Protein AF-A0A2E4D8L1-F1 (afdb_monomer_lite)

Structure (mmCIF, N/CA/C/O backbone):
data_AF-A0A2E4D8L1-F1
#
_entry.id   AF-A0A2E4D8L1-F1
#
loop_
_atom_site.group_PDB
_atom_site.id
_atom_site.type_symbol
_atom_site.label_atom_id
_atom_site.label_alt_id
_atom_site.label_comp_id
_atom_site.label_asym_id
_atom_site.label_entity_id
_atom_site.label_seq_id
_atom_site.pdbx_PDB_ins_code
_atom_site.Cartn_x
_atom_site.Cartn_y
_atom_site.Cartn_z
_atom_site.occupancy
_atom_site.B_iso_or_equiv
_atom_site.auth_seq_id
_atom_site.auth_comp_id
_atom_site.auth_asym_id
_atom_site.auth_atom_id
_atom_site.pdbx_PDB_model_num
ATOM 1 N N . MET A 1 1 ? 45.670 48.571 23.230 1.00 37.22 1 MET A N 1
ATOM 2 C CA . MET A 1 1 ? 45.381 49.620 22.223 1.00 37.22 1 MET A CA 1
ATOM 3 C C . MET A 1 1 ? 46.307 49.543 21.003 1.00 37.22 1 MET A C 1
ATOM 5 O O . MET A 1 1 ? 45.798 49.323 19.918 1.00 37.22 1 MET A O 1
ATOM 9 N N . LYS A 1 2 ? 47.644 49.594 21.141 1.00 34.91 2 LYS A N 1
ATOM 10 C CA . LYS A 1 2 ? 48.570 49.450 19.989 1.00 34.91 2 LYS A CA 1
ATOM 11 C C . LYS A 1 2 ? 48.462 48.102 19.247 1.00 34.91 2 LYS A C 1
ATOM 13 O O . LYS A 1 2 ? 48.483 48.084 18.027 1.00 34.91 2 LYS A O 1
ATOM 18 N N . PHE A 1 3 ? 48.232 46.999 19.963 1.00 41.44 3 PHE A N 1
ATOM 19 C CA . PHE A 1 3 ? 48.025 45.667 19.365 1.00 41.44 3 PHE A CA 1
ATOM 20 C C . PHE A 1 3 ? 46.699 45.543 18.582 1.00 41.44 3 PHE A C 1
ATOM 22 O O . PHE A 1 3 ? 46.608 44.816 17.597 1.00 41.44 3 PHE A O 1
ATOM 29 N N . PHE A 1 4 ? 45.681 46.306 18.993 1.00 49.53 4 PHE A N 1
ATOM 30 C CA . PHE A 1 4 ? 44.366 46.331 18.350 1.00 49.53 4 PHE A CA 1
ATOM 31 C C . PHE A 1 4 ? 44.411 47.121 17.036 1.00 49.53 4 PHE A C 1
ATOM 33 O O . PHE A 1 4 ? 43.867 46.680 16.033 1.00 49.53 4 PHE A O 1
ATOM 40 N N . ILE A 1 5 ? 45.151 48.235 17.020 1.00 57.62 5 ILE A N 1
ATOM 41 C CA . ILE A 1 5 ? 45.357 49.048 15.815 1.00 57.62 5 ILE A CA 1
ATOM 42 C C . ILE A 1 5 ? 46.172 48.269 14.772 1.00 57.62 5 ILE A C 1
ATOM 44 O O . ILE A 1 5 ? 45.781 48.238 13.616 1.00 57.62 5 ILE A O 1
ATOM 48 N N . VAL A 1 6 ? 47.233 47.556 15.169 1.00 55.19 6 VAL A N 1
ATOM 49 C CA . VAL A 1 6 ? 48.041 46.745 14.231 1.00 55.19 6 VAL A CA 1
ATOM 50 C C . VAL A 1 6 ? 47.238 45.585 13.624 1.00 55.19 6 VAL A C 1
ATOM 52 O O . VAL A 1 6 ? 47.379 45.303 12.437 1.00 55.19 6 VAL A O 1
ATOM 55 N N . SER A 1 7 ? 46.350 44.957 14.400 1.00 52.53 7 SER A N 1
ATOM 56 C CA . SER A 1 7 ? 45.508 43.853 13.913 1.00 52.53 7 SER A CA 1
ATOM 57 C C . SER A 1 7 ? 44.418 44.334 12.948 1.00 52.53 7 SER A C 1
ATOM 59 O O . SER A 1 7 ? 44.156 43.678 11.944 1.00 52.53 7 SER A O 1
ATOM 61 N N . LEU A 1 8 ? 43.828 45.509 13.202 1.00 52.03 8 LEU A N 1
ATOM 62 C CA . LEU A 1 8 ? 42.808 46.096 12.328 1.00 52.03 8 LEU A CA 1
ATOM 63 C C . LEU A 1 8 ? 43.399 46.532 10.978 1.00 52.03 8 LEU A C 1
ATOM 65 O O . LEU A 1 8 ? 42.799 46.295 9.933 1.00 52.03 8 LEU A O 1
ATOM 69 N N . THR A 1 9 ? 44.604 47.112 10.985 1.00 57.84 9 THR A N 1
ATOM 70 C CA . THR A 1 9 ? 45.281 47.534 9.752 1.00 57.84 9 THR A CA 1
ATOM 71 C C . THR A 1 9 ? 45.715 46.337 8.904 1.00 57.84 9 THR A C 1
ATOM 73 O O . THR A 1 9 ? 45.613 46.396 7.683 1.00 57.84 9 THR A O 1
ATOM 76 N N . LEU A 1 10 ? 46.138 45.230 9.529 1.00 49.12 10 LEU A N 1
ATOM 77 C CA . LEU A 1 10 ? 46.534 44.008 8.820 1.00 49.12 10 LEU A CA 1
ATOM 78 C C . LEU A 1 10 ? 45.333 43.309 8.160 1.00 49.12 10 LEU A C 1
ATOM 80 O O . LEU A 1 10 ? 45.435 42.862 7.020 1.00 49.12 10 LEU A O 1
ATOM 84 N N . ILE A 1 11 ? 44.181 43.273 8.837 1.00 55.34 11 ILE A N 1
ATOM 85 C CA . ILE A 1 11 ? 42.942 42.699 8.291 1.00 55.34 11 ILE A CA 1
ATOM 86 C C . ILE A 1 11 ? 42.438 43.535 7.108 1.00 55.34 11 ILE A C 1
ATOM 88 O O . ILE A 1 11 ? 42.163 42.970 6.052 1.00 55.34 11 ILE A O 1
ATOM 92 N N . CYS A 1 12 ? 42.422 44.868 7.228 1.00 48.97 12 CYS A N 1
ATOM 93 C CA . CYS A 1 12 ? 42.018 45.753 6.131 1.00 48.97 12 CYS A CA 1
ATOM 94 C C . CYS A 1 12 ? 42.939 45.660 4.902 1.00 48.97 12 CYS A C 1
ATOM 96 O O . CYS A 1 12 ? 42.463 45.818 3.778 1.00 48.97 12 CYS A O 1
ATOM 98 N N . PHE A 1 13 ? 44.236 45.394 5.095 1.00 52.94 13 PHE A N 1
ATOM 99 C CA . PHE A 1 13 ? 45.214 45.282 4.004 1.00 52.94 13 PHE A CA 1
ATOM 100 C C . PHE A 1 13 ? 45.125 43.941 3.255 1.00 52.94 13 PHE A C 1
ATOM 102 O O . PHE A 1 13 ? 45.380 43.879 2.050 1.00 52.94 13 PHE A O 1
ATOM 109 N N . ILE A 1 14 ? 44.738 42.865 3.949 1.00 47.78 14 ILE A N 1
ATOM 110 C CA . ILE A 1 14 ? 44.553 41.534 3.354 1.00 47.78 14 ILE A CA 1
ATOM 111 C C . ILE A 1 14 ? 43.229 41.471 2.580 1.00 47.78 14 ILE A C 1
ATOM 113 O O . ILE A 1 14 ? 43.197 40.954 1.464 1.00 47.78 14 ILE A O 1
ATOM 117 N N . THR A 1 15 ? 42.147 42.056 3.104 1.00 46.47 15 THR A N 1
ATOM 118 C CA . THR A 1 15 ? 40.836 42.020 2.434 1.00 46.47 15 THR A CA 1
ATOM 119 C C . THR A 1 15 ? 40.787 42.871 1.165 1.00 46.47 15 THR A C 1
ATOM 121 O O . THR A 1 15 ? 40.143 42.476 0.200 1.00 46.47 15 THR A O 1
ATOM 124 N N . THR A 1 16 ? 41.497 44.000 1.101 1.00 47.34 16 THR A N 1
ATOM 125 C CA . THR A 1 16 ? 41.516 44.843 -0.113 1.00 47.34 16 THR A CA 1
ATOM 126 C C . THR A 1 16 ? 42.363 44.258 -1.248 1.00 47.34 16 THR A C 1
ATOM 128 O O . THR A 1 16 ? 41.971 44.367 -2.408 1.00 47.34 16 THR A O 1
ATOM 131 N N . ASN A 1 17 ? 43.473 43.573 -0.949 1.00 45.03 17 ASN A N 1
ATOM 132 C CA . ASN A 1 17 ? 44.327 42.978 -1.987 1.00 45.03 17 ASN A CA 1
ATOM 133 C C . ASN A 1 17 ? 43.765 41.670 -2.567 1.00 45.03 17 ASN A C 1
ATOM 135 O O . ASN A 1 17 ? 43.903 41.425 -3.764 1.00 45.03 17 ASN A O 1
ATOM 139 N N . VAL A 1 18 ? 43.086 40.852 -1.754 1.00 41.06 18 VAL A N 1
ATOM 140 C CA . VAL A 1 18 ? 42.486 39.590 -2.224 1.00 41.06 18 VAL A CA 1
ATOM 141 C C . VAL A 1 18 ? 41.267 39.851 -3.118 1.00 41.06 18 VAL A C 1
ATOM 143 O O . VAL A 1 18 ? 41.126 39.211 -4.156 1.00 41.06 18 VAL A O 1
ATOM 146 N N . PHE A 1 19 ? 40.431 40.843 -2.793 1.00 41.28 19 PHE A N 1
ATOM 147 C CA . PHE A 1 19 ? 39.284 41.204 -3.637 1.00 41.28 19 PHE A CA 1
ATOM 148 C C . PHE A 1 19 ? 39.686 41.962 -4.914 1.00 41.28 19 PHE A C 1
ATOM 150 O O . PHE A 1 19 ? 39.075 41.752 -5.962 1.00 41.28 19 PHE A O 1
ATOM 157 N N . GLY A 1 20 ? 40.753 42.770 -4.871 1.00 42.78 20 GLY A N 1
ATOM 158 C CA . GLY A 1 20 ? 41.282 43.455 -6.056 1.00 42.78 20 GLY A CA 1
ATOM 159 C C . GLY A 1 20 ? 41.828 42.500 -7.128 1.00 42.78 20 GLY A C 1
ATOM 160 O O . GLY A 1 20 ? 41.621 42.732 -8.317 1.00 42.78 20 GLY A O 1
ATOM 161 N N . GLN A 1 21 ? 42.456 41.387 -6.725 1.00 39.47 21 GLN A N 1
ATOM 162 C CA . GLN A 1 21 ? 42.996 40.395 -7.667 1.00 39.47 21 GLN A CA 1
ATOM 163 C C . GLN A 1 21 ? 41.940 39.446 -8.254 1.00 39.47 21 GLN A C 1
ATOM 165 O O . GLN A 1 21 ? 42.125 38.940 -9.360 1.00 39.47 21 GLN A O 1
ATOM 170 N N . VAL A 1 22 ? 40.815 39.222 -7.567 1.00 41.06 22 VAL A N 1
ATOM 171 C CA . VAL A 1 22 ? 39.699 38.423 -8.110 1.00 41.06 22 VAL A CA 1
ATOM 172 C C . VAL A 1 22 ? 38.890 39.231 -9.135 1.00 41.06 22 VAL A C 1
ATOM 174 O O . VAL A 1 22 ? 38.461 38.674 -10.144 1.00 41.06 22 VAL A O 1
ATOM 177 N N . ALA A 1 23 ? 38.761 40.549 -8.943 1.00 40.25 23 ALA A N 1
ATOM 178 C CA . ALA A 1 23 ? 38.071 41.436 -9.882 1.00 40.25 23 ALA A CA 1
ATOM 179 C C . ALA A 1 23 ? 38.859 41.696 -11.186 1.00 40.25 23 ALA A C 1
ATOM 181 O O . ALA A 1 23 ? 38.252 41.875 -12.236 1.00 40.25 23 ALA A O 1
ATOM 182 N N . GLN A 1 24 ? 40.198 41.677 -11.155 1.00 40.28 24 GLN A N 1
ATOM 183 C CA . GLN A 1 24 ? 41.030 41.944 -12.343 1.00 40.28 24 GLN A CA 1
ATOM 184 C C . GLN A 1 24 ? 41.249 40.736 -13.272 1.00 40.28 24 GLN A C 1
ATOM 186 O O . GLN A 1 24 ? 41.686 40.922 -14.403 1.00 40.28 24 GLN A O 1
ATOM 191 N N . ASN A 1 25 ? 40.926 39.509 -12.846 1.00 40.34 25 ASN A N 1
ATOM 192 C CA . ASN A 1 25 ? 41.230 38.293 -13.616 1.00 40.34 25 ASN A CA 1
ATOM 193 C C . ASN A 1 25 ? 40.097 37.795 -14.540 1.00 40.34 25 ASN A C 1
ATOM 195 O O . ASN A 1 25 ? 40.195 36.690 -15.070 1.00 40.34 25 ASN A O 1
ATOM 199 N N . GLY A 1 26 ? 39.027 38.570 -14.765 1.00 36.56 26 GLY A N 1
ATOM 200 C CA . GLY A 1 26 ? 38.013 38.257 -15.794 1.00 36.56 26 GLY A CA 1
ATOM 201 C C . GLY A 1 26 ? 37.282 36.914 -15.613 1.00 36.56 26 GLY A C 1
ATOM 202 O O . GLY A 1 26 ? 36.766 36.344 -16.577 1.00 36.56 26 GLY A O 1
ATOM 203 N N . ILE A 1 27 ? 37.258 36.380 -14.386 1.00 37.38 27 ILE A N 1
ATOM 204 C CA . ILE A 1 27 ? 36.683 35.063 -14.059 1.00 37.38 27 ILE A CA 1
ATOM 205 C C . ILE A 1 27 ? 35.145 35.114 -14.053 1.00 37.38 27 ILE A C 1
ATOM 207 O O . ILE A 1 27 ? 34.505 34.117 -14.374 1.00 37.38 27 ILE A O 1
ATOM 211 N N . ILE A 1 28 ? 34.550 36.279 -13.771 1.00 37.03 28 ILE A N 1
ATOM 212 C CA . ILE A 1 28 ? 33.090 36.466 -13.736 1.00 37.03 28 ILE A CA 1
ATOM 213 C C . ILE A 1 28 ? 32.522 36.639 -15.158 1.00 37.03 28 ILE A C 1
ATOM 215 O O . ILE A 1 28 ? 31.595 35.928 -15.532 1.00 37.03 28 ILE A O 1
ATOM 219 N N . GLU A 1 29 ? 33.151 37.456 -16.009 1.00 36.25 29 GLU A N 1
ATOM 220 C CA . GLU A 1 29 ? 32.705 37.656 -17.403 1.00 36.25 29 GLU A CA 1
ATOM 221 C C . GLU A 1 29 ? 32.849 36.389 -18.272 1.00 36.25 29 GLU A C 1
ATOM 223 O O . GLU A 1 29 ? 32.025 36.124 -19.148 1.00 36.25 29 GLU A O 1
ATOM 228 N N . ASN A 1 30 ? 33.855 35.543 -18.010 1.00 35.81 30 ASN A N 1
ATOM 229 C CA . ASN A 1 30 ? 34.002 34.257 -18.705 1.00 35.81 30 ASN A CA 1
ATOM 230 C C . ASN A 1 30 ? 33.062 33.157 -18.182 1.00 35.81 30 ASN A C 1
ATOM 232 O O . ASN A 1 30 ? 32.810 32.194 -18.914 1.00 35.81 30 ASN A O 1
ATOM 236 N N . ALA A 1 31 ? 32.556 33.278 -16.951 1.00 34.19 31 ALA A N 1
ATOM 237 C CA . ALA A 1 31 ? 31.558 32.366 -16.401 1.00 34.19 31 ALA A CA 1
ATOM 238 C C . ALA A 1 31 ? 30.174 32.648 -17.005 1.00 34.19 31 ALA A C 1
ATOM 240 O O . ALA A 1 31 ? 29.543 31.709 -17.491 1.00 34.19 31 ALA A O 1
ATOM 241 N N . ASP A 1 32 ? 29.777 33.920 -17.119 1.00 34.66 32 ASP A N 1
ATOM 242 C CA . ASP A 1 32 ? 28.518 34.332 -17.764 1.00 34.66 32 ASP A CA 1
ATOM 243 C C . ASP A 1 32 ? 28.492 33.995 -19.261 1.00 34.66 32 ASP A C 1
ATOM 245 O O . ASP A 1 32 ? 27.544 33.384 -19.762 1.00 34.66 32 ASP A O 1
ATOM 249 N N . ALA A 1 33 ? 29.583 34.265 -19.987 1.00 36.88 33 ALA A N 1
ATOM 250 C CA . ALA A 1 33 ? 29.672 33.954 -21.416 1.00 36.88 33 ALA A CA 1
ATOM 251 C C . ALA A 1 33 ? 29.768 32.443 -21.724 1.00 36.88 33 ALA A C 1
ATOM 253 O O . ALA A 1 33 ? 29.591 32.028 -22.878 1.00 36.88 33 ALA A O 1
ATOM 254 N N . ARG A 1 34 ? 30.098 31.597 -20.736 1.00 35.56 34 ARG A N 1
ATOM 255 C CA . ARG A 1 34 ? 30.069 30.127 -20.868 1.00 35.56 34 ARG A CA 1
ATOM 256 C C . ARG A 1 34 ? 28.742 29.535 -20.403 1.00 35.56 34 ARG A C 1
ATOM 258 O O . ARG A 1 34 ? 28.289 28.590 -21.042 1.00 35.56 34 ARG A O 1
ATOM 265 N N . PHE A 1 35 ? 28.098 30.109 -19.387 1.00 35.09 35 PHE A N 1
ATOM 266 C CA . PHE A 1 35 ? 26.752 29.712 -18.973 1.00 35.09 35 PHE A CA 1
ATOM 267 C C . PHE A 1 35 ? 25.716 30.026 -20.055 1.00 35.09 35 PHE A C 1
ATOM 269 O O . PHE A 1 35 ? 24.973 29.124 -20.434 1.00 35.09 35 PHE A O 1
ATOM 276 N N . GLY A 1 36 ? 25.751 31.220 -20.659 1.00 35.47 36 GLY A N 1
ATOM 277 C CA . GLY A 1 36 ? 24.839 31.584 -21.754 1.00 35.47 36 GLY A CA 1
ATOM 278 C C . GLY A 1 36 ? 24.950 30.661 -22.978 1.00 35.47 36 GLY A C 1
ATOM 279 O O . GLY A 1 36 ? 23.947 30.209 -23.516 1.00 35.47 36 GLY A O 1
ATOM 280 N N . ARG A 1 37 ? 26.172 30.256 -23.362 1.00 36.91 37 ARG A N 1
ATOM 281 C CA . ARG A 1 37 ? 26.398 29.354 -24.515 1.00 36.91 37 ARG A CA 1
ATOM 282 C C . ARG A 1 37 ? 26.060 27.883 -24.256 1.00 36.91 37 ARG A C 1
ATOM 284 O O . ARG A 1 37 ? 25.829 27.140 -25.210 1.00 36.91 37 ARG A O 1
ATOM 291 N N . ILE A 1 38 ? 26.074 27.445 -22.997 1.00 35.59 38 ILE A N 1
ATOM 292 C CA . ILE A 1 38 ? 25.619 26.104 -22.596 1.00 35.59 38 ILE A CA 1
ATOM 293 C C . ILE A 1 38 ? 24.087 26.086 -22.483 1.00 35.59 38 ILE A C 1
ATOM 295 O O . ILE A 1 38 ? 23.467 25.092 -22.853 1.00 35.59 38 ILE A O 1
ATOM 299 N N . TYR A 1 39 ? 23.484 27.202 -22.064 1.00 35.06 39 TYR A N 1
ATOM 300 C CA . TYR A 1 39 ? 22.036 27.385 -21.975 1.00 35.06 39 TYR A CA 1
ATOM 301 C C . TYR A 1 39 ? 21.362 27.397 -23.361 1.00 35.06 39 TYR A C 1
ATOM 303 O O . TYR A 1 39 ? 20.457 26.597 -23.596 1.00 35.06 39 TYR A O 1
ATOM 311 N N . ASP A 1 40 ? 21.894 28.161 -24.325 1.00 37.56 40 ASP A N 1
ATOM 312 C CA . ASP A 1 40 ? 21.361 28.250 -25.702 1.00 37.56 40 ASP A CA 1
ATOM 313 C C . ASP A 1 40 ? 21.434 26.930 -26.496 1.00 37.56 40 ASP A C 1
ATOM 315 O O . ASP A 1 40 ? 20.713 26.737 -27.472 1.00 37.56 40 ASP A O 1
ATOM 319 N N . ARG A 1 41 ? 22.309 25.991 -26.101 1.00 37.28 41 ARG A N 1
ATOM 320 C CA . ARG A 1 41 ? 22.420 24.664 -26.742 1.00 37.28 41 ARG A CA 1
ATOM 321 C C . ARG A 1 41 ? 21.533 23.594 -26.112 1.00 37.28 41 ARG A C 1
ATOM 323 O O . ARG A 1 41 ? 21.305 22.571 -26.752 1.00 37.28 41 ARG A O 1
ATOM 330 N N . LEU A 1 42 ? 21.078 23.794 -24.875 1.00 33.47 42 LEU A N 1
ATOM 331 C CA . LEU A 1 42 ? 20.257 22.824 -24.140 1.00 33.47 42 LEU A CA 1
ATOM 332 C C . LEU A 1 42 ? 18.754 23.083 -24.289 1.00 33.47 42 LEU A C 1
ATOM 334 O O . LEU A 1 42 ? 17.962 22.169 -24.073 1.00 33.47 42 LEU A O 1
ATOM 338 N N . VAL A 1 43 ? 18.365 24.297 -24.678 1.00 37.34 43 VAL A N 1
ATOM 339 C CA . VAL A 1 43 ? 16.968 24.713 -24.821 1.00 37.34 43 VAL A CA 1
ATOM 340 C C . VAL A 1 43 ? 16.745 25.140 -26.271 1.00 37.34 43 VAL A C 1
ATOM 342 O O . VAL A 1 43 ? 16.864 26.309 -26.617 1.00 37.34 43 VAL A O 1
ATOM 345 N N . GLY A 1 44 ? 16.502 24.179 -27.164 1.00 34.22 44 GLY A N 1
ATOM 346 C CA . GLY A 1 44 ? 16.156 24.497 -28.553 1.00 34.22 44 GLY A CA 1
ATOM 347 C C . GLY A 1 44 ? 14.917 25.400 -28.627 1.00 34.22 44 GLY A C 1
ATOM 348 O O . GLY A 1 44 ? 14.013 25.242 -27.812 1.00 34.22 44 GLY A O 1
ATOM 349 N N . ASN A 1 45 ? 14.888 26.318 -29.605 1.00 35.91 45 ASN A N 1
ATOM 350 C CA . ASN A 1 45 ? 13.810 27.281 -29.894 1.00 35.91 45 ASN A CA 1
ATOM 351 C C . ASN A 1 45 ? 12.394 26.692 -29.720 1.00 35.91 45 ASN A C 1
ATOM 353 O O . ASN A 1 45 ? 11.810 26.167 -30.669 1.00 35.91 45 ASN A O 1
ATOM 357 N N . ARG A 1 46 ? 11.817 26.819 -28.525 1.00 34.25 46 ARG A N 1
ATOM 358 C CA . ARG A 1 46 ? 10.393 26.599 -28.267 1.00 34.25 46 ARG A CA 1
ATOM 359 C C . ARG A 1 46 ? 9.855 27.852 -27.590 1.00 34.25 46 ARG A C 1
ATOM 361 O O . ARG A 1 46 ? 10.299 28.210 -26.505 1.00 34.25 46 ARG A O 1
ATOM 368 N N . THR A 1 47 ? 8.944 28.540 -28.267 1.00 37.31 47 THR A N 1
ATOM 369 C CA . THR A 1 47 ? 8.189 29.673 -27.725 1.00 37.31 47 THR A CA 1
ATOM 370 C C . THR A 1 47 ? 7.162 29.149 -26.726 1.00 37.31 47 THR A C 1
ATOM 372 O O . THR A 1 47 ? 6.405 28.240 -27.063 1.00 37.31 47 THR A O 1
ATOM 375 N N . CYS A 1 48 ? 7.161 29.690 -25.506 1.00 42.59 48 CYS A N 1
ATOM 376 C CA . CYS A 1 48 ? 6.188 29.326 -24.476 1.00 42.59 48 CYS A CA 1
ATOM 377 C C . CYS A 1 48 ? 4.819 29.947 -24.807 1.00 42.59 48 CYS A C 1
ATOM 379 O O . CYS A 1 48 ? 4.747 31.082 -25.284 1.00 42.59 48 CYS A O 1
ATOM 381 N N . ASP A 1 49 ? 3.757 29.177 -24.582 1.00 45.47 49 ASP A N 1
ATOM 382 C CA . ASP A 1 49 ? 2.374 29.616 -24.742 1.00 45.47 49 ASP A CA 1
ATOM 383 C C . ASP A 1 49 ? 2.024 30.616 -23.615 1.00 45.47 49 ASP A C 1
ATOM 385 O O . ASP A 1 49 ? 2.243 30.291 -22.444 1.00 45.47 49 ASP A O 1
ATOM 389 N N . PRO A 1 50 ? 1.513 31.829 -23.911 1.00 41.38 50 PRO A N 1
ATOM 390 C CA . PRO A 1 50 ? 1.034 32.768 -22.891 1.00 41.38 50 PRO A CA 1
ATOM 391 C C . PRO A 1 50 ? -0.118 32.227 -22.019 1.00 41.38 50 PRO A C 1
ATOM 393 O O . PRO A 1 50 ? -0.479 32.885 -21.043 1.00 41.38 50 PRO A O 1
ATOM 396 N N . HIS A 1 51 ? -0.672 31.055 -22.338 1.00 46.53 51 HIS A N 1
ATOM 397 C CA . HIS A 1 51 ? -1.739 30.378 -21.598 1.00 46.53 51 HIS A CA 1
ATOM 398 C C . HIS A 1 51 ? -1.255 29.296 -20.606 1.00 46.53 51 HIS A C 1
ATOM 400 O O . HIS A 1 51 ? -2.088 28.622 -20.004 1.00 46.53 51 HIS A O 1
ATOM 406 N N . ALA A 1 52 ? 0.060 29.128 -20.405 1.00 46.19 52 ALA A N 1
ATOM 407 C CA . ALA A 1 52 ? 0.606 28.059 -19.562 1.00 46.19 52 ALA A CA 1
ATOM 408 C C . ALA A 1 52 ? 0.323 28.238 -18.050 1.00 46.19 52 ALA A C 1
ATOM 410 O O . ALA A 1 52 ? 0.522 29.321 -17.493 1.00 46.19 52 ALA A O 1
ATOM 411 N N . ASN A 1 53 ? -0.077 27.160 -17.366 1.00 51.72 53 ASN A N 1
ATOM 412 C CA . ASN A 1 53 ? -0.277 27.136 -15.906 1.00 51.72 53 ASN A CA 1
ATOM 413 C C . ASN A 1 53 ? 1.037 26.901 -15.112 1.00 51.72 53 ASN A C 1
ATOM 415 O O . ASN A 1 53 ? 2.106 26.695 -15.692 1.00 51.72 53 ASN A O 1
ATOM 419 N N . LEU A 1 54 ? 0.982 26.946 -13.770 1.00 45.00 54 LEU A N 1
ATOM 420 C CA . LEU A 1 54 ? 2.164 26.846 -12.892 1.00 45.00 54 LEU A CA 1
ATOM 421 C C . LEU A 1 54 ? 2.954 25.528 -13.072 1.00 45.00 54 LEU A C 1
ATOM 423 O O . LEU A 1 54 ? 4.186 25.539 -12.991 1.00 45.00 54 LEU A O 1
ATOM 427 N N . ASP A 1 55 ? 2.274 24.415 -13.362 1.00 41.62 55 ASP A N 1
ATOM 428 C CA . ASP A 1 55 ? 2.900 23.108 -13.600 1.00 41.62 55 ASP A CA 1
ATOM 429 C C . ASP A 1 55 ? 3.475 22.981 -15.020 1.00 41.62 55 ASP A C 1
ATOM 431 O O . ASP A 1 55 ? 4.563 22.431 -15.205 1.00 41.62 55 ASP A O 1
ATOM 435 N N . GLU A 1 56 ? 2.830 23.570 -16.027 1.00 46.53 56 GLU A N 1
ATOM 436 C CA . GLU A 1 56 ? 3.371 23.663 -17.391 1.00 46.53 56 GLU A CA 1
ATOM 437 C C . GLU A 1 56 ? 4.625 24.549 -17.441 1.00 46.53 56 GLU A C 1
ATOM 439 O O . GLU A 1 56 ? 5.613 24.208 -18.100 1.00 46.53 56 GLU A O 1
ATOM 444 N N . TYR A 1 57 ? 4.645 25.635 -16.662 1.00 45.78 57 TYR A N 1
ATOM 445 C CA . TYR A 1 57 ? 5.817 26.497 -16.495 1.00 45.78 57 TYR A CA 1
ATOM 446 C C . TYR A 1 57 ? 6.986 25.776 -15.795 1.00 45.78 57 TYR A C 1
ATOM 448 O O . TYR A 1 57 ? 8.151 26.079 -16.053 1.00 45.78 57 TYR A O 1
ATOM 456 N N . ARG A 1 58 ? 6.702 24.789 -14.930 1.00 44.19 58 ARG A N 1
ATOM 457 C CA . ARG A 1 58 ? 7.723 23.927 -14.300 1.00 44.19 58 ARG A CA 1
ATOM 458 C C . ARG A 1 58 ? 8.322 22.915 -15.274 1.00 44.19 58 ARG A C 1
ATOM 460 O O . ARG A 1 58 ? 9.520 22.635 -15.196 1.00 44.19 58 ARG A O 1
ATOM 467 N N . GLN A 1 59 ? 7.504 22.346 -16.159 1.00 39.56 59 GLN A N 1
ATOM 468 C CA . GLN A 1 59 ? 7.931 21.296 -17.090 1.00 39.56 59 GLN A CA 1
ATOM 469 C C . GLN A 1 59 ? 8.672 21.851 -18.317 1.00 39.56 59 GLN A C 1
ATOM 471 O O . GLN A 1 59 ? 9.574 21.193 -18.844 1.00 39.56 59 GLN A O 1
ATOM 476 N N . VAL A 1 60 ? 8.371 23.080 -18.745 1.00 36.75 60 VAL A N 1
ATOM 477 C CA . VAL A 1 60 ? 9.094 23.757 -19.828 1.00 36.75 60 VAL A CA 1
ATOM 478 C C . VAL A 1 60 ? 10.218 24.614 -19.241 1.00 36.75 60 VAL A C 1
ATOM 480 O O . VAL A 1 60 ? 9.975 25.639 -18.613 1.00 36.75 60 VAL A O 1
ATOM 483 N N . ARG A 1 61 ? 11.487 24.253 -19.488 1.00 37.75 61 ARG A N 1
ATOM 484 C CA . ARG A 1 61 ? 12.622 25.173 -19.268 1.00 37.75 61 ARG A CA 1
ATOM 485 C C . ARG A 1 61 ? 12.514 26.342 -20.259 1.00 37.75 61 ARG A C 1
ATOM 487 O O . ARG A 1 61 ? 13.136 26.298 -21.314 1.00 37.75 61 ARG A O 1
ATOM 494 N N . CYS A 1 62 ? 11.699 27.354 -19.965 1.00 36.34 62 CYS A N 1
ATOM 495 C CA . CYS A 1 62 ? 11.526 28.511 -20.843 1.00 36.34 62 CYS A CA 1
ATOM 496 C C . CYS A 1 62 ? 12.841 29.315 -20.931 1.00 36.34 62 CYS A C 1
ATOM 498 O O . CYS A 1 62 ? 13.357 29.831 -19.938 1.00 36.34 62 CYS A O 1
ATOM 500 N N . GLY A 1 63 ? 13.385 29.442 -22.142 1.00 37.91 63 GLY A N 1
ATOM 501 C CA . GLY A 1 63 ? 14.300 30.524 -22.497 1.00 37.91 63 GLY A CA 1
ATOM 502 C C . GLY A 1 63 ? 13.471 31.722 -22.953 1.00 37.91 63 GLY A C 1
ATOM 503 O O . GLY A 1 63 ? 12.860 31.675 -24.016 1.00 37.91 63 GLY A O 1
ATOM 504 N N . LEU A 1 64 ? 13.411 32.789 -22.155 1.00 37.66 64 LEU A N 1
ATOM 505 C CA . LEU A 1 64 ? 12.703 34.019 -22.523 1.00 37.66 64 LEU A CA 1
ATOM 506 C C . LEU A 1 64 ? 13.548 34.839 -23.512 1.00 37.66 64 LEU A C 1
ATOM 508 O O . LEU A 1 64 ? 14.233 35.781 -23.123 1.00 37.66 64 LEU A O 1
ATOM 512 N N . GLN A 1 65 ? 13.477 34.517 -24.807 1.00 35.34 65 GLN A N 1
ATOM 513 C CA . GLN A 1 65 ? 13.655 35.544 -25.836 1.00 35.34 65 GLN A CA 1
ATOM 514 C C . GLN A 1 65 ? 12.291 36.170 -26.123 1.00 35.34 65 GLN A C 1
ATOM 516 O O . GLN A 1 65 ? 11.471 35.622 -26.856 1.00 35.34 65 GLN A O 1
ATOM 521 N N . VAL A 1 66 ? 12.048 37.341 -25.533 1.00 35.59 66 VAL A N 1
ATOM 522 C CA . VAL A 1 66 ? 10.893 38.179 -25.861 1.00 35.59 66 VAL A CA 1
ATOM 523 C C . VAL A 1 66 ? 11.152 38.821 -27.226 1.00 35.59 66 VAL A C 1
ATOM 525 O O . VAL A 1 66 ? 11.701 39.916 -27.318 1.00 35.59 66 VAL A O 1
ATOM 528 N N . GLN A 1 67 ? 10.772 38.141 -28.306 1.00 35.75 67 GLN A N 1
ATOM 529 C CA . GLN A 1 67 ? 10.485 38.813 -29.570 1.00 35.75 67 GLN A CA 1
ATOM 530 C C . GLN A 1 67 ? 8.975 38.954 -29.716 1.00 35.75 67 GLN A C 1
ATOM 532 O O . GLN A 1 67 ? 8.287 38.025 -30.112 1.00 35.75 67 GLN A O 1
ATOM 537 N N . GLY A 1 68 ? 8.518 40.152 -29.339 1.00 41.47 68 GLY A N 1
ATOM 538 C CA . GLY A 1 68 ? 7.306 40.835 -29.780 1.00 41.47 68 GLY A CA 1
ATOM 539 C C . GLY A 1 68 ? 6.020 40.022 -29.815 1.00 41.47 68 GLY A C 1
ATOM 540 O O . GLY A 1 68 ? 5.810 39.308 -30.778 1.00 41.47 68 GLY A O 1
ATOM 541 N N . HIS A 1 69 ? 5.121 40.264 -28.854 1.00 33.50 69 HIS A N 1
ATOM 542 C CA . HIS A 1 69 ? 3.669 40.463 -29.059 1.00 33.50 69 HIS A CA 1
ATOM 543 C C . HIS A 1 69 ? 2.965 40.815 -27.725 1.00 33.50 69 HIS A C 1
ATOM 545 O O . HIS A 1 69 ? 1.920 40.276 -27.386 1.00 33.50 69 HIS A O 1
ATOM 551 N N . LEU A 1 70 ? 3.514 41.766 -26.956 1.00 32.28 70 LEU A N 1
ATOM 552 C CA . LEU A 1 70 ? 2.747 42.489 -25.929 1.00 32.28 70 LEU A CA 1
ATOM 553 C C . LEU A 1 70 ? 2.369 43.857 -26.495 1.00 32.28 70 LEU A C 1
ATOM 555 O O . LEU A 1 70 ? 2.975 44.883 -26.199 1.00 32.28 70 LEU A O 1
ATOM 559 N N . GLY A 1 71 ? 1.391 43.844 -27.394 1.00 33.97 71 GLY A N 1
ATOM 560 C CA . GLY A 1 71 ? 0.841 45.035 -28.026 1.00 33.97 71 GLY A CA 1
ATOM 561 C C . GLY A 1 71 ? -0.204 45.727 -27.161 1.00 33.97 71 GLY A C 1
ATOM 562 O O . GLY A 1 71 ? -1.303 45.909 -27.643 1.00 33.97 71 GLY A O 1
ATOM 563 N N . TYR A 1 72 ? 0.102 46.098 -25.916 1.00 34.94 72 TYR A N 1
ATOM 564 C CA . TYR A 1 72 ? -0.722 47.028 -25.125 1.00 34.94 72 TYR A CA 1
ATOM 565 C C . TYR A 1 72 ? 0.139 47.701 -24.053 1.00 34.94 72 TYR A C 1
ATOM 567 O O . TYR A 1 72 ? 0.036 47.388 -22.878 1.00 34.94 72 TYR A O 1
ATOM 575 N N . MET A 1 73 ? 1.041 48.583 -24.484 1.00 32.72 73 MET A N 1
ATOM 576 C CA . MET A 1 73 ? 1.571 49.732 -23.733 1.00 32.72 73 MET A CA 1
ATOM 577 C C . MET A 1 73 ? 2.568 50.438 -24.658 1.00 32.72 73 MET A C 1
ATOM 579 O O . MET A 1 73 ? 3.773 50.219 -24.601 1.00 32.72 73 MET A O 1
ATOM 583 N N . HIS A 1 74 ? 2.043 51.249 -25.575 1.00 31.95 74 HIS A N 1
ATOM 584 C CA . HIS A 1 74 ? 2.835 52.202 -26.342 1.00 31.95 74 HIS A CA 1
ATOM 585 C C . HIS A 1 74 ? 2.259 53.592 -26.093 1.00 31.95 74 HIS A C 1
ATOM 587 O O . HIS A 1 74 ? 1.218 53.931 -26.642 1.00 31.95 74 HIS A O 1
ATOM 593 N N . ASP A 1 75 ? 2.965 54.380 -25.287 1.00 34.75 75 ASP A N 1
ATOM 594 C CA . ASP A 1 75 ? 3.153 55.796 -25.578 1.00 34.75 75 ASP A CA 1
ATOM 595 C C . ASP A 1 75 ? 4.645 56.118 -25.406 1.00 34.75 75 ASP A C 1
ATOM 597 O O . ASP A 1 75 ? 5.296 55.657 -24.471 1.00 34.75 75 ASP A O 1
ATOM 601 N N . GLY A 1 76 ? 5.177 56.786 -26.429 1.00 37.34 76 GLY A N 1
ATOM 602 C CA . GLY A 1 76 ? 6.576 56.872 -26.852 1.00 37.34 76 GLY A CA 1
ATOM 603 C C . GLY A 1 76 ? 7.667 57.075 -25.800 1.00 37.34 76 GLY A C 1
ATOM 604 O O . GLY A 1 76 ? 7.662 58.065 -25.082 1.00 37.34 76 GLY A O 1
ATOM 605 N N . ASP A 1 77 ? 8.710 56.242 -25.881 1.00 34.31 77 ASP A N 1
ATOM 606 C CA . ASP A 1 77 ? 10.067 56.754 -26.101 1.00 34.31 77 ASP A CA 1
ATOM 607 C C . ASP A 1 77 ? 10.982 55.674 -26.712 1.00 34.31 77 ASP A C 1
ATOM 609 O O . ASP A 1 77 ? 11.002 54.522 -26.281 1.00 34.31 77 ASP A O 1
ATOM 613 N N . ASN A 1 78 ? 11.720 56.034 -27.765 1.00 39.62 78 ASN A N 1
ATOM 614 C CA . ASN A 1 78 ? 12.569 55.124 -28.543 1.00 39.62 78 ASN A CA 1
ATOM 615 C C . ASN A 1 78 ? 13.986 55.035 -27.952 1.00 39.62 78 ASN A C 1
ATOM 617 O O . ASN A 1 78 ? 14.936 55.572 -28.526 1.00 39.62 78 ASN A O 1
ATOM 621 N N . SER A 1 79 ? 14.160 54.307 -26.850 1.00 35.09 79 SER A N 1
ATOM 622 C CA . SER A 1 79 ? 15.488 53.879 -26.393 1.00 35.09 79 SER A CA 1
ATOM 623 C C . SER A 1 79 ? 15.552 52.356 -26.260 1.00 35.09 79 SER A C 1
ATOM 625 O O . SER A 1 79 ? 15.114 51.746 -25.292 1.00 35.09 79 SER A O 1
ATOM 627 N N . TRP A 1 80 ? 16.124 51.717 -27.282 1.00 37.34 80 TRP A N 1
ATOM 628 C CA . TRP A 1 80 ? 16.565 50.327 -27.205 1.00 37.34 80 TRP A CA 1
ATOM 629 C C . TRP A 1 80 ? 17.814 50.271 -26.320 1.00 37.34 80 TRP A C 1
ATOM 631 O O . TRP A 1 80 ? 18.929 50.483 -26.797 1.00 37.34 80 TRP A O 1
ATOM 641 N N . GLY A 1 81 ? 17.617 50.043 -25.022 1.00 39.22 81 GLY A N 1
ATOM 642 C CA . GLY A 1 81 ? 18.680 49.905 -24.035 1.00 39.22 81 GLY A CA 1
ATOM 643 C C . GLY A 1 81 ? 18.368 48.793 -23.038 1.00 39.22 81 GLY A C 1
ATOM 644 O O . GLY A 1 81 ? 17.433 48.914 -22.260 1.00 39.22 81 GLY A O 1
ATOM 645 N N . ASP A 1 82 ? 19.205 47.757 -23.071 1.00 42.31 82 ASP A N 1
ATOM 646 C CA . ASP A 1 82 ? 19.410 46.745 -22.028 1.00 42.31 82 ASP A CA 1
ATOM 647 C C . ASP A 1 82 ? 18.238 45.779 -21.734 1.00 42.31 82 ASP A C 1
ATOM 649 O O . ASP A 1 82 ? 17.445 45.957 -20.814 1.00 42.31 82 ASP A O 1
ATOM 653 N N . ASN A 1 83 ? 18.180 44.674 -22.489 1.00 44.12 83 ASN A N 1
ATOM 654 C CA . ASN A 1 83 ? 17.254 43.549 -22.276 1.00 44.12 83 ASN A CA 1
ATOM 655 C C . ASN A 1 83 ? 17.651 42.665 -21.072 1.00 44.12 83 ASN A C 1
ATOM 657 O O . ASN A 1 83 ? 17.528 41.439 -21.130 1.00 44.12 83 ASN A O 1
ATOM 661 N N . SER A 1 84 ? 18.138 43.253 -19.978 1.00 48.47 84 SER A N 1
ATOM 662 C CA . SER A 1 84 ? 18.194 42.537 -18.708 1.00 48.47 84 SER A CA 1
ATOM 663 C C . SER A 1 84 ? 16.795 42.576 -18.091 1.00 48.47 84 SER A C 1
ATOM 665 O O . SER A 1 84 ? 16.217 43.640 -17.871 1.00 48.47 84 SER A O 1
ATOM 667 N N . LEU A 1 85 ? 16.203 41.401 -17.852 1.00 47.44 85 LEU A N 1
ATOM 668 C CA . LEU A 1 85 ? 14.995 41.277 -17.037 1.00 47.44 85 LEU A CA 1
ATOM 669 C C . LEU A 1 85 ? 15.287 41.930 -15.686 1.00 47.44 85 LEU A C 1
ATOM 671 O O . LEU A 1 85 ? 15.974 41.354 -14.841 1.00 47.44 85 LEU A O 1
ATOM 675 N N . THR A 1 86 ? 14.803 43.156 -15.490 1.00 63.62 86 THR A N 1
ATOM 676 C CA . THR A 1 86 ? 14.944 43.801 -14.191 1.00 63.62 86 THR A CA 1
ATOM 677 C C . THR A 1 86 ? 14.171 42.967 -13.163 1.00 63.62 86 THR A C 1
ATOM 679 O O . THR A 1 86 ? 13.122 42.399 -13.494 1.00 63.62 86 THR A O 1
ATOM 682 N N . PRO A 1 87 ? 14.632 42.893 -11.903 1.00 60.94 87 PRO A N 1
ATOM 683 C CA . PRO A 1 87 ? 13.911 42.187 -10.844 1.00 60.94 87 PRO A CA 1
ATOM 684 C C . PRO A 1 87 ? 12.425 42.574 -10.740 1.00 60.94 87 PRO A C 1
ATOM 686 O O . PRO A 1 87 ? 11.605 41.736 -10.380 1.00 60.94 87 PRO A O 1
ATOM 689 N N . ALA A 1 88 ? 12.067 43.808 -11.115 1.00 64.25 88 ALA A N 1
ATOM 690 C CA . ALA A 1 88 ? 10.688 44.292 -11.143 1.00 64.25 88 ALA A CA 1
ATOM 691 C C . ALA A 1 88 ? 9.811 43.581 -12.191 1.00 64.25 88 ALA A C 1
ATOM 693 O O . ALA A 1 88 ? 8.679 43.213 -11.885 1.00 64.25 88 ALA A O 1
ATOM 694 N N . VAL A 1 89 ? 10.331 43.338 -13.399 1.00 70.69 89 VAL A N 1
ATOM 695 C CA . VAL A 1 89 ? 9.591 42.640 -14.467 1.00 70.69 89 VAL A CA 1
ATOM 696 C C . VAL A 1 89 ? 9.413 41.162 -14.119 1.00 70.69 89 VAL A C 1
ATOM 698 O O . VAL A 1 89 ? 8.314 40.629 -14.242 1.00 70.69 89 VAL A O 1
ATOM 701 N N . PHE A 1 90 ? 10.462 40.507 -13.611 1.00 66.88 90 PHE A N 1
ATOM 702 C CA . PHE A 1 90 ? 10.372 39.115 -13.155 1.00 66.88 90 PHE A CA 1
ATOM 703 C C . PHE A 1 90 ? 9.363 38.951 -12.008 1.00 66.88 90 PHE A C 1
ATOM 705 O O . PHE A 1 90 ? 8.569 38.007 -11.993 1.00 66.88 90 PHE A O 1
ATOM 712 N N . GLN A 1 91 ? 9.354 39.901 -11.070 1.00 68.94 91 GLN A N 1
ATOM 713 C CA . GLN A 1 91 ? 8.395 39.914 -9.973 1.00 68.94 91 GLN A CA 1
ATOM 714 C C . GLN A 1 91 ? 6.960 40.083 -10.483 1.00 68.94 91 GLN A C 1
ATOM 716 O O . GLN A 1 91 ? 6.084 39.329 -10.071 1.00 68.94 91 GLN A O 1
ATOM 721 N N . GLN A 1 92 ? 6.723 41.005 -11.419 1.00 77.19 92 GLN A N 1
ATOM 722 C CA . GLN A 1 92 ? 5.398 41.215 -12.002 1.00 77.19 92 GLN A CA 1
ATOM 723 C C . GLN A 1 92 ? 4.876 39.963 -12.722 1.00 77.19 92 GLN A C 1
ATOM 725 O O . GLN A 1 92 ? 3.701 39.629 -12.584 1.00 77.19 92 GLN A O 1
ATOM 730 N N . VAL A 1 93 ? 5.740 39.250 -13.451 1.00 76.75 93 VAL A N 1
ATOM 731 C CA . VAL A 1 93 ? 5.383 37.984 -14.114 1.00 76.75 93 VAL A CA 1
ATOM 732 C C . VAL A 1 93 ? 5.044 36.905 -13.086 1.00 76.75 93 VAL A C 1
ATOM 734 O O . VAL A 1 93 ? 4.003 36.266 -13.202 1.00 76.75 93 VAL A O 1
ATOM 737 N N . THR A 1 94 ? 5.873 36.744 -12.051 1.00 77.38 94 THR A N 1
ATOM 738 C CA . THR A 1 94 ? 5.641 35.749 -10.989 1.00 77.38 94 THR A CA 1
ATOM 739 C C . THR A 1 94 ? 4.333 36.023 -10.251 1.00 77.38 94 THR A C 1
ATOM 741 O O . THR A 1 94 ? 3.527 35.116 -10.060 1.00 77.38 94 THR A O 1
ATOM 744 N N . ASP A 1 95 ? 4.090 37.283 -9.881 1.00 83.06 95 ASP A N 1
ATOM 745 C CA . ASP A 1 95 ? 2.856 37.680 -9.210 1.00 83.06 95 ASP A CA 1
ATOM 746 C C . ASP A 1 95 ? 1.651 37.436 -10.126 1.00 83.06 95 ASP A C 1
ATOM 748 O O . ASP A 1 95 ? 0.646 36.890 -9.685 1.00 83.06 95 ASP A O 1
ATOM 752 N N . ASN A 1 96 ? 1.744 37.771 -11.414 1.00 83.56 96 ASN A N 1
ATOM 753 C CA . ASN A 1 96 ? 0.652 37.503 -12.342 1.00 83.56 96 ASN A CA 1
ATOM 754 C C . ASN A 1 96 ? 0.348 36.004 -12.452 1.00 83.56 96 ASN A C 1
ATOM 756 O O . ASN A 1 96 ? -0.818 35.650 -12.365 1.00 83.56 96 ASN A O 1
ATOM 760 N N . ILE A 1 97 ? 1.345 35.121 -12.554 1.00 82.44 97 ILE A N 1
ATOM 761 C CA . ILE A 1 97 ? 1.100 33.670 -12.633 1.00 82.44 97 ILE A CA 1
ATOM 762 C C . ILE A 1 97 ? 0.417 33.152 -11.359 1.00 82.44 97 ILE A C 1
ATOM 764 O O . ILE A 1 97 ? -0.597 32.457 -11.447 1.00 82.44 97 ILE A O 1
ATOM 768 N N . VAL A 1 98 ? 0.931 33.517 -10.178 1.00 83.38 98 VAL A N 1
ATOM 769 C CA . VAL A 1 98 ? 0.371 33.074 -8.888 1.00 83.38 98 VAL A CA 1
ATOM 770 C C . VAL A 1 98 ? -1.073 33.548 -8.737 1.00 83.38 98 VAL A C 1
ATOM 772 O O . VAL A 1 98 ? -1.961 32.751 -8.444 1.00 83.38 98 VAL A O 1
ATOM 775 N N . PHE A 1 99 ? -1.337 34.830 -8.997 1.00 88.69 99 PHE A N 1
ATOM 776 C CA . PHE A 1 99 ? -2.680 35.379 -8.846 1.00 88.69 99 PHE A CA 1
ATOM 777 C C . PHE A 1 99 ? -3.653 34.888 -9.928 1.00 88.69 99 PHE A C 1
ATOM 779 O O . PHE A 1 99 ? -4.813 34.662 -9.600 1.00 88.69 99 PHE A O 1
ATOM 786 N N . GLN A 1 100 ? -3.217 34.682 -11.180 1.00 88.88 100 GLN A N 1
ATOM 787 C CA . GLN A 1 100 ? -4.059 34.084 -12.232 1.00 88.88 100 GLN A CA 1
ATOM 788 C C . GLN A 1 100 ? -4.474 32.665 -11.868 1.00 88.88 100 GLN A C 1
ATOM 790 O O . GLN A 1 100 ? -5.648 32.325 -11.979 1.00 88.88 100 GLN A O 1
ATOM 795 N N . THR A 1 101 ? -3.524 31.867 -11.379 1.00 84.88 101 THR A N 1
ATOM 796 C CA . THR A 1 101 ? -3.792 30.489 -10.955 1.00 84.88 101 THR A CA 1
ATOM 797 C C . THR A 1 101 ? -4.782 30.476 -9.788 1.00 84.88 101 THR A C 1
ATOM 799 O O . THR A 1 101 ? -5.809 29.814 -9.863 1.00 84.88 101 THR A O 1
ATOM 802 N N . ALA A 1 102 ? -4.562 31.315 -8.771 1.00 84.69 102 ALA A N 1
ATOM 803 C CA . ALA A 1 102 ? -5.485 31.436 -7.643 1.00 84.69 102 ALA A CA 1
ATOM 804 C C . ALA A 1 102 ? -6.885 31.930 -8.051 1.00 84.69 102 ALA A C 1
ATOM 806 O O . ALA A 1 102 ? -7.890 31.442 -7.537 1.00 84.69 102 ALA A O 1
ATOM 807 N N . ALA A 1 103 ? -6.977 32.888 -8.979 1.00 86.69 103 ALA A N 1
ATOM 808 C CA . ALA A 1 103 ? -8.259 33.361 -9.497 1.00 86.69 103 ALA A CA 1
ATOM 809 C C . ALA A 1 103 ? -9.000 32.266 -10.278 1.00 86.69 103 ALA A C 1
ATOM 811 O O . ALA A 1 103 ? -10.214 32.133 -10.122 1.00 86.69 103 ALA A O 1
ATOM 812 N N . LEU A 1 104 ? -8.277 31.459 -11.062 1.00 86.31 104 LEU A N 1
ATOM 813 C CA . LEU A 1 104 ? -8.832 30.313 -11.780 1.00 86.31 104 LEU A CA 1
ATOM 814 C C . LEU A 1 104 ? -9.362 29.245 -10.819 1.00 86.31 104 LEU A C 1
ATOM 816 O O . LEU A 1 104 ? -10.462 28.734 -11.029 1.00 86.31 104 LEU A O 1
ATOM 820 N N . ASP A 1 105 ? -8.632 28.950 -9.746 1.00 82.75 105 ASP A N 1
ATOM 821 C CA . ASP A 1 105 ? -9.072 27.987 -8.735 1.00 82.75 105 ASP A CA 1
ATOM 822 C C . ASP A 1 105 ? -10.330 28.482 -8.011 1.00 82.75 105 ASP A C 1
ATOM 824 O O . ASP A 1 105 ? -11.309 27.745 -7.894 1.00 82.75 105 ASP A O 1
ATOM 828 N N . VAL A 1 106 ? -10.375 29.763 -7.624 1.00 84.69 106 VAL A N 1
ATOM 829 C CA . VAL A 1 106 ? -11.571 30.389 -7.028 1.00 84.69 106 VAL A CA 1
ATOM 830 C C . VAL A 1 106 ? -12.748 30.405 -8.003 1.00 84.69 106 VAL A C 1
ATOM 832 O O . VAL A 1 106 ? -13.896 30.208 -7.595 1.00 84.69 106 VAL A O 1
ATOM 835 N N . TYR A 1 107 ? -12.493 30.628 -9.292 1.00 88.44 107 TYR A N 1
ATOM 836 C CA . TYR A 1 107 ? -13.512 30.577 -10.336 1.00 88.44 107 TYR A CA 1
ATOM 837 C C . TYR A 1 107 ? -14.126 29.182 -10.455 1.00 88.44 107 TYR A C 1
ATOM 839 O O . TYR A 1 107 ? -15.343 29.038 -10.310 1.00 88.44 107 TYR A O 1
ATOM 847 N N . LYS A 1 108 ? -13.288 28.155 -10.648 1.00 84.88 108 LYS A N 1
ATOM 848 C CA . LYS A 1 108 ? -13.714 26.751 -10.750 1.00 84.88 108 LYS A CA 1
ATOM 849 C C . LYS A 1 108 ? -14.446 26.312 -9.490 1.00 84.88 108 LYS A C 1
ATOM 851 O O . LYS A 1 108 ? -15.530 25.741 -9.567 1.00 84.88 108 LYS A O 1
ATOM 856 N N . PHE A 1 109 ? -13.914 26.667 -8.326 1.00 84.81 109 PHE A N 1
ATOM 857 C CA . PHE A 1 109 ? -14.537 26.386 -7.044 1.00 84.81 109 PHE A CA 1
ATOM 858 C C . PHE A 1 109 ? -15.958 26.972 -6.936 1.00 84.81 109 PHE A C 1
ATOM 860 O O . PHE A 1 109 ? -16.916 26.242 -6.655 1.00 84.81 109 PHE A O 1
ATOM 867 N N . ASN A 1 110 ? -16.124 28.268 -7.220 1.00 87.25 110 ASN A N 1
ATOM 868 C CA . ASN A 1 110 ? -17.429 28.934 -7.184 1.00 87.25 110 ASN A CA 1
ATOM 869 C C . ASN A 1 110 ? -18.399 28.361 -8.230 1.00 87.25 110 ASN A C 1
ATOM 871 O O . ASN A 1 110 ? -19.590 28.200 -7.951 1.00 87.25 110 ASN A O 1
ATOM 875 N N . GLN A 1 111 ? -17.901 28.003 -9.415 1.00 88.75 111 GLN A N 1
ATOM 876 C CA . GLN A 1 111 ? -18.691 27.333 -10.447 1.00 88.75 111 GLN A CA 1
ATOM 877 C C . GLN A 1 111 ? -19.232 25.989 -9.939 1.00 88.75 111 GLN A C 1
ATOM 879 O O . GLN A 1 111 ? -20.426 25.698 -10.088 1.00 88.75 111 GLN A O 1
ATOM 884 N N . CYS A 1 112 ? -18.381 25.193 -9.284 1.00 85.56 112 CYS A N 1
ATOM 885 C CA . CYS A 1 112 ? -18.798 23.926 -8.706 1.00 85.56 112 CYS A CA 1
ATOM 886 C C . CYS A 1 112 ? -19.844 24.131 -7.597 1.00 85.56 112 CYS A C 1
ATOM 888 O O . CYS A 1 112 ? -20.859 23.439 -7.603 1.00 85.56 112 CYS A O 1
ATOM 890 N N . GLN A 1 113 ? -19.677 25.121 -6.708 1.00 86.94 113 GLN A N 1
ATOM 891 C CA . GLN A 1 113 ? -20.679 25.431 -5.677 1.00 86.94 113 GLN A CA 1
ATOM 892 C C . GLN A 1 113 ? -22.046 25.783 -6.274 1.00 86.94 113 GLN A C 1
ATOM 894 O O . GLN A 1 113 ? -23.080 25.293 -5.815 1.00 86.94 113 GLN A O 1
ATOM 899 N N . VAL A 1 114 ? -22.071 26.614 -7.320 1.00 90.12 114 VAL A N 1
ATOM 900 C CA . VAL A 1 114 ? -23.310 26.957 -8.032 1.00 90.12 114 VAL A CA 1
ATOM 901 C C . VAL A 1 114 ? -23.958 25.703 -8.626 1.00 90.12 114 VAL A C 1
ATOM 903 O O . VAL A 1 114 ? -25.178 25.536 -8.536 1.00 90.12 114 VAL A O 1
ATOM 906 N N . SER A 1 115 ? -23.158 24.799 -9.198 1.00 87.75 115 SER A N 1
ATOM 907 C CA . SER A 1 115 ? -23.628 23.507 -9.711 1.00 87.75 115 SER A CA 1
ATOM 908 C C . SER A 1 115 ? -24.187 22.613 -8.597 1.00 87.75 115 SER A C 1
ATOM 910 O O . SER A 1 115 ? -25.285 22.072 -8.736 1.00 87.75 115 SER A O 1
ATOM 912 N N . PHE A 1 116 ? -23.499 22.523 -7.455 1.00 90.25 116 PHE A N 1
ATOM 913 C CA . PHE A 1 116 ? -23.950 21.787 -6.276 1.00 90.25 116 PHE A CA 1
ATOM 914 C C . PHE A 1 116 ? -25.327 22.265 -5.806 1.00 90.25 116 PHE A C 1
ATOM 916 O O . PHE A 1 116 ? -26.250 21.458 -5.715 1.00 90.25 116 PHE A O 1
ATOM 923 N N . TYR A 1 117 ? -25.514 23.570 -5.583 1.00 92.06 117 TYR A N 1
ATOM 924 C CA . TYR A 1 117 ? -26.802 24.097 -5.118 1.00 92.06 117 TYR A CA 1
ATOM 925 C C . TYR A 1 117 ? -27.916 23.943 -6.160 1.00 92.06 117 TYR A C 1
ATOM 927 O O . TYR A 1 117 ? -29.075 23.708 -5.808 1.00 92.06 117 TYR A O 1
ATOM 935 N N . ARG A 1 118 ? -27.579 24.016 -7.453 1.00 90.69 118 ARG A N 1
ATOM 936 C CA . ARG A 1 118 ? -28.518 23.715 -8.541 1.00 90.69 118 ARG A CA 1
ATOM 937 C C . ARG A 1 118 ? -28.967 22.254 -8.499 1.00 90.69 118 ARG A C 1
ATOM 939 O O . ARG A 1 118 ? -30.158 21.990 -8.630 1.00 90.69 118 ARG A O 1
ATOM 946 N N . ASN A 1 119 ? -28.046 21.323 -8.275 1.00 86.94 119 ASN A N 1
ATOM 947 C CA . ASN A 1 119 ? -28.358 19.898 -8.191 1.00 86.94 119 ASN A CA 1
ATOM 948 C C . ASN A 1 119 ? -29.119 19.559 -6.909 1.00 86.94 119 ASN A C 1
ATOM 950 O O . ASN A 1 119 ? -30.122 18.858 -6.978 1.00 86.94 119 ASN A O 1
ATOM 954 N N . TYR A 1 120 ? -28.740 20.150 -5.774 1.00 89.69 120 TYR A N 1
ATOM 955 C CA . TYR A 1 120 ? -29.499 20.062 -4.526 1.00 89.69 120 TYR A CA 1
ATOM 956 C C . TYR A 1 120 ? -30.959 20.509 -4.706 1.00 89.69 120 TYR A C 1
ATOM 958 O O . TYR A 1 120 ? -31.876 19.900 -4.162 1.00 89.69 120 TYR A O 1
ATOM 966 N N . ARG A 1 121 ? -31.196 21.560 -5.503 1.00 91.12 121 ARG A N 1
ATOM 967 C CA . ARG A 1 121 ? -32.547 22.038 -5.828 1.00 91.12 121 ARG A CA 1
ATOM 968 C C . ARG A 1 121 ? -33.328 21.076 -6.726 1.00 91.12 121 ARG A C 1
ATOM 970 O O . ARG A 1 121 ? -34.547 20.995 -6.600 1.00 91.12 121 ARG A O 1
ATOM 977 N N . ASN A 1 122 ? -32.642 20.407 -7.647 1.00 92.88 122 ASN A N 1
ATOM 978 C CA . ASN A 1 122 ? -33.262 19.610 -8.703 1.00 92.88 122 ASN A CA 1
ATOM 979 C C . ASN A 1 122 ? -33.400 18.118 -8.357 1.00 92.88 122 ASN A C 1
ATOM 981 O O . ASN A 1 122 ? -34.131 17.424 -9.058 1.00 92.88 122 ASN A O 1
ATOM 985 N N . ASP A 1 123 ? -32.737 17.631 -7.303 1.00 91.19 123 ASP A N 1
ATOM 986 C CA . ASP A 1 123 ? -32.755 16.228 -6.875 1.00 91.19 123 ASP A CA 1
ATOM 987 C C . ASP A 1 123 ? -33.494 16.057 -5.530 1.00 91.19 123 ASP A C 1
ATOM 989 O O . ASP A 1 123 ? -32.956 16.386 -4.462 1.00 91.19 123 ASP A O 1
ATOM 993 N N . PRO A 1 124 ? -34.742 15.544 -5.555 1.00 90.62 124 PRO A N 1
ATOM 994 C CA . PRO A 1 124 ? -35.531 15.340 -4.355 1.00 90.62 124 PRO A CA 1
ATOM 995 C C . PRO A 1 124 ? -34.904 14.408 -3.308 1.00 90.62 124 PRO A C 1
ATOM 997 O O . PRO A 1 124 ? -35.032 14.618 -2.099 1.00 90.62 124 PRO A O 1
ATOM 1000 N N . GLN A 1 125 ? -34.224 13.365 -3.777 1.00 86.94 125 GLN A N 1
ATOM 1001 C CA . GLN A 1 125 ? -33.677 12.338 -2.904 1.00 86.94 125 GLN A CA 1
ATOM 1002 C C . GLN A 1 125 ? -32.447 12.874 -2.174 1.00 86.94 125 GLN A C 1
ATOM 1004 O O . GLN A 1 125 ? -32.377 12.806 -0.947 1.00 86.94 125 GLN A O 1
ATOM 1009 N N . LYS A 1 126 ? -31.526 13.512 -2.909 1.00 81.38 126 LYS A N 1
ATOM 1010 C CA . LYS A 1 126 ? -30.315 14.100 -2.317 1.00 81.38 126 LYS A CA 1
ATOM 1011 C C . LYS A 1 126 ? -30.642 15.189 -1.300 1.00 81.38 126 LYS A C 1
ATOM 1013 O O . LYS A 1 126 ? -29.958 15.287 -0.280 1.00 81.38 126 LYS A O 1
ATOM 1018 N N . HIS A 1 127 ? -31.698 15.985 -1.512 1.00 88.12 127 HIS A N 1
ATOM 1019 C CA . HIS A 1 127 ? -32.085 16.960 -0.490 1.00 88.12 127 HIS A CA 1
ATOM 1020 C C . HIS A 1 127 ? -32.594 16.301 0.791 1.00 88.12 127 HIS A C 1
ATOM 1022 O O . HIS A 1 127 ? -32.271 16.786 1.877 1.00 88.12 127 HIS A O 1
ATOM 1028 N N . THR A 1 128 ? -33.362 15.215 0.661 1.00 90.19 128 THR A N 1
ATOM 1029 C CA . THR A 1 128 ? -33.956 14.499 1.796 1.00 90.19 128 THR A CA 1
ATOM 1030 C C . THR A 1 128 ? -32.856 13.845 2.622 1.00 90.19 128 THR A C 1
ATOM 1032 O O . THR A 1 128 ? -32.799 14.035 3.837 1.00 90.19 128 THR A O 1
ATOM 1035 N N . ASP A 1 129 ? -31.916 13.174 1.956 1.00 84.31 129 ASP A N 1
ATOM 1036 C CA . ASP A 1 129 ? -30.779 12.518 2.600 1.00 84.31 129 ASP A CA 1
ATOM 1037 C C . ASP A 1 129 ? -29.894 13.525 3.355 1.00 84.31 129 ASP A C 1
ATOM 1039 O O . ASP A 1 129 ? -29.486 13.274 4.493 1.00 84.31 129 ASP A O 1
ATOM 1043 N N . MET A 1 130 ? -29.632 14.698 2.766 1.00 89.75 130 MET A N 1
ATOM 1044 C CA . MET A 1 130 ? -28.838 15.746 3.417 1.00 89.75 130 MET A CA 1
ATOM 1045 C C . MET A 1 130 ? -29.553 16.335 4.633 1.00 89.75 130 MET A C 1
ATOM 1047 O O . MET A 1 130 ? -28.926 16.566 5.665 1.00 89.75 130 MET A O 1
ATOM 1051 N N . GLN A 1 131 ? -30.865 16.570 4.530 1.00 94.56 131 GLN A N 1
ATOM 1052 C CA . GLN A 1 131 ? -31.686 17.057 5.640 1.00 94.56 131 GLN A CA 1
ATOM 1053 C C . GLN A 1 131 ? -31.738 16.057 6.797 1.00 94.56 131 GLN A C 1
ATOM 1055 O O . GLN A 1 131 ? -31.676 16.475 7.953 1.00 94.56 131 GLN A O 1
ATOM 1060 N N . GLU A 1 132 ? -31.855 14.760 6.500 1.00 92.06 132 GLU A N 1
ATOM 1061 C CA . GLU A 1 132 ? -31.851 13.696 7.505 1.00 92.06 132 GLU A CA 1
ATOM 1062 C C . GLU A 1 132 ? -30.537 13.695 8.279 1.00 92.06 132 GLU A C 1
ATOM 1064 O O . GLU A 1 132 ? -30.518 13.812 9.502 1.00 92.06 132 GLU A O 1
ATOM 1069 N N . ARG A 1 133 ? -29.414 13.673 7.561 1.00 86.00 133 ARG A N 1
ATOM 1070 C CA . ARG A 1 133 ? -28.091 13.655 8.190 1.00 86.00 133 ARG A CA 1
ATOM 1071 C C . ARG A 1 133 ? -27.796 14.942 8.950 1.00 86.00 133 ARG A C 1
ATOM 1073 O O . ARG A 1 133 ? -27.266 14.880 10.057 1.00 86.00 133 ARG A O 1
ATOM 1080 N N . ALA A 1 134 ? -28.177 16.095 8.398 1.00 93.19 134 ALA A N 1
ATOM 1081 C CA . ALA A 1 134 ? -28.041 17.371 9.088 1.00 93.19 134 ALA A CA 1
ATOM 1082 C C . ALA A 1 134 ? -28.870 17.417 10.373 1.00 93.19 134 ALA A C 1
ATOM 1084 O O . ALA A 1 134 ? -28.395 17.941 11.378 1.00 93.19 134 ALA A O 1
ATOM 1085 N N . TRP A 1 135 ? -30.074 16.840 10.370 1.00 96.88 135 TRP A N 1
ATOM 1086 C CA . TRP A 1 135 ? -30.880 16.719 11.578 1.00 96.88 135 TRP A CA 1
ATOM 1087 C C . TRP A 1 135 ? -30.243 15.783 12.603 1.00 96.88 135 TRP A C 1
ATOM 1089 O O . TRP A 1 135 ? -30.120 16.172 13.762 1.00 96.88 135 TRP A O 1
ATOM 1099 N N . VAL A 1 136 ? -29.800 14.592 12.191 1.00 88.50 136 VAL A N 1
ATOM 1100 C CA . VAL A 1 136 ? -29.134 13.633 13.083 1.00 88.50 136 VAL A CA 1
ATOM 1101 C C . VAL A 1 136 ? -27.913 14.281 13.740 1.00 88.50 136 VAL A C 1
ATOM 1103 O O . VAL A 1 136 ? -27.846 14.319 14.969 1.00 88.50 136 VAL A O 1
ATOM 1106 N N . ALA A 1 137 ? -27.017 14.888 12.955 1.00 86.44 137 ALA A N 1
ATOM 1107 C CA . ALA A 1 137 ? -25.839 15.589 13.469 1.00 86.44 137 ALA A CA 1
ATOM 1108 C C . ALA A 1 137 ? -26.222 16.753 14.398 1.00 86.44 137 ALA A C 1
ATOM 1110 O O . ALA A 1 137 ? -25.729 16.856 15.521 1.00 86.44 137 ALA A O 1
ATOM 1111 N N . PHE A 1 138 ? -27.173 17.598 13.983 1.00 96.94 138 PHE A N 1
ATOM 1112 C CA . PHE A 1 138 ? -27.636 18.713 14.806 1.00 96.94 138 PHE A CA 1
ATOM 1113 C C . PHE A 1 138 ? -28.245 18.239 16.129 1.00 96.94 138 PHE A C 1
ATOM 1115 O O . PHE A 1 138 ? -27.961 18.818 17.174 1.00 96.94 138 PHE A O 1
ATOM 1122 N N . SER A 1 139 ? -29.062 17.184 16.115 1.00 93.88 139 SER A N 1
ATOM 1123 C CA . SER A 1 139 ? -29.735 16.655 17.305 1.00 93.88 139 SER A CA 1
ATOM 1124 C C . SER A 1 139 ? -28.746 16.192 18.379 1.00 93.88 139 SER A C 1
ATOM 1126 O O . SER A 1 139 ? -29.015 16.377 19.567 1.00 93.88 139 SER A O 1
ATOM 1128 N N . GLN A 1 140 ? -27.581 15.687 17.959 1.00 89.75 140 GLN A N 1
ATOM 1129 C CA . GLN A 1 140 ? -26.498 15.263 18.842 1.00 89.75 140 GLN A CA 1
ATOM 1130 C C . GLN A 1 140 ? -25.812 16.459 19.519 1.00 89.75 140 GLN A C 1
ATOM 1132 O O . GLN A 1 140 ? -25.557 16.415 20.720 1.00 89.75 140 GLN A O 1
ATOM 1137 N N . ILE A 1 141 ? -25.584 17.559 18.791 1.00 94.69 141 ILE A N 1
ATOM 1138 C CA . ILE A 1 141 ? -24.851 18.734 19.307 1.00 94.69 141 ILE A CA 1
ATOM 1139 C C . ILE A 1 141 ? -25.747 19.822 19.913 1.00 94.69 141 ILE A C 1
ATOM 1141 O O . ILE A 1 141 ? -25.263 20.729 20.586 1.00 94.69 141 ILE A O 1
ATOM 1145 N N . LYS A 1 142 ? -27.060 19.790 19.659 1.00 96.94 142 LYS A N 1
ATOM 1146 C CA . LYS A 1 142 ? -27.997 20.901 19.911 1.00 96.94 142 LYS A CA 1
ATOM 1147 C C . LYS A 1 142 ? -27.947 21.447 21.338 1.00 96.94 142 LYS A C 1
ATOM 1149 O O . LYS A 1 142 ? -28.051 22.658 21.536 1.00 96.94 142 LYS A O 1
ATOM 1154 N N . THR A 1 143 ? -27.826 20.566 22.329 1.00 93.19 143 THR A N 1
ATOM 1155 C CA . THR A 1 143 ? -27.791 20.954 23.749 1.00 93.19 143 THR A CA 1
ATOM 1156 C C . THR A 1 143 ? -26.491 21.673 24.098 1.00 93.19 143 THR A C 1
ATOM 1158 O O . THR A 1 143 ? -26.527 22.706 24.765 1.00 93.19 143 THR A O 1
ATOM 1161 N N . GLU A 1 144 ? -25.366 21.152 23.617 1.00 93.50 144 GLU A N 1
ATOM 1162 C CA . GLU A 1 144 ? -24.036 21.719 23.836 1.00 93.50 144 GLU A CA 1
ATOM 1163 C C . GLU A 1 144 ? -23.885 23.053 23.105 1.00 93.50 144 GLU A C 1
ATOM 1165 O O . GLU A 1 144 ? -23.582 24.070 23.726 1.00 93.50 144 GLU A O 1
ATOM 1170 N N . LEU A 1 145 ? -24.267 23.092 21.824 1.00 95.88 145 LEU A N 1
ATOM 1171 C CA . LEU A 1 145 ? -24.273 24.308 21.013 1.00 95.88 145 LEU A CA 1
ATOM 1172 C C . LEU A 1 145 ? -25.112 25.414 21.665 1.00 95.88 145 LEU A C 1
ATOM 1174 O O . LEU A 1 145 ? -24.700 26.571 21.700 1.00 95.88 145 LEU A O 1
ATOM 1178 N N . ARG A 1 146 ? -26.280 25.077 22.227 1.00 97.31 146 ARG A N 1
ATOM 1179 C CA . ARG A 1 146 ? -27.097 26.037 22.981 1.00 97.31 146 ARG A CA 1
ATOM 1180 C C . ARG A 1 146 ? -26.367 26.553 24.225 1.00 97.31 146 ARG A C 1
ATOM 1182 O O . ARG A 1 146 ? -26.497 27.734 24.534 1.00 97.31 146 ARG A O 1
ATOM 1189 N N . GLY A 1 147 ? -25.652 25.688 24.943 1.00 94.62 147 GLY A N 1
ATOM 1190 C CA . GLY A 1 147 ? -24.848 26.062 26.107 1.00 94.62 147 GLY A CA 1
ATOM 1191 C C . GLY A 1 147 ? -23.792 27.107 25.754 1.00 94.62 147 GLY A C 1
ATOM 1192 O O . GLY A 1 147 ? -23.788 28.190 26.337 1.00 94.62 147 GLY A O 1
ATOM 1193 N N . GLU A 1 148 ? -22.985 26.827 24.734 1.00 97.12 148 GLU A N 1
ATOM 1194 C CA . GLU A 1 148 ? -21.919 27.720 24.271 1.00 97.12 148 GLU A CA 1
ATOM 1195 C C . GLU A 1 148 ? -22.457 29.061 23.754 1.00 97.12 148 GLU A C 1
ATOM 1197 O O . GLU A 1 148 ? -21.947 30.131 24.093 1.00 97.12 148 GLU A O 1
ATOM 1202 N N . VAL A 1 149 ? -23.555 29.025 22.992 1.00 95.88 149 VAL A N 1
ATOM 1203 C CA . VAL A 1 149 ? -24.228 30.237 22.507 1.00 95.88 149 VAL A CA 1
ATOM 1204 C C . VAL A 1 149 ? -24.722 31.109 23.668 1.00 95.88 149 VAL A C 1
ATOM 1206 O O . VAL A 1 149 ? -24.527 32.324 23.640 1.00 95.88 149 VAL A O 1
ATOM 1209 N N . ASN A 1 150 ? -25.303 30.516 24.716 1.00 95.88 150 ASN A N 1
ATOM 1210 C CA . ASN A 1 150 ? -25.744 31.274 25.892 1.00 95.88 150 ASN A CA 1
ATOM 1211 C C . ASN A 1 150 ? -24.562 31.885 26.665 1.00 95.88 150 ASN A C 1
ATOM 1213 O O . ASN A 1 150 ? -24.701 32.975 27.223 1.00 95.88 150 ASN A O 1
ATOM 1217 N N . SER A 1 151 ? -23.407 31.212 26.702 1.00 95.56 151 SER A N 1
ATOM 1218 C CA . SER A 1 151 ? -22.183 31.750 27.311 1.00 95.56 151 SER A CA 1
ATOM 1219 C C . SER A 1 151 ? -21.705 33.001 26.571 1.00 95.56 151 SER A C 1
ATOM 1221 O O . SER A 1 151 ? -21.452 34.030 27.200 1.00 95.56 151 SER A O 1
ATOM 1223 N N . VAL A 1 152 ? -21.675 32.960 25.234 1.00 94.25 152 VAL A N 1
ATOM 1224 C CA . VAL A 1 152 ? -21.345 34.124 24.393 1.00 94.25 152 VAL A CA 1
ATOM 1225 C C . VAL A 1 152 ? -22.319 35.287 24.610 1.00 94.25 152 VAL A C 1
ATOM 1227 O O . VAL A 1 152 ? -21.890 36.443 24.721 1.00 94.25 152 VAL A O 1
ATOM 1230 N N . ASP A 1 153 ? -23.618 34.994 24.693 1.00 94.12 153 ASP A N 1
ATOM 1231 C CA . ASP A 1 153 ? -24.649 36.004 24.946 1.00 94.12 153 ASP A CA 1
ATOM 1232 C C . ASP A 1 153 ? -24.460 36.637 26.336 1.00 94.12 153 ASP A C 1
ATOM 1234 O O . ASP A 1 153 ? -24.439 37.860 26.460 1.00 94.12 153 ASP A O 1
ATOM 1238 N N . THR A 1 154 ? -24.190 35.825 27.363 1.00 95.06 154 THR A N 1
ATOM 1239 C CA . THR A 1 154 ? -23.938 36.292 28.739 1.00 95.06 154 THR A CA 1
ATOM 1240 C C . THR A 1 154 ? -22.709 37.203 28.820 1.00 95.06 154 THR A C 1
ATOM 1242 O O . THR A 1 154 ? -22.758 38.253 29.461 1.00 95.06 154 THR A O 1
ATOM 1245 N N . ILE A 1 155 ? -21.612 36.845 28.142 1.00 94.12 155 ILE A N 1
ATOM 1246 C CA . ILE A 1 155 ? -20.394 37.673 28.069 1.00 94.12 155 ILE A CA 1
ATOM 1247 C C . ILE A 1 155 ? -20.693 39.011 27.380 1.00 94.12 155 ILE A C 1
ATOM 1249 O O . ILE A 1 155 ? -20.220 40.063 27.817 1.00 94.12 155 ILE A O 1
ATOM 1253 N N . SER A 1 156 ? -21.502 38.987 26.319 1.00 93.50 156 SER A N 1
ATOM 1254 C CA . SER A 1 156 ? -21.892 40.191 25.578 1.00 93.50 156 SER A CA 1
ATOM 1255 C C . SER A 1 156 ? -22.794 41.108 26.415 1.00 93.50 156 SER A C 1
ATOM 1257 O O . SER A 1 156 ? -22.586 42.322 26.439 1.00 93.50 156 SER A O 1
ATOM 1259 N N . GLU A 1 157 ? -23.745 40.544 27.162 1.00 94.62 157 GLU A N 1
ATOM 1260 C CA . GLU A 1 157 ? -24.600 41.289 28.090 1.00 94.62 157 GLU A CA 1
ATOM 1261 C C . GLU A 1 157 ? -23.810 41.899 29.255 1.00 94.62 157 GLU A C 1
ATOM 1263 O O . GLU A 1 157 ? -24.071 43.043 29.644 1.00 94.62 157 GLU A O 1
ATOM 1268 N N . ASP A 1 158 ? -22.835 41.170 29.810 1.00 93.94 158 ASP A N 1
ATOM 1269 C CA . ASP A 1 158 ? -21.967 41.689 30.868 1.00 93.94 158 ASP A CA 1
ATOM 1270 C C . ASP A 1 158 ? -21.078 42.827 30.353 1.00 93.94 158 ASP A C 1
ATOM 1272 O O . ASP A 1 158 ? -21.006 43.882 30.987 1.00 93.94 158 ASP A O 1
ATOM 1276 N N . ARG A 1 159 ? -20.500 42.690 29.150 1.00 95.81 159 ARG A N 1
ATOM 1277 C CA . ARG A 1 159 ? -19.779 43.779 28.471 1.00 95.81 159 ARG A CA 1
ATOM 1278 C C . ARG A 1 159 ? -20.654 45.025 28.355 1.00 95.81 159 ARG A C 1
ATOM 1280 O O . ARG A 1 159 ? -20.233 46.111 28.750 1.00 95.81 159 ARG A O 1
ATOM 1287 N N . ASP A 1 160 ? -21.880 44.887 27.860 1.00 93.50 160 ASP A N 1
ATOM 1288 C CA . ASP A 1 160 ? -22.786 46.022 27.667 1.00 93.50 160 ASP A CA 1
ATOM 1289 C C . ASP A 1 160 ? -23.227 46.645 29.002 1.00 93.50 160 ASP A C 1
ATOM 1291 O O . ASP A 1 160 ? -23.387 47.866 29.104 1.00 93.50 160 ASP A O 1
ATOM 1295 N N . ARG A 1 161 ? -23.383 45.834 30.056 1.00 94.25 161 ARG A N 1
ATOM 1296 C CA . ARG A 1 161 ? -23.637 46.307 31.425 1.00 94.25 161 ARG A CA 1
ATOM 1297 C C . ARG A 1 161 ? -22.449 47.101 31.965 1.00 94.25 161 ARG A C 1
ATOM 1299 O O . ARG A 1 161 ? -22.648 48.179 32.527 1.00 94.25 161 ARG A O 1
ATOM 1306 N N . GLN A 1 162 ? -21.226 46.612 31.759 1.00 93.00 162 GLN A N 1
ATOM 1307 C CA . GLN A 1 162 ? -19.996 47.302 32.145 1.00 93.00 162 GLN A CA 1
ATOM 1308 C C . GLN A 1 162 ? -19.803 48.610 31.365 1.00 93.00 162 GLN A C 1
ATOM 1310 O O . GLN A 1 162 ? -19.423 49.615 31.966 1.00 93.00 162 GLN A O 1
ATOM 1315 N N . LEU A 1 163 ? -20.122 48.638 30.066 1.00 89.69 163 LEU A N 1
ATOM 1316 C CA . LEU A 1 163 ? -20.079 49.851 29.242 1.00 89.69 163 LEU A CA 1
ATOM 1317 C C . LEU A 1 163 ? -21.095 50.897 29.718 1.00 89.69 163 LEU A C 1
ATOM 1319 O O . LEU A 1 163 ? -20.740 52.066 29.860 1.00 89.69 163 LEU A O 1
ATOM 1323 N N . ARG A 1 164 ? -22.331 50.495 30.050 1.00 92.00 164 ARG A N 1
ATOM 1324 C CA . ARG A 1 164 ? -23.332 51.407 30.637 1.00 92.00 164 ARG A CA 1
ATOM 1325 C C . ARG A 1 164 ? -22.889 51.943 31.998 1.00 92.00 164 ARG A C 1
ATOM 1327 O O . ARG A 1 164 ? -23.017 53.138 32.251 1.00 92.00 164 ARG A O 1
ATOM 1334 N N . ALA A 1 165 ? -22.327 51.089 32.852 1.00 89.56 165 ALA A N 1
ATOM 1335 C CA . ALA A 1 165 ? -21.789 51.502 34.147 1.00 89.56 165 ALA A CA 1
ATOM 1336 C C . ALA A 1 165 ? -20.592 52.459 34.001 1.00 89.56 165 ALA A C 1
ATOM 1338 O O . ALA A 1 165 ? -20.461 53.407 34.774 1.00 89.56 165 ALA A O 1
ATOM 1339 N N . ALA A 1 166 ? -19.735 52.240 32.998 1.00 86.81 166 ALA A N 1
ATOM 1340 C CA . ALA A 1 166 ? -18.641 53.145 32.669 1.00 86.81 166 ALA A CA 1
ATOM 1341 C C . ALA A 1 166 ? -19.163 54.496 32.158 1.00 86.81 166 ALA A C 1
ATOM 1343 O O . ALA A 1 166 ? -18.678 55.527 32.610 1.00 86.81 166 ALA A O 1
ATOM 1344 N N . ALA A 1 167 ? -20.189 54.502 31.302 1.00 85.62 167 ALA A N 1
ATOM 1345 C CA . ALA A 1 167 ? -20.803 55.723 30.778 1.00 85.62 167 ALA A CA 1
ATOM 1346 C C . ALA A 1 167 ? -21.539 56.552 31.849 1.00 85.62 167 ALA A C 1
ATOM 1348 O O . ALA A 1 167 ? -21.599 57.773 31.748 1.00 85.62 167 ALA A O 1
ATOM 1349 N N . MET A 1 168 ? -22.089 55.910 32.887 1.00 86.06 168 MET A N 1
ATOM 1350 C CA . MET A 1 168 ? -22.761 56.587 34.008 1.00 86.06 168 MET A CA 1
ATOM 1351 C C . MET A 1 168 ? -21.796 57.161 35.060 1.00 86.06 168 MET A C 1
ATOM 1353 O O . MET A 1 168 ? -22.214 57.921 35.934 1.00 86.06 168 MET A O 1
ATOM 1357 N N . SER A 1 169 ? -20.512 56.807 35.008 1.00 81.50 169 SER A N 1
ATOM 1358 C CA . SER A 1 169 ? -19.498 57.343 35.916 1.00 81.50 169 SER A CA 1
ATOM 1359 C C . SER A 1 169 ? -19.151 58.784 35.525 1.00 81.50 169 SER A C 1
ATOM 1361 O O . SER A 1 169 ? -18.643 59.026 34.439 1.00 81.50 169 SER A O 1
ATOM 1363 N N . THR A 1 170 ? -19.350 59.743 36.435 1.00 68.69 170 THR A N 1
ATOM 1364 C CA . THR A 1 170 ? -19.064 61.179 36.219 1.00 68.69 170 THR A CA 1
ATOM 1365 C C . THR A 1 170 ? -17.572 61.524 36.133 1.00 68.69 170 THR A C 1
ATOM 1367 O O . THR A 1 170 ? -17.219 62.674 35.877 1.00 68.69 170 THR A O 1
ATOM 1370 N N . ALA A 1 171 ? -16.681 60.563 36.380 1.00 68.12 171 ALA A N 1
ATOM 1371 C CA . ALA A 1 171 ? -15.252 60.731 36.144 1.00 68.12 171 ALA A CA 1
ATOM 1372 C C . ALA A 1 171 ? -14.958 60.592 34.640 1.00 68.12 171 ALA A C 1
ATOM 1374 O O . ALA A 1 171 ? -15.484 59.653 34.041 1.00 68.12 171 ALA A O 1
ATOM 1375 N N . PRO A 1 172 ? -14.112 61.455 34.036 1.00 63.06 172 PRO A N 1
ATOM 1376 C CA . PRO A 1 172 ? -13.713 61.317 32.639 1.00 63.06 172 PRO A CA 1
ATOM 1377 C C . PRO A 1 172 ? -13.153 59.911 32.433 1.00 63.06 172 PRO A C 1
ATOM 1379 O O . PRO A 1 172 ? -12.102 59.556 32.972 1.00 63.06 172 PRO A O 1
ATOM 1382 N N . THR A 1 173 ? -13.909 59.076 31.725 1.00 57.47 173 THR A N 1
ATOM 1383 C CA . THR A 1 173 ? -13.493 57.723 31.388 1.00 57.47 173 THR A CA 1
ATOM 1384 C C . THR A 1 173 ? -12.285 57.857 30.483 1.00 57.47 173 THR A C 1
ATOM 1386 O O . THR A 1 173 ? -12.419 58.299 29.346 1.00 57.47 173 THR A O 1
ATOM 1389 N N . SER A 1 174 ? -11.097 57.531 30.988 1.00 68.50 174 SER A N 1
ATOM 1390 C CA . SER A 1 174 ? -9.937 57.372 30.122 1.00 68.50 174 SER A CA 1
ATOM 1391 C C . SER A 1 174 ? -10.277 56.318 29.068 1.00 68.50 174 SER A C 1
ATOM 1393 O O . SER A 1 174 ? -10.826 55.270 29.419 1.00 68.50 174 SER A O 1
ATOM 1395 N N . ASP A 1 175 ? -9.955 56.581 27.797 1.00 72.56 175 ASP A N 1
ATOM 1396 C CA . ASP A 1 175 ? -10.200 55.661 26.672 1.00 72.56 175 ASP A CA 1
ATOM 1397 C C . ASP A 1 175 ? -9.755 54.224 26.996 1.00 72.56 175 ASP A C 1
ATOM 1399 O O . ASP A 1 175 ? -10.428 53.252 26.655 1.00 72.56 175 ASP A O 1
ATOM 1403 N N . GLY A 1 176 ? -8.699 54.082 27.805 1.00 81.56 176 GLY A N 1
ATOM 1404 C CA . GLY A 1 176 ? -8.212 52.796 28.292 1.00 81.56 176 GLY A CA 1
ATOM 1405 C C . GLY A 1 176 ? -9.233 51.953 29.069 1.00 81.56 176 GLY A C 1
ATOM 1406 O O . GLY A 1 176 ? -9.138 50.731 29.026 1.00 81.56 176 GLY A O 1
ATOM 1407 N N . ARG A 1 177 ? -10.225 52.524 29.770 1.00 84.00 177 ARG A N 1
ATOM 1408 C CA . ARG A 1 177 ? -11.237 51.715 30.482 1.00 84.00 177 ARG A CA 1
ATOM 1409 C C . ARG A 1 177 ? -12.221 51.059 29.514 1.00 84.00 177 ARG A C 1
ATOM 1411 O O . ARG A 1 177 ? -12.597 49.915 29.746 1.00 84.00 177 ARG A O 1
ATOM 1418 N N . ILE A 1 178 ? -12.616 51.759 28.451 1.00 85.62 178 ILE A N 1
ATOM 1419 C CA . ILE A 1 178 ? -13.516 51.217 27.425 1.00 85.62 178 ILE A CA 1
ATOM 1420 C C . ILE A 1 178 ? -12.784 50.136 26.627 1.00 85.62 178 ILE A C 1
ATOM 1422 O O . ILE A 1 178 ? -13.308 49.030 26.503 1.00 85.62 178 ILE A O 1
ATOM 1426 N N . THR A 1 179 ? -11.548 50.402 26.190 1.00 84.75 179 THR A N 1
ATOM 1427 C CA . THR A 1 179 ? -10.714 49.415 25.484 1.00 84.75 179 THR A CA 1
ATOM 1428 C C . THR A 1 179 ? -10.517 48.143 26.311 1.00 84.75 179 THR A C 1
ATOM 1430 O O . THR A 1 179 ? -10.783 47.054 25.815 1.00 84.75 179 THR A O 1
ATOM 1433 N N . ASN A 1 180 ? -10.200 48.266 27.607 1.00 87.75 180 ASN A N 1
ATOM 1434 C CA . ASN A 1 180 ? -10.068 47.112 28.507 1.00 87.75 180 ASN A CA 1
ATOM 1435 C C . ASN A 1 180 ? -11.360 46.279 28.634 1.00 87.75 180 ASN A C 1
ATOM 1437 O O . ASN A 1 180 ? -11.287 45.066 28.822 1.00 87.75 180 ASN A O 1
ATOM 1441 N N . ILE A 1 181 ? -12.545 46.905 28.581 1.00 90.06 181 ILE A N 1
ATOM 1442 C CA . ILE A 1 181 ? -13.830 46.183 28.631 1.00 90.06 181 ILE A CA 1
ATOM 1443 C C . ILE A 1 181 ? -14.034 45.379 27.340 1.00 90.06 181 ILE A C 1
ATOM 1445 O O . ILE A 1 181 ? -14.426 44.214 27.406 1.00 90.06 181 ILE A O 1
ATOM 1449 N N . TYR A 1 182 ? -13.730 45.966 26.178 1.00 88.06 182 TYR A N 1
ATOM 1450 C CA . TYR A 1 182 ? -13.802 45.263 24.894 1.00 88.06 182 TYR A CA 1
ATOM 1451 C C . TYR A 1 182 ? -12.788 44.121 24.796 1.00 88.06 182 TYR A C 1
ATOM 1453 O O . TYR A 1 182 ? -13.171 43.021 24.407 1.00 88.06 182 TYR A O 1
ATOM 1461 N N . GLU A 1 183 ? -11.536 44.347 25.199 1.00 87.56 183 GLU A N 1
ATOM 1462 C CA . GLU A 1 183 ? -10.484 43.324 25.181 1.00 87.56 183 GLU A CA 1
ATOM 1463 C C . GLU A 1 183 ? -10.849 42.133 26.070 1.00 87.56 183 GLU A C 1
ATOM 1465 O O . GLU A 1 183 ? -10.840 40.999 25.604 1.00 87.56 183 GLU A O 1
ATOM 1470 N N . ARG A 1 184 ? -11.277 42.373 27.319 1.00 90.06 184 ARG A N 1
ATOM 1471 C CA . ARG A 1 184 ? -11.698 41.291 28.228 1.00 90.06 184 ARG A CA 1
ATOM 1472 C C . ARG A 1 184 ? -12.876 40.495 27.686 1.00 90.06 184 ARG A C 1
ATOM 1474 O O . ARG A 1 184 ? -12.874 39.272 27.791 1.00 90.06 184 ARG A O 1
ATOM 1481 N N . ALA A 1 185 ? -13.870 41.177 27.116 1.00 88.69 185 ALA A N 1
ATOM 1482 C CA . ALA A 1 185 ? -15.010 40.510 26.504 1.00 88.69 185 ALA A CA 1
ATOM 1483 C C . ALA A 1 185 ? -14.577 39.676 25.291 1.00 88.69 185 ALA A C 1
ATOM 1485 O O . ALA A 1 185 ? -15.011 38.538 25.163 1.00 88.69 185 ALA A O 1
ATOM 1486 N N . SER A 1 186 ? -13.684 40.200 24.446 1.00 85.50 186 SER A N 1
ATOM 1487 C CA . SER A 1 186 ? -13.134 39.483 23.291 1.00 85.50 186 SER A CA 1
ATOM 1488 C C . SER A 1 186 ? -12.354 38.234 23.713 1.00 85.50 186 SER A C 1
ATOM 1490 O O . SER A 1 186 ? -12.615 37.148 23.201 1.00 85.50 186 SER A O 1
ATOM 1492 N N . THR A 1 187 ? -11.453 38.354 24.694 1.00 86.31 187 THR A N 1
ATOM 1493 C CA . THR A 1 187 ? -10.681 37.220 25.230 1.00 86.31 187 THR A CA 1
ATOM 1494 C C . THR A 1 187 ? -11.588 36.157 25.847 1.00 86.31 187 THR A C 1
ATOM 1496 O O . THR A 1 187 ? -11.356 34.969 25.648 1.00 86.31 187 THR A O 1
ATOM 1499 N N . ALA A 1 188 ? -12.638 36.561 26.569 1.00 88.62 188 ALA A N 1
ATOM 1500 C CA . ALA A 1 188 ? -13.589 35.622 27.161 1.00 88.62 188 ALA A CA 1
ATOM 1501 C C . ALA A 1 188 ? -14.475 34.935 26.107 1.00 88.62 188 ALA A C 1
ATOM 1503 O O . ALA A 1 188 ? -14.839 33.775 26.275 1.00 88.62 188 ALA A O 1
ATOM 1504 N N . LYS A 1 189 ? -14.825 35.638 25.023 1.00 91.94 189 LYS A N 1
ATOM 1505 C CA . LYS A 1 189 ? -15.703 35.135 23.958 1.00 91.94 189 LYS A CA 1
ATOM 1506 C C . LYS A 1 189 ? -15.003 34.121 23.046 1.00 91.94 189 LYS A C 1
ATOM 1508 O O . LYS A 1 189 ? -15.642 33.162 22.620 1.00 91.94 189 LYS A O 1
ATOM 1513 N N . GLY A 1 190 ? -13.705 34.309 22.792 1.00 86.88 190 GLY A N 1
ATOM 1514 C CA . GLY A 1 190 ? -12.924 33.524 21.828 1.00 86.88 190 GLY A CA 1
ATOM 1515 C C . GLY A 1 190 ? -13.046 31.997 21.968 1.00 86.88 190 GLY A C 1
ATOM 1516 O O . GLY A 1 190 ? -13.399 31.346 20.984 1.00 86.88 190 GLY A O 1
ATOM 1517 N N . PRO A 1 191 ? -12.824 31.403 23.159 1.00 86.44 191 PRO A N 1
ATOM 1518 C CA . PRO A 1 191 ? -12.950 29.955 23.350 1.00 86.44 191 PRO A CA 1
ATOM 1519 C C . PRO A 1 191 ? -14.349 29.418 23.016 1.00 86.44 191 PRO A C 1
ATOM 1521 O O . PRO A 1 191 ? -14.469 28.402 22.336 1.00 86.44 191 PRO A O 1
ATOM 1524 N N . HIS A 1 192 ? -15.401 30.136 23.421 1.00 92.81 192 HIS A N 1
ATOM 1525 C CA . HIS A 1 192 ? -16.785 29.753 23.138 1.00 92.81 192 HIS A CA 1
ATOM 1526 C C . HIS A 1 192 ? -17.130 29.912 21.650 1.00 92.81 192 HIS A C 1
ATOM 1528 O O . HIS A 1 192 ? -17.808 29.070 21.073 1.00 92.81 192 HIS A O 1
ATOM 1534 N N . GLU A 1 193 ? -16.644 30.961 20.981 1.00 90.38 193 GLU A N 1
ATOM 1535 C CA . GLU A 1 193 ? -16.837 31.131 19.533 1.00 90.38 193 GLU A CA 1
ATOM 1536 C C . GLU A 1 193 ? -16.157 30.040 18.708 1.00 90.38 193 GLU A C 1
ATOM 1538 O O . GLU A 1 193 ? -16.699 29.630 17.675 1.00 90.38 193 GLU A O 1
ATOM 1543 N N . ALA A 1 194 ? -15.001 29.562 19.167 1.00 80.31 194 ALA A N 1
ATOM 1544 C CA . ALA A 1 194 ? -14.309 28.442 18.553 1.00 80.31 194 ALA A CA 1
ATOM 1545 C C . ALA A 1 194 ? -15.058 27.121 18.769 1.00 80.31 194 ALA A C 1
ATOM 1547 O O . ALA A 1 194 ? -15.248 26.379 17.807 1.00 80.31 194 ALA A O 1
ATOM 1548 N N . GLU A 1 195 ? -15.562 26.860 19.979 1.00 89.50 195 GLU A N 1
ATOM 1549 C CA . GLU A 1 195 ? -16.371 25.663 20.241 1.00 89.50 195 GLU A CA 1
ATOM 1550 C C . GLU A 1 195 ? -17.694 25.699 19.458 1.00 89.50 195 GLU A C 1
ATOM 1552 O O . GLU A 1 195 ? -18.097 24.705 18.861 1.00 89.50 195 GLU A O 1
ATOM 1557 N N . ILE A 1 196 ? -18.331 26.867 19.328 1.00 92.19 196 ILE A N 1
ATOM 1558 C CA . ILE A 1 196 ? -19.503 27.039 18.457 1.00 92.19 196 ILE A CA 1
ATOM 1559 C C . ILE A 1 196 ? -19.154 26.755 16.991 1.00 92.19 196 ILE A C 1
ATOM 1561 O O . ILE A 1 196 ? -19.937 26.110 16.296 1.00 92.19 196 ILE A O 1
ATOM 1565 N N . ALA A 1 197 ? -18.013 27.248 16.494 1.00 85.94 197 ALA A N 1
ATOM 1566 C CA . ALA A 1 197 ? -17.574 26.982 15.124 1.00 85.94 197 ALA A CA 1
ATOM 1567 C C . ALA A 1 197 ? -17.373 25.479 14.888 1.00 85.94 197 ALA A C 1
ATOM 1569 O O . ALA A 1 197 ? -17.894 24.946 13.911 1.00 85.94 197 ALA A O 1
ATOM 1570 N N . LYS A 1 198 ? -16.708 24.802 15.827 1.00 85.75 198 LYS A N 1
ATOM 1571 C CA . LYS A 1 198 ? -16.498 23.352 15.832 1.00 85.75 198 LYS A CA 1
ATOM 1572 C C . LYS A 1 198 ? -17.806 22.571 15.809 1.00 85.75 198 LYS A C 1
ATOM 1574 O O . LYS A 1 198 ? -17.992 21.715 14.950 1.00 85.75 198 LYS A O 1
ATOM 1579 N N . LEU A 1 199 ? -18.709 22.858 16.747 1.00 89.12 199 LEU A N 1
ATOM 1580 C CA . LEU A 1 199 ? -19.988 22.163 16.849 1.00 89.12 199 LEU A CA 1
ATOM 1581 C C . LEU A 1 199 ? -20.788 22.359 15.561 1.00 89.12 199 LEU A C 1
ATOM 1583 O O . LEU A 1 199 ? -21.247 21.383 14.976 1.00 89.12 199 LEU A O 1
ATOM 1587 N N . CYS A 1 200 ? -20.886 23.591 15.055 1.00 93.38 200 CYS A N 1
ATOM 1588 C CA . CYS A 1 200 ? -21.568 23.850 13.791 1.00 93.38 200 CYS A CA 1
ATOM 1589 C C . CYS A 1 200 ? -20.920 23.116 12.609 1.00 93.38 200 CYS A C 1
ATOM 1591 O O . CYS A 1 200 ? -21.655 22.563 11.800 1.00 93.38 200 CYS A O 1
ATOM 1593 N N . ALA A 1 201 ? -19.588 23.046 12.523 1.00 87.06 201 ALA A N 1
ATOM 1594 C CA . ALA A 1 201 ? -18.890 22.354 11.438 1.00 87.06 201 ALA A CA 1
ATOM 1595 C C . ALA A 1 201 ? -19.208 20.848 11.362 1.00 87.06 201 ALA A C 1
ATOM 1597 O O . ALA A 1 201 ? -19.109 20.279 10.284 1.00 87.06 201 ALA A O 1
ATOM 1598 N N . SER A 1 202 ? -19.651 20.213 12.457 1.00 84.44 202 SER A N 1
ATOM 1599 C CA . SER A 1 202 ? -20.100 18.807 12.447 1.00 84.44 202 SER A CA 1
ATOM 1600 C C . SER A 1 202 ? -21.442 18.570 11.738 1.00 84.44 202 SER A C 1
ATOM 1602 O O . SER A 1 202 ? -21.825 17.431 11.477 1.00 84.44 202 SER A O 1
ATOM 1604 N N . VAL A 1 203 ? -22.172 19.640 11.414 1.00 91.81 203 VAL A N 1
ATOM 1605 C CA . VAL A 1 203 ? -23.402 19.586 10.619 1.00 91.81 203 VAL A CA 1
ATOM 1606 C C . VAL A 1 203 ? -23.045 19.909 9.164 1.00 91.81 203 VAL A C 1
ATOM 1608 O O . VAL A 1 203 ? -22.329 20.885 8.940 1.00 91.81 203 VAL A O 1
ATOM 1611 N N . PRO A 1 204 ? -23.556 19.173 8.156 1.00 90.50 204 PRO A N 1
ATOM 1612 C CA . PRO A 1 204 ? -23.312 19.482 6.747 1.00 90.50 204 PRO A CA 1
ATOM 1613 C C . PRO A 1 204 ? -23.570 20.961 6.424 1.00 90.50 204 PRO A C 1
ATOM 1615 O O . PRO A 1 204 ? -24.629 21.500 6.768 1.00 90.50 204 PRO A O 1
ATOM 1618 N N . LEU A 1 205 ? -22.602 21.608 5.761 1.00 92.88 205 LEU A N 1
ATOM 1619 C CA . LEU A 1 205 ? -22.568 23.049 5.445 1.00 92.88 205 LEU A CA 1
ATOM 1620 C C . LEU A 1 205 ? -22.496 23.993 6.660 1.00 92.88 205 LEU A C 1
ATOM 1622 O O . LEU A 1 205 ? -22.611 25.208 6.500 1.00 92.88 205 LEU A O 1
ATOM 1626 N N . GLY A 1 206 ? -22.336 23.481 7.880 1.00 91.12 206 GLY A N 1
ATOM 1627 C CA . GLY A 1 206 ? -22.393 24.271 9.109 1.00 91.12 206 GLY A CA 1
ATOM 1628 C C . GLY A 1 206 ? -21.192 25.189 9.352 1.00 91.12 206 GLY A C 1
ATOM 1629 O O . GLY A 1 206 ? -21.274 26.078 10.200 1.00 91.12 206 GLY A O 1
ATOM 1630 N N . ASN A 1 207 ? -20.120 25.041 8.573 1.00 86.88 207 ASN A N 1
ATOM 1631 C CA . ASN A 1 207 ? -18.996 25.977 8.498 1.00 86.88 207 ASN A CA 1
ATOM 1632 C C . ASN A 1 207 ? -19.327 27.279 7.742 1.00 86.88 207 ASN A C 1
ATOM 1634 O O . ASN A 1 207 ? -18.597 28.260 7.867 1.00 86.88 207 ASN A O 1
ATOM 1638 N N . ARG A 1 208 ? -20.426 27.325 6.976 1.00 89.44 208 ARG A N 1
ATOM 1639 C CA . ARG A 1 208 ? -20.886 28.544 6.294 1.00 89.44 208 ARG A CA 1
ATOM 1640 C C . ARG A 1 208 ? -21.534 29.501 7.281 1.00 89.44 208 ARG A C 1
ATOM 1642 O O . ARG A 1 208 ? -22.384 29.084 8.062 1.00 89.44 208 ARG A O 1
ATOM 1649 N N . ASP A 1 209 ? -21.235 30.794 7.193 1.00 88.81 209 ASP A N 1
ATOM 1650 C CA . ASP A 1 209 ? -21.737 31.791 8.151 1.00 88.81 209 ASP A CA 1
ATOM 1651 C C . ASP A 1 209 ? -23.270 31.853 8.231 1.00 88.81 209 ASP A C 1
ATOM 1653 O O . ASP A 1 209 ? -23.839 31.912 9.331 1.00 88.81 209 ASP A O 1
ATOM 1657 N N . ALA A 1 210 ? -23.959 31.773 7.087 1.00 92.06 210 ALA A N 1
ATOM 1658 C CA . ALA A 1 210 ? -25.420 31.724 7.037 1.00 92.06 210 ALA A CA 1
ATOM 1659 C C . ALA A 1 210 ? -25.981 30.480 7.750 1.00 92.06 210 ALA A C 1
ATOM 1661 O O . ALA A 1 210 ? -26.934 30.580 8.535 1.00 92.06 210 ALA A O 1
ATOM 1662 N N . MET A 1 211 ? -25.349 29.320 7.545 1.00 95.75 211 MET A N 1
ATOM 1663 C CA . MET A 1 211 ? -25.743 28.060 8.175 1.00 95.75 211 MET A CA 1
ATOM 1664 C C . MET A 1 211 ? -25.399 28.044 9.666 1.00 95.75 211 MET A C 1
ATOM 1666 O O . MET A 1 211 ? -26.266 27.752 10.484 1.00 95.75 211 MET A O 1
ATOM 1670 N N . LYS A 1 212 ? -24.191 28.459 10.054 1.00 95.00 212 LYS A N 1
ATOM 1671 C CA . LYS A 1 212 ? -23.762 28.636 11.448 1.00 95.00 212 LYS A CA 1
ATOM 1672 C C . LYS A 1 212 ? -24.748 29.514 12.216 1.00 95.00 212 LYS A C 1
ATOM 1674 O O . LYS A 1 212 ? -25.218 29.139 13.290 1.00 95.00 212 LYS A O 1
ATOM 1679 N N . SER A 1 213 ? -25.135 30.648 11.631 1.00 95.31 213 SER A N 1
ATOM 1680 C CA . SER A 1 213 ? -26.132 31.555 12.207 1.00 95.31 213 SER A CA 1
ATOM 1681 C C . SER A 1 213 ? -27.506 30.892 12.354 1.00 95.31 213 SER A C 1
ATOM 1683 O O . SER A 1 213 ? -28.207 31.123 13.342 1.00 95.31 213 SER A O 1
ATOM 1685 N N . PHE A 1 214 ? -27.916 30.067 11.386 1.00 97.38 214 PHE A N 1
ATOM 1686 C CA . PHE A 1 214 ? -29.137 29.269 11.485 1.00 97.38 214 PHE A CA 1
ATOM 1687 C C . PHE A 1 214 ? -29.063 28.229 12.608 1.00 97.38 214 PHE A C 1
ATOM 1689 O O . PHE A 1 214 ? -29.973 28.198 13.435 1.00 97.38 214 PHE A O 1
ATOM 1696 N N . LEU A 1 215 ? -27.989 27.443 12.691 1.00 97.19 215 LEU A N 1
ATOM 1697 C CA . LEU A 1 215 ? -27.812 26.394 13.699 1.00 97.19 215 LEU A CA 1
ATOM 1698 C C . LEU A 1 215 ? -27.832 26.969 15.120 1.00 97.19 215 LEU A C 1
ATOM 1700 O O . LEU A 1 215 ? -28.522 26.438 15.990 1.00 97.19 215 LEU A O 1
ATOM 1704 N N . GLN A 1 216 ? -27.181 28.115 15.343 1.00 97.31 216 GLN A N 1
ATOM 1705 C CA . GLN A 1 216 ? -27.250 28.836 16.620 1.00 97.31 216 GLN A CA 1
ATOM 1706 C C . GLN A 1 216 ? -28.691 29.247 16.975 1.00 97.31 216 GLN A C 1
ATOM 1708 O O . GLN A 1 216 ? -29.137 29.058 18.109 1.00 97.31 216 GLN A O 1
ATOM 1713 N N . ARG A 1 217 ? -29.461 29.785 16.013 1.00 97.25 217 ARG A N 1
ATOM 1714 C CA . ARG A 1 217 ? -30.883 30.128 16.228 1.00 97.25 217 ARG A CA 1
ATOM 1715 C C . ARG A 1 217 ? -31.735 28.886 16.488 1.00 97.25 217 ARG A C 1
ATOM 1717 O O . ARG A 1 217 ? -32.569 28.912 17.391 1.00 97.25 217 ARG A O 1
ATOM 1724 N N . ALA A 1 218 ? -31.515 27.810 15.739 1.00 97.00 218 ALA A N 1
ATOM 1725 C CA . ALA A 1 218 ? -32.226 26.548 15.896 1.00 97.00 218 ALA A CA 1
ATOM 1726 C C . ALA A 1 218 ? -31.977 25.927 17.280 1.00 97.00 218 ALA A C 1
ATOM 1728 O O . ALA A 1 218 ? -32.915 25.437 17.917 1.00 97.00 218 ALA A O 1
ATOM 1729 N N . ALA A 1 219 ? -30.736 26.008 17.775 1.00 96.69 219 ALA A N 1
ATOM 1730 C CA . ALA A 1 219 ? -30.353 25.553 19.107 1.00 96.69 219 ALA A CA 1
ATOM 1731 C C . ALA A 1 219 ? -31.049 26.377 20.202 1.00 96.69 219 ALA A C 1
ATOM 1733 O O . ALA A 1 219 ? -31.670 25.803 21.099 1.00 96.69 219 ALA A O 1
ATOM 1734 N N . ARG A 1 220 ? -31.051 27.715 20.083 1.00 96.50 220 ARG A N 1
ATOM 1735 C CA . ARG A 1 220 ? -31.776 28.619 21.001 1.00 96.50 220 ARG A CA 1
ATOM 1736 C C . ARG A 1 220 ? -33.280 28.329 21.044 1.00 96.50 220 ARG A C 1
ATOM 1738 O O . ARG A 1 220 ? -33.865 28.286 22.123 1.00 96.50 220 ARG A O 1
ATOM 1745 N N . GLN A 1 221 ? -33.900 28.113 19.884 1.00 97.00 221 GLN A N 1
ATOM 1746 C CA . GLN A 1 221 ? -35.345 27.875 19.757 1.00 97.00 221 GLN A CA 1
ATOM 1747 C C . GLN A 1 221 ? -35.766 26.438 20.077 1.00 97.00 221 GLN A C 1
ATOM 1749 O O . GLN A 1 221 ? -36.956 26.133 20.080 1.00 97.00 221 GLN A O 1
ATOM 1754 N N . ASN A 1 222 ? -34.807 25.552 20.344 1.00 94.88 222 ASN A N 1
ATOM 1755 C CA . ASN A 1 222 ? -35.055 24.139 20.572 1.00 94.88 222 ASN A CA 1
ATOM 1756 C C . ASN A 1 222 ? -35.880 23.476 19.441 1.00 94.88 222 ASN A C 1
ATOM 1758 O O . ASN A 1 222 ? -36.708 22.614 19.729 1.00 94.88 222 ASN A O 1
ATOM 1762 N N . MET A 1 223 ? -35.637 23.834 18.171 1.00 97.44 223 MET A N 1
ATOM 1763 C CA . MET A 1 223 ? -36.436 23.370 17.019 1.00 97.44 223 MET A CA 1
ATOM 1764 C C . MET A 1 223 ? -36.608 21.841 16.979 1.00 97.44 223 MET A C 1
ATOM 1766 O O . MET A 1 223 ? -35.658 21.100 17.246 1.00 97.44 223 MET A O 1
ATOM 1770 N N . ASN A 1 224 ? -37.815 21.375 16.646 1.00 97.06 224 ASN A N 1
ATOM 1771 C CA . ASN A 1 224 ? -38.071 19.962 16.354 1.00 97.06 224 ASN A CA 1
ATOM 1772 C C . ASN A 1 224 ? -37.610 19.603 14.930 1.00 97.06 224 ASN A C 1
ATOM 1774 O O . ASN A 1 224 ? -37.273 20.486 14.143 1.00 97.06 224 ASN A O 1
ATOM 1778 N N . GLU A 1 225 ? -37.614 18.311 14.612 1.00 96.94 225 GLU A N 1
ATOM 1779 C CA . GLU A 1 225 ? -37.105 17.776 13.348 1.00 96.94 225 GLU A CA 1
ATOM 1780 C C . GLU A 1 225 ? -37.738 18.424 12.117 1.00 96.94 225 GLU A C 1
ATOM 1782 O O . GLU A 1 225 ? -37.040 18.931 11.242 1.00 96.94 225 GLU A O 1
ATOM 1787 N N . SER A 1 226 ? -39.071 18.461 12.071 1.00 97.00 226 SER A N 1
ATOM 1788 C CA . SER A 1 226 ? -39.810 19.002 10.930 1.00 97.00 226 SER A CA 1
ATOM 1789 C C . SER A 1 226 ? -39.502 20.488 10.709 1.00 97.00 226 SER A C 1
ATOM 1791 O O . SER A 1 226 ? -39.188 20.897 9.589 1.00 97.00 226 SER A O 1
ATOM 1793 N N . ALA A 1 227 ? -39.509 21.290 11.780 1.00 97.19 227 ALA A N 1
ATOM 1794 C CA . ALA A 1 227 ? -39.177 22.710 11.711 1.00 97.19 227 ALA A CA 1
ATOM 1795 C C . ALA A 1 227 ? -37.711 22.939 11.308 1.00 97.19 227 ALA A C 1
ATOM 1797 O O . ALA A 1 227 ? -37.428 23.834 10.511 1.00 97.19 227 ALA A O 1
ATOM 1798 N N . PHE A 1 228 ? -36.788 22.117 11.822 1.00 97.88 228 PHE A N 1
ATOM 1799 C CA . PHE A 1 228 ? -35.374 22.186 11.473 1.00 97.88 228 PHE A CA 1
ATOM 1800 C C . PHE A 1 228 ? -35.148 21.874 9.995 1.00 97.88 228 PHE A C 1
ATOM 1802 O O . PHE A 1 228 ? -34.551 22.690 9.302 1.00 97.88 228 PHE A O 1
ATOM 1809 N N . LYS A 1 229 ? -35.657 20.742 9.489 1.00 97.12 229 LYS A N 1
ATOM 1810 C CA . LYS A 1 229 ? -35.467 20.322 8.091 1.00 97.12 229 LYS A CA 1
ATOM 1811 C C . LYS A 1 229 ? -36.017 21.361 7.113 1.00 97.12 229 LYS A C 1
ATOM 1813 O O . LYS A 1 229 ? -35.342 21.704 6.140 1.00 97.12 229 LYS A O 1
ATOM 1818 N N . ALA A 1 230 ? -37.198 21.916 7.403 1.00 96.06 230 ALA A N 1
ATOM 1819 C CA . ALA A 1 230 ? -37.793 22.982 6.601 1.00 96.06 230 ALA A CA 1
ATOM 1820 C C . ALA A 1 230 ? -36.925 24.253 6.595 1.00 96.06 230 ALA A C 1
ATOM 1822 O O . ALA A 1 230 ? -36.651 24.810 5.533 1.00 96.06 230 ALA A O 1
ATOM 1823 N N . ALA A 1 231 ? -36.452 24.699 7.762 1.00 95.75 231 ALA A N 1
ATOM 1824 C CA . ALA A 1 231 ? -35.634 25.904 7.868 1.00 95.75 231 ALA A CA 1
ATOM 1825 C C . ALA A 1 231 ? -34.217 25.722 7.287 1.00 95.75 231 ALA A C 1
ATOM 1827 O O . ALA A 1 231 ? -33.734 26.615 6.594 1.00 95.75 231 ALA A O 1
ATOM 1828 N N . TYR A 1 232 ? -33.592 24.558 7.490 1.00 96.31 232 TYR A N 1
ATOM 1829 C CA . TYR A 1 232 ? -32.300 24.186 6.906 1.00 96.31 232 TYR A CA 1
ATOM 1830 C C . TYR A 1 232 ? -32.357 24.266 5.377 1.00 96.31 232 TYR A C 1
ATOM 1832 O O . TYR A 1 232 ? -31.537 24.936 4.752 1.00 96.31 232 TYR A O 1
ATOM 1840 N N . HIS A 1 233 ? -33.395 23.685 4.772 1.00 95.25 233 HIS A N 1
ATOM 1841 C CA . HIS A 1 233 ? -33.605 23.738 3.326 1.00 95.25 233 HIS A CA 1
ATOM 1842 C C . HIS A 1 233 ? -33.767 25.165 2.793 1.00 95.25 233 HIS A C 1
ATOM 1844 O O . HIS A 1 233 ? -33.186 25.510 1.766 1.00 95.25 233 HIS A O 1
ATOM 1850 N N . GLN A 1 234 ? -34.499 26.025 3.509 1.00 96.06 234 GLN A N 1
ATOM 1851 C CA . GLN A 1 234 ? -34.639 27.434 3.127 1.00 96.06 234 GLN A CA 1
ATOM 1852 C C . GLN A 1 234 ? -33.305 28.192 3.184 1.00 96.06 234 GLN A C 1
ATOM 1854 O O . GLN A 1 234 ? -33.058 29.046 2.333 1.00 96.06 234 GLN A O 1
ATOM 1859 N N . VAL A 1 235 ? -32.430 27.886 4.148 1.00 95.25 235 VAL A N 1
ATOM 1860 C CA . VAL A 1 235 ? -31.085 28.485 4.222 1.00 95.25 235 VAL A CA 1
ATOM 1861 C C . VAL A 1 235 ? -30.237 28.046 3.028 1.00 95.25 235 VAL A C 1
ATOM 1863 O O . VAL A 1 235 ? -29.626 28.896 2.380 1.00 95.25 235 VAL A O 1
ATOM 1866 N N . VAL A 1 236 ? -30.257 26.755 2.681 1.00 91.00 236 VAL A N 1
ATOM 1867 C CA . VAL A 1 236 ? -29.523 26.229 1.519 1.00 91.00 236 VAL A CA 1
ATOM 1868 C C . VAL A 1 236 ? -30.017 26.863 0.212 1.00 91.00 236 VAL A C 1
ATOM 1870 O O . VAL A 1 236 ? -29.221 27.415 -0.553 1.00 91.00 236 VAL A O 1
ATOM 1873 N N . LEU A 1 237 ? -31.330 26.846 -0.038 1.00 91.25 237 LEU A N 1
ATOM 1874 C CA . LEU A 1 237 ? -31.897 27.322 -1.303 1.00 91.25 237 LEU A CA 1
ATOM 1875 C C . LEU A 1 237 ? -31.847 28.838 -1.485 1.00 91.25 237 LEU A C 1
ATOM 1877 O O . LEU A 1 237 ? -31.689 29.301 -2.612 1.00 91.25 237 LEU A O 1
ATOM 1881 N N . ASN A 1 238 ? -32.018 29.614 -0.415 1.00 92.50 238 ASN A N 1
ATOM 1882 C CA . ASN A 1 238 ? -32.148 31.063 -0.555 1.00 92.50 238 ASN A CA 1
ATOM 1883 C C . ASN A 1 238 ? -30.843 31.786 -0.235 1.00 92.50 238 ASN A C 1
ATOM 1885 O O . ASN A 1 238 ? -30.442 32.667 -0.987 1.00 92.50 238 ASN A O 1
ATOM 1889 N N . GLN A 1 239 ? -30.186 31.438 0.874 1.00 93.50 239 GLN A N 1
ATOM 1890 C CA . GLN A 1 239 ? -29.019 32.183 1.352 1.00 93.50 239 GLN A CA 1
ATOM 1891 C C . GLN A 1 239 ? -27.747 31.657 0.695 1.00 93.50 239 GLN A C 1
ATOM 1893 O O . GLN A 1 239 ? -27.125 32.383 -0.075 1.00 93.50 239 GLN A O 1
ATOM 1898 N N . LEU A 1 240 ? -27.429 30.375 0.887 1.00 91.69 240 LEU A N 1
ATOM 1899 C CA . LEU A 1 240 ? -26.182 29.800 0.373 1.00 91.69 240 LEU A CA 1
ATOM 1900 C C . LEU A 1 240 ? -26.129 29.786 -1.160 1.00 91.69 240 LEU A C 1
ATOM 1902 O O . LEU A 1 240 ? -25.105 30.114 -1.752 1.00 91.69 240 LEU A O 1
ATOM 1906 N N . THR A 1 241 ? -27.256 29.500 -1.816 1.00 92.25 241 THR A N 1
ATOM 1907 C CA . THR A 1 241 ? -27.352 29.586 -3.282 1.00 92.25 241 THR A CA 1
ATOM 1908 C C . THR A 1 241 ? -27.132 31.020 -3.783 1.00 92.25 241 THR A C 1
ATOM 1910 O O . THR A 1 241 ? -26.474 31.227 -4.802 1.00 92.25 241 THR A O 1
ATOM 1913 N N . SER A 1 242 ? -27.666 32.031 -3.089 1.00 92.12 242 SER A N 1
ATOM 1914 C CA . SER A 1 242 ? -27.460 33.436 -3.465 1.00 92.12 242 SER A CA 1
ATOM 1915 C C . SER A 1 242 ? -26.020 33.887 -3.214 1.00 92.12 242 SER A C 1
ATOM 1917 O O . SER A 1 242 ? -25.470 34.625 -4.029 1.00 92.12 242 SER A O 1
ATOM 1919 N N . GLU A 1 243 ? -25.408 33.450 -2.113 1.00 89.56 243 GLU A N 1
ATOM 1920 C CA . GLU A 1 243 ? -24.005 33.723 -1.788 1.00 89.56 243 GLU A CA 1
ATOM 1921 C C . GLU A 1 243 ? -23.074 33.125 -2.846 1.00 89.56 243 GLU A C 1
ATOM 1923 O O . GLU A 1 243 ? -22.251 33.855 -3.398 1.00 89.56 243 GLU A O 1
ATOM 1928 N N . ALA A 1 244 ? -23.279 31.856 -3.216 1.00 88.75 244 ALA A N 1
ATOM 1929 C CA . ALA A 1 244 ? -22.503 31.177 -4.253 1.00 88.75 244 ALA A CA 1
ATOM 1930 C C . ALA A 1 244 ? -22.657 31.843 -5.628 1.00 88.75 244 ALA A C 1
ATOM 1932 O O . ALA A 1 244 ? -21.665 32.129 -6.292 1.00 88.75 244 ALA A O 1
ATOM 1933 N N . ASN A 1 245 ? -23.886 32.177 -6.042 1.00 90.69 245 ASN A N 1
ATOM 1934 C CA . ASN A 1 245 ? -24.111 32.891 -7.305 1.00 90.69 245 ASN A CA 1
ATOM 1935 C C . ASN A 1 245 ? -23.473 34.285 -7.303 1.00 90.69 245 ASN A C 1
ATOM 1937 O O . ASN A 1 245 ? -22.950 34.727 -8.325 1.00 90.69 245 ASN A O 1
ATOM 1941 N N . SER A 1 246 ? -23.514 34.991 -6.170 1.00 90.50 246 SER A N 1
ATOM 1942 C CA . SER A 1 246 ? -22.905 36.314 -6.040 1.00 90.50 246 SER A CA 1
ATOM 1943 C C . SER A 1 246 ? -21.378 36.238 -6.061 1.00 90.50 246 SER A C 1
ATOM 1945 O O . SER A 1 246 ? -20.747 37.061 -6.721 1.00 90.50 246 SER A O 1
ATOM 1947 N N . ALA A 1 247 ? -20.785 35.250 -5.386 1.00 86.69 247 ALA A N 1
ATOM 1948 C CA . ALA A 1 247 ? -19.350 34.988 -5.425 1.00 86.69 247 ALA A CA 1
ATOM 1949 C C . ALA A 1 247 ? -18.893 34.623 -6.842 1.00 86.69 247 ALA A C 1
ATOM 1951 O O . ALA A 1 247 ? -17.990 35.274 -7.366 1.00 86.69 247 ALA A O 1
ATOM 1952 N N . PHE A 1 248 ? -19.595 33.690 -7.496 1.00 90.25 248 PHE A N 1
ATOM 1953 C CA . PHE A 1 248 ? -19.335 33.308 -8.881 1.00 90.25 248 PHE A CA 1
ATOM 1954 C C . PHE A 1 248 ? -19.438 34.505 -9.832 1.00 90.25 248 PHE A C 1
ATOM 1956 O O . PHE A 1 248 ? -18.506 34.775 -10.574 1.00 90.25 248 PHE A O 1
ATOM 1963 N N . SER A 1 249 ? -20.506 35.303 -9.745 1.00 90.38 249 SER A N 1
ATOM 1964 C CA . SER A 1 249 ? -20.676 36.480 -10.614 1.00 90.38 249 SER A CA 1
ATOM 1965 C C . SER A 1 249 ? -19.578 37.532 -10.413 1.00 90.38 249 SER A C 1
ATOM 1967 O O . SER A 1 249 ? -19.221 38.228 -11.358 1.00 90.38 249 SER A O 1
ATOM 1969 N N . ARG A 1 250 ? -19.035 37.678 -9.193 1.00 88.62 250 ARG A N 1
ATOM 1970 C CA . ARG A 1 250 ? -17.926 38.610 -8.923 1.00 88.62 250 ARG A CA 1
ATOM 1971 C C . ARG A 1 250 ? -16.623 38.161 -9.579 1.00 88.62 250 ARG A C 1
ATOM 1973 O O . ARG A 1 250 ? -15.930 39.011 -10.124 1.00 88.62 250 ARG A O 1
ATOM 1980 N N . ILE A 1 251 ? -16.289 36.871 -9.507 1.00 87.38 251 ILE A N 1
ATOM 1981 C CA . ILE A 1 251 ? -15.060 36.337 -10.116 1.00 87.38 251 ILE A CA 1
ATOM 1982 C C . ILE A 1 251 ? -15.205 36.193 -11.638 1.00 87.38 251 ILE A C 1
ATOM 1984 O O . ILE A 1 251 ? -14.279 36.518 -12.371 1.00 87.38 251 ILE A O 1
ATOM 1988 N N . ASP A 1 252 ? -16.389 35.822 -12.125 1.00 90.50 252 ASP A N 1
ATOM 1989 C CA . ASP A 1 252 ? -16.720 35.752 -13.553 1.00 90.50 252 ASP A CA 1
ATOM 1990 C C . ASP A 1 252 ? -16.652 37.133 -14.220 1.00 90.50 252 ASP A C 1
ATOM 1992 O O . ASP A 1 252 ? -16.099 37.265 -15.306 1.00 90.50 252 ASP A O 1
ATOM 1996 N N . ALA A 1 253 ? -17.079 38.197 -13.528 1.00 90.25 253 ALA A N 1
ATOM 1997 C CA . ALA A 1 253 ? -16.937 39.574 -14.012 1.00 90.25 253 ALA A CA 1
ATOM 1998 C C . ALA A 1 253 ? -15.478 40.054 -14.133 1.00 90.25 253 ALA A C 1
ATOM 2000 O O . ALA A 1 253 ? -15.234 41.081 -14.766 1.00 90.25 253 ALA A O 1
ATOM 2001 N N . LEU A 1 254 ? -14.520 39.348 -13.519 1.00 90.00 254 LEU A N 1
ATOM 2002 C CA . LEU A 1 254 ? -13.091 39.598 -13.709 1.00 90.00 254 LEU A CA 1
ATOM 2003 C C . LEU A 1 254 ? -12.532 38.842 -14.919 1.00 90.00 254 LEU A C 1
ATOM 2005 O O . LEU A 1 254 ? -11.427 39.159 -15.346 1.00 90.00 254 LEU A O 1
ATOM 2009 N N . SER A 1 255 ? -13.248 37.855 -15.465 1.00 90.88 255 SER A N 1
ATOM 2010 C CA . SER A 1 255 ? -12.807 37.133 -16.658 1.00 90.88 255 SER A CA 1
ATOM 2011 C C . SER A 1 255 ? -12.908 38.023 -17.900 1.00 90.88 255 SER A C 1
ATOM 2013 O O . SER A 1 255 ? -13.872 38.771 -18.091 1.00 90.88 255 SER A O 1
ATOM 2015 N N . ASN A 1 256 ? -11.890 37.969 -18.757 1.00 86.69 256 ASN A N 1
ATOM 2016 C CA . ASN A 1 256 ? -11.877 38.743 -19.988 1.00 86.69 256 ASN A CA 1
ATOM 2017 C C . ASN A 1 256 ? -12.865 38.146 -21.004 1.00 86.69 256 ASN A C 1
ATOM 2019 O O . ASN A 1 256 ? -12.716 36.976 -21.385 1.00 86.69 256 ASN A O 1
ATOM 2023 N N . PRO A 1 257 ? -13.832 38.936 -21.512 1.00 79.12 257 PRO A N 1
ATOM 2024 C CA . PRO A 1 257 ? -14.757 38.460 -22.529 1.00 79.12 257 PRO A CA 1
ATOM 2025 C C . PRO A 1 257 ? -13.984 38.093 -23.804 1.00 79.12 257 PRO A C 1
ATOM 2027 O O . PRO A 1 257 ? -13.283 38.926 -24.375 1.00 79.12 257 PRO A O 1
ATOM 2030 N N . GLY A 1 258 ? -14.115 36.839 -24.246 1.00 79.88 258 GLY A N 1
ATOM 2031 C CA . GLY A 1 258 ? -13.421 36.298 -25.424 1.00 79.88 258 GLY A CA 1
ATOM 2032 C C . GLY A 1 258 ? -12.263 35.343 -25.119 1.00 79.88 258 GLY A C 1
ATOM 2033 O O . GLY A 1 258 ? -11.631 34.864 -26.057 1.00 79.88 258 GLY A O 1
ATOM 2034 N N . THR A 1 259 ? -11.993 35.055 -23.843 1.00 80.94 259 THR A N 1
ATOM 2035 C CA . THR A 1 259 ? -11.112 33.945 -23.446 1.00 80.94 259 THR A CA 1
ATOM 2036 C C . THR A 1 259 ? -11.862 32.615 -23.475 1.00 80.94 259 THR A C 1
ATOM 2038 O O . THR A 1 259 ? -13.094 32.596 -23.433 1.00 80.94 259 THR A O 1
ATOM 2041 N N . ASP A 1 260 ? -11.122 31.515 -23.629 1.00 79.94 260 ASP A N 1
ATOM 2042 C CA . ASP A 1 260 ? -11.684 30.164 -23.591 1.00 79.94 260 ASP A CA 1
ATOM 2043 C C . ASP A 1 260 ? -12.441 29.964 -22.261 1.00 79.94 260 ASP A C 1
ATOM 2045 O O . ASP A 1 260 ? -11.844 30.190 -21.206 1.00 79.94 260 ASP A O 1
ATOM 2049 N N . PRO A 1 261 ? -13.733 29.576 -22.271 1.00 75.50 261 PRO A N 1
ATOM 2050 C CA . PRO A 1 261 ? -14.497 29.313 -21.051 1.00 75.50 261 PRO A CA 1
ATOM 2051 C C . PRO A 1 261 ? -13.849 28.292 -20.109 1.00 75.50 261 PRO A C 1
ATOM 2053 O O . PRO A 1 261 ? -14.084 28.358 -18.902 1.00 75.50 261 PRO A O 1
ATOM 2056 N N . ASP A 1 262 ? -13.034 27.377 -20.640 1.00 73.12 262 ASP A N 1
ATOM 2057 C CA . ASP A 1 262 ? -12.322 26.373 -19.844 1.00 73.12 262 ASP A CA 1
ATOM 2058 C C . ASP A 1 262 ? -11.002 26.923 -19.255 1.00 73.12 262 ASP A C 1
ATOM 2060 O O . ASP A 1 262 ? -10.480 26.398 -18.263 1.00 73.12 262 ASP A O 1
ATOM 2064 N N . HIS A 1 263 ? -10.502 28.038 -19.806 1.00 76.81 263 HIS A N 1
ATOM 2065 C CA . HIS A 1 263 ? -9.270 28.727 -19.405 1.00 76.81 263 HIS A CA 1
ATOM 2066 C C . HIS A 1 263 ? -9.433 30.265 -19.390 1.00 76.81 263 HIS A C 1
ATOM 2068 O O . HIS A 1 263 ? -8.742 30.975 -20.135 1.00 76.81 263 HIS A O 1
ATOM 2074 N N . PRO A 1 264 ? -10.332 30.815 -18.548 1.00 83.56 264 PRO A N 1
ATOM 2075 C CA . PRO A 1 264 ? -10.545 32.254 -18.474 1.00 83.56 264 PRO A CA 1
ATOM 2076 C C . PRO A 1 264 ? -9.284 32.975 -17.986 1.00 83.56 264 PRO A C 1
ATOM 2078 O O . PRO A 1 264 ? -8.642 32.554 -17.023 1.00 83.56 264 PRO A O 1
ATOM 2081 N N . ILE A 1 265 ? -8.948 34.098 -18.627 1.00 86.12 265 ILE A N 1
ATOM 2082 C CA . ILE A 1 265 ? -7.889 35.004 -18.149 1.00 86.12 265 ILE A CA 1
ATOM 2083 C C . ILE A 1 265 ? -8.551 36.121 -17.354 1.00 86.12 265 ILE A C 1
ATOM 2085 O O . ILE A 1 265 ? -9.443 36.796 -17.873 1.00 86.12 265 ILE A O 1
ATOM 2089 N N . PHE A 1 266 ? -8.091 36.354 -16.128 1.00 88.81 266 PHE A N 1
ATOM 2090 C CA . PHE A 1 266 ? -8.700 37.323 -15.219 1.00 88.81 266 PHE A CA 1
ATOM 2091 C C . PHE A 1 266 ? -7.991 38.683 -15.270 1.00 88.81 266 PHE A C 1
ATOM 2093 O O . PHE A 1 266 ? -6.766 38.757 -15.301 1.00 88.81 266 PHE A O 1
ATOM 2100 N N . ASP A 1 267 ? -8.721 39.793 -15.216 1.00 88.44 267 ASP A N 1
ATOM 2101 C CA . ASP A 1 267 ? -8.137 41.114 -14.967 1.00 88.44 267 ASP A CA 1
ATOM 2102 C C . ASP A 1 267 ? -7.969 41.338 -13.454 1.00 88.44 267 ASP A C 1
ATOM 2104 O O . ASP A 1 267 ? -8.857 41.823 -12.742 1.00 88.44 267 ASP A O 1
ATOM 2108 N N . ILE A 1 268 ? -6.820 40.908 -12.924 1.00 87.75 268 ILE A N 1
ATOM 2109 C CA . ILE A 1 268 ? -6.551 40.916 -11.482 1.00 87.75 268 ILE A CA 1
ATOM 2110 C C . ILE A 1 268 ? -5.889 42.228 -11.067 1.00 87.75 268 ILE A C 1
ATOM 2112 O O . ILE A 1 268 ? -4.662 42.359 -10.988 1.00 87.75 268 ILE A O 1
ATOM 2116 N N . ASN A 1 269 ? -6.726 43.201 -10.721 1.00 89.25 269 ASN A N 1
ATOM 2117 C CA . ASN A 1 269 ? -6.274 44.439 -10.097 1.00 89.25 269 ASN A CA 1
ATOM 2118 C C . ASN A 1 269 ? -5.784 44.216 -8.645 1.00 89.25 269 ASN A C 1
ATOM 2120 O O . ASN A 1 269 ? -6.018 43.179 -8.023 1.00 89.25 269 ASN A O 1
ATOM 2124 N N . MET A 1 270 ? -5.121 45.222 -8.064 1.00 82.50 270 MET A N 1
ATOM 2125 C CA . MET A 1 270 ? -4.562 45.145 -6.701 1.00 82.50 270 MET A CA 1
ATOM 2126 C C . MET A 1 270 ? -5.596 44.863 -5.602 1.00 82.50 270 MET A C 1
ATOM 2128 O O . MET A 1 270 ? -5.242 44.301 -4.566 1.00 82.50 270 MET A O 1
ATOM 2132 N N . ARG A 1 271 ? -6.863 45.247 -5.804 1.00 85.12 271 ARG A N 1
ATOM 2133 C CA . ARG A 1 271 ? -7.937 44.935 -4.857 1.00 85.12 271 ARG A CA 1
ATOM 2134 C C . ARG A 1 271 ? -8.251 43.443 -4.891 1.00 85.12 271 ARG A C 1
ATOM 2136 O O . ARG A 1 271 ? -8.258 42.828 -3.838 1.00 85.12 271 ARG A O 1
ATOM 2143 N N . THR A 1 272 ? -8.395 42.856 -6.077 1.00 84.69 272 THR A N 1
ATOM 2144 C CA . THR A 1 272 ? -8.586 41.407 -6.227 1.00 84.69 272 THR A CA 1
ATOM 2145 C C . THR A 1 272 ? -7.399 40.627 -5.663 1.00 84.69 272 THR A C 1
ATOM 2147 O O . THR A 1 272 ? -7.601 39.647 -4.958 1.00 84.69 272 THR A O 1
ATOM 2150 N N . LYS A 1 273 ? -6.158 41.080 -5.902 1.00 86.81 273 LYS A N 1
ATOM 2151 C CA . LYS A 1 273 ? -4.962 40.456 -5.306 1.00 86.81 273 LYS A CA 1
ATOM 2152 C C . LYS A 1 273 ? -5.037 40.445 -3.778 1.00 86.81 273 LYS A C 1
ATOM 2154 O O . LYS A 1 273 ? -4.814 39.405 -3.167 1.00 86.81 273 LYS A O 1
ATOM 2159 N N . ARG A 1 274 ? -5.399 41.582 -3.165 1.00 83.44 274 ARG A N 1
ATOM 2160 C CA . ARG A 1 274 ? -5.625 41.696 -1.714 1.00 83.44 274 ARG A CA 1
ATOM 2161 C C . ARG A 1 274 ? -6.694 40.717 -1.238 1.00 83.44 274 ARG A C 1
ATOM 2163 O O . ARG A 1 274 ? -6.435 39.990 -0.286 1.00 83.44 274 ARG A O 1
ATOM 2170 N N . ASP A 1 275 ? -7.848 40.707 -1.895 1.00 81.38 275 ASP A N 1
ATOM 2171 C CA . ASP A 1 275 ? -8.965 39.845 -1.518 1.00 81.38 275 ASP A CA 1
ATOM 2172 C C . ASP A 1 275 ? -8.530 38.362 -1.587 1.00 81.38 275 ASP A C 1
ATOM 2174 O O . ASP A 1 275 ? -8.700 37.635 -0.614 1.00 81.38 275 ASP A O 1
ATOM 2178 N N . LEU A 1 276 ? -7.829 37.943 -2.652 1.00 81.12 276 LEU A N 1
ATOM 2179 C CA . LEU A 1 276 ? -7.302 36.578 -2.812 1.00 81.12 276 LEU A CA 1
ATOM 2180 C C . LEU A 1 276 ? -6.287 36.170 -1.731 1.00 81.12 276 LEU A C 1
ATOM 2182 O O . LEU A 1 276 ? -6.308 35.024 -1.292 1.00 81.12 276 LEU A O 1
ATOM 2186 N N . MET A 1 277 ? -5.422 37.064 -1.245 1.00 78.75 277 MET A N 1
ATOM 2187 C CA . MET A 1 277 ? -4.567 36.695 -0.103 1.00 78.75 277 MET A CA 1
ATOM 2188 C C . MET A 1 277 ? -5.329 36.670 1.214 1.00 78.75 277 MET A C 1
ATOM 2190 O O . MET A 1 277 ? -5.033 35.835 2.055 1.00 78.75 277 MET A O 1
ATOM 2194 N N . GLN A 1 278 ? -6.296 37.569 1.415 1.00 77.50 278 GLN A N 1
ATOM 2195 C CA . GLN A 1 278 ? -7.090 37.593 2.649 1.00 77.50 278 GLN A CA 1
ATOM 2196 C C . GLN A 1 278 ? -7.983 36.356 2.790 1.00 77.50 278 GLN A C 1
ATOM 2198 O O . GLN A 1 278 ? -8.303 35.968 3.908 1.00 77.50 278 GLN A O 1
ATOM 2203 N N . THR A 1 279 ? -8.359 35.736 1.670 1.00 72.12 279 THR A N 1
ATOM 2204 C CA . THR A 1 279 ? -9.119 34.475 1.650 1.00 72.12 279 THR A CA 1
ATOM 2205 C C . THR A 1 279 ? -8.284 33.249 2.061 1.00 72.12 279 THR A C 1
ATOM 2207 O O . THR A 1 279 ? -8.846 32.196 2.358 1.00 72.12 279 THR A O 1
ATOM 2210 N N . GLY A 1 280 ? -6.946 33.359 2.073 1.00 72.75 280 GLY A N 1
ATOM 2211 C CA . GLY A 1 280 ? -6.022 32.235 2.294 1.00 72.75 280 GLY A CA 1
ATOM 2212 C C . GLY A 1 280 ? -5.795 31.345 1.061 1.00 72.75 280 GLY A C 1
ATOM 2213 O O . GLY A 1 280 ? -4.980 30.427 1.101 1.00 72.75 280 GLY A O 1
ATOM 2214 N N . VAL A 1 281 ? -6.456 31.626 -0.071 1.00 75.06 281 VAL A N 1
ATOM 2215 C CA . VAL A 1 281 ? -6.326 30.846 -1.320 1.00 75.06 281 VAL A CA 1
ATOM 2216 C C . VAL A 1 281 ? -4.886 30.826 -1.835 1.00 75.06 281 VAL A C 1
ATOM 2218 O O . VAL A 1 281 ? -4.417 29.798 -2.314 1.00 75.06 281 VAL A O 1
ATOM 2221 N N . ILE A 1 282 ? -4.172 31.949 -1.728 1.00 76.31 282 ILE A N 1
ATOM 2222 C CA . ILE A 1 282 ? -2.777 32.053 -2.183 1.00 76.31 282 ILE A CA 1
ATOM 2223 C C . ILE A 1 282 ? -1.857 31.161 -1.344 1.00 76.31 282 ILE A C 1
ATOM 2225 O O . ILE A 1 282 ? -1.005 30.478 -1.907 1.00 76.31 282 ILE A O 1
ATOM 2229 N N . ASP A 1 283 ? -2.050 31.127 -0.025 1.00 69.56 283 ASP A N 1
ATOM 2230 C CA . ASP A 1 283 ? -1.253 30.279 0.861 1.00 69.56 283 ASP A CA 1
ATOM 2231 C C . ASP A 1 283 ? -1.503 28.797 0.551 1.00 69.56 283 ASP A C 1
ATOM 2233 O O . ASP A 1 283 ? -0.549 28.036 0.401 1.00 69.56 283 ASP A O 1
ATOM 2237 N N . ASN A 1 284 ? -2.762 28.412 0.318 1.00 66.25 284 ASN A N 1
ATOM 2238 C CA . ASN A 1 284 ? -3.121 27.053 -0.095 1.00 66.25 284 ASN A CA 1
ATOM 2239 C C . ASN A 1 284 ? -2.486 26.668 -1.434 1.00 66.25 284 ASN A C 1
ATOM 2241 O O . ASN A 1 284 ? -1.852 25.621 -1.529 1.00 66.25 284 ASN A O 1
ATOM 2245 N N . LEU A 1 285 ? -2.581 27.539 -2.445 1.00 73.38 285 LEU A N 1
ATOM 2246 C CA . LEU A 1 285 ? -1.972 27.301 -3.752 1.00 73.38 285 LEU A CA 1
ATOM 2247 C C . LEU A 1 285 ? -0.460 27.072 -3.626 1.00 73.38 285 LEU A C 1
ATOM 2249 O O . LEU A 1 285 ? 0.095 26.192 -4.284 1.00 73.38 285 LEU A O 1
ATOM 2253 N N . LEU A 1 286 ? 0.222 27.850 -2.783 1.00 70.19 286 LEU A N 1
ATOM 2254 C CA . LEU A 1 286 ? 1.657 27.696 -2.560 1.00 70.19 286 LEU A CA 1
ATOM 2255 C C . LEU A 1 286 ? 1.976 26.405 -1.789 1.00 70.19 286 LEU A C 1
ATOM 2257 O O . LEU A 1 286 ? 2.918 25.706 -2.166 1.00 70.19 286 LEU A O 1
ATOM 2261 N N . VAL A 1 287 ? 1.197 26.047 -0.765 1.00 65.06 287 VAL A N 1
ATOM 2262 C CA . VAL A 1 287 ? 1.365 24.801 0.007 1.00 65.06 287 VAL A CA 1
ATOM 2263 C C . VAL A 1 287 ? 1.140 23.567 -0.864 1.00 65.06 287 VAL A C 1
ATOM 2265 O O . VAL A 1 287 ? 2.008 22.693 -0.903 1.00 65.06 287 VAL A O 1
ATOM 2268 N N . ASP A 1 288 ? 0.048 23.524 -1.629 1.00 61.94 288 ASP A N 1
ATOM 2269 C CA . ASP A 1 288 ? -0.283 22.407 -2.525 1.00 61.94 288 ASP A CA 1
ATOM 2270 C C . ASP A 1 288 ? 0.796 22.205 -3.604 1.00 61.94 288 ASP A C 1
ATOM 2272 O O . ASP A 1 288 ? 1.018 21.097 -4.093 1.00 61.94 288 ASP A O 1
ATOM 2276 N N . ASN A 1 289 ? 1.554 23.261 -3.908 1.00 59.91 289 ASN A N 1
ATOM 2277 C CA . ASN A 1 289 ? 2.683 23.231 -4.827 1.00 59.91 289 ASN A CA 1
ATOM 2278 C C . ASN A 1 289 ? 4.053 23.010 -4.157 1.00 59.91 289 ASN A C 1
ATOM 2280 O O . ASN A 1 289 ? 5.075 23.140 -4.838 1.00 59.91 289 ASN A O 1
ATOM 2284 N N . ASN A 1 290 ? 4.115 22.647 -2.870 1.00 60.09 290 ASN A N 1
ATOM 2285 C CA . ASN A 1 290 ? 5.350 22.485 -2.084 1.00 60.09 290 ASN A CA 1
ATOM 2286 C C . ASN A 1 290 ? 6.217 23.763 -2.006 1.00 60.09 290 ASN A C 1
ATOM 2288 O O . ASN A 1 290 ? 7.448 23.697 -2.018 1.00 60.09 290 ASN A O 1
ATOM 2292 N N . LEU A 1 291 ? 5.586 24.937 -1.946 1.00 61.50 291 LEU A N 1
ATOM 2293 C CA . LEU A 1 291 ? 6.228 26.255 -1.841 1.00 61.50 291 LEU A CA 1
ATOM 2294 C C . LEU A 1 291 ? 5.986 26.923 -0.473 1.00 61.50 291 LEU A C 1
ATOM 2296 O O . LEU A 1 291 ? 6.133 28.135 -0.350 1.00 61.50 291 LEU A O 1
ATOM 2300 N N . GLU A 1 292 ? 5.659 26.158 0.570 1.00 61.34 292 GLU A N 1
ATOM 2301 C CA . GLU A 1 292 ? 5.351 26.661 1.922 1.00 61.34 292 GLU A CA 1
ATOM 2302 C C . GLU A 1 292 ? 6.478 27.538 2.500 1.00 61.34 292 GLU A C 1
ATOM 2304 O O . GLU A 1 292 ? 6.243 28.660 2.944 1.00 61.34 292 GLU A O 1
ATOM 2309 N N . SER A 1 293 ? 7.741 27.115 2.355 1.00 53.91 293 SER A N 1
ATOM 2310 C CA . SER A 1 293 ? 8.888 27.923 2.794 1.00 53.91 293 SER A CA 1
ATOM 2311 C C . SER A 1 293 ? 9.015 29.248 2.033 1.00 53.91 293 SER A C 1
ATOM 2313 O O . SER A 1 293 ? 9.518 30.229 2.580 1.00 53.91 293 SER A O 1
ATOM 2315 N N . PHE A 1 294 ? 8.574 29.291 0.772 1.00 58.69 294 PHE A N 1
ATOM 2316 C CA . PHE A 1 294 ? 8.552 30.502 -0.052 1.00 58.69 294 PHE A CA 1
ATOM 2317 C C . PHE A 1 294 ? 7.371 31.419 0.318 1.00 58.69 294 PHE A C 1
ATOM 2319 O O . PHE A 1 294 ? 7.545 32.641 0.358 1.00 58.69 294 PHE A O 1
ATOM 2326 N N . ALA A 1 295 ? 6.212 30.842 0.659 1.00 60.09 295 ALA A N 1
ATOM 2327 C CA . ALA A 1 295 ? 5.035 31.555 1.157 1.00 60.09 295 ALA A CA 1
ATOM 2328 C C . ALA A 1 295 ? 5.333 32.292 2.474 1.00 60.09 295 ALA A C 1
ATOM 2330 O O . ALA A 1 295 ? 5.146 33.510 2.558 1.00 60.09 295 ALA A O 1
ATOM 2331 N N . GLU A 1 296 ? 5.882 31.574 3.460 1.00 51.91 296 GLU A N 1
ATOM 2332 C CA . GLU A 1 296 ? 6.106 32.087 4.817 1.00 51.91 296 GLU A CA 1
ATOM 2333 C C . GLU A 1 296 ? 7.241 33.119 4.907 1.00 51.91 296 GLU A C 1
ATOM 2335 O O . GLU A 1 296 ? 7.146 34.080 5.674 1.00 51.91 296 GLU A O 1
ATOM 2340 N N . SER A 1 297 ? 8.326 32.949 4.139 1.00 49.16 297 SER A N 1
ATOM 2341 C CA . SER A 1 297 ? 9.552 33.739 4.348 1.00 49.16 297 SER A CA 1
ATOM 2342 C C . SER A 1 297 ? 9.759 34.896 3.365 1.00 49.16 297 SER A C 1
ATOM 2344 O O . SER A 1 297 ? 10.337 35.914 3.752 1.00 49.16 297 SER A O 1
ATOM 2346 N N . GLU A 1 298 ? 9.262 34.804 2.126 1.00 60.44 298 GLU A N 1
ATOM 2347 C CA . GLU A 1 298 ? 9.606 35.774 1.075 1.00 60.44 298 GLU A CA 1
ATOM 2348 C C . GLU A 1 298 ? 8.396 36.378 0.361 1.00 60.44 298 GLU A C 1
ATOM 2350 O O . GLU A 1 298 ? 8.374 37.590 0.135 1.00 60.44 298 GLU A O 1
ATOM 2355 N N . TYR A 1 299 ? 7.378 35.585 0.018 1.00 68.31 299 TYR A N 1
ATOM 2356 C CA . TYR A 1 299 ? 6.266 36.062 -0.808 1.00 68.31 299 TYR A CA 1
ATOM 2357 C C . TYR A 1 299 ? 5.292 36.958 -0.024 1.00 68.31 299 TYR A C 1
ATOM 2359 O O . TYR A 1 299 ? 5.062 38.112 -0.404 1.00 68.31 299 TYR A O 1
ATOM 2367 N N . MET A 1 300 ? 4.789 36.481 1.121 1.00 62.53 300 MET A N 1
ATOM 2368 C CA . MET A 1 300 ? 3.783 37.202 1.916 1.00 62.53 300 MET A CA 1
ATOM 2369 C C . MET A 1 300 ? 4.351 38.448 2.601 1.00 62.53 300 MET A C 1
ATOM 2371 O O . MET A 1 300 ? 3.705 39.499 2.638 1.00 62.53 300 MET A O 1
ATOM 2375 N N . CYS A 1 301 ? 5.596 38.378 3.080 1.00 63.38 301 CYS A N 1
ATOM 2376 C CA . CYS A 1 301 ? 6.304 39.540 3.621 1.00 63.38 301 CYS A CA 1
ATOM 2377 C C . CYS A 1 301 ? 6.501 40.635 2.561 1.00 63.38 301 CYS A C 1
ATOM 2379 O O . CYS A 1 301 ? 6.273 41.816 2.838 1.00 63.38 301 CYS A O 1
ATOM 2381 N N . ARG A 1 302 ? 6.877 40.251 1.334 1.00 68.94 302 ARG A N 1
ATOM 2382 C CA . ARG A 1 302 ? 7.079 41.179 0.213 1.00 68.94 302 ARG A CA 1
ATOM 2383 C C . ARG A 1 302 ? 5.782 41.870 -0.195 1.00 68.94 302 ARG A C 1
ATOM 2385 O O . ARG A 1 302 ? 5.776 43.090 -0.354 1.00 68.94 302 ARG A O 1
ATOM 2392 N N . TYR A 1 303 ? 4.687 41.124 -0.321 1.00 69.44 303 TYR A N 1
ATOM 2393 C CA . TYR A 1 303 ? 3.408 41.709 -0.715 1.00 69.44 303 TYR A CA 1
ATOM 2394 C C . TYR A 1 303 ? 2.845 42.649 0.366 1.00 69.44 303 TYR A C 1
ATOM 2396 O O . TYR A 1 303 ? 2.466 43.782 0.065 1.00 69.44 303 TYR A O 1
ATOM 2404 N N . ARG A 1 304 ? 2.854 42.234 1.644 1.00 68.50 304 ARG A N 1
ATOM 2405 C CA . ARG A 1 304 ? 2.388 43.076 2.768 1.00 68.50 304 ARG A CA 1
ATOM 2406 C C . ARG A 1 304 ? 3.174 44.389 2.884 1.00 68.50 304 ARG A C 1
ATOM 2408 O O . ARG A 1 304 ? 2.622 45.394 3.327 1.00 68.50 304 ARG A O 1
ATOM 2415 N N . SER A 1 305 ? 4.445 44.399 2.472 1.00 64.25 305 SER A N 1
ATOM 2416 C CA . SER A 1 305 ? 5.267 45.613 2.388 1.00 64.25 305 SER A CA 1
ATOM 2417 C C . SER A 1 305 ? 4.829 46.540 1.243 1.00 64.25 305 SER A C 1
ATOM 2419 O O . SER A 1 305 ? 4.649 47.738 1.469 1.00 64.25 305 SER A O 1
ATOM 2421 N N . GLN A 1 306 ? 4.562 45.996 0.048 1.00 65.50 306 GLN A N 1
ATOM 2422 C CA . GLN A 1 306 ? 4.052 46.775 -1.090 1.00 65.50 306 GLN A CA 1
ATOM 2423 C C . GLN A 1 306 ? 2.681 47.406 -0.803 1.00 65.50 306 GLN A C 1
ATOM 2425 O O . GLN A 1 306 ? 2.433 48.548 -1.185 1.00 65.50 306 GLN A O 1
ATOM 2430 N N . GLU A 1 307 ? 1.806 46.703 -0.081 1.00 62.50 307 GLU A N 1
ATOM 2431 C CA . GLU A 1 307 ? 0.483 47.207 0.297 1.00 62.50 307 GLU A CA 1
ATOM 2432 C C . GLU A 1 307 ? 0.542 48.440 1.215 1.00 62.50 307 GLU A C 1
ATOM 2434 O O . GLU A 1 307 ? -0.313 49.324 1.130 1.00 62.50 307 GLU A O 1
ATOM 2439 N N . ARG A 1 308 ? 1.571 48.538 2.064 1.00 66.12 308 ARG A N 1
ATOM 2440 C CA . ARG A 1 308 ? 1.777 49.680 2.970 1.00 66.12 308 ARG A CA 1
ATOM 2441 C C . ARG A 1 308 ? 2.375 50.908 2.277 1.00 66.12 308 ARG A C 1
ATOM 2443 O O . ARG A 1 308 ? 2.555 51.935 2.926 1.00 66.12 308 ARG A O 1
ATOM 2450 N N . GLY A 1 309 ? 2.671 50.826 0.976 1.00 50.75 309 GLY A N 1
ATOM 2451 C CA . GLY A 1 309 ? 3.328 51.901 0.229 1.00 50.75 309 GLY A CA 1
ATOM 2452 C C . GLY A 1 309 ? 4.789 52.122 0.638 1.00 50.75 309 GLY A C 1
ATOM 2453 O O . GLY A 1 309 ? 5.364 53.165 0.330 1.00 50.75 309 GLY A O 1
ATOM 2454 N N . GLU A 1 310 ? 5.398 51.162 1.336 1.00 50.34 310 GLU A N 1
ATOM 2455 C CA . GLU A 1 310 ? 6.801 51.223 1.731 1.00 50.34 310 GLU A CA 1
ATOM 2456 C C . GLU A 1 310 ? 7.667 50.783 0.540 1.00 50.34 310 GLU A C 1
ATOM 2458 O O . GLU A 1 310 ? 7.703 49.610 0.170 1.00 50.34 310 GLU A O 1
ATOM 2463 N N . ILE A 1 311 ? 8.359 51.732 -0.100 1.00 38.91 311 ILE A N 1
ATOM 2464 C CA . ILE A 1 311 ? 9.323 51.434 -1.169 1.00 38.91 311 ILE A CA 1
ATOM 2465 C C . ILE A 1 311 ? 10.552 50.782 -0.527 1.00 38.91 311 ILE A C 1
ATOM 2467 O O . ILE A 1 311 ? 11.475 51.461 -0.081 1.00 38.91 311 ILE A O 1
ATOM 2471 N N . VAL A 1 312 ? 10.576 49.453 -0.471 1.00 41.34 312 VAL A N 1
ATOM 2472 C CA . VAL A 1 312 ? 11.778 48.707 -0.095 1.00 41.34 312 VAL A CA 1
ATOM 2473 C C . VAL A 1 312 ? 12.640 48.524 -1.342 1.00 41.34 312 VAL A C 1
ATOM 2475 O O . VAL A 1 312 ? 12.285 47.795 -2.267 1.00 41.34 312 VAL A O 1
ATOM 2478 N N . HIS A 1 313 ? 13.800 49.180 -1.374 1.00 38.75 313 HIS A N 1
ATOM 2479 C CA . HIS A 1 313 ? 14.836 48.871 -2.354 1.00 38.75 313 HIS A CA 1
ATOM 2480 C C . HIS A 1 313 ? 15.325 47.425 -2.152 1.00 38.75 313 HIS A C 1
ATOM 2482 O O . HIS A 1 313 ? 15.897 47.108 -1.116 1.00 38.75 313 HIS A O 1
ATOM 2488 N N . THR A 1 314 ? 15.082 46.573 -3.159 1.00 45.72 314 THR A N 1
ATOM 2489 C CA . THR A 1 314 ? 15.685 45.253 -3.465 1.00 45.72 314 THR A CA 1
ATOM 2490 C C . THR A 1 314 ? 16.151 44.387 -2.281 1.00 45.72 314 THR A C 1
ATOM 2492 O O . THR A 1 314 ? 17.144 44.697 -1.624 1.00 45.72 314 THR A O 1
ATOM 2495 N N . GLY A 1 315 ? 15.543 43.203 -2.117 1.00 39.75 315 GLY A N 1
ATOM 2496 C CA . GLY A 1 315 ? 15.855 42.198 -1.081 1.00 39.75 315 GLY A CA 1
ATOM 2497 C C . GLY A 1 315 ? 17.335 41.803 -0.919 1.00 39.75 315 GLY A C 1
ATOM 2498 O O . GLY A 1 315 ? 17.724 41.341 0.151 1.00 39.75 315 GLY A O 1
ATOM 2499 N N . ALA A 1 316 ? 18.195 42.088 -1.901 1.00 38.00 316 ALA A N 1
ATOM 2500 C CA . ALA A 1 316 ? 19.649 41.982 -1.774 1.00 38.00 316 ALA A CA 1
ATOM 2501 C C . ALA A 1 316 ? 20.225 42.825 -0.616 1.00 38.00 316 ALA A C 1
ATOM 2503 O O . ALA A 1 316 ? 21.182 42.399 0.024 1.00 38.00 316 ALA A O 1
ATOM 2504 N N . GLN A 1 317 ? 19.641 43.986 -0.294 1.00 39.12 317 GLN A N 1
ATOM 2505 C CA . GLN A 1 317 ? 20.103 44.821 0.822 1.00 39.12 317 GLN A CA 1
ATOM 2506 C C . GLN A 1 317 ? 19.650 44.291 2.187 1.00 39.12 317 GLN A C 1
ATOM 2508 O O . GLN A 1 317 ? 20.385 44.434 3.160 1.00 39.12 317 GLN A O 1
ATOM 2513 N N . ILE A 1 318 ? 18.491 43.629 2.259 1.00 41.34 318 ILE A N 1
ATOM 2514 C CA . ILE A 1 318 ? 18.004 42.977 3.484 1.00 41.34 318 ILE A CA 1
ATOM 2515 C C . ILE A 1 318 ? 18.807 41.706 3.757 1.00 41.34 318 ILE A C 1
ATOM 2517 O O . ILE A 1 318 ? 19.234 41.498 4.889 1.00 41.34 318 ILE A O 1
ATOM 2521 N N . LEU A 1 319 ? 19.102 40.908 2.725 1.00 40.09 319 LEU A N 1
ATOM 2522 C CA . LEU A 1 319 ? 19.986 39.750 2.846 1.00 40.09 319 LEU A CA 1
ATOM 2523 C C . LEU A 1 319 ? 21.409 40.187 3.224 1.00 40.09 319 LEU A C 1
ATOM 2525 O O . LEU A 1 319 ? 22.013 39.598 4.114 1.00 40.09 319 LEU A O 1
ATOM 2529 N N . LEU A 1 320 ? 21.922 41.274 2.635 1.00 38.84 320 LEU A N 1
ATOM 2530 C CA . LEU A 1 320 ? 23.212 41.854 3.012 1.00 38.84 320 LEU A CA 1
ATOM 2531 C C . LEU A 1 320 ? 23.194 42.396 4.450 1.00 38.84 320 LEU A C 1
ATOM 2533 O O . LEU A 1 320 ? 24.154 42.185 5.180 1.00 38.84 320 LEU A O 1
ATOM 2537 N N . ALA A 1 321 ? 22.109 43.033 4.897 1.00 38.16 321 ALA A N 1
ATOM 2538 C CA . ALA A 1 321 ? 21.959 43.501 6.275 1.00 38.16 321 ALA A CA 1
ATOM 2539 C C . ALA A 1 321 ? 21.840 42.337 7.274 1.00 38.16 321 ALA A C 1
ATOM 2541 O O . ALA A 1 321 ? 22.459 42.386 8.335 1.00 38.16 321 ALA A O 1
ATOM 2542 N N . ALA A 1 322 ? 21.116 41.269 6.931 1.00 40.16 322 ALA A N 1
ATOM 2543 C CA . ALA A 1 322 ? 20.976 40.060 7.741 1.00 40.16 322 ALA A CA 1
ATOM 2544 C C . ALA A 1 322 ? 22.292 39.271 7.821 1.00 40.16 322 ALA A C 1
ATOM 2546 O O . ALA A 1 322 ? 22.694 38.853 8.905 1.00 40.16 322 ALA A O 1
ATOM 2547 N N . VAL A 1 323 ? 23.022 39.152 6.709 1.00 41.91 323 VAL A N 1
ATOM 2548 C CA . VAL A 1 323 ? 24.362 38.548 6.656 1.00 41.91 323 VAL A CA 1
ATOM 2549 C C . VAL A 1 323 ? 25.373 39.410 7.417 1.00 41.91 323 VAL A C 1
ATOM 2551 O O . VAL A 1 323 ? 26.168 38.878 8.187 1.00 41.91 323 VAL A O 1
ATOM 2554 N N . MET A 1 324 ? 25.306 40.740 7.315 1.00 39.72 324 MET A N 1
ATOM 2555 C CA . MET A 1 324 ? 26.148 41.654 8.101 1.00 39.72 324 MET A CA 1
ATOM 2556 C C . MET A 1 324 ? 25.813 41.604 9.600 1.00 39.72 324 MET A C 1
ATOM 2558 O O . MET A 1 324 ? 26.726 41.670 10.426 1.00 39.72 324 MET A O 1
ATOM 2562 N N . MET A 1 325 ? 24.543 41.414 9.977 1.00 40.69 325 MET A N 1
ATOM 2563 C CA . MET A 1 325 ? 24.112 41.184 11.365 1.00 40.69 325 MET A CA 1
ATOM 2564 C C . MET A 1 325 ? 24.536 39.803 11.891 1.00 40.69 325 MET A C 1
ATOM 2566 O O . MET A 1 325 ? 24.966 39.696 13.038 1.00 40.69 325 MET A O 1
ATOM 2570 N N . ALA A 1 326 ? 24.517 38.760 11.059 1.00 41.38 326 ALA A N 1
ATOM 2571 C CA . ALA A 1 326 ? 24.983 37.421 11.424 1.00 41.38 326 ALA A CA 1
ATOM 2572 C C . ALA A 1 326 ? 26.516 37.357 11.571 1.00 41.38 326 ALA A C 1
ATOM 2574 O O . ALA A 1 326 ? 27.031 36.766 12.522 1.00 41.38 326 ALA A O 1
ATOM 2575 N N . ILE A 1 327 ? 27.257 38.032 10.686 1.00 42.03 327 ILE A N 1
ATOM 2576 C CA . ILE A 1 327 ? 28.725 38.126 10.737 1.00 42.03 327 ILE A CA 1
ATOM 2577 C C . ILE A 1 327 ? 29.178 38.978 11.934 1.00 42.03 327 ILE A C 1
ATOM 2579 O O . ILE A 1 327 ? 30.122 38.609 12.637 1.00 42.03 327 ILE A O 1
ATOM 2583 N N . SER A 1 328 ? 28.489 40.087 12.226 1.00 40.28 328 SER A N 1
ATOM 2584 C CA . SER A 1 328 ? 28.777 40.893 13.422 1.00 40.28 328 SER A CA 1
ATOM 2585 C C . SER A 1 328 ? 28.360 40.182 14.718 1.00 40.28 328 SER A C 1
ATOM 2587 O O . SER A 1 328 ? 29.104 40.225 15.699 1.00 40.28 328 SER A O 1
ATOM 2589 N N . GLY A 1 329 ? 27.261 39.423 14.712 1.00 42.34 329 GLY A N 1
ATOM 2590 C CA . GLY A 1 329 ? 26.867 38.540 15.811 1.00 42.34 329 GLY A CA 1
ATOM 2591 C C . GLY A 1 329 ? 27.916 37.464 16.109 1.00 42.34 329 GLY A C 1
ATOM 2592 O O . GLY A 1 329 ? 28.322 37.304 17.260 1.00 42.34 329 GLY A O 1
ATOM 2593 N N . GLY A 1 330 ? 28.447 36.783 15.090 1.00 41.59 330 GLY A N 1
ATOM 2594 C CA . GLY A 1 330 ? 29.463 35.735 15.260 1.00 41.59 330 GLY A CA 1
ATOM 2595 C C . GLY A 1 330 ? 30.787 36.223 15.863 1.00 41.59 330 GLY A C 1
ATOM 2596 O O . GLY A 1 330 ? 31.407 35.509 16.651 1.00 41.59 330 GLY A O 1
ATOM 2597 N N . LEU A 1 331 ? 31.197 37.461 15.565 1.00 42.28 331 LEU A N 1
ATOM 2598 C CA . LEU A 1 331 ? 32.454 38.034 16.066 1.00 42.28 331 LEU A CA 1
ATOM 2599 C C . LEU A 1 331 ? 32.333 38.670 17.462 1.00 42.28 331 LEU A C 1
ATOM 2601 O O . LEU A 1 331 ? 33.307 38.668 18.216 1.00 42.28 331 LEU A O 1
ATOM 2605 N N . PHE A 1 332 ? 31.155 39.173 17.847 1.00 40.09 332 PHE A N 1
ATOM 2606 C CA . PHE A 1 332 ? 30.954 39.823 19.151 1.00 40.09 332 PHE A CA 1
ATOM 2607 C C . PHE A 1 332 ? 30.393 38.901 20.242 1.00 40.09 332 PHE A C 1
ATOM 2609 O O . PHE A 1 332 ? 30.594 39.176 21.428 1.00 40.09 332 PHE A O 1
ATOM 2616 N N . THR A 1 333 ? 29.766 37.776 19.888 1.00 44.22 333 THR A N 1
ATOM 2617 C CA . THR A 1 333 ? 29.170 36.840 20.862 1.00 44.22 333 THR A CA 1
ATOM 2618 C C . THR A 1 333 ? 30.182 36.238 21.856 1.00 44.22 333 THR A C 1
ATOM 2620 O O . THR A 1 333 ? 29.882 36.220 23.053 1.00 44.22 333 THR A O 1
ATOM 2623 N N . PRO A 1 334 ? 31.418 35.847 21.472 1.00 41.06 334 PRO A N 1
ATOM 2624 C CA . PRO A 1 334 ? 32.407 35.363 22.442 1.00 41.06 334 PRO A CA 1
ATOM 2625 C C . PRO A 1 334 ? 32.848 36.457 23.428 1.00 41.06 334 PRO A C 1
ATOM 2627 O O . PRO A 1 334 ? 33.068 36.189 24.611 1.00 41.06 334 PRO A O 1
ATOM 2630 N N . TYR A 1 335 ? 32.930 37.708 22.961 1.00 41.88 335 TYR A N 1
ATOM 2631 C CA . TYR A 1 335 ? 33.356 38.856 23.764 1.00 41.88 335 TYR A CA 1
ATOM 2632 C C . TYR A 1 335 ? 32.254 39.324 24.728 1.00 41.88 335 TYR A C 1
ATOM 2634 O O . TYR A 1 335 ? 32.528 39.689 25.876 1.00 41.88 335 TYR A O 1
ATOM 2642 N N . PHE A 1 336 ? 30.995 39.247 24.292 1.00 39.88 336 PHE A N 1
ATOM 2643 C CA . PHE A 1 336 ? 29.816 39.564 25.098 1.00 39.88 336 PHE A CA 1
ATOM 2644 C C . PHE A 1 336 ? 29.556 38.499 26.178 1.00 39.88 336 PHE A C 1
ATOM 2646 O O . PHE A 1 336 ? 29.276 38.829 27.329 1.00 39.88 336 PHE A O 1
ATOM 2653 N N . ILE A 1 337 ? 29.756 37.213 25.861 1.00 45.31 337 ILE A N 1
ATOM 2654 C CA . ILE A 1 337 ? 29.664 36.119 26.844 1.00 45.31 337 ILE A CA 1
ATOM 2655 C C . ILE A 1 337 ? 30.809 36.201 27.869 1.00 45.31 337 ILE A C 1
ATOM 2657 O O . ILE A 1 337 ? 30.584 35.977 29.060 1.00 45.31 337 ILE A O 1
ATOM 2661 N N . ALA A 1 338 ? 32.021 36.584 27.452 1.00 43.06 338 ALA A N 1
ATOM 2662 C CA . ALA A 1 338 ? 33.144 36.789 28.368 1.00 43.06 338 ALA A CA 1
ATOM 2663 C C . ALA A 1 338 ? 32.913 37.975 29.326 1.00 43.06 338 ALA A C 1
ATOM 2665 O O . ALA A 1 338 ? 33.160 37.855 30.527 1.00 43.06 338 ALA A O 1
ATOM 2666 N N . THR A 1 339 ? 32.373 39.095 28.837 1.00 41.81 339 THR A N 1
ATOM 2667 C CA . THR A 1 339 ? 32.054 40.268 29.675 1.00 41.81 339 THR A CA 1
ATOM 2668 C C . THR A 1 339 ? 30.859 40.025 30.600 1.00 41.81 339 THR A C 1
ATOM 2670 O O . THR A 1 339 ? 30.909 40.426 31.763 1.00 41.81 339 THR A O 1
ATOM 2673 N N . MET A 1 340 ? 29.840 39.282 30.156 1.00 41.41 340 MET A N 1
ATOM 2674 C CA . MET A 1 340 ? 28.720 38.845 31.004 1.00 41.41 340 MET A CA 1
ATOM 2675 C C . MET A 1 340 ? 29.169 37.873 32.105 1.00 41.41 340 MET A C 1
ATOM 2677 O O . MET A 1 340 ? 28.718 38.000 33.243 1.00 41.41 340 MET A O 1
ATOM 2681 N N . ARG A 1 341 ? 30.118 36.966 31.819 1.00 43.94 341 ARG A N 1
ATOM 2682 C CA . ARG A 1 341 ? 30.720 36.087 32.838 1.00 43.94 341 ARG A CA 1
ATOM 2683 C C . ARG A 1 341 ? 31.563 36.867 33.849 1.00 43.94 341 ARG A C 1
ATOM 2685 O O . ARG A 1 341 ? 31.472 36.605 35.045 1.00 43.94 341 ARG A O 1
ATOM 2692 N N . ILE A 1 342 ? 32.326 37.870 33.416 1.00 46.31 342 ILE A N 1
ATOM 2693 C CA . ILE A 1 342 ? 33.084 38.741 34.332 1.00 46.31 342 ILE A CA 1
ATOM 2694 C C . ILE A 1 342 ? 32.131 39.577 35.206 1.00 46.31 342 ILE A C 1
ATOM 2696 O O . ILE A 1 342 ? 32.359 39.709 36.408 1.00 46.31 342 ILE A O 1
ATOM 2700 N N . ALA A 1 343 ? 31.016 40.065 34.654 1.00 39.19 343 ALA A N 1
ATOM 2701 C CA . ALA A 1 343 ? 29.995 40.796 35.406 1.00 39.19 343 ALA A CA 1
ATOM 2702 C C . ALA A 1 343 ? 29.217 39.905 36.398 1.00 39.19 343 ALA A C 1
ATOM 2704 O O . ALA A 1 343 ? 28.891 40.358 37.499 1.00 39.19 343 ALA A O 1
ATOM 2705 N N . SER A 1 344 ? 28.958 38.634 36.064 1.00 44.22 344 SER A N 1
ATOM 2706 C CA . SER A 1 344 ? 28.330 37.677 36.986 1.00 44.22 344 SER A CA 1
ATOM 2707 C C . SER A 1 344 ? 29.279 37.246 38.108 1.00 44.22 344 SER A C 1
ATOM 2709 O O . SER A 1 344 ? 28.849 37.144 39.257 1.00 44.22 344 SER A O 1
ATOM 2711 N N . TYR A 1 345 ? 30.576 37.081 37.817 1.00 42.91 345 TYR A N 1
ATOM 2712 C CA . TYR A 1 345 ? 31.597 36.821 38.839 1.00 42.91 345 TYR A CA 1
ATOM 2713 C C . TYR A 1 345 ? 31.828 38.036 39.749 1.00 42.91 345 TYR A C 1
ATOM 2715 O O . TYR A 1 345 ? 31.936 37.868 40.961 1.00 42.91 345 TYR A O 1
ATOM 2723 N N . ALA A 1 346 ? 31.797 39.261 39.216 1.00 41.22 346 ALA A N 1
ATOM 2724 C CA . ALA A 1 346 ? 31.869 40.479 40.023 1.00 41.22 346 ALA A CA 1
ATOM 2725 C C . ALA A 1 346 ? 30.632 40.657 40.926 1.00 41.22 346 ALA A C 1
ATOM 2727 O O . ALA A 1 346 ? 30.774 41.021 42.092 1.00 41.22 346 ALA A O 1
ATOM 2728 N N . ARG A 1 347 ? 29.420 40.332 40.446 1.00 43.59 347 ARG A N 1
ATOM 2729 C CA . ARG A 1 347 ? 28.195 40.366 41.272 1.00 43.59 347 ARG A CA 1
ATOM 2730 C C . ARG A 1 347 ? 28.178 39.294 42.364 1.00 43.59 347 ARG A C 1
ATOM 2732 O O . ARG A 1 347 ? 27.767 39.596 43.479 1.00 43.59 347 ARG A O 1
ATOM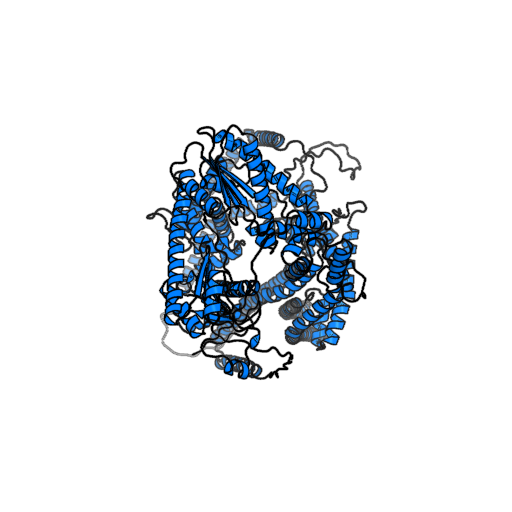 2739 N N . SER A 1 348 ? 28.664 38.085 42.074 1.00 44.41 348 SER A N 1
ATOM 2740 C CA . SER A 1 348 ? 28.794 37.005 43.063 1.00 44.41 348 SER A CA 1
ATOM 2741 C C . SER A 1 348 ? 29.880 37.308 44.106 1.00 44.41 348 SER A C 1
ATOM 2743 O O . SER A 1 348 ? 29.670 37.078 45.297 1.00 44.41 348 SER A O 1
ATOM 2745 N N . ALA A 1 349 ? 30.992 37.933 43.707 1.00 42.12 349 ALA A N 1
ATOM 2746 C CA . ALA A 1 349 ? 32.038 38.373 44.630 1.00 42.12 349 ALA A CA 1
ATOM 2747 C C . ALA A 1 349 ? 31.569 39.529 45.535 1.00 42.12 349 ALA A C 1
ATOM 2749 O O . ALA A 1 349 ? 31.875 39.536 46.725 1.00 42.12 349 ALA A O 1
ATOM 2750 N N . ILE A 1 350 ? 30.761 40.462 45.015 1.00 43.06 350 ILE A N 1
ATOM 2751 C CA . ILE A 1 350 ? 30.191 41.575 45.794 1.00 43.06 350 ILE A CA 1
ATOM 2752 C C . ILE A 1 350 ? 29.079 41.092 46.742 1.00 43.06 350 ILE A C 1
ATOM 2754 O O . ILE A 1 350 ? 29.036 41.536 47.887 1.00 43.06 350 ILE A O 1
ATOM 2758 N N . SER A 1 351 ? 28.225 40.137 46.342 1.00 42.56 351 SER A N 1
ATOM 2759 C CA . SER A 1 351 ? 27.210 39.577 47.254 1.00 42.56 351 SER A CA 1
ATOM 2760 C C . SER A 1 351 ? 27.824 38.717 48.361 1.00 42.56 351 SER A C 1
ATOM 2762 O O . SER A 1 351 ? 27.302 38.684 49.471 1.00 42.56 351 SER A O 1
ATOM 2764 N N . THR A 1 352 ? 28.955 38.060 48.085 1.00 44.72 352 THR A N 1
ATOM 2765 C CA . THR A 1 352 ? 29.685 37.257 49.081 1.00 44.72 352 THR A CA 1
ATOM 2766 C C . THR A 1 352 ? 30.515 38.140 50.021 1.00 44.72 352 THR A C 1
ATOM 2768 O O . THR A 1 352 ? 30.554 37.874 51.218 1.00 44.72 352 THR A O 1
ATOM 2771 N N . ALA A 1 353 ? 31.085 39.251 49.532 1.00 39.88 353 ALA A N 1
ATOM 2772 C CA . ALA A 1 353 ? 31.837 40.212 50.350 1.00 39.88 353 ALA A CA 1
ATOM 2773 C C . ALA A 1 353 ? 30.953 41.118 51.234 1.00 39.88 353 ALA A C 1
ATOM 2775 O O . ALA A 1 353 ? 31.412 41.603 52.265 1.00 39.88 353 ALA A O 1
ATOM 2776 N N . ILE A 1 354 ? 29.681 41.327 50.871 1.00 46.28 354 ILE A N 1
ATOM 2777 C CA . ILE A 1 354 ? 28.702 42.051 51.706 1.00 46.28 354 ILE A CA 1
ATOM 2778 C C . ILE A 1 354 ? 28.046 41.111 52.742 1.00 46.28 354 ILE A C 1
ATOM 2780 O O . ILE A 1 354 ? 27.576 41.571 53.780 1.00 46.28 354 ILE A O 1
ATOM 2784 N N . GLY A 1 355 ? 28.079 39.791 52.519 1.00 44.50 355 GLY A N 1
ATOM 2785 C CA . GLY A 1 355 ? 27.524 38.776 53.423 1.00 44.50 355 GLY A CA 1
ATOM 2786 C C . GLY A 1 355 ? 28.466 38.247 54.516 1.00 44.50 355 GLY A C 1
ATOM 2787 O O . GLY A 1 355 ? 28.005 37.498 55.375 1.00 44.50 355 GLY A O 1
ATOM 2788 N N . SER A 1 356 ? 29.758 38.607 54.526 1.00 41.53 356 SER A N 1
ATOM 2789 C CA . SER A 1 356 ? 30.757 37.985 55.420 1.00 41.53 356 SER A CA 1
ATOM 2790 C C . SER A 1 356 ? 31.491 38.929 56.382 1.00 41.53 356 SER A C 1
ATOM 2792 O O . SER A 1 356 ? 32.482 38.524 56.989 1.00 41.53 356 SER A O 1
ATOM 2794 N N . THR A 1 357 ? 31.011 40.156 56.605 1.00 42.38 357 THR A N 1
ATOM 2795 C CA . THR A 1 357 ? 31.610 41.056 57.607 1.00 42.38 357 THR A CA 1
ATOM 2796 C C . THR A 1 357 ? 30.540 41.687 58.496 1.00 42.38 357 THR A C 1
ATOM 2798 O O . THR A 1 357 ? 29.821 42.585 58.079 1.00 42.38 357 THR A O 1
ATOM 2801 N N . ARG A 1 358 ? 30.520 41.233 59.762 1.00 48.28 358 ARG A N 1
ATOM 2802 C CA . ARG A 1 358 ? 29.683 41.655 60.911 1.00 48.28 358 ARG A CA 1
ATOM 2803 C C . ARG A 1 358 ? 28.282 41.036 61.035 1.00 48.28 358 ARG A C 1
ATOM 2805 O O . ARG A 1 358 ? 27.280 41.733 60.966 1.00 48.28 358 ARG A O 1
ATOM 2812 N N . ALA A 1 359 ? 28.237 39.757 61.414 1.00 33.78 359 ALA A N 1
ATOM 2813 C CA . ALA A 1 359 ? 27.130 39.199 62.211 1.00 33.78 359 ALA A CA 1
ATOM 2814 C C . ALA A 1 359 ? 27.571 37.990 63.071 1.00 33.78 359 ALA A C 1
ATOM 2816 O O . ALA A 1 359 ? 26.871 36.990 63.161 1.00 33.78 359 ALA A O 1
ATOM 2817 N N . GLY A 1 360 ? 28.760 38.071 63.688 1.00 37.84 360 GLY A N 1
ATOM 2818 C CA . GLY A 1 360 ? 29.305 37.039 64.589 1.00 37.84 360 GLY A CA 1
ATOM 2819 C C . GLY A 1 360 ? 29.501 37.480 66.046 1.00 37.84 360 GLY A C 1
ATOM 2820 O O . GLY A 1 360 ? 30.010 36.709 66.849 1.00 37.84 360 GLY A O 1
ATOM 2821 N N . GLN A 1 361 ? 29.118 38.704 66.417 1.00 37.97 361 GLN A N 1
ATOM 2822 C CA . GLN A 1 361 ? 29.221 39.194 67.795 1.00 37.97 361 GLN A CA 1
ATOM 2823 C C . GLN A 1 361 ? 28.077 40.162 68.093 1.00 37.97 361 GLN A C 1
ATOM 2825 O O . GLN A 1 361 ? 28.210 41.351 67.832 1.00 37.97 361 GLN A O 1
ATOM 2830 N N . LEU A 1 362 ? 26.952 39.624 68.579 1.00 32.53 362 LEU A N 1
ATOM 2831 C CA . LEU A 1 362 ? 25.994 40.235 69.524 1.00 32.53 362 LEU A CA 1
ATOM 2832 C C . LEU A 1 362 ? 24.697 39.402 69.570 1.00 32.53 362 LEU A C 1
ATOM 2834 O O . LEU A 1 362 ? 23.597 39.898 69.366 1.00 32.53 362 LEU A O 1
ATOM 2838 N N . ILE A 1 363 ? 24.822 38.109 69.887 1.00 38.62 363 ILE A N 1
ATOM 2839 C CA . ILE A 1 363 ? 23.764 37.400 70.616 1.00 38.62 363 ILE A CA 1
ATOM 2840 C C . ILE A 1 363 ? 24.194 37.425 72.078 1.00 38.62 363 ILE A C 1
ATOM 2842 O O . ILE A 1 363 ? 24.914 36.546 72.541 1.00 38.62 363 ILE A O 1
ATOM 2846 N N . ARG A 1 364 ? 23.817 38.499 72.772 1.00 40.19 364 ARG A N 1
ATOM 2847 C CA . ARG A 1 364 ? 23.579 38.547 74.220 1.00 40.19 364 ARG A CA 1
ATOM 2848 C C . ARG A 1 364 ? 22.950 39.897 74.544 1.00 40.19 364 ARG A C 1
ATOM 2850 O O . ARG A 1 364 ? 23.624 40.918 74.491 1.00 40.19 364 ARG A O 1
ATOM 2857 N N . SER A 1 365 ? 21.676 39.825 74.914 1.00 30.72 365 SER A N 1
ATOM 2858 C CA . SER A 1 365 ? 20.819 40.797 75.609 1.00 30.72 365 SER A CA 1
ATOM 2859 C C . SER A 1 365 ? 19.591 41.183 74.787 1.00 30.72 365 SER A C 1
ATOM 2861 O O . SER A 1 365 ? 19.680 41.617 73.643 1.00 30.72 365 SER A O 1
ATOM 2863 N N . GLY A 1 366 ? 18.430 40.882 75.370 1.00 36.66 366 GLY A N 1
ATOM 2864 C CA . GLY A 1 366 ? 17.121 41.078 74.769 1.00 36.66 366 GLY A CA 1
ATOM 2865 C C . GLY A 1 366 ? 16.707 42.543 74.693 1.00 36.66 366 GLY A C 1
ATOM 2866 O O . GLY A 1 366 ? 17.289 43.413 75.332 1.00 36.66 366 GLY A O 1
ATOM 2867 N N . GLY A 1 367 ? 15.644 42.785 73.937 1.00 30.83 367 GLY A N 1
ATOM 2868 C CA . GLY A 1 367 ? 14.973 44.076 73.890 1.00 30.83 367 GLY A CA 1
ATOM 2869 C C . GLY A 1 367 ? 14.200 44.250 72.592 1.00 30.83 367 GLY A C 1
ATOM 2870 O O . GLY A 1 367 ? 14.773 44.194 71.511 1.00 30.83 367 GLY A O 1
ATOM 2871 N N . GLN A 1 368 ? 12.888 44.429 72.722 1.00 46.03 368 GLN A N 1
ATOM 2872 C CA . GLN A 1 368 ? 11.942 44.776 71.661 1.00 46.03 368 GLN A CA 1
ATOM 2873 C C . GLN A 1 368 ? 12.457 45.919 70.774 1.00 46.03 368 GLN A C 1
ATOM 2875 O O . GLN A 1 368 ? 12.914 46.915 71.322 1.00 46.03 368 GLN A O 1
ATOM 2880 N N . LEU A 1 369 ? 12.256 45.864 69.447 1.00 32.28 369 LEU A N 1
ATOM 2881 C CA . LEU A 1 369 ? 12.033 47.092 68.669 1.00 32.28 369 LEU A CA 1
ATOM 2882 C C . LEU A 1 369 ? 11.338 46.874 67.301 1.00 32.28 369 LEU A C 1
ATOM 2884 O O . LEU A 1 369 ? 11.893 46.294 66.376 1.00 32.28 369 LEU A O 1
ATOM 2888 N N . SER A 1 370 ? 10.148 47.481 67.206 1.00 37.75 370 SER A N 1
ATOM 2889 C CA . SER A 1 370 ? 9.554 48.235 66.084 1.00 37.75 370 SER A CA 1
ATOM 2890 C C . SER A 1 370 ? 9.029 47.544 64.806 1.00 37.75 370 SER A C 1
ATOM 2892 O O . SER A 1 370 ? 9.738 47.213 63.859 1.00 37.75 370 SER A O 1
ATOM 2894 N N . THR A 1 371 ? 7.697 47.550 64.733 1.00 41.69 371 THR A N 1
ATOM 2895 C CA . THR A 1 371 ? 6.743 47.134 63.691 1.00 41.69 371 THR A CA 1
ATOM 2896 C C . THR A 1 371 ? 6.776 47.934 62.372 1.00 41.69 371 THR A C 1
ATOM 2898 O O . THR A 1 371 ? 5.936 47.706 61.500 1.00 41.69 371 THR A O 1
ATOM 2901 N N . ASN A 1 372 ? 7.715 48.867 62.182 1.00 39.38 372 ASN A N 1
ATOM 2902 C CA . ASN A 1 372 ? 7.719 49.764 61.013 1.00 39.38 372 ASN A CA 1
ATOM 2903 C C . ASN A 1 372 ? 8.649 49.331 59.865 1.00 39.38 372 ASN A C 1
ATOM 2905 O O . ASN A 1 372 ? 8.478 49.805 58.744 1.00 39.38 372 ASN A O 1
ATOM 2909 N N . VAL A 1 373 ? 9.557 48.372 60.082 1.00 39.81 373 VAL A N 1
ATOM 2910 C CA . VAL A 1 373 ? 10.409 47.819 59.006 1.00 39.81 373 VAL A CA 1
ATOM 2911 C C . VAL A 1 373 ? 9.643 46.799 58.145 1.00 39.81 373 VAL A C 1
ATOM 2913 O O . VAL A 1 373 ? 9.822 46.739 56.929 1.00 39.81 373 VAL A O 1
ATOM 2916 N N . THR A 1 374 ? 8.679 46.079 58.725 1.00 40.81 374 THR A N 1
ATOM 2917 C CA . THR A 1 374 ? 7.886 45.059 58.014 1.00 40.81 374 THR A CA 1
ATOM 2918 C C . THR A 1 374 ? 6.912 45.662 56.987 1.00 40.81 374 THR A C 1
ATOM 2920 O O . THR A 1 374 ? 6.655 45.055 55.948 1.00 40.81 374 THR A O 1
ATOM 2923 N N . LYS A 1 375 ? 6.415 46.892 57.202 1.00 36.94 375 LYS A N 1
ATOM 2924 C CA . LYS A 1 375 ? 5.508 47.569 56.248 1.00 36.94 375 LYS A CA 1
ATOM 2925 C C . LYS A 1 375 ? 6.212 48.121 55.002 1.00 36.94 375 LYS A C 1
ATOM 2927 O O . LYS A 1 375 ? 5.572 48.225 53.958 1.00 36.94 375 LYS A O 1
ATOM 2932 N N . ALA A 1 376 ? 7.506 48.437 55.077 1.00 35.69 376 ALA A N 1
ATOM 2933 C CA . ALA A 1 376 ? 8.274 48.900 53.918 1.00 35.69 376 ALA A CA 1
ATOM 2934 C C . ALA A 1 376 ? 8.692 47.735 53.002 1.00 35.69 376 ALA A C 1
ATOM 2936 O O . ALA A 1 376 ? 8.644 47.863 51.781 1.00 35.69 376 ALA A O 1
ATOM 2937 N N . ILE A 1 377 ? 8.995 46.567 53.578 1.00 41.41 377 ILE A N 1
ATOM 2938 C CA . ILE A 1 377 ? 9.336 45.355 52.815 1.00 41.41 377 ILE A CA 1
ATOM 2939 C C . ILE A 1 377 ? 8.083 44.745 52.151 1.00 41.41 377 ILE A C 1
ATOM 2941 O O . ILE A 1 377 ? 8.152 44.279 51.014 1.00 41.41 377 ILE A O 1
ATOM 2945 N N . GLY A 1 378 ? 6.900 44.861 52.772 1.00 35.50 378 GLY A N 1
ATOM 2946 C CA . GLY A 1 378 ? 5.633 44.373 52.201 1.00 35.50 378 GLY A CA 1
ATOM 2947 C C . GLY A 1 378 ? 5.164 45.078 50.914 1.00 35.50 378 GLY A C 1
ATOM 2948 O O . GLY A 1 378 ? 4.441 44.479 50.117 1.00 35.50 378 GLY A O 1
ATOM 2949 N N . ARG A 1 379 ? 5.599 46.322 50.654 1.00 36.56 379 ARG A N 1
ATOM 2950 C CA . ARG A 1 379 ? 5.272 47.051 49.407 1.00 36.56 379 ARG A CA 1
ATOM 2951 C C . ARG A 1 379 ? 6.233 46.758 48.248 1.00 36.56 379 ARG A C 1
ATOM 2953 O O . ARG A 1 379 ? 5.860 46.960 47.099 1.00 36.56 379 ARG A O 1
ATOM 2960 N N . GLY A 1 380 ? 7.432 46.241 48.524 1.00 33.75 380 GLY A N 1
ATOM 2961 C CA . GLY A 1 380 ? 8.375 45.802 47.485 1.00 33.75 380 GLY A CA 1
ATOM 2962 C C . GLY A 1 380 ? 8.054 44.420 46.905 1.00 33.75 380 GLY A C 1
ATOM 2963 O O . GLY A 1 380 ? 8.448 44.113 45.786 1.00 33.75 380 GLY A O 1
ATOM 2964 N N . ILE A 1 381 ? 7.307 43.589 47.640 1.00 37.25 381 ILE A N 1
ATOM 2965 C CA . ILE A 1 381 ? 6.980 42.214 47.223 1.00 37.25 381 ILE A CA 1
ATOM 2966 C C . ILE A 1 381 ? 5.707 42.168 46.355 1.00 37.25 381 ILE A C 1
ATOM 2968 O O . ILE A 1 381 ? 5.603 41.324 45.463 1.00 37.25 381 ILE A O 1
ATOM 2972 N N . THR A 1 382 ? 4.786 43.126 46.504 1.00 36.72 382 THR A N 1
ATOM 2973 C CA . THR A 1 382 ? 3.534 43.202 45.723 1.00 36.72 382 THR A CA 1
ATOM 2974 C C . THR A 1 382 ? 3.731 43.628 44.259 1.00 36.72 382 THR A C 1
ATOM 2976 O O . THR A 1 382 ? 2.973 43.183 43.398 1.00 36.72 382 THR A O 1
ATOM 2979 N N . SER A 1 383 ? 4.789 44.375 43.919 1.00 34.25 383 SER A N 1
ATOM 2980 C CA . SER A 1 383 ? 5.104 44.724 42.518 1.00 34.25 383 SER A CA 1
ATOM 2981 C C . SER A 1 383 ? 5.630 43.534 41.699 1.00 34.25 383 SER A C 1
ATOM 2983 O O . SER A 1 383 ? 5.401 43.468 40.493 1.00 34.25 383 SER A O 1
ATOM 2985 N N . SER A 1 384 ? 6.252 42.540 42.346 1.00 37.19 384 SER A N 1
ATOM 2986 C CA . SER A 1 384 ? 6.704 41.306 41.679 1.00 37.19 384 SER A CA 1
ATOM 2987 C C . SER A 1 384 ? 5.551 40.375 41.279 1.00 37.19 384 SER A C 1
ATOM 2989 O O . SER A 1 384 ? 5.660 39.632 40.305 1.00 37.19 384 SER A O 1
ATOM 2991 N N . HIS A 1 385 ? 4.428 40.432 42.004 1.00 36.56 385 HIS A N 1
ATOM 2992 C CA . HIS A 1 385 ? 3.246 39.614 41.723 1.00 36.56 385 HIS A CA 1
ATOM 2993 C C . HIS A 1 385 ? 2.363 40.241 40.639 1.00 36.56 385 HIS A C 1
ATOM 2995 O O . HIS A 1 385 ? 1.848 39.515 39.792 1.00 36.56 385 HIS A O 1
ATOM 3001 N N . ALA A 1 386 ? 2.277 41.576 40.579 1.00 32.50 386 ALA A N 1
ATOM 3002 C CA . ALA A 1 386 ? 1.620 42.278 39.474 1.00 32.50 386 ALA A CA 1
ATOM 3003 C C . ALA A 1 386 ? 2.321 42.020 38.125 1.00 32.50 386 ALA A C 1
ATOM 3005 O O . ALA A 1 386 ? 1.651 41.796 37.122 1.00 32.50 386 ALA A O 1
ATOM 3006 N N . GLY A 1 387 ? 3.660 41.953 38.110 1.00 31.97 387 GLY A N 1
ATOM 3007 C CA . GLY A 1 387 ? 4.430 41.588 36.914 1.00 31.97 387 GLY A CA 1
ATOM 3008 C C . GLY A 1 387 ? 4.207 40.143 36.451 1.00 31.97 387 GLY A C 1
ATOM 3009 O O . GLY A 1 387 ? 4.185 39.884 35.253 1.00 31.97 387 GLY A O 1
ATOM 3010 N N . ARG A 1 388 ? 3.973 39.200 37.376 1.00 37.16 388 ARG A N 1
ATOM 3011 C CA . ARG A 1 388 ? 3.652 37.799 37.041 1.00 37.16 388 ARG A CA 1
ATOM 3012 C C . ARG A 1 388 ? 2.206 37.608 36.578 1.00 37.16 388 ARG A C 1
ATOM 3014 O O . ARG A 1 388 ? 1.972 36.783 35.705 1.00 37.16 388 ARG A O 1
ATOM 3021 N N . LEU A 1 389 ? 1.262 38.392 37.101 1.00 33.97 389 LEU A N 1
ATOM 3022 C CA . LEU A 1 389 ? -0.120 38.441 36.605 1.00 33.97 389 LEU A CA 1
ATOM 3023 C C . LEU A 1 389 ? -0.214 39.086 35.213 1.00 33.97 389 LEU A C 1
ATOM 3025 O O . LEU A 1 389 ? -0.953 38.589 34.372 1.00 33.97 389 LEU A O 1
ATOM 3029 N N . LEU A 1 390 ? 0.577 40.131 34.940 1.00 32.69 390 LEU A N 1
ATOM 3030 C CA . LEU A 1 390 ? 0.687 40.739 33.606 1.00 32.69 390 LEU A CA 1
ATOM 3031 C C . LEU A 1 390 ? 1.344 39.798 32.585 1.00 32.69 390 LEU A C 1
ATOM 3033 O O . LEU A 1 390 ? 0.859 39.693 31.467 1.00 32.69 390 LEU A O 1
ATOM 3037 N N . LEU A 1 391 ? 2.398 39.068 32.970 1.00 35.00 391 LEU A N 1
ATOM 3038 C CA . LEU A 1 391 ? 3.048 38.085 32.090 1.00 35.00 391 LEU A CA 1
ATOM 3039 C C . LEU A 1 391 ? 2.196 36.825 31.868 1.00 35.00 391 LEU A C 1
ATOM 3041 O O . LEU A 1 391 ? 2.209 36.275 30.773 1.00 35.00 391 LEU A O 1
ATOM 3045 N N . GLY A 1 392 ? 1.421 36.392 32.867 1.00 37.19 392 GLY A N 1
ATOM 3046 C CA . GLY A 1 392 ? 0.432 35.322 32.696 1.00 37.19 392 GLY A CA 1
ATOM 3047 C C . GLY A 1 392 ? -0.736 35.734 31.795 1.00 37.19 392 GLY A C 1
ATOM 3048 O O . GLY A 1 392 ? -1.179 34.941 30.968 1.00 37.19 392 GLY A O 1
ATOM 3049 N N . GLY A 1 393 ? -1.192 36.988 31.911 1.00 35.97 393 GLY A N 1
ATOM 3050 C CA . GLY A 1 393 ? -2.192 37.585 31.021 1.00 35.97 393 GLY A CA 1
ATOM 3051 C C . GLY A 1 393 ? -1.708 37.733 29.575 1.00 35.97 393 GLY A C 1
ATOM 3052 O O . GLY A 1 393 ? -2.471 37.470 28.657 1.00 35.97 393 GLY A O 1
ATOM 3053 N N . LEU A 1 394 ? -0.434 38.081 29.363 1.00 32.50 394 LEU A N 1
ATOM 3054 C CA . LEU A 1 394 ? 0.180 38.155 28.030 1.00 32.50 394 LEU A CA 1
ATOM 3055 C C . LEU A 1 394 ? 0.386 36.772 27.392 1.00 32.50 394 LEU A C 1
ATOM 3057 O O . LEU A 1 394 ? 0.122 36.610 26.211 1.00 32.50 394 LEU A O 1
ATOM 3061 N N . ALA A 1 395 ? 0.771 35.752 28.164 1.00 34.97 395 ALA A N 1
ATOM 3062 C CA . ALA A 1 395 ? 0.922 34.391 27.640 1.00 34.97 395 ALA A CA 1
ATOM 3063 C C . ALA A 1 395 ? -0.429 33.737 27.291 1.00 34.97 395 ALA A C 1
ATOM 3065 O O . ALA A 1 395 ? -0.531 32.996 26.320 1.00 34.97 395 ALA A O 1
ATOM 3066 N N . THR A 1 396 ? -1.482 34.025 28.062 1.00 37.47 396 THR A N 1
ATOM 3067 C CA . THR A 1 396 ? -2.850 33.592 27.721 1.00 37.47 396 THR A CA 1
ATOM 3068 C C . THR A 1 396 ? -3.442 34.402 26.571 1.00 37.47 396 THR A C 1
ATOM 3070 O O . THR A 1 396 ? -4.197 33.847 25.779 1.00 37.47 396 THR A O 1
ATOM 3073 N N . TYR A 1 397 ? -3.059 35.676 26.437 1.00 40.00 397 TYR A N 1
ATOM 3074 C CA . TYR A 1 397 ? -3.374 36.508 25.280 1.00 40.00 397 TYR A CA 1
ATOM 3075 C C . TYR A 1 397 ? -2.736 35.957 24.004 1.00 40.00 397 TYR A C 1
ATOM 3077 O O . TYR A 1 397 ? -3.477 35.714 23.064 1.00 40.00 397 TYR A O 1
ATOM 3085 N N . ASP A 1 398 ? -1.431 35.667 23.999 1.00 37.97 398 ASP A N 1
ATOM 3086 C CA . ASP A 1 398 ? -0.721 35.134 22.827 1.00 37.97 398 ASP A CA 1
ATOM 3087 C C . ASP A 1 398 ? -1.268 33.770 22.396 1.00 37.97 398 ASP A C 1
ATOM 3089 O O . ASP A 1 398 ? -1.390 33.496 21.210 1.00 37.97 398 ASP A O 1
ATOM 3093 N N . VAL A 1 399 ? -1.671 32.915 23.340 1.00 38.44 399 VAL A N 1
ATOM 3094 C CA . VAL A 1 399 ? -2.301 31.630 23.004 1.00 38.44 399 VAL A CA 1
ATOM 3095 C C . VAL A 1 399 ? -3.725 31.825 22.479 1.00 38.44 399 VAL A C 1
ATOM 3097 O O . VAL A 1 399 ? -4.113 31.137 21.542 1.00 38.44 399 VAL A O 1
ATOM 3100 N N . ALA A 1 400 ? -4.507 32.761 23.027 1.00 39.00 400 ALA A N 1
ATOM 3101 C CA . ALA A 1 400 ? -5.864 33.037 22.552 1.00 39.00 400 ALA A CA 1
ATOM 3102 C C . ALA A 1 400 ? -5.883 33.753 21.191 1.00 39.00 400 ALA A C 1
ATOM 3104 O O . ALA A 1 400 ? -6.762 33.468 20.381 1.00 39.00 400 ALA A O 1
ATOM 3105 N N . THR A 1 401 ? -4.927 34.646 20.915 1.00 38.78 401 THR A N 1
ATOM 3106 C CA . THR A 1 401 ? -4.760 35.293 19.606 1.00 38.78 401 THR A CA 1
ATOM 3107 C C . THR A 1 401 ? -4.190 34.327 18.586 1.00 38.78 401 THR A C 1
ATOM 3109 O O . THR A 1 401 ? -4.767 34.235 17.516 1.00 38.78 401 THR A O 1
ATOM 3112 N N . VAL A 1 402 ? -3.180 33.515 18.922 1.00 41.41 402 VAL A N 1
ATOM 3113 C CA . VAL A 1 402 ? -2.697 32.440 18.037 1.00 41.41 402 VAL A CA 1
ATOM 3114 C C . VAL A 1 402 ? -3.802 31.427 17.763 1.00 41.41 402 VAL A C 1
ATOM 3116 O O . VAL A 1 402 ? -3.961 31.006 16.629 1.00 41.41 402 VAL A O 1
ATOM 3119 N N . TYR A 1 403 ? -4.627 31.074 18.749 1.00 39.81 403 TYR A N 1
ATOM 3120 C CA . TYR A 1 403 ? -5.774 30.193 18.530 1.00 39.81 403 TYR A CA 1
ATOM 3121 C C . TYR A 1 403 ? -6.859 30.861 17.675 1.00 39.81 403 TYR A C 1
ATOM 3123 O O . TYR A 1 403 ? -7.409 30.220 16.791 1.00 39.81 403 TYR A O 1
ATOM 3131 N N . ALA A 1 404 ? -7.147 32.150 17.876 1.00 41.00 404 ALA A N 1
ATOM 3132 C CA . ALA A 1 404 ? -8.095 32.906 17.055 1.00 41.00 404 ALA A CA 1
ATOM 3133 C C . ALA A 1 404 ? -7.565 33.228 15.646 1.00 41.00 404 ALA A C 1
ATOM 3135 O O . ALA A 1 404 ? -8.372 33.432 14.743 1.00 41.00 404 ALA A O 1
ATOM 3136 N N . ASP A 1 405 ? -6.248 33.295 15.458 1.00 41.06 405 ASP A N 1
ATOM 3137 C CA . ASP A 1 405 ? -5.572 33.492 14.177 1.00 41.06 405 ASP A CA 1
ATOM 3138 C C . ASP A 1 405 ? -5.474 32.154 13.434 1.00 41.06 405 ASP A C 1
ATOM 3140 O O . ASP A 1 405 ? -5.921 32.082 12.303 1.00 41.06 405 ASP A O 1
ATOM 3144 N N . VAL A 1 406 ? -5.074 31.055 14.084 1.00 38.34 406 VAL A N 1
ATOM 3145 C CA . VAL A 1 406 ? -5.164 29.688 13.530 1.00 38.34 406 VAL A CA 1
ATOM 3146 C C . VAL A 1 406 ? -6.614 29.330 13.196 1.00 38.34 406 VAL A C 1
ATOM 3148 O O . VAL A 1 406 ? -6.875 28.738 12.159 1.00 38.34 406 VAL A O 1
ATOM 3151 N N . ASN A 1 407 ? -7.592 29.738 14.008 1.00 41.44 407 ASN A N 1
ATOM 3152 C CA . ASN A 1 407 ? -9.004 29.499 13.704 1.00 41.44 407 ASN A CA 1
ATOM 3153 C C . ASN A 1 407 ? -9.528 30.374 12.545 1.00 41.44 407 ASN A C 1
ATOM 3155 O O . ASN A 1 407 ? -10.476 30.001 11.867 1.00 41.44 407 ASN A O 1
ATOM 3159 N N . ARG A 1 408 ? -8.930 31.546 12.303 1.00 40.06 408 ARG A N 1
ATOM 3160 C CA . ARG A 1 408 ? -9.309 32.445 11.198 1.00 40.06 408 ARG A CA 1
ATOM 3161 C C . ARG A 1 408 ? -8.616 32.070 9.887 1.00 40.06 408 ARG A C 1
ATOM 3163 O O . ARG A 1 408 ? -9.251 32.147 8.844 1.00 40.06 408 ARG A O 1
ATOM 3170 N N . GLU A 1 409 ? -7.356 31.650 9.965 1.00 37.44 409 GLU A N 1
ATOM 3171 C CA . GLU A 1 409 ? -6.480 31.302 8.838 1.00 37.44 409 GLU A CA 1
ATOM 3172 C C . GLU A 1 409 ? -6.670 29.833 8.408 1.00 37.44 409 GLU A C 1
ATOM 3174 O O . GLU A 1 409 ? -6.759 29.545 7.221 1.00 37.44 409 GLU A O 1
ATOM 3179 N N . CYS A 1 410 ? -6.829 28.891 9.350 1.00 33.84 410 CYS A N 1
ATOM 3180 C CA . CYS A 1 410 ? -7.033 27.463 9.053 1.00 33.84 410 CYS A CA 1
ATOM 3181 C C . CYS A 1 410 ? -8.508 27.032 9.014 1.00 33.84 410 CYS A C 1
ATOM 3183 O O . CYS A 1 410 ? -8.787 25.862 8.785 1.00 33.84 410 CYS A O 1
ATOM 3185 N N . PHE A 1 411 ? -9.461 27.926 9.287 1.00 42.28 411 PHE A N 1
ATOM 3186 C CA . PHE A 1 411 ? -10.898 27.625 9.194 1.00 42.28 411 PHE A CA 1
ATOM 3187 C C . PHE A 1 411 ? -11.692 28.807 8.628 1.00 42.28 411 PHE A C 1
ATOM 3189 O O . PHE A 1 411 ? -12.868 28.987 8.965 1.00 42.28 411 PHE A O 1
ATOM 3196 N N . SER A 1 412 ? -11.075 29.614 7.750 1.00 42.38 412 SER A N 1
ATOM 3197 C CA . SER A 1 412 ? -11.841 30.558 6.934 1.00 42.38 412 SER A CA 1
ATOM 3198 C C . SER A 1 412 ? -12.968 29.785 6.234 1.00 42.38 412 SER A C 1
ATOM 3200 O O . SER A 1 412 ? -12.813 28.610 5.887 1.00 42.38 412 SER A O 1
ATOM 3202 N N . SER A 1 413 ? -14.134 30.404 6.044 1.00 41.50 413 SER A N 1
ATOM 3203 C CA . SER A 1 413 ? -15.290 29.755 5.405 1.00 41.50 413 SER A CA 1
ATOM 3204 C C . SER A 1 413 ? -14.990 29.258 3.977 1.00 41.50 413 SER A C 1
ATOM 3206 O O . SER A 1 413 ? -15.785 28.517 3.397 1.00 41.50 413 SER A O 1
ATOM 3208 N N . GLU A 1 414 ? -13.833 29.625 3.425 1.00 42.12 414 GLU A N 1
ATOM 3209 C CA . GLU A 1 414 ? -13.289 29.199 2.137 1.00 42.12 414 GLU A CA 1
ATOM 3210 C C . GLU A 1 414 ? -12.293 28.017 2.259 1.00 42.12 414 GLU A C 1
ATOM 3212 O O . GLU A 1 414 ? -12.276 27.177 1.356 1.00 42.12 414 GLU A O 1
ATOM 3217 N N . TYR A 1 415 ? -11.574 27.870 3.389 1.00 40.50 415 TYR A N 1
ATOM 3218 C CA . TYR A 1 415 ? -10.494 26.888 3.637 1.00 40.50 415 TYR A CA 1
ATOM 3219 C C . TYR A 1 415 ? -10.886 25.423 3.399 1.00 40.50 415 TYR A C 1
ATOM 3221 O O . TYR A 1 415 ? -10.190 24.698 2.694 1.00 40.50 415 TYR A O 1
ATOM 3229 N N . LEU A 1 416 ? -12.007 24.958 3.960 1.00 44.28 416 LEU A N 1
ATOM 3230 C CA . LEU A 1 416 ? -12.373 23.535 3.851 1.00 44.28 416 LEU A CA 1
ATOM 3231 C C . LEU A 1 416 ? -12.960 23.163 2.488 1.00 44.28 416 LEU A C 1
ATOM 3233 O O . LEU A 1 416 ? -13.041 21.988 2.141 1.00 44.28 416 LEU A O 1
ATOM 3237 N N . THR A 1 417 ? -13.318 24.160 1.688 1.00 42.75 417 THR A N 1
ATOM 3238 C CA . THR A 1 417 ? -13.967 23.931 0.403 1.00 42.75 417 THR A CA 1
ATOM 3239 C C . THR A 1 417 ? -13.068 24.161 -0.805 1.00 42.75 417 THR A C 1
ATOM 3241 O O . THR A 1 417 ? -13.397 23.685 -1.886 1.00 42.75 417 THR A O 1
ATOM 3244 N N . SER A 1 418 ? -11.894 24.776 -0.630 1.00 40.09 418 SER A N 1
ATOM 3245 C CA . SER A 1 418 ? -10.941 25.007 -1.722 1.00 40.09 418 SER A CA 1
ATOM 3246 C C . SER A 1 418 ? -10.103 23.785 -2.121 1.00 40.09 418 SER A C 1
ATOM 3248 O O . SER A 1 418 ? -9.316 23.898 -3.052 1.00 40.09 418 SER A O 1
ATOM 3250 N N . LYS A 1 419 ? -10.281 22.598 -1.513 1.00 42.78 419 LYS A N 1
ATOM 3251 C CA . LYS A 1 419 ? -9.726 21.335 -2.056 1.00 42.78 419 LYS A CA 1
ATOM 3252 C C . LYS A 1 419 ? -10.528 20.829 -3.263 1.00 42.78 419 LYS A C 1
ATOM 3254 O O . LYS A 1 419 ? -10.839 19.645 -3.370 1.00 42.78 419 LYS A O 1
ATOM 3259 N N . SER A 1 420 ? -10.901 21.729 -4.171 1.00 40.19 420 SER A N 1
ATOM 3260 C CA . SER A 1 420 ? -11.599 21.359 -5.393 1.00 40.19 420 SER A CA 1
ATOM 3261 C C . SER A 1 420 ? -10.661 20.571 -6.296 1.00 40.19 420 SER A C 1
ATOM 3263 O O . SER A 1 420 ? -9.692 21.100 -6.834 1.00 40.19 420 SER A O 1
ATOM 3265 N N . HIS A 1 421 ? -10.987 19.299 -6.494 1.00 46.81 421 HIS A N 1
ATOM 3266 C CA . HIS A 1 421 ? -10.506 18.529 -7.633 1.00 46.81 421 HIS A CA 1
ATOM 3267 C C . HIS A 1 421 ? -10.856 19.280 -8.940 1.00 46.81 421 HIS A C 1
ATOM 3269 O O . HIS A 1 421 ? -11.931 19.882 -8.998 1.00 46.81 421 HIS A O 1
ATOM 3275 N N . PRO A 1 422 ? -10.035 19.226 -10.008 1.00 47.75 422 PRO A N 1
ATOM 3276 C CA . PRO A 1 422 ? -10.285 19.969 -11.254 1.00 47.75 422 PRO A CA 1
ATOM 3277 C C . PRO A 1 422 ? -11.623 19.643 -11.947 1.00 47.75 422 PRO A C 1
ATOM 3279 O O . PRO A 1 422 ? -12.090 20.413 -12.781 1.00 47.75 422 PRO A O 1
ATOM 3282 N N . SER A 1 423 ? -12.274 18.535 -11.584 1.00 51.66 423 SER A N 1
ATOM 3283 C CA . SER A 1 423 ? -13.581 18.123 -12.097 1.00 51.66 423 SER A CA 1
ATOM 3284 C C . SER A 1 423 ? -14.721 18.545 -11.153 1.00 51.66 423 SER A C 1
ATOM 3286 O O . SER A 1 423 ? -14.845 17.984 -10.058 1.00 51.66 423 SER A O 1
ATOM 3288 N N . CYS A 1 424 ? -15.607 19.455 -11.586 1.00 58.50 424 CYS A N 1
ATOM 3289 C CA . CYS A 1 424 ? -16.849 19.804 -10.874 1.00 58.50 424 CYS A CA 1
ATOM 3290 C C . CYS A 1 424 ? -17.866 18.643 -10.877 1.00 58.50 424 CYS A C 1
ATOM 3292 O O . CYS A 1 424 ? -18.891 18.689 -11.560 1.00 58.50 424 CYS A O 1
ATOM 3294 N N . ASN A 1 425 ? -17.614 17.594 -10.093 1.00 65.81 425 ASN A N 1
ATOM 3295 C CA . ASN A 1 425 ? -18.585 16.535 -9.847 1.00 65.81 425 ASN A CA 1
ATOM 3296 C C . ASN A 1 425 ? -19.419 16.883 -8.603 1.00 65.81 425 ASN A C 1
ATOM 3298 O O . ASN A 1 425 ? -18.949 16.777 -7.472 1.00 65.81 425 ASN A O 1
ATOM 3302 N N . ALA A 1 426 ? -20.675 17.282 -8.808 1.00 52.84 426 ALA A N 1
ATOM 3303 C CA . ALA A 1 426 ? -21.578 17.658 -7.719 1.00 52.84 426 ALA A CA 1
ATOM 3304 C C . ALA A 1 426 ? -21.898 16.510 -6.747 1.00 52.84 426 ALA A C 1
ATOM 3306 O O . ALA A 1 426 ? -22.217 16.763 -5.589 1.00 52.84 426 ALA A O 1
ATOM 3307 N N . GLU A 1 427 ? -21.815 15.257 -7.196 1.00 51.09 427 GLU A N 1
ATOM 3308 C CA . GLU A 1 427 ? -21.964 14.084 -6.335 1.00 51.09 427 GLU A CA 1
ATOM 3309 C C . GLU A 1 427 ? -20.739 13.896 -5.443 1.00 51.09 427 GLU A C 1
ATOM 3311 O O . GLU A 1 427 ? -20.882 13.704 -4.239 1.00 51.09 427 GLU A O 1
ATOM 3316 N N . LYS A 1 428 ? -19.536 14.082 -5.991 1.00 63.84 428 LYS A N 1
ATOM 3317 C CA . LYS A 1 428 ? -18.304 14.103 -5.196 1.00 63.84 428 LYS A CA 1
ATOM 3318 C C . LYS A 1 428 ? -18.320 15.234 -4.168 1.00 63.84 428 LYS A C 1
ATOM 3320 O O . LYS A 1 428 ? -18.057 14.976 -3.002 1.00 63.84 428 LYS A O 1
ATOM 3325 N N . GLN A 1 429 ? -18.718 16.446 -4.562 1.00 60.19 429 GLN A N 1
ATOM 3326 C CA . GLN A 1 429 ? -18.839 17.571 -3.626 1.00 60.19 429 GLN A CA 1
ATOM 3327 C C . GLN A 1 429 ? -19.856 17.303 -2.518 1.00 60.19 429 GLN A C 1
ATOM 3329 O O . GLN A 1 429 ? -19.622 17.665 -1.369 1.00 60.19 429 GLN A O 1
ATOM 3334 N N . TYR A 1 430 ? -20.967 16.635 -2.842 1.00 57.50 430 TYR A N 1
ATOM 3335 C CA . TYR A 1 430 ? -21.911 16.166 -1.835 1.00 57.50 430 TYR A CA 1
ATOM 3336 C C . TYR A 1 430 ? -21.216 15.244 -0.823 1.00 57.50 430 TYR A C 1
ATOM 3338 O O . TYR A 1 430 ? -21.312 15.488 0.375 1.00 57.50 430 TYR A O 1
ATOM 3346 N N . TYR A 1 431 ? -20.444 14.249 -1.272 1.00 59.47 431 TYR A N 1
ATOM 3347 C CA . TYR A 1 431 ? -19.680 13.372 -0.376 1.00 59.47 431 TYR A CA 1
ATOM 3348 C C . TYR A 1 431 ? -18.561 14.089 0.392 1.00 59.47 431 TYR A C 1
ATOM 3350 O O . TYR A 1 431 ? -18.353 13.781 1.562 1.00 59.47 431 TYR A O 1
ATOM 3358 N N . GLU A 1 432 ? -17.874 15.057 -0.210 1.00 63.25 432 GLU A N 1
ATOM 3359 C CA . GLU A 1 432 ? -16.818 15.846 0.437 1.00 63.25 432 GLU A CA 1
ATOM 3360 C C . GLU A 1 432 ? -17.384 16.743 1.539 1.00 63.25 432 GLU A C 1
ATOM 3362 O O . GLU A 1 432 ? -16.857 16.727 2.643 1.00 63.25 432 GLU A O 1
ATOM 3367 N N . ILE A 1 433 ? -18.510 17.427 1.303 1.00 60.97 433 ILE A N 1
ATOM 3368 C CA . ILE A 1 433 ? -19.231 18.198 2.335 1.00 60.97 433 ILE A CA 1
ATOM 3369 C C . ILE A 1 433 ? -19.663 17.281 3.490 1.00 60.97 433 ILE A C 1
ATOM 3371 O O . ILE A 1 433 ? -19.626 17.665 4.662 1.00 60.97 433 ILE A O 1
ATOM 3375 N N . MET A 1 434 ? -20.057 16.044 3.176 1.00 54.25 434 MET A N 1
ATOM 3376 C CA . MET A 1 434 ? -20.401 15.038 4.181 1.00 54.25 434 MET A CA 1
ATOM 3377 C C . MET A 1 434 ? -19.168 14.522 4.944 1.00 54.25 434 MET A C 1
ATOM 3379 O O . MET A 1 434 ? -19.246 14.293 6.151 1.00 54.25 434 MET A O 1
ATOM 3383 N N . ALA A 1 435 ? -18.031 14.347 4.270 1.00 48.81 435 ALA A N 1
ATOM 3384 C CA . ALA A 1 435 ? -16.772 13.910 4.868 1.00 48.81 435 ALA A CA 1
ATOM 3385 C C . ALA A 1 435 ? -16.121 15.016 5.712 1.00 48.81 435 ALA A C 1
ATOM 3387 O O . ALA A 1 435 ? -15.554 14.727 6.765 1.00 48.81 435 ALA A O 1
ATOM 3388 N N . GLU A 1 436 ? -16.248 16.275 5.295 1.00 58.94 436 GLU A N 1
ATOM 3389 C CA . GLU A 1 436 ? -15.792 17.472 5.999 1.00 58.94 436 GLU A CA 1
ATOM 3390 C C . GLU A 1 436 ? -16.460 17.583 7.372 1.00 58.94 436 GLU A C 1
ATOM 3392 O O . GLU A 1 436 ? -15.766 17.731 8.377 1.00 58.94 436 GLU A O 1
ATOM 3397 N N . ALA A 1 437 ? -17.783 17.402 7.433 1.00 48.31 437 ALA A N 1
ATOM 3398 C CA . ALA A 1 437 ? -18.535 17.417 8.685 1.00 48.31 437 ALA A CA 1
ATOM 3399 C C . ALA A 1 437 ? -18.048 16.341 9.676 1.00 48.31 437 ALA A C 1
ATOM 3401 O O . ALA A 1 437 ? -17.866 16.603 10.867 1.00 48.31 437 ALA A O 1
ATOM 3402 N N . ASN A 1 438 ? -17.741 15.143 9.170 1.00 42.41 438 ASN A N 1
ATOM 3403 C CA . ASN A 1 438 ? -17.194 14.050 9.976 1.00 42.41 438 ASN A CA 1
ATOM 3404 C C . ASN A 1 438 ? -15.734 14.309 10.403 1.00 42.41 438 ASN A C 1
ATOM 3406 O O . ASN A 1 438 ? -15.347 14.027 11.538 1.00 42.41 438 ASN A O 1
ATOM 3410 N N . THR A 1 439 ? -14.922 14.881 9.510 1.00 42.12 439 THR A N 1
ATOM 3411 C CA . THR A 1 439 ? -13.487 15.123 9.723 1.00 42.12 439 THR A CA 1
ATOM 3412 C C . THR A 1 439 ? -13.243 16.294 10.674 1.00 42.12 439 THR A C 1
ATOM 3414 O O . THR A 1 439 ? -12.402 16.181 11.566 1.00 42.12 439 THR A O 1
ATOM 3417 N N . ALA A 1 440 ? -14.005 17.386 10.558 1.00 44.66 440 ALA A N 1
ATOM 3418 C CA . ALA A 1 440 ? -13.926 18.536 11.459 1.00 44.66 440 ALA A CA 1
ATOM 3419 C C . ALA A 1 440 ? -14.267 18.145 12.910 1.00 44.66 440 ALA A C 1
ATOM 3421 O O . ALA A 1 440 ? -13.583 18.574 13.842 1.00 44.66 440 ALA A O 1
ATOM 3422 N N . GLY A 1 441 ? -15.244 17.250 13.106 1.00 42.16 441 GLY A N 1
ATOM 3423 C CA . GLY A 1 441 ? -15.543 16.669 14.419 1.00 42.16 441 GLY A CA 1
ATOM 3424 C C . GLY A 1 441 ? -14.348 15.923 15.034 1.00 42.16 441 GLY A C 1
ATOM 3425 O O . GLY A 1 441 ? -14.044 16.103 16.215 1.00 42.16 441 GLY A O 1
ATOM 3426 N N . CYS A 1 442 ? -13.614 15.147 14.228 1.00 31.62 442 CYS A N 1
ATOM 3427 C CA . CYS A 1 442 ? -12.439 14.388 14.673 1.00 31.62 442 CYS A CA 1
ATOM 3428 C C . CYS A 1 442 ? -11.196 15.258 14.925 1.00 31.62 442 CYS A C 1
ATOM 3430 O O . CYS A 1 442 ? -10.520 15.089 15.943 1.00 31.62 442 CYS A O 1
ATOM 3432 N N . LEU A 1 443 ? -10.882 16.186 14.019 1.00 35.62 443 LEU A N 1
ATOM 3433 C CA . LEU A 1 443 ? -9.668 17.010 14.091 1.00 35.62 443 LEU A CA 1
ATOM 3434 C C . LEU A 1 443 ? -9.700 17.975 15.282 1.00 35.62 443 LEU A C 1
ATOM 3436 O O . LEU A 1 443 ? -8.680 18.194 15.934 1.00 35.62 443 LEU A O 1
ATOM 3440 N N . ILE A 1 444 ? -10.877 18.494 15.631 1.00 43.50 444 ILE A N 1
ATOM 3441 C CA . ILE A 1 444 ? -11.008 19.465 16.721 1.00 43.50 444 ILE A CA 1
ATOM 3442 C C . ILE A 1 444 ? -11.120 18.768 18.090 1.00 43.50 444 ILE A C 1
ATOM 3444 O O . ILE A 1 444 ? -10.678 19.320 19.099 1.00 43.50 444 ILE A O 1
ATOM 3448 N N . GLY A 1 445 ? -11.599 17.518 18.145 1.00 36.12 445 GLY A N 1
ATOM 3449 C CA . GLY A 1 445 ? -11.485 16.673 19.343 1.00 36.12 445 GLY A CA 1
ATOM 3450 C C . GLY A 1 445 ? -10.028 16.455 19.783 1.00 36.12 445 GLY A C 1
ATOM 3451 O O . GLY A 1 445 ? -9.733 16.459 20.977 1.00 36.12 445 GLY A O 1
ATOM 3452 N N . LEU A 1 446 ? -9.102 16.364 18.821 1.00 34.66 446 LEU A N 1
ATOM 3453 C CA . LEU A 1 446 ? -7.661 16.228 19.066 1.00 34.66 446 LEU A CA 1
ATOM 3454 C C . LEU A 1 446 ? -7.001 17.518 19.585 1.00 34.66 446 LEU A C 1
ATOM 3456 O O . LEU A 1 446 ? -6.087 17.442 20.407 1.00 34.66 446 LEU A O 1
ATOM 3460 N N . VAL A 1 447 ? -7.468 18.693 19.151 1.00 38.25 447 VAL A N 1
ATOM 3461 C CA . VAL A 1 447 ? -6.906 19.993 19.567 1.00 38.25 447 VAL A CA 1
ATOM 3462 C C . VAL A 1 447 ? -7.512 20.478 20.894 1.00 38.25 447 VAL A C 1
ATOM 3464 O O . VAL A 1 447 ? -6.788 20.990 21.748 1.00 38.25 447 VAL A O 1
ATOM 3467 N N . GLY A 1 448 ? -8.811 20.250 21.124 1.00 37.25 448 GLY A N 1
ATOM 3468 C CA . GLY A 1 448 ? -9.523 20.708 22.326 1.00 37.25 448 GLY A CA 1
ATOM 3469 C C . GLY A 1 448 ? -9.167 19.961 23.620 1.00 37.25 448 GLY A C 1
ATOM 3470 O O . GLY A 1 448 ? -9.202 20.555 24.697 1.00 37.25 448 GLY A O 1
ATOM 3471 N N . PHE A 1 449 ? -8.772 18.685 23.543 1.00 37.72 449 PHE A N 1
ATOM 3472 C CA . PHE A 1 449 ? -8.474 17.875 24.736 1.00 37.72 449 PHE A CA 1
ATOM 3473 C C . PHE A 1 449 ? -6.986 17.808 25.117 1.00 37.72 449 PHE A C 1
ATOM 3475 O O . PHE A 1 449 ? -6.673 17.474 26.259 1.00 37.72 449 PHE A O 1
ATOM 3482 N N . GLY A 1 450 ? -6.064 18.125 24.203 1.00 30.72 450 GLY A N 1
ATOM 3483 C CA . GLY A 1 450 ? -4.639 17.823 24.390 1.00 30.72 450 GLY A CA 1
ATOM 3484 C C . GLY A 1 450 ? -3.833 18.844 25.198 1.00 30.72 450 GLY A C 1
ATOM 3485 O O . GLY A 1 450 ? -2.896 18.454 25.890 1.00 30.72 450 GLY A O 1
ATOM 3486 N N . ALA A 1 451 ? -4.173 20.136 25.128 1.00 32.66 451 ALA A N 1
ATOM 3487 C CA . ALA A 1 451 ? -3.298 21.195 25.649 1.00 32.66 451 ALA A CA 1
ATOM 3488 C C . ALA A 1 451 ? -3.911 22.020 26.793 1.00 32.66 451 ALA A C 1
ATOM 3490 O O . ALA A 1 451 ? -3.237 22.285 27.783 1.00 32.66 451 ALA A O 1
ATOM 3491 N N . ALA A 1 452 ? -5.191 22.399 26.718 1.00 36.03 452 ALA A N 1
ATOM 3492 C CA . ALA A 1 452 ? -5.759 23.361 27.669 1.00 36.03 452 ALA A CA 1
ATOM 3493 C C . ALA A 1 452 ? -6.188 22.734 29.008 1.00 36.03 452 ALA A C 1
ATOM 3495 O O . ALA A 1 452 ? -5.988 23.330 30.066 1.00 36.03 452 ALA A O 1
ATOM 3496 N N . SER A 1 453 ? -6.751 21.525 29.000 1.00 39.53 453 SER A N 1
ATOM 3497 C CA . SER A 1 453 ? -7.287 20.876 30.204 1.00 39.53 453 SER A CA 1
ATOM 3498 C C . SER A 1 453 ? -6.180 20.329 31.108 1.00 39.53 453 SER A C 1
ATOM 3500 O O . SER A 1 453 ? -6.231 20.520 32.321 1.00 39.53 453 SER A O 1
ATOM 3502 N N . ILE A 1 454 ? -5.131 19.731 30.540 1.00 38.53 454 ILE A N 1
ATOM 3503 C CA . ILE A 1 454 ? -4.019 19.162 31.313 1.00 38.53 454 ILE A CA 1
ATOM 3504 C C . ILE A 1 454 ? -3.163 20.269 31.942 1.00 38.53 454 ILE A C 1
ATOM 3506 O O . ILE A 1 454 ? -2.914 20.207 33.147 1.00 38.53 454 ILE A O 1
ATOM 3510 N N . ASP A 1 455 ? -2.796 21.319 31.200 1.00 38.91 455 ASP A N 1
ATOM 3511 C CA . ASP A 1 455 ? -2.003 22.424 31.758 1.00 38.91 455 ASP A CA 1
ATOM 3512 C C . ASP A 1 455 ? -2.804 23.299 32.724 1.00 38.91 455 ASP A C 1
ATOM 3514 O O . ASP A 1 455 ? -2.253 23.746 33.730 1.00 38.91 455 ASP A O 1
ATOM 3518 N N . THR A 1 456 ? -4.111 23.489 32.511 1.00 40.66 456 THR A N 1
ATOM 3519 C CA . THR A 1 456 ? -4.963 24.232 33.458 1.00 40.66 456 THR A CA 1
ATOM 3520 C C . THR A 1 456 ? -5.189 23.436 34.743 1.00 40.66 456 THR A C 1
ATOM 3522 O O . THR A 1 456 ? -5.045 23.988 35.832 1.00 40.66 456 THR A O 1
ATOM 3525 N N . ILE A 1 457 ? -5.437 22.123 34.663 1.00 43.47 457 ILE A N 1
ATOM 3526 C CA . ILE A 1 457 ? -5.580 21.252 35.843 1.00 43.47 457 ILE A CA 1
ATOM 3527 C C . ILE A 1 457 ? -4.247 21.123 36.593 1.00 43.47 457 ILE A C 1
ATOM 3529 O O . ILE A 1 457 ? -4.219 21.163 37.827 1.00 43.47 457 ILE A O 1
ATOM 3533 N N . GLN A 1 458 ? -3.121 21.018 35.881 1.00 44.16 458 GLN A N 1
ATOM 3534 C CA . GLN A 1 458 ? -1.797 20.996 36.503 1.00 44.16 458 GLN A CA 1
ATOM 3535 C C . GLN A 1 458 ? -1.432 22.352 37.111 1.00 44.16 458 GLN A C 1
ATOM 3537 O O . GLN A 1 458 ? -0.878 22.387 38.210 1.00 44.16 458 GLN A O 1
ATOM 3542 N N . SER A 1 459 ? -1.811 23.461 36.475 1.00 45.34 459 SER A N 1
ATOM 3543 C CA . SER A 1 459 ? -1.609 24.814 37.001 1.00 45.34 459 SER A CA 1
ATOM 3544 C C . SER A 1 459 ? -2.481 25.089 38.225 1.00 45.34 459 SER A C 1
ATOM 3546 O O . SER A 1 459 ? -1.964 25.609 39.208 1.00 45.34 459 SER A O 1
ATOM 3548 N N . ILE A 1 460 ? -3.746 24.657 38.246 1.00 43.91 460 ILE A N 1
ATOM 3549 C CA . ILE A 1 460 ? -4.634 24.761 39.418 1.00 43.91 460 ILE A CA 1
ATOM 3550 C C . ILE A 1 460 ? -4.102 23.906 40.574 1.00 43.91 460 ILE A C 1
ATOM 3552 O O . ILE A 1 460 ? -3.992 24.400 41.695 1.00 43.91 460 ILE A O 1
ATOM 3556 N N . ARG A 1 461 ? -3.659 22.667 40.316 1.00 46.62 461 ARG A N 1
ATOM 3557 C CA . ARG A 1 461 ? -3.013 21.815 41.335 1.00 46.62 461 ARG A CA 1
ATOM 3558 C C . ARG A 1 461 ? -1.710 22.418 41.863 1.00 46.62 461 ARG A C 1
ATOM 3560 O O . ARG A 1 461 ? -1.408 22.286 43.048 1.00 46.62 461 ARG A O 1
ATOM 3567 N N . ARG A 1 462 ? -0.930 23.082 41.006 1.00 48.31 462 ARG A N 1
ATOM 3568 C CA . ARG A 1 462 ? 0.335 23.731 41.383 1.00 48.31 462 ARG A CA 1
ATOM 3569 C C . ARG A 1 462 ? 0.095 25.017 42.170 1.00 48.31 462 ARG A C 1
ATOM 3571 O O . ARG A 1 462 ? 0.808 25.256 43.137 1.00 48.31 462 ARG A O 1
ATOM 3578 N N . ILE A 1 463 ? -0.922 25.797 41.807 1.00 46.50 463 ILE A N 1
ATOM 3579 C CA . ILE A 1 463 ? -1.332 27.009 42.523 1.00 46.50 463 ILE A CA 1
ATOM 3580 C C . ILE A 1 463 ? -1.912 26.642 43.895 1.00 46.50 463 ILE A C 1
ATOM 3582 O O . ILE A 1 463 ? -1.446 27.204 44.879 1.00 46.50 463 ILE A O 1
ATOM 3586 N N . ASN A 1 464 ? -2.804 25.645 43.996 1.00 44.41 464 ASN A N 1
ATOM 3587 C CA . ASN A 1 464 ? -3.372 25.215 45.285 1.00 44.41 464 ASN A CA 1
ATOM 3588 C C . ASN A 1 464 ? -2.331 24.603 46.236 1.00 44.41 464 ASN A C 1
ATOM 3590 O O . ASN A 1 464 ? -2.358 24.875 47.436 1.00 44.41 464 ASN A O 1
ATOM 3594 N N . ARG A 1 465 ? -1.348 23.852 45.711 1.00 47.25 465 ARG A N 1
ATOM 3595 C CA . ARG A 1 465 ? -0.205 23.365 46.510 1.00 47.25 465 ARG A CA 1
ATOM 3596 C C . ARG A 1 465 ? 0.700 24.485 47.016 1.00 47.25 465 ARG A C 1
ATOM 3598 O O . ARG A 1 465 ? 1.328 24.327 48.057 1.00 47.25 465 ARG A O 1
ATOM 3605 N N . LEU A 1 466 ? 0.797 25.592 46.282 1.00 41.81 466 LEU A N 1
ATOM 3606 C CA . LEU A 1 466 ? 1.607 26.746 46.675 1.00 41.81 466 LEU A CA 1
ATOM 3607 C C . LEU A 1 466 ? 0.839 27.731 47.572 1.00 41.81 466 LEU A C 1
ATOM 3609 O O . LEU A 1 466 ? 1.480 28.506 48.279 1.00 41.81 466 LEU A O 1
ATOM 3613 N N . SER A 1 467 ? -0.499 27.693 47.578 1.00 42.53 467 SER A N 1
ATOM 3614 C CA . SER A 1 467 ? -1.361 28.545 48.411 1.00 42.53 467 SER A CA 1
ATOM 3615 C C . SER A 1 467 ? -1.914 27.865 49.673 1.00 42.53 467 SER A C 1
ATOM 3617 O O . SER A 1 467 ? -2.479 28.563 50.512 1.00 42.53 467 SER A O 1
ATOM 3619 N N . GLY A 1 468 ? -1.733 26.548 49.843 1.00 47.91 468 GLY A N 1
ATOM 3620 C CA . GLY A 1 468 ? -2.193 25.801 51.023 1.00 47.91 468 GLY A CA 1
ATOM 3621 C C . GLY A 1 468 ? -3.710 25.571 51.076 1.00 47.91 468 GLY A C 1
ATOM 3622 O O . GLY A 1 468 ? -4.268 25.517 52.168 1.00 47.91 468 GLY A O 1
ATOM 3623 N N . GLY A 1 469 ? -4.374 25.497 49.917 1.00 56.00 469 GLY A N 1
ATOM 3624 C CA . GLY A 1 469 ? -5.825 25.295 49.812 1.00 56.00 469 GLY A CA 1
ATOM 3625 C C . GLY A 1 469 ? -6.280 23.856 50.085 1.00 56.00 469 GLY A C 1
ATOM 3626 O O . GLY A 1 469 ? -5.529 22.911 49.849 1.00 56.00 469 GLY A O 1
ATOM 3627 N N . ASP A 1 470 ? -7.518 23.726 50.567 1.00 53.22 470 ASP A N 1
ATOM 3628 C CA . ASP A 1 470 ? -8.177 22.475 50.960 1.00 53.22 470 ASP A CA 1
ATOM 3629 C C . ASP A 1 470 ? -8.373 21.523 49.764 1.00 53.22 470 ASP A C 1
ATOM 3631 O O . ASP A 1 470 ? -8.981 21.882 48.751 1.00 53.22 470 ASP A O 1
ATOM 3635 N N . GLN A 1 471 ? -7.792 20.329 49.872 1.00 49.62 471 GLN A N 1
ATOM 3636 C CA . GLN A 1 471 ? -7.718 19.324 48.813 1.00 49.62 471 GLN A CA 1
ATOM 3637 C C . GLN A 1 471 ? -9.057 18.572 48.666 1.00 49.62 471 GLN A C 1
ATOM 3639 O O . GLN A 1 471 ? -9.414 18.184 47.554 1.00 49.62 471 GLN A O 1
ATOM 3644 N N . ASP A 1 472 ? -9.828 18.467 49.752 1.00 47.12 472 ASP A N 1
ATOM 3645 C CA . ASP A 1 472 ? -11.039 17.643 49.831 1.00 47.12 472 ASP A CA 1
ATOM 3646 C C . ASP A 1 472 ? -12.200 18.251 49.013 1.00 47.12 472 ASP A C 1
ATOM 3648 O O . ASP A 1 472 ? -12.966 17.540 48.365 1.00 47.12 472 ASP A O 1
ATOM 3652 N N . ALA A 1 473 ? -12.260 19.584 48.901 1.00 42.50 473 ALA A N 1
ATOM 3653 C CA . ALA A 1 473 ? -13.268 20.286 48.097 1.00 42.50 473 ALA A CA 1
ATOM 3654 C C . ALA A 1 473 ? -13.118 20.076 46.573 1.00 42.50 473 ALA A C 1
ATOM 3656 O O . ALA A 1 473 ? -14.068 20.291 45.815 1.00 42.50 473 ALA A O 1
ATOM 3657 N N . VAL A 1 474 ? -11.924 19.693 46.104 1.00 46.69 474 VAL A N 1
ATOM 3658 C CA . VAL A 1 474 ? -11.657 19.400 44.683 1.00 46.69 474 VAL A CA 1
ATOM 3659 C C . VAL A 1 474 ? -12.051 17.962 44.342 1.00 46.69 474 VAL A C 1
ATOM 3661 O O . VAL A 1 474 ? -12.537 17.713 43.237 1.00 46.69 474 VAL A O 1
ATOM 3664 N N . ASP A 1 475 ? -11.892 17.043 45.292 1.00 47.44 475 ASP A N 1
ATOM 3665 C CA . ASP A 1 475 ? -12.235 15.633 45.115 1.00 47.44 475 ASP A CA 1
ATOM 3666 C C . ASP A 1 475 ? -13.764 15.412 45.219 1.00 47.44 475 ASP A C 1
ATOM 3668 O O . ASP A 1 475 ? -14.334 14.711 44.378 1.00 47.44 475 ASP A O 1
ATOM 3672 N N . ASP A 1 476 ? -14.466 16.146 46.094 1.00 42.41 476 ASP A N 1
ATOM 3673 C CA . ASP A 1 476 ? -15.941 16.145 46.180 1.00 42.41 476 ASP A CA 1
ATOM 3674 C C . ASP A 1 476 ? -16.625 16.627 44.879 1.00 42.41 476 ASP A C 1
ATOM 3676 O O . ASP A 1 476 ? -17.673 16.117 44.466 1.00 42.41 476 ASP A O 1
ATOM 3680 N N . LEU A 1 477 ? -16.027 17.599 44.179 1.00 36.66 477 LEU A N 1
ATOM 3681 C CA . LEU A 1 477 ? -16.555 18.121 42.910 1.00 36.66 477 LEU A CA 1
ATOM 3682 C C . LEU A 1 477 ? -16.455 17.081 41.772 1.00 36.66 477 LEU A C 1
ATOM 3684 O O . LEU A 1 477 ? -17.286 17.054 40.855 1.00 36.66 477 LEU A O 1
ATOM 3688 N N . MET A 1 478 ? -15.457 16.196 41.843 1.00 37.66 478 MET A N 1
ATOM 3689 C CA . MET A 1 478 ? -15.222 15.122 40.873 1.00 37.66 478 MET A CA 1
ATOM 3690 C C . MET A 1 478 ? -16.173 13.932 41.093 1.00 37.66 478 MET A C 1
ATOM 3692 O O . MET A 1 478 ? -16.676 13.351 40.124 1.00 37.66 478 MET A O 1
ATOM 3696 N N . GLU A 1 479 ? -16.500 13.606 42.345 1.00 35.59 479 GLU A N 1
ATOM 3697 C CA . GLU A 1 479 ? -17.408 12.502 42.692 1.00 35.59 479 GLU A CA 1
ATOM 3698 C C . GLU A 1 479 ? -18.869 12.792 42.287 1.00 35.59 479 GLU A C 1
ATOM 3700 O O . GLU A 1 479 ? -19.562 11.933 41.727 1.00 35.59 479 GLU A O 1
ATOM 3705 N N . VAL A 1 480 ? -19.327 14.041 42.443 1.00 33.62 480 VAL A N 1
ATOM 3706 C CA . VAL A 1 480 ? -20.683 14.478 42.045 1.00 33.62 480 VAL A CA 1
ATOM 3707 C C . VAL A 1 480 ? -20.889 14.444 40.524 1.00 33.62 480 VAL A C 1
ATOM 3709 O O . VAL A 1 480 ? -22.001 14.184 40.047 1.00 33.62 480 VAL A O 1
ATOM 3712 N N . THR A 1 481 ? -19.826 14.676 39.752 1.00 33.66 481 THR A N 1
ATOM 3713 C CA . THR A 1 481 ? -19.876 14.710 38.282 1.00 33.66 481 THR A CA 1
ATOM 3714 C C . THR A 1 481 ? -19.922 13.295 37.696 1.00 33.66 481 THR A C 1
ATOM 3716 O O . THR A 1 481 ? -20.714 13.025 36.793 1.00 33.66 481 THR A O 1
ATOM 3719 N N . THR A 1 482 ? -19.173 12.363 38.287 1.00 33.66 482 THR A N 1
ATOM 3720 C CA . THR A 1 482 ? -19.107 10.953 37.863 1.00 33.66 482 THR A CA 1
ATOM 3721 C C . THR A 1 482 ? -20.418 10.209 38.175 1.00 33.66 482 THR A C 1
ATOM 3723 O O . THR A 1 482 ? -20.995 9.543 37.315 1.00 33.66 482 THR A O 1
ATOM 3726 N N . SER A 1 483 ? -21.001 10.464 39.351 1.00 30.06 483 SER A N 1
ATOM 3727 C CA . SER A 1 483 ? -22.246 9.837 39.833 1.00 30.06 483 SER A CA 1
ATOM 3728 C C . SER A 1 483 ? -23.519 10.215 39.049 1.00 30.06 483 SER A C 1
ATOM 3730 O O . SER A 1 483 ? -24.558 9.554 39.169 1.00 30.06 483 SER A O 1
ATOM 3732 N N . ARG A 1 484 ? -23.487 11.315 38.278 1.00 32.66 484 ARG A N 1
ATOM 3733 C CA . ARG A 1 484 ? -24.607 11.775 37.429 1.00 32.66 484 ARG A CA 1
ATOM 3734 C C . ARG A 1 484 ? -24.594 11.161 36.029 1.00 32.66 484 ARG A C 1
ATOM 3736 O O . ARG A 1 484 ? -25.643 11.142 35.386 1.00 32.66 484 ARG A O 1
ATOM 3743 N N . ILE A 1 485 ? -23.443 10.664 35.579 1.00 33.16 485 ILE A N 1
ATOM 3744 C CA . ILE A 1 485 ? -23.260 10.058 34.255 1.00 33.16 485 ILE A CA 1
ATOM 3745 C C . ILE A 1 485 ? -23.723 8.594 34.283 1.00 33.16 485 ILE A C 1
ATOM 3747 O O . ILE A 1 485 ? -24.483 8.174 33.414 1.00 33.16 485 ILE A O 1
ATOM 3751 N N . GLU A 1 486 ? -23.401 7.856 35.348 1.00 31.08 486 GLU A N 1
ATOM 3752 C CA . GLU A 1 486 ? -23.777 6.441 35.504 1.00 31.08 486 GLU A CA 1
ATOM 3753 C C . GLU A 1 486 ? -25.295 6.223 35.632 1.00 31.08 486 GLU A C 1
ATOM 3755 O O . GLU A 1 486 ? -25.839 5.235 35.145 1.00 31.08 486 GLU A O 1
ATOM 3760 N N . ARG A 1 487 ? -26.023 7.183 36.219 1.00 28.03 487 ARG A N 1
ATOM 3761 C CA . ARG A 1 487 ? -27.477 7.080 36.441 1.00 28.03 487 ARG A CA 1
ATOM 3762 C C . ARG A 1 487 ? -28.336 7.323 35.193 1.00 28.03 487 ARG A C 1
ATOM 3764 O O . ARG A 1 487 ? -29.537 7.077 35.245 1.00 28.03 487 ARG A O 1
ATOM 3771 N N . ARG A 1 488 ? -27.755 7.822 34.096 1.00 32.00 488 ARG A N 1
ATOM 3772 C CA . ARG A 1 488 ? -28.478 8.126 32.844 1.00 32.00 488 ARG A CA 1
ATOM 3773 C C . ARG A 1 488 ? -28.410 7.016 31.792 1.00 32.00 488 ARG A C 1
ATOM 3775 O O . ARG A 1 488 ? -29.186 7.069 30.850 1.00 32.00 488 ARG A O 1
ATOM 3782 N N . LEU A 1 489 ? -27.535 6.024 31.957 1.00 31.17 489 LEU A N 1
ATOM 3783 C CA . LEU A 1 489 ? -27.296 4.967 30.963 1.00 31.17 489 LEU A CA 1
ATOM 3784 C C . LEU A 1 489 ? -28.142 3.695 31.168 1.00 31.17 489 LEU A C 1
ATOM 3786 O O . LEU A 1 489 ? -28.027 2.766 30.379 1.00 31.17 489 LEU A O 1
ATOM 3790 N N . ALA A 1 490 ? -28.979 3.629 32.210 1.00 27.38 490 ALA A N 1
ATOM 3791 C CA . ALA A 1 490 ? -29.594 2.373 32.654 1.00 27.38 490 ALA A CA 1
ATOM 3792 C C . ALA A 1 490 ? -31.041 2.105 32.188 1.00 27.38 490 ALA A C 1
ATOM 3794 O O . ALA A 1 490 ? -31.526 1.005 32.425 1.00 27.38 490 ALA A O 1
ATOM 3795 N N . ASN A 1 491 ? -31.740 3.042 31.539 1.00 27.11 491 ASN A N 1
ATOM 3796 C CA . ASN A 1 491 ? -33.153 2.853 31.180 1.00 27.11 491 ASN A CA 1
ATOM 3797 C C . ASN A 1 491 ? -33.403 3.254 29.719 1.00 27.11 491 ASN A C 1
ATOM 3799 O O . ASN A 1 491 ? -33.399 4.447 29.435 1.00 27.11 491 ASN A O 1
ATOM 3803 N N . ASP A 1 492 ? -33.560 2.278 28.814 1.00 27.14 492 ASP A N 1
ATOM 3804 C CA . ASP A 1 492 ? -34.714 2.163 27.896 1.00 27.14 492 ASP A CA 1
ATOM 3805 C C . ASP A 1 492 ? -34.491 1.128 26.762 1.00 27.14 492 ASP A C 1
ATOM 3807 O O . ASP A 1 492 ? -33.392 0.991 26.227 1.00 27.14 492 ASP A O 1
ATOM 3811 N N . VAL A 1 493 ? -35.612 0.498 26.363 1.00 25.95 493 VAL A N 1
ATOM 3812 C CA . VAL A 1 493 ? -35.960 -0.170 25.081 1.00 25.95 493 VAL A CA 1
ATOM 3813 C C . VAL A 1 493 ? -36.117 -1.712 25.088 1.00 25.95 493 VAL A C 1
ATOM 3815 O O . VAL A 1 493 ? -35.157 -2.471 25.001 1.00 25.95 493 VAL A O 1
ATOM 3818 N N . GLU A 1 494 ? -37.387 -2.154 25.075 1.00 24.12 494 GLU A N 1
ATOM 3819 C CA . GLU A 1 494 ? -37.885 -3.482 24.654 1.00 24.12 494 GLU A CA 1
ATOM 3820 C C . GLU A 1 494 ? -38.354 -3.454 23.178 1.00 24.12 494 GLU A C 1
ATOM 3822 O O . GLU A 1 494 ? -38.872 -2.437 22.714 1.00 24.12 494 GLU A O 1
ATOM 3827 N N . ILE A 1 495 ? -38.251 -4.582 22.453 1.00 24.67 495 ILE A N 1
ATOM 3828 C CA . ILE A 1 495 ? -38.764 -4.772 21.075 1.00 24.67 495 ILE A CA 1
ATOM 3829 C C . ILE A 1 495 ? -39.576 -6.088 20.993 1.00 24.67 495 ILE A C 1
ATOM 3831 O O . ILE A 1 495 ? -39.071 -7.113 21.455 1.00 24.67 495 ILE A O 1
ATOM 3835 N N . PRO A 1 496 ? -40.788 -6.118 20.390 1.00 27.64 496 PRO A N 1
ATOM 3836 C CA . PRO A 1 496 ? -41.584 -7.339 20.216 1.00 27.64 496 PRO A CA 1
ATOM 3837 C C . PRO A 1 496 ? -41.423 -8.018 18.837 1.00 27.64 496 PRO A C 1
ATOM 3839 O O . PRO A 1 496 ? -41.014 -7.407 17.851 1.00 27.64 496 PRO A O 1
ATOM 3842 N N . SER A 1 497 ? -41.781 -9.308 18.791 1.00 25.70 497 SER A N 1
ATOM 3843 C CA . SER A 1 497 ? -41.414 -10.320 17.790 1.00 25.70 497 SER A CA 1
ATOM 3844 C C . SER A 1 497 ? -42.491 -10.709 16.751 1.00 25.70 497 SER A C 1
ATOM 3846 O O . SER A 1 497 ? -43.683 -10.726 17.039 1.00 25.70 497 SER A O 1
ATOM 3848 N N . SER A 1 498 ? -41.987 -11.152 15.584 1.00 25.61 498 SER A N 1
ATOM 3849 C CA . SER A 1 498 ? -42.420 -12.243 14.669 1.00 25.61 498 SER A CA 1
ATOM 3850 C C . SER A 1 498 ? -43.832 -12.308 14.047 1.00 25.61 498 SER A C 1
ATOM 3852 O O . SER A 1 498 ? -44.835 -12.366 14.751 1.00 25.61 498 SER A O 1
ATOM 3854 N N . GLN A 1 499 ? -43.876 -12.557 12.725 1.00 22.08 499 GLN A N 1
ATOM 3855 C CA . GLN A 1 499 ? -44.942 -13.310 12.039 1.00 22.08 499 GLN A CA 1
ATOM 3856 C C . GLN A 1 499 ? -44.360 -14.269 10.980 1.00 22.08 499 GLN A C 1
ATOM 3858 O O . GLN A 1 499 ? -43.405 -13.934 10.283 1.00 22.08 499 GLN A O 1
ATOM 3863 N N . THR A 1 500 ? -44.957 -15.460 10.871 1.00 22.39 500 THR A N 1
ATOM 3864 C CA . THR A 1 500 ? -44.602 -16.569 9.962 1.00 22.39 500 THR A CA 1
ATOM 3865 C C . THR A 1 500 ? -45.746 -16.800 8.967 1.00 22.39 500 THR A C 1
ATOM 3867 O O . THR A 1 500 ? -46.909 -16.696 9.355 1.00 22.39 500 THR A O 1
ATOM 3870 N N . ILE A 1 501 ? -45.447 -17.158 7.711 1.00 20.73 501 ILE A N 1
ATOM 3871 C CA . ILE A 1 501 ? -46.442 -17.531 6.684 1.00 20.73 501 ILE A CA 1
ATOM 3872 C C . ILE A 1 501 ? -46.154 -18.958 6.181 1.00 20.73 501 ILE A C 1
ATOM 3874 O O . ILE A 1 501 ? -45.014 -19.283 5.859 1.00 20.73 501 ILE A O 1
ATOM 3878 N N . GLN A 1 502 ? -47.195 -19.799 6.132 1.00 22.64 502 GLN A N 1
ATOM 3879 C CA . GLN A 1 502 ? -47.205 -21.172 5.598 1.00 22.64 502 GLN A CA 1
ATOM 3880 C C . GLN A 1 502 ? -47.516 -21.206 4.091 1.00 22.64 502 GLN A C 1
ATOM 3882 O O . GLN A 1 502 ? -48.308 -20.397 3.609 1.00 22.64 502 GLN A O 1
ATOM 3887 N N . VAL A 1 503 ? -46.994 -22.210 3.373 1.00 23.31 503 VAL A N 1
ATOM 3888 C CA . VAL A 1 503 ? -47.401 -22.560 1.996 1.00 23.31 503 VAL A CA 1
ATOM 3889 C C . VAL A 1 503 ? -47.654 -24.075 1.892 1.00 23.31 503 VAL A C 1
ATOM 3891 O O . VAL A 1 503 ? -46.895 -24.864 2.449 1.00 23.31 503 VAL A O 1
ATOM 3894 N N . GLN A 1 504 ? -48.740 -24.462 1.205 1.00 23.91 504 GLN A N 1
ATOM 3895 C CA . GLN A 1 504 ? -49.246 -25.834 1.012 1.00 23.91 504 GLN A CA 1
ATOM 3896 C C . GLN A 1 504 ? -48.850 -26.448 -0.348 1.00 23.91 504 GLN A C 1
ATOM 3898 O O . GLN A 1 504 ? -48.855 -25.750 -1.361 1.00 23.91 504 GLN A O 1
ATOM 3903 N N . GLY A 1 505 ? -48.639 -27.773 -0.373 1.00 28.88 505 GLY A N 1
ATOM 3904 C CA . GLY A 1 505 ? -48.638 -28.639 -1.565 1.00 28.88 505 GLY A CA 1
ATOM 3905 C C . GLY A 1 505 ? -48.224 -30.086 -1.230 1.00 28.88 505 GLY A C 1
ATOM 3906 O O . GLY A 1 505 ? -47.199 -30.280 -0.585 1.00 28.88 505 GLY A O 1
ATOM 3907 N N . GLU A 1 506 ? -49.020 -31.089 -1.626 1.00 28.33 506 GLU A N 1
ATOM 3908 C CA . GLU A 1 506 ? -48.819 -32.520 -1.306 1.00 28.33 506 GLU A CA 1
ATOM 3909 C C . GLU A 1 506 ? -48.022 -33.268 -2.397 1.00 28.33 506 GLU A C 1
ATOM 3911 O O . GLU A 1 506 ? -48.356 -33.181 -3.578 1.00 28.33 506 GLU A O 1
ATOM 3916 N N . PHE A 1 507 ? -47.018 -34.059 -1.996 1.00 35.12 507 PHE A N 1
ATOM 3917 C CA . PHE A 1 507 ? -46.339 -35.064 -2.831 1.00 35.12 507 PHE A CA 1
ATOM 3918 C C . PHE A 1 507 ? -46.278 -36.409 -2.089 1.00 35.12 507 PHE A C 1
ATOM 3920 O O . PHE A 1 507 ? -46.081 -36.436 -0.870 1.00 35.12 507 PHE A O 1
ATOM 3927 N N . THR A 1 508 ? -46.428 -37.525 -2.813 1.00 37.12 508 THR A N 1
ATOM 3928 C CA . THR A 1 508 ? -46.464 -38.879 -2.231 1.00 37.12 508 THR A CA 1
ATOM 3929 C C . THR A 1 508 ? -45.096 -39.586 -2.232 1.00 37.12 508 THR A C 1
ATOM 3931 O O . THR A 1 508 ? -44.335 -39.447 -3.188 1.00 37.12 508 THR A O 1
ATOM 3934 N N . PRO A 1 509 ? -44.773 -40.409 -1.209 1.00 36.50 509 PRO A N 1
ATOM 3935 C CA . PRO A 1 509 ? -43.464 -41.071 -1.063 1.00 36.50 509 PRO A CA 1
ATOM 3936 C C . PRO A 1 509 ? -43.057 -42.058 -2.170 1.00 36.50 509 PRO A C 1
ATOM 3938 O O . PRO A 1 509 ? -41.872 -42.375 -2.301 1.00 36.50 509 PRO A O 1
ATOM 3941 N N . SER A 1 510 ? -44.002 -42.557 -2.973 1.00 41.91 510 SER A N 1
ATOM 3942 C CA . SER A 1 510 ? -43.723 -43.522 -4.050 1.00 41.91 510 SER A CA 1
ATOM 3943 C C . SER A 1 510 ? -42.875 -42.955 -5.186 1.00 41.91 510 SER A C 1
ATOM 3945 O O . SER A 1 510 ? -42.294 -43.725 -5.947 1.00 41.91 510 SER A O 1
ATOM 3947 N N . ASP A 1 511 ? -42.770 -41.631 -5.284 1.00 43.25 511 ASP A N 1
ATOM 3948 C CA . ASP A 1 511 ? -42.134 -40.964 -6.419 1.00 43.25 511 ASP A CA 1
ATOM 3949 C C . ASP A 1 511 ? -40.599 -40.885 -6.297 1.00 43.25 511 ASP A C 1
ATOM 3951 O O . ASP A 1 511 ? -39.927 -40.488 -7.247 1.00 43.25 511 ASP A O 1
ATOM 3955 N N . PHE A 1 512 ? -40.016 -41.290 -5.155 1.00 42.06 512 PHE A N 1
ATOM 3956 C CA . PHE A 1 512 ? -38.601 -41.011 -4.850 1.00 42.06 512 PHE A CA 1
ATOM 3957 C C . PHE A 1 512 ? -37.793 -42.159 -4.210 1.00 42.06 512 PHE A C 1
ATOM 3959 O O . PHE A 1 512 ? -36.636 -41.953 -3.832 1.00 42.06 512 PHE A O 1
ATOM 3966 N N . ALA A 1 513 ? -38.339 -43.374 -4.087 1.00 42.50 513 ALA A N 1
ATOM 3967 C CA . ALA A 1 513 ? -37.656 -44.485 -3.408 1.00 42.50 513 ALA A CA 1
ATOM 3968 C C . ALA A 1 513 ? -37.058 -45.519 -4.385 1.00 42.50 513 ALA A C 1
ATOM 3970 O O . ALA A 1 513 ? -37.779 -46.135 -5.166 1.00 42.50 513 ALA A O 1
ATOM 3971 N N . LEU A 1 514 ? -35.745 -45.780 -4.286 1.00 47.97 514 LEU A N 1
ATOM 3972 C CA . LEU A 1 514 ? -35.066 -46.879 -4.993 1.00 47.97 514 LEU A CA 1
ATOM 3973 C C . LEU A 1 514 ? -34.617 -47.984 -4.023 1.00 47.97 514 LEU A C 1
ATOM 3975 O O . LEU A 1 514 ? -34.228 -47.727 -2.880 1.00 47.97 514 LEU A O 1
ATOM 3979 N N . THR A 1 515 ? -34.632 -49.232 -4.496 1.00 55.75 515 THR A N 1
ATOM 3980 C CA . THR A 1 515 ? -34.100 -50.398 -3.770 1.00 55.75 515 THR A CA 1
ATOM 3981 C C . THR A 1 515 ? -32.567 -50.441 -3.801 1.00 55.75 515 THR A C 1
ATOM 3983 O O . THR A 1 515 ? -31.918 -49.848 -4.664 1.00 55.75 515 THR A O 1
ATOM 3986 N N . ARG A 1 516 ? -31.955 -51.182 -2.868 1.00 46.06 516 ARG A N 1
ATOM 3987 C CA . ARG A 1 516 ? -30.490 -51.305 -2.747 1.00 46.06 516 ARG A CA 1
ATOM 3988 C C . ARG A 1 516 ? -29.817 -51.836 -4.022 1.00 46.06 516 ARG A C 1
ATOM 3990 O O . ARG A 1 516 ? -28.726 -51.380 -4.356 1.00 46.06 516 ARG A O 1
ATOM 3997 N N . GLU A 1 517 ? -30.468 -52.746 -4.747 1.00 53.16 517 GLU A N 1
ATOM 3998 C CA . GLU A 1 517 ? -29.985 -53.248 -6.042 1.00 53.16 517 GLU A CA 1
ATOM 3999 C C . GLU A 1 517 ? -30.075 -52.185 -7.148 1.00 53.16 517 GLU A C 1
ATOM 4001 O O . GLU A 1 517 ? -29.127 -52.026 -7.916 1.00 53.16 517 GLU A O 1
ATOM 4006 N N . GLN A 1 518 ? -31.142 -51.376 -7.173 1.00 53.50 518 GLN A N 1
ATOM 4007 C CA . GLN A 1 518 ? -31.285 -50.260 -8.119 1.00 53.50 518 GLN A CA 1
ATOM 4008 C C . GLN A 1 518 ? -30.255 -49.146 -7.871 1.00 53.50 518 GLN A C 1
ATOM 4010 O O . GLN A 1 518 ? -29.726 -48.573 -8.820 1.00 53.50 518 GLN A O 1
ATOM 4015 N N . VAL A 1 519 ? -29.897 -48.878 -6.610 1.00 47.47 519 VAL A N 1
ATOM 4016 C CA . VAL A 1 519 ? -28.834 -47.919 -6.252 1.00 47.47 519 VAL A CA 1
ATOM 4017 C C . VAL A 1 519 ? -27.454 -48.407 -6.712 1.00 47.47 519 VAL A C 1
ATOM 4019 O O . VAL A 1 519 ? -26.621 -47.604 -7.140 1.00 47.47 519 VAL A O 1
ATOM 4022 N N . GLN A 1 520 ? -27.198 -49.716 -6.645 1.00 49.72 520 GLN A N 1
ATOM 4023 C CA . GLN A 1 520 ? -25.931 -50.298 -7.085 1.00 49.72 520 GLN A CA 1
ATOM 4024 C C . GLN A 1 520 ? -25.795 -50.260 -8.618 1.00 49.72 520 GLN A C 1
ATOM 4026 O O . GLN A 1 520 ? -24.728 -49.911 -9.124 1.00 49.72 520 GLN A O 1
ATOM 4031 N N . ALA A 1 521 ? -26.878 -50.536 -9.353 1.00 50.94 521 ALA A N 1
ATOM 4032 C CA . ALA A 1 521 ? -26.921 -50.373 -10.808 1.00 50.94 521 ALA A CA 1
ATOM 4033 C C . ALA A 1 521 ? -26.709 -48.902 -11.216 1.00 50.94 521 ALA A C 1
ATOM 4035 O O . ALA A 1 521 ? -25.819 -48.599 -12.012 1.00 50.94 521 ALA A O 1
ATOM 4036 N N . ALA A 1 522 ? -27.421 -47.975 -10.566 1.00 49.41 522 ALA A N 1
ATOM 4037 C CA . ALA A 1 522 ? -27.319 -46.543 -10.836 1.00 49.41 522 ALA A CA 1
ATOM 4038 C C . ALA A 1 522 ? -25.902 -45.986 -10.621 1.00 49.41 522 ALA A C 1
ATOM 4040 O O . ALA A 1 522 ? -25.435 -45.211 -11.443 1.00 49.41 522 ALA A O 1
ATOM 4041 N N . ARG A 1 523 ? -25.176 -46.420 -9.579 1.00 47.66 523 ARG A N 1
ATOM 4042 C CA . ARG A 1 523 ? -23.777 -46.007 -9.325 1.00 47.66 523 ARG A CA 1
ATOM 4043 C C . ARG A 1 523 ? -22.786 -46.443 -10.402 1.00 47.66 523 ARG A C 1
ATOM 4045 O O . ARG A 1 523 ? -21.735 -45.819 -10.534 1.00 47.66 523 ARG A O 1
ATOM 4052 N N . THR A 1 524 ? -23.085 -47.534 -11.100 1.00 44.53 524 THR A N 1
ATOM 4053 C CA . THR A 1 524 ? -22.155 -48.148 -12.054 1.00 44.53 524 THR A CA 1
ATOM 4054 C C . THR A 1 524 ? -22.373 -47.609 -13.471 1.00 44.53 524 THR A C 1
ATOM 4056 O O . THR A 1 524 ? -21.408 -47.478 -14.218 1.00 44.53 524 THR A O 1
ATOM 4059 N N . GLU A 1 525 ? -23.607 -47.223 -13.818 1.00 41.03 525 GLU A N 1
ATOM 4060 C CA . GLU A 1 525 ? -23.962 -46.713 -15.154 1.00 41.03 525 GLU A CA 1
ATOM 4061 C C . GLU A 1 525 ? -24.099 -45.181 -15.235 1.00 41.03 525 GLU A C 1
ATOM 4063 O O . GLU A 1 525 ? -23.817 -44.595 -16.279 1.00 41.03 525 GLU A O 1
ATOM 4068 N N . LEU A 1 526 ? -24.470 -44.499 -14.147 1.00 43.75 526 LEU A N 1
ATOM 4069 C CA . LEU A 1 526 ? -24.697 -43.051 -14.110 1.00 43.75 526 LEU A CA 1
ATOM 4070 C C . LEU A 1 526 ? -23.885 -42.457 -12.954 1.00 43.75 526 LEU A C 1
ATOM 4072 O O . LEU A 1 526 ? -24.084 -42.813 -11.799 1.00 43.75 526 LEU A O 1
ATOM 4076 N N . ARG A 1 527 ? -22.931 -41.565 -13.244 1.00 41.09 527 ARG A N 1
ATOM 4077 C CA . ARG A 1 527 ? -21.998 -40.969 -12.262 1.00 41.09 527 ARG A CA 1
ATOM 4078 C C . ARG A 1 527 ? -22.716 -40.147 -11.167 1.00 41.09 527 ARG A C 1
ATOM 4080 O O . ARG A 1 527 ? -22.667 -38.921 -11.177 1.00 41.09 527 ARG A O 1
ATOM 4087 N N . ALA A 1 528 ? -23.364 -40.806 -10.209 1.00 39.84 528 ALA A N 1
ATOM 4088 C CA . ALA A 1 528 ? -24.087 -40.182 -9.105 1.00 39.84 528 ALA A CA 1
ATOM 4089 C C . ALA A 1 528 ? -23.105 -39.617 -8.063 1.00 39.84 528 ALA A C 1
ATOM 4091 O O . ALA A 1 528 ? -22.246 -40.342 -7.556 1.00 39.84 528 ALA A O 1
ATOM 4092 N N . LYS A 1 529 ? -23.229 -38.323 -7.730 1.00 35.09 529 LYS A N 1
ATOM 4093 C CA . LYS A 1 529 ? -22.257 -37.597 -6.887 1.00 35.09 529 LYS A CA 1
ATOM 4094 C C . LYS A 1 529 ? -22.478 -37.701 -5.370 1.00 35.09 529 LYS A C 1
ATOM 4096 O O . LYS A 1 529 ? -21.632 -37.226 -4.621 1.00 35.09 529 LYS A O 1
ATOM 4101 N N . GLY A 1 530 ? -23.538 -38.352 -4.886 1.00 40.81 530 GLY A N 1
ATOM 4102 C CA . GLY A 1 530 ? -23.723 -38.530 -3.442 1.00 40.81 530 GLY A CA 1
ATOM 4103 C C . GLY A 1 530 ? -24.987 -39.288 -3.045 1.00 40.81 530 GLY A C 1
ATOM 4104 O O . GLY A 1 530 ? -25.957 -39.336 -3.791 1.00 40.81 530 GLY A O 1
ATOM 4105 N N . ILE A 1 531 ? -24.951 -39.892 -1.853 1.00 37.16 531 ILE A N 1
ATOM 4106 C CA . ILE A 1 531 ? -26.115 -40.423 -1.132 1.00 37.16 531 ILE A CA 1
ATOM 4107 C C . ILE A 1 531 ? -26.143 -39.695 0.211 1.00 37.16 531 ILE A C 1
ATOM 4109 O O . ILE A 1 531 ? -25.171 -39.799 0.959 1.00 37.16 531 ILE A O 1
ATOM 4113 N N . ILE A 1 532 ? -27.230 -38.993 0.519 1.00 37.28 532 ILE A N 1
ATOM 4114 C CA . ILE A 1 532 ? -27.407 -38.319 1.809 1.00 37.28 532 ILE A CA 1
ATOM 4115 C C . ILE A 1 532 ? -28.103 -39.303 2.772 1.00 37.28 532 ILE A C 1
ATOM 4117 O O . ILE A 1 532 ? -29.140 -39.861 2.405 1.00 37.28 532 ILE A O 1
ATOM 4121 N N . PRO A 1 533 ? -27.560 -39.586 3.973 1.00 36.94 533 PRO A N 1
ATOM 4122 C CA . PRO A 1 533 ? -28.332 -40.205 5.048 1.00 36.94 533 PRO A CA 1
ATOM 4123 C C . PRO A 1 533 ? -29.367 -39.182 5.526 1.00 36.94 533 PRO A C 1
ATOM 4125 O O . PRO A 1 533 ? -29.001 -38.048 5.814 1.00 36.94 533 PRO A O 1
ATOM 4128 N N . GLY A 1 534 ? -30.642 -39.570 5.524 1.00 40.22 534 GLY A N 1
ATOM 4129 C CA . GLY A 1 534 ? -31.781 -38.663 5.641 1.00 40.22 534 GLY A CA 1
ATOM 4130 C C . GLY A 1 534 ? -31.716 -37.687 6.812 1.00 40.22 534 GLY A C 1
ATOM 4131 O O . GLY A 1 534 ? -31.473 -38.097 7.937 1.00 40.22 534 GLY A O 1
ATOM 4132 N N . GLU A 1 535 ? -31.953 -36.420 6.482 1.00 44.59 535 GLU A N 1
ATOM 4133 C CA . GLU A 1 535 ? -32.631 -35.366 7.249 1.00 44.59 535 GLU A CA 1
ATOM 4134 C C . GLU A 1 535 ? -32.467 -34.099 6.396 1.00 44.59 535 GLU A C 1
ATOM 4136 O O . GLU A 1 535 ? -31.424 -33.456 6.363 1.00 44.59 535 GLU A O 1
ATOM 4141 N N . THR A 1 536 ? -33.386 -33.834 5.473 1.00 40.97 536 THR A N 1
ATOM 4142 C CA . THR A 1 536 ? -34.420 -32.816 5.691 1.00 40.97 536 THR A CA 1
ATOM 4143 C C . THR A 1 536 ? -35.442 -32.879 4.547 1.00 40.97 536 THR A C 1
ATOM 4145 O O . THR A 1 536 ? -35.083 -33.153 3.404 1.00 40.97 536 THR A O 1
ATOM 4148 N N . ASN A 1 537 ? -36.708 -32.599 4.880 1.00 47.50 537 ASN A N 1
ATOM 4149 C CA . ASN A 1 537 ? -37.910 -32.531 4.023 1.00 47.50 537 ASN A CA 1
ATOM 4150 C C . ASN A 1 537 ? -38.745 -33.811 3.844 1.00 47.50 537 ASN A C 1
ATOM 4152 O O . ASN A 1 537 ? -39.446 -33.948 2.845 1.00 47.50 537 ASN A O 1
ATOM 4156 N N . LEU A 1 538 ? -38.758 -34.709 4.831 1.00 46.03 538 LEU A N 1
ATOM 4157 C CA . LEU A 1 538 ? -39.833 -35.699 4.969 1.00 46.03 538 LEU A CA 1
ATOM 4158 C C . LEU A 1 538 ? -40.600 -35.425 6.264 1.00 46.03 538 LEU A C 1
ATOM 4160 O O . LEU A 1 538 ? -39.994 -35.172 7.305 1.00 46.03 538 LEU A O 1
ATOM 4164 N N . THR A 1 539 ? -41.929 -35.443 6.194 1.00 58.06 539 THR A N 1
ATOM 4165 C CA . THR A 1 539 ? -42.784 -35.350 7.386 1.00 58.06 539 THR A CA 1
ATOM 4166 C C . THR A 1 539 ? -42.617 -36.602 8.264 1.00 58.06 539 THR A C 1
ATOM 4168 O O . THR A 1 539 ? -42.241 -37.662 7.753 1.00 58.06 539 THR A O 1
ATOM 4171 N N . PRO A 1 540 ? -42.886 -36.527 9.582 1.00 48.50 540 PRO A N 1
ATOM 4172 C CA . PRO A 1 540 ? -42.791 -37.681 10.477 1.00 48.50 540 PRO A CA 1
ATOM 4173 C C . PRO A 1 540 ? -43.618 -38.897 10.024 1.00 48.50 540 PRO A C 1
ATOM 4175 O O . PRO A 1 540 ? -43.149 -40.024 10.179 1.00 48.50 540 PRO A O 1
ATOM 4178 N N . GLU A 1 541 ? -44.794 -38.696 9.410 1.00 52.16 541 GLU A N 1
ATOM 4179 C CA . GLU A 1 541 ? -45.565 -39.792 8.804 1.00 52.16 541 GLU A CA 1
ATOM 4180 C C . GLU A 1 541 ? -44.833 -40.443 7.616 1.00 52.16 541 GLU A C 1
ATOM 4182 O O . GLU A 1 541 ? -44.781 -41.667 7.522 1.00 52.16 541 GLU A O 1
ATOM 4187 N N . GLN A 1 542 ? -44.191 -39.653 6.748 1.00 52.75 542 GLN A N 1
ATOM 4188 C CA . GLN A 1 542 ? -43.434 -40.168 5.597 1.00 52.75 542 GLN A CA 1
ATOM 4189 C C . GLN A 1 542 ? -42.152 -40.903 6.017 1.00 52.75 542 GLN A C 1
ATOM 4191 O O . GLN A 1 542 ? -41.712 -41.823 5.328 1.00 52.75 542 GLN A O 1
ATOM 4196 N N . LEU A 1 543 ? -41.560 -40.534 7.158 1.00 48.62 543 LEU A N 1
ATOM 4197 C CA . LEU A 1 543 ? -40.409 -41.241 7.724 1.00 48.62 543 LEU A CA 1
ATOM 4198 C C . LEU A 1 543 ? -40.791 -42.634 8.258 1.00 48.62 543 LEU A C 1
ATOM 4200 O O . LEU A 1 543 ? -39.970 -43.549 8.222 1.00 48.62 543 LEU A O 1
ATOM 4204 N N . ALA A 1 544 ? -42.030 -42.798 8.734 1.00 54.97 544 ALA A N 1
ATOM 4205 C CA . ALA A 1 544 ? -42.533 -44.050 9.299 1.00 54.97 544 ALA A CA 1
ATOM 4206 C C . ALA A 1 544 ? -42.871 -45.115 8.236 1.00 54.97 544 ALA A C 1
ATOM 4208 O O . ALA A 1 544 ? -42.913 -46.303 8.555 1.00 54.97 544 ALA A O 1
ATOM 4209 N N . GLU A 1 545 ? -43.083 -44.709 6.980 1.00 51.09 545 GLU A N 1
ATOM 4210 C CA . GLU A 1 545 ? -43.395 -45.610 5.859 1.00 51.09 545 GLU A CA 1
ATOM 4211 C C . GLU A 1 545 ? -42.149 -46.154 5.133 1.00 51.09 545 GLU A C 1
ATOM 4213 O O . GLU A 1 545 ? -42.249 -47.095 4.341 1.00 51.09 545 GLU A O 1
ATOM 4218 N N . LEU A 1 546 ? -40.958 -45.609 5.409 1.00 46.59 546 LEU A N 1
ATOM 4219 C CA . LEU A 1 546 ? -39.704 -46.083 4.823 1.00 46.59 546 LEU A CA 1
ATOM 4220 C C . LEU A 1 546 ? -39.200 -47.339 5.545 1.00 46.59 546 LEU A C 1
ATOM 4222 O O . LEU A 1 546 ? -38.917 -47.341 6.742 1.00 46.59 546 LEU A O 1
ATOM 4226 N N . THR A 1 547 ? -39.014 -48.428 4.801 1.00 53.12 547 THR A N 1
ATOM 4227 C CA . THR A 1 547 ? -38.336 -49.621 5.323 1.00 53.12 547 THR A CA 1
ATOM 4228 C C . THR A 1 547 ? -36.840 -49.340 5.535 1.00 53.12 547 THR A C 1
ATOM 4230 O O . THR A 1 547 ? -36.256 -48.560 4.778 1.00 53.12 547 THR A O 1
ATOM 4233 N N . PRO A 1 548 ? -36.153 -50.031 6.473 1.00 43.38 548 PRO A N 1
ATOM 4234 C CA . PRO A 1 548 ? -34.724 -49.814 6.763 1.00 43.38 548 PRO A CA 1
ATOM 4235 C C . PRO A 1 548 ? -33.765 -49.951 5.564 1.00 43.38 548 PRO A C 1
ATOM 4237 O O . PRO A 1 548 ? -32.587 -49.611 5.664 1.00 43.38 548 PRO A O 1
ATOM 4240 N N . ASN A 1 549 ? -34.251 -50.471 4.432 1.00 42.47 549 ASN A N 1
ATOM 4241 C CA . ASN A 1 549 ? -33.474 -50.743 3.227 1.00 42.47 549 ASN A CA 1
ATOM 4242 C C . ASN A 1 549 ? -33.759 -49.769 2.065 1.00 42.47 549 ASN A C 1
ATOM 4244 O O . ASN A 1 549 ? -33.128 -49.908 1.014 1.00 42.47 549 ASN A O 1
ATOM 4248 N N . GLN A 1 550 ? -34.681 -48.812 2.218 1.00 43.81 550 GLN A N 1
ATOM 4249 C CA . GLN A 1 550 ? -35.010 -47.817 1.190 1.00 43.81 550 GLN A CA 1
ATOM 4250 C C . GLN A 1 550 ? -34.128 -46.566 1.327 1.00 43.81 550 GLN A C 1
ATOM 4252 O O . GLN A 1 550 ? -33.863 -46.092 2.430 1.00 43.81 550 GLN A O 1
ATOM 4257 N N . ARG A 1 551 ? -33.639 -46.038 0.196 1.00 47.41 551 ARG A N 1
ATOM 4258 C CA . ARG A 1 551 ? -32.866 -44.785 0.127 1.00 47.41 551 ARG A CA 1
ATOM 4259 C C . ARG A 1 551 ? -33.461 -43.865 -0.939 1.00 47.41 551 ARG A C 1
ATOM 4261 O O . ARG A 1 551 ? -33.827 -44.335 -2.014 1.00 47.41 551 ARG A O 1
ATOM 4268 N N . VAL A 1 552 ? -33.510 -42.568 -0.645 1.00 44.69 552 VAL A N 1
ATOM 4269 C CA . VAL A 1 552 ? -33.923 -41.521 -1.590 1.00 44.69 552 VAL A CA 1
ATOM 4270 C C . VAL A 1 552 ? -32.686 -41.033 -2.347 1.00 44.69 552 VAL A C 1
ATOM 4272 O O . VAL A 1 552 ? -31.669 -40.715 -1.729 1.00 44.69 552 VAL A O 1
ATOM 4275 N N . VAL A 1 553 ? -32.739 -41.020 -3.680 1.00 40.91 553 VAL A N 1
ATOM 4276 C CA . VAL A 1 553 ? -31.626 -40.595 -4.546 1.00 40.91 553 VAL A CA 1
ATOM 4277 C C . VAL A 1 553 ? -32.136 -39.532 -5.511 1.00 40.91 553 VAL A C 1
ATOM 4279 O O . VAL A 1 553 ? -33.051 -39.794 -6.283 1.00 40.91 553 VAL A O 1
ATOM 4282 N N . PHE A 1 554 ? -31.526 -38.347 -5.489 1.00 35.41 554 PHE A N 1
ATOM 4283 C CA . PHE A 1 554 ? -31.742 -37.328 -6.514 1.00 35.41 554 PHE A CA 1
ATOM 4284 C C . PHE A 1 554 ? -30.776 -37.567 -7.677 1.00 35.41 554 PHE A C 1
ATOM 4286 O O . PHE A 1 554 ? -29.568 -37.699 -7.469 1.00 35.41 554 PHE A O 1
ATOM 4293 N N . PHE A 1 555 ? -31.303 -37.610 -8.900 1.00 31.34 555 PHE A N 1
ATOM 4294 C CA . PHE A 1 555 ? -30.498 -37.608 -10.117 1.00 31.34 555 PHE A CA 1
ATOM 4295 C C . PHE A 1 555 ? -30.510 -36.205 -10.711 1.00 31.34 555 PHE A C 1
ATOM 4297 O O . PHE A 1 555 ? -31.546 -35.730 -11.168 1.00 31.34 555 PHE A O 1
ATOM 4304 N N . GLU A 1 556 ? -29.354 -35.553 -10.727 1.00 31.19 556 GLU A N 1
ATOM 4305 C CA . GLU A 1 556 ? -29.121 -34.427 -11.623 1.00 31.19 556 GLU A CA 1
ATOM 4306 C C . GLU A 1 556 ? -28.599 -35.008 -12.946 1.00 31.19 556 GLU A C 1
ATOM 4308 O O . GLU A 1 556 ? -27.557 -35.669 -12.976 1.00 31.19 556 GLU A O 1
ATOM 4313 N N . ASP A 1 557 ? -29.352 -34.841 -14.034 1.00 28.72 557 ASP A N 1
ATOM 4314 C CA . ASP A 1 557 ? -28.924 -35.252 -15.374 1.00 28.72 557 ASP A CA 1
ATOM 4315 C C . ASP A 1 557 ? -27.769 -34.351 -15.843 1.00 28.72 557 ASP A C 1
ATOM 4317 O O . ASP A 1 557 ? -27.977 -33.249 -16.352 1.00 28.72 557 ASP A O 1
ATOM 4321 N N . ILE A 1 558 ? -26.533 -34.827 -15.657 1.00 32.66 558 ILE A N 1
ATOM 4322 C CA . ILE A 1 558 ? -25.311 -34.240 -16.229 1.00 32.66 558 ILE A CA 1
ATOM 4323 C C . ILE A 1 558 ? -24.848 -35.038 -17.461 1.00 32.66 558 ILE A C 1
ATOM 4325 O O . ILE A 1 558 ? -23.649 -35.198 -17.700 1.00 32.66 558 ILE A O 1
ATOM 4329 N N . SER A 1 559 ? -25.773 -35.541 -18.287 1.00 32.94 559 SER A N 1
ATOM 4330 C CA . SER A 1 559 ? -25.434 -35.958 -19.652 1.00 32.94 559 SER A CA 1
ATOM 4331 C C . SER A 1 559 ? -25.456 -34.737 -20.587 1.00 32.94 559 SER A C 1
ATOM 4333 O O . SER A 1 559 ? -26.394 -34.435 -21.326 1.00 32.94 559 SER A O 1
ATOM 4335 N N . GLY A 1 560 ? -24.373 -33.963 -20.522 1.00 35.31 560 GLY A N 1
ATOM 4336 C CA . GLY A 1 560 ? -24.071 -32.937 -21.512 1.00 35.31 560 GLY A CA 1
ATOM 4337 C C . GLY A 1 560 ? -23.662 -33.576 -22.837 1.00 35.31 560 GLY A C 1
ATOM 4338 O O . GLY A 1 560 ? -22.476 -33.744 -23.097 1.00 35.31 560 GLY A O 1
ATOM 4339 N N . THR A 1 561 ? -24.622 -33.914 -23.693 1.00 39.03 561 THR A N 1
ATOM 4340 C CA . THR A 1 561 ? -24.370 -34.052 -25.133 1.00 39.03 561 THR A CA 1
ATOM 4341 C C . THR A 1 561 ? -24.469 -32.673 -25.784 1.00 39.03 561 THR A C 1
ATOM 4343 O O . THR A 1 561 ? -25.403 -31.907 -25.534 1.00 39.03 561 THR A O 1
ATOM 4346 N N . ALA A 1 562 ? -23.436 -32.316 -26.552 1.00 41.03 562 ALA A N 1
ATOM 4347 C CA . ALA A 1 562 ? -23.339 -31.042 -27.255 1.00 41.03 562 ALA A CA 1
ATOM 4348 C C . ALA A 1 562 ? -24.474 -30.886 -28.284 1.00 41.03 562 ALA A C 1
ATOM 4350 O O . ALA A 1 562 ? -24.924 -31.878 -28.855 1.00 41.03 562 ALA A O 1
ATOM 4351 N N . LEU A 1 563 ? -24.898 -29.641 -28.542 1.00 44.16 563 LEU A N 1
ATOM 4352 C CA . LEU A 1 563 ? -25.759 -29.318 -29.687 1.00 44.16 563 LEU A CA 1
ATOM 4353 C C . LEU A 1 563 ? -25.144 -29.913 -30.956 1.00 44.16 563 LEU A C 1
ATOM 4355 O O . LEU A 1 563 ? -23.929 -29.794 -31.159 1.00 44.16 563 LEU A O 1
ATOM 4359 N N . THR A 1 564 ? -25.959 -30.521 -31.819 1.00 57.44 564 THR A N 1
ATOM 4360 C CA . THR A 1 564 ? -25.443 -30.943 -33.123 1.00 57.44 564 THR A CA 1
ATOM 4361 C C . THR A 1 564 ? -24.980 -29.704 -33.901 1.00 57.44 564 THR A C 1
ATOM 4363 O O . THR A 1 564 ? -25.540 -28.616 -33.718 1.00 57.44 564 THR A O 1
ATOM 4366 N N . PRO A 1 565 ? -23.975 -29.822 -34.786 1.00 51.28 565 PRO A N 1
ATOM 4367 C CA . PRO A 1 565 ? -23.540 -28.702 -35.615 1.00 51.28 565 PRO A CA 1
ATOM 4368 C C . PRO A 1 565 ? -24.694 -28.027 -36.372 1.00 51.28 565 PRO A C 1
ATOM 4370 O O . PRO A 1 565 ? -24.705 -26.807 -36.463 1.00 51.28 565 PRO A O 1
ATOM 4373 N N . SER A 1 566 ? -25.707 -28.786 -36.815 1.00 54.72 566 SER A N 1
ATOM 4374 C CA . SER A 1 566 ? -26.881 -28.224 -37.503 1.00 54.72 566 SER A CA 1
ATOM 4375 C C . SER A 1 566 ? -27.758 -27.354 -36.592 1.00 54.72 566 SER A C 1
ATOM 4377 O O . SER A 1 566 ? -28.132 -26.250 -36.977 1.00 54.72 566 SER A O 1
ATOM 4379 N N . GLN A 1 567 ? -28.000 -27.795 -35.352 1.00 54.06 567 GLN A N 1
ATOM 4380 C CA . GLN A 1 567 ? -28.763 -27.043 -34.350 1.00 54.06 567 GLN A CA 1
ATOM 4381 C C . GLN A 1 567 ? -28.011 -25.783 -33.910 1.00 54.06 567 GLN A C 1
ATOM 4383 O O . GLN A 1 567 ? -28.619 -24.741 -33.679 1.00 54.06 567 GLN A O 1
ATOM 4388 N N . LYS A 1 568 ? -26.676 -25.864 -33.823 1.00 53.19 568 LYS A N 1
ATOM 4389 C CA . LYS A 1 568 ? -25.820 -24.706 -33.551 1.00 53.19 568 LYS A CA 1
ATOM 4390 C C . LYS A 1 568 ? -25.902 -23.681 -34.689 1.00 53.19 568 LYS A C 1
ATOM 4392 O O . LYS A 1 568 ? -26.123 -22.510 -34.407 1.00 53.19 568 LYS A O 1
ATOM 4397 N N . THR A 1 569 ? -25.787 -24.118 -35.943 1.00 56.59 569 THR A N 1
ATOM 4398 C CA . THR A 1 569 ? -25.865 -23.233 -37.115 1.00 56.59 569 THR A CA 1
ATOM 4399 C C . THR A 1 569 ? -27.248 -22.594 -37.269 1.00 56.59 569 THR A C 1
ATOM 4401 O O . THR A 1 569 ? -27.321 -21.391 -37.481 1.00 56.59 569 THR A O 1
ATOM 4404 N N . GLN A 1 570 ? -28.345 -23.332 -37.059 1.00 55.38 570 GLN A N 1
ATOM 4405 C CA . GLN A 1 570 ? -29.699 -22.756 -37.093 1.00 55.38 570 GLN A CA 1
ATOM 4406 C C . GLN A 1 570 ? -29.934 -21.715 -35.987 1.00 55.38 570 GLN A C 1
ATOM 4408 O O . GLN A 1 570 ? -30.570 -20.692 -36.227 1.00 55.38 570 GLN A O 1
ATOM 4413 N N . LEU A 1 571 ? -29.403 -21.936 -34.778 1.00 51.94 571 LEU A N 1
ATOM 4414 C CA . LEU A 1 571 ? -29.482 -20.952 -33.690 1.00 51.94 571 LEU A CA 1
ATOM 4415 C C . LEU A 1 571 ? -28.623 -19.707 -33.963 1.00 51.94 571 LEU A C 1
ATOM 4417 O O . LEU A 1 571 ? -29.031 -18.604 -33.608 1.00 51.94 571 LEU A O 1
ATOM 4421 N N . GLU A 1 572 ? -27.464 -19.874 -34.605 1.00 54.50 572 GLU A N 1
ATOM 4422 C CA . GLU A 1 572 ? -26.572 -18.777 -35.011 1.00 54.50 572 GLU A CA 1
ATOM 4423 C C . GLU A 1 572 ? -27.147 -17.946 -36.174 1.00 54.50 572 GLU A C 1
ATOM 4425 O O . GLU A 1 572 ? -26.961 -16.732 -36.200 1.00 54.50 572 GLU A O 1
ATOM 4430 N N . GLU A 1 573 ? -27.897 -18.558 -37.098 1.00 52.09 573 GLU A N 1
ATOM 4431 C CA . GLU A 1 573 ? -28.579 -17.852 -38.197 1.00 52.09 573 GLU A CA 1
ATOM 4432 C C . GLU A 1 573 ? -29.801 -17.042 -37.727 1.00 52.09 573 GLU A C 1
ATOM 4434 O O . GLU A 1 573 ? -30.128 -16.013 -38.320 1.00 52.09 573 GLU A O 1
ATOM 4439 N N . ILE A 1 574 ? -30.470 -17.481 -36.655 1.00 50.06 574 ILE A N 1
ATOM 4440 C CA . ILE A 1 574 ? -31.702 -16.859 -36.141 1.00 50.06 574 ILE A CA 1
ATOM 4441 C C . ILE A 1 574 ? -31.409 -15.810 -35.051 1.00 50.06 574 ILE A C 1
ATOM 4443 O O . ILE A 1 574 ? -32.187 -14.868 -34.882 1.00 50.06 574 ILE A O 1
ATOM 4447 N N . TYR A 1 575 ? -30.297 -15.930 -34.315 1.00 51.62 575 TYR A N 1
ATOM 4448 C CA . TYR A 1 575 ? -29.995 -15.092 -33.150 1.00 51.62 575 TYR A CA 1
ATOM 4449 C C . TYR A 1 575 ? -28.634 -14.389 -33.282 1.00 51.62 575 TYR A C 1
ATOM 4451 O O . TYR A 1 575 ? -27.583 -14.978 -33.052 1.00 51.62 575 TYR A O 1
ATOM 4459 N N . THR A 1 576 ? -28.634 -13.084 -33.569 1.00 46.06 576 THR A N 1
ATOM 4460 C CA . THR A 1 576 ? -27.414 -12.251 -33.654 1.00 46.06 576 THR A CA 1
ATOM 4461 C C . THR A 1 576 ? -26.876 -11.783 -32.286 1.00 46.06 576 THR A C 1
ATOM 4463 O O . THR A 1 576 ? -26.027 -10.897 -32.222 1.00 46.06 576 THR A O 1
ATOM 4466 N N . GLY A 1 577 ? -27.357 -12.364 -31.177 1.00 53.41 577 GLY A N 1
ATOM 4467 C CA . GLY A 1 577 ? -27.032 -11.978 -29.796 1.00 53.41 577 GLY A CA 1
ATOM 4468 C C . GLY A 1 577 ? -26.354 -13.072 -28.952 1.00 53.41 577 GLY A C 1
ATOM 4469 O O . GLY A 1 577 ? -26.283 -14.237 -29.329 1.00 53.41 577 GLY A O 1
ATOM 4470 N N . ASN A 1 578 ? -25.858 -12.674 -27.775 1.00 49.19 578 ASN A N 1
ATOM 4471 C CA . ASN A 1 578 ? -24.934 -13.413 -26.901 1.00 49.19 578 ASN A CA 1
ATOM 4472 C C . ASN A 1 578 ? -25.374 -14.859 -26.536 1.00 49.19 578 ASN A C 1
ATOM 4474 O O . ASN A 1 578 ? -26.158 -15.087 -25.612 1.00 49.19 578 ASN A O 1
ATOM 4478 N N . LEU A 1 579 ? -24.779 -15.853 -27.211 1.00 50.09 579 LEU A N 1
ATOM 4479 C CA . LEU A 1 579 ? -25.006 -17.302 -27.037 1.00 50.09 579 LEU A CA 1
ATOM 4480 C C . LEU A 1 579 ? -24.697 -17.842 -25.624 1.00 50.09 579 LEU A C 1
ATOM 4482 O O . LEU A 1 579 ? -25.075 -18.970 -25.292 1.00 50.09 579 LEU A O 1
ATOM 4486 N N . SER A 1 580 ? -24.006 -17.074 -24.776 1.00 45.88 580 SER A N 1
ATOM 4487 C CA . SER A 1 580 ? -23.629 -17.515 -23.426 1.00 45.88 580 SER A CA 1
ATOM 4488 C C . SER A 1 580 ? -24.823 -17.643 -22.469 1.00 45.88 580 SER A C 1
ATOM 4490 O O . SER A 1 580 ? -24.799 -18.515 -21.598 1.00 45.88 580 SER A O 1
ATOM 4492 N N . LEU A 1 581 ? -25.895 -16.863 -22.670 1.00 46.41 581 LEU A N 1
ATOM 4493 C CA . LEU A 1 581 ? -27.112 -16.909 -21.846 1.00 46.41 581 LEU A CA 1
ATOM 4494 C C . LEU A 1 581 ? -27.922 -18.196 -22.098 1.00 46.41 581 LEU A C 1
ATOM 4496 O O . LEU A 1 581 ? -28.372 -18.864 -21.165 1.00 46.41 581 LEU A O 1
ATOM 4500 N N . ILE A 1 582 ? -28.010 -18.607 -23.368 1.00 50.19 582 ILE A N 1
ATOM 4501 C CA . ILE A 1 582 ? -28.669 -19.847 -23.816 1.00 50.19 582 ILE A CA 1
ATOM 4502 C C . ILE A 1 582 ? -27.940 -21.078 -23.252 1.00 50.19 582 ILE A C 1
ATOM 4504 O O . ILE A 1 582 ? -28.570 -22.043 -22.818 1.00 50.19 582 ILE A O 1
ATOM 4508 N N . ARG A 1 583 ? -26.603 -21.025 -23.162 1.00 49.53 583 ARG A N 1
ATOM 4509 C CA . ARG A 1 583 ? -25.774 -22.098 -22.583 1.00 49.53 583 ARG A CA 1
ATOM 4510 C C . ARG A 1 583 ? -25.891 -22.251 -21.069 1.00 49.53 583 ARG A C 1
ATOM 4512 O O . ARG A 1 583 ? -25.353 -23.227 -20.552 1.00 49.53 583 ARG A O 1
ATOM 4519 N N . ARG A 1 584 ? -26.541 -21.332 -20.350 1.00 46.16 584 ARG A N 1
ATOM 4520 C CA . ARG A 1 584 ? -26.685 -21.390 -18.883 1.00 46.16 584 ARG A CA 1
ATOM 4521 C C . ARG A 1 584 ? -28.109 -21.715 -18.432 1.00 46.16 584 ARG A C 1
ATOM 4523 O O . ARG A 1 584 ? -28.276 -22.235 -17.338 1.00 46.16 584 ARG A O 1
ATOM 4530 N N . ASN A 1 585 ? -29.124 -21.545 -19.283 1.00 51.81 585 ASN A N 1
ATOM 4531 C CA . ASN A 1 585 ? -30.516 -21.799 -18.904 1.00 51.81 585 ASN A CA 1
ATOM 4532 C C . ASN A 1 585 ? -30.931 -23.273 -19.121 1.00 51.81 585 ASN A C 1
ATOM 4534 O O . ASN A 1 585 ? -30.945 -23.781 -20.244 1.00 51.81 585 ASN A O 1
ATOM 4538 N N . GLN A 1 586 ? -31.246 -23.983 -18.035 1.00 49.53 586 GLN A N 1
ATOM 4539 C CA . GLN A 1 586 ? -31.607 -25.408 -18.049 1.00 49.53 586 GLN A CA 1
ATOM 4540 C C . GLN A 1 586 ? -33.031 -25.647 -18.583 1.00 49.53 586 GLN A C 1
ATOM 4542 O O . GLN A 1 586 ? -33.258 -26.600 -19.322 1.00 49.53 586 GLN A O 1
ATOM 4547 N N . ARG A 1 587 ? -33.973 -24.734 -18.306 1.00 49.12 587 ARG A N 1
ATOM 4548 C CA . ARG A 1 587 ? -35.384 -24.829 -18.724 1.00 49.12 587 ARG A CA 1
ATOM 4549 C C . ARG A 1 587 ? -35.551 -24.654 -20.238 1.00 49.12 587 ARG A C 1
ATOM 4551 O O . ARG A 1 587 ? -36.335 -25.366 -20.862 1.00 49.12 587 ARG A O 1
ATOM 4558 N N . LEU A 1 588 ? -34.749 -23.767 -20.831 1.00 50.06 588 LEU A N 1
ATOM 4559 C CA . LEU A 1 588 ? -34.671 -23.555 -22.280 1.00 50.06 588 LEU A CA 1
ATOM 4560 C C . LEU A 1 588 ? -34.141 -24.796 -23.016 1.00 50.06 588 LEU A C 1
ATOM 4562 O O . LEU A 1 588 ? -34.672 -25.191 -24.052 1.00 50.06 588 LEU A O 1
ATOM 4566 N N . ARG A 1 589 ? -33.126 -25.454 -22.444 1.00 55.19 589 ARG A N 1
ATOM 4567 C CA . ARG A 1 589 ? -32.568 -26.700 -22.987 1.00 55.19 589 ARG A CA 1
ATOM 4568 C C . ARG A 1 589 ? -33.569 -27.851 -22.941 1.00 55.19 589 ARG A C 1
ATOM 4570 O O . ARG A 1 589 ? -33.611 -28.637 -23.879 1.00 55.19 589 ARG A O 1
ATOM 4577 N N . THR A 1 590 ? -34.406 -27.921 -21.909 1.00 55.69 590 THR A N 1
ATOM 4578 C CA . THR A 1 590 ? -35.468 -28.933 -21.816 1.00 55.69 590 THR A CA 1
ATOM 4579 C C . THR A 1 590 ? -36.578 -28.715 -22.847 1.00 55.69 590 THR A C 1
ATOM 4581 O O . THR A 1 590 ? -37.042 -29.681 -23.442 1.00 55.69 590 THR A O 1
ATOM 4584 N N . LEU A 1 591 ? -36.962 -27.463 -23.126 1.00 52.31 591 LEU A N 1
ATOM 4585 C CA . LEU A 1 591 ? -37.965 -27.141 -24.153 1.00 52.31 591 LEU A CA 1
ATOM 4586 C C . LEU A 1 591 ? -37.487 -27.462 -25.577 1.00 52.31 591 LEU A C 1
ATOM 4588 O O . LEU A 1 591 ? -38.263 -27.984 -26.371 1.00 52.31 591 LEU A O 1
ATOM 4592 N N . LEU A 1 592 ? -36.212 -27.205 -25.884 1.00 52.75 592 LEU A N 1
ATOM 4593 C CA . LEU A 1 592 ? -35.618 -27.528 -27.188 1.00 52.75 592 LEU A CA 1
ATOM 4594 C C . LEU A 1 592 ? -35.399 -29.036 -27.397 1.00 52.75 592 LEU A C 1
ATOM 4596 O O . LEU A 1 592 ? -35.346 -29.485 -28.534 1.00 52.75 592 LEU A O 1
ATOM 4600 N N . ARG A 1 593 ? -35.289 -29.822 -26.317 1.00 56.47 593 ARG A N 1
ATOM 4601 C CA . ARG A 1 593 ? -35.156 -31.292 -26.363 1.00 56.47 593 ARG A CA 1
ATOM 4602 C C . ARG A 1 593 ? -36.486 -32.026 -26.552 1.00 56.47 593 ARG A C 1
ATOM 4604 O O . ARG A 1 593 ? -36.475 -33.195 -26.914 1.00 56.47 593 ARG A O 1
ATOM 4611 N N . ALA A 1 594 ? -37.612 -31.382 -26.247 1.00 53.66 594 ALA A N 1
ATOM 4612 C CA . ALA A 1 594 ? -38.923 -32.028 -26.219 1.00 53.66 594 ALA A CA 1
ATOM 4613 C C . ALA A 1 594 ? -39.631 -32.095 -27.585 1.00 53.66 594 ALA A C 1
ATOM 4615 O O . ALA A 1 594 ? -40.747 -32.607 -27.647 1.00 53.66 594 ALA A O 1
ATOM 4616 N N . GLY A 1 595 ? -39.031 -31.584 -28.663 1.00 48.31 595 GLY A N 1
ATOM 4617 C CA . GLY A 1 595 ? -39.578 -31.728 -30.013 1.00 48.31 595 GLY A CA 1
ATOM 4618 C C . GLY A 1 595 ? -38.607 -32.433 -30.947 1.00 48.31 595 GLY A C 1
ATOM 4619 O O . GLY A 1 595 ? -37.393 -32.348 -30.767 1.00 48.31 595 GLY A O 1
ATOM 4620 N N . ASP A 1 596 ? -39.186 -33.156 -31.906 1.00 47.31 596 ASP A N 1
ATOM 4621 C CA . ASP A 1 596 ? -38.487 -33.816 -33.008 1.00 47.31 596 ASP A CA 1
ATOM 4622 C C . ASP A 1 596 ? -37.500 -32.858 -33.692 1.00 47.31 596 ASP A C 1
ATOM 4624 O O . ASP A 1 596 ? -37.739 -31.651 -33.758 1.00 47.31 596 ASP A O 1
ATOM 4628 N N . ASP A 1 597 ? -36.436 -33.409 -34.285 1.00 49.16 597 ASP A N 1
ATOM 4629 C CA . ASP A 1 597 ? -35.360 -32.697 -35.004 1.00 49.16 597 ASP A CA 1
ATOM 4630 C C . ASP A 1 597 ? -35.828 -31.829 -36.206 1.00 49.16 597 ASP A C 1
ATOM 4632 O O . ASP A 1 597 ? -35.011 -31.323 -36.971 1.00 49.16 597 ASP A O 1
ATOM 4636 N N . ASN A 1 598 ? -37.137 -31.622 -36.379 1.00 51.09 598 ASN A N 1
ATOM 4637 C CA . ASN A 1 598 ? -37.777 -30.840 -37.431 1.00 51.09 598 ASN A CA 1
ATOM 4638 C C . ASN A 1 598 ? -38.768 -29.815 -36.859 1.00 51.09 598 ASN A C 1
ATOM 4640 O O . ASN A 1 598 ? -39.945 -29.818 -37.222 1.00 51.09 598 ASN A O 1
ATOM 4644 N N . PHE A 1 599 ? -38.315 -28.913 -35.990 1.00 59.81 599 PHE A N 1
ATOM 4645 C CA . PHE A 1 599 ? -39.139 -27.750 -35.669 1.00 59.81 599 PHE A CA 1
ATOM 4646 C C . PHE A 1 599 ? -39.321 -26.891 -36.921 1.00 59.81 599 PHE A C 1
ATOM 4648 O O . PHE A 1 599 ? -38.357 -26.402 -37.516 1.00 59.81 599 PHE A O 1
ATOM 4655 N N . THR A 1 600 ? -40.569 -26.675 -37.318 1.00 65.25 600 THR A N 1
ATOM 4656 C CA . THR A 1 600 ? -40.875 -25.678 -38.340 1.00 65.25 600 THR A CA 1
ATOM 4657 C C . THR A 1 600 ? -40.569 -24.276 -37.793 1.00 65.25 600 THR A C 1
ATOM 4659 O O . THR A 1 600 ? -40.699 -24.044 -36.586 1.00 65.25 600 THR A O 1
ATOM 4662 N N . PRO A 1 601 ? -40.210 -23.296 -38.644 1.00 54.72 601 PRO A N 1
ATOM 4663 C CA . PRO A 1 601 ? -39.980 -21.916 -38.202 1.00 54.72 601 PRO A CA 1
ATOM 4664 C C . PRO A 1 601 ? -41.122 -21.346 -37.339 1.00 54.72 601 PRO A C 1
ATOM 4666 O O . PRO A 1 601 ? -40.880 -20.599 -36.395 1.00 54.72 601 PRO A O 1
ATOM 4669 N N . THR A 1 602 ? -42.362 -21.767 -37.604 1.00 58.16 602 THR A N 1
ATOM 4670 C CA . THR A 1 602 ? -43.564 -21.370 -36.857 1.00 58.16 602 THR A CA 1
ATOM 4671 C C . THR A 1 602 ? -43.627 -21.968 -35.444 1.00 58.16 602 THR A C 1
ATOM 4673 O O . THR A 1 602 ? -44.096 -21.314 -34.512 1.00 58.16 602 THR A O 1
ATOM 4676 N N . GLU A 1 603 ? -43.135 -23.191 -35.239 1.00 60.44 603 GLU A N 1
ATOM 4677 C CA . GLU A 1 603 ? -43.058 -23.812 -33.908 1.00 60.44 603 GLU A CA 1
ATOM 4678 C C . GLU A 1 603 ? -41.953 -23.184 -33.059 1.00 60.44 603 GLU A C 1
ATOM 4680 O O . GLU A 1 603 ? -42.143 -22.978 -31.857 1.00 60.44 603 GLU A O 1
ATOM 4685 N N . ILE A 1 604 ? -40.841 -22.800 -33.692 1.00 57.91 604 ILE A N 1
ATOM 4686 C CA . ILE A 1 604 ? -39.762 -22.042 -33.050 1.00 57.91 604 ILE A CA 1
ATOM 4687 C C . ILE A 1 604 ? -40.276 -20.662 -32.618 1.00 57.91 604 ILE A C 1
ATOM 4689 O O . ILE A 1 604 ? -40.090 -20.286 -31.461 1.00 57.91 604 ILE A O 1
ATOM 4693 N N . GLU A 1 605 ? -41.012 -19.947 -33.477 1.00 58.62 605 GLU A N 1
ATOM 4694 C CA . GLU A 1 605 ? -41.689 -18.693 -33.105 1.00 58.62 605 GLU A CA 1
ATOM 4695 C C . GLU A 1 605 ? -42.656 -18.879 -31.926 1.00 58.62 605 GLU A C 1
ATOM 4697 O O . GLU A 1 605 ? -42.694 -18.051 -31.015 1.00 58.62 605 GLU A O 1
ATOM 4702 N N . GLY A 1 606 ? -43.403 -19.986 -31.882 1.00 66.62 606 GLY A N 1
ATOM 4703 C CA . GLY A 1 606 ? -44.295 -20.306 -30.765 1.00 66.62 606 GLY A CA 1
ATOM 4704 C C . GLY A 1 606 ? -43.565 -20.619 -29.451 1.00 66.62 606 GLY A C 1
ATOM 4705 O O . GLY A 1 606 ? -44.076 -20.328 -28.367 1.00 66.62 606 GLY A O 1
ATOM 4706 N N . ILE A 1 607 ? -42.370 -21.212 -29.506 1.00 60.91 607 ILE A N 1
ATOM 4707 C CA . ILE A 1 607 ? -41.507 -21.419 -28.331 1.00 60.91 607 ILE A CA 1
ATOM 4708 C C . ILE A 1 607 ? -40.931 -20.080 -27.860 1.00 60.91 607 ILE A C 1
ATOM 4710 O O . ILE A 1 607 ? -41.012 -19.787 -26.670 1.00 60.91 607 ILE A O 1
ATOM 4714 N N . ILE A 1 608 ? -40.437 -19.244 -28.777 1.00 57.03 608 ILE A N 1
ATOM 4715 C CA . ILE A 1 608 ? -39.906 -17.906 -28.470 1.00 57.03 608 ILE A CA 1
ATOM 4716 C C . ILE A 1 608 ? -40.986 -17.032 -27.827 1.00 57.03 608 ILE A C 1
ATOM 4718 O O . ILE A 1 608 ? -40.737 -16.431 -26.787 1.00 57.03 608 ILE A O 1
ATOM 4722 N N . ARG A 1 609 ? -42.210 -17.042 -28.363 1.00 58.16 609 ARG A N 1
ATOM 4723 C CA . ARG A 1 609 ? -43.336 -16.286 -27.801 1.00 58.16 609 ARG A CA 1
ATOM 4724 C C . ARG A 1 609 ? -43.680 -16.722 -26.377 1.00 58.16 609 ARG A C 1
ATOM 4726 O O . ARG A 1 609 ? -43.852 -15.880 -25.511 1.00 58.16 609 ARG A O 1
ATOM 4733 N N . ARG A 1 610 ? -43.682 -18.033 -26.102 1.00 60.28 610 ARG A N 1
ATOM 4734 C CA . ARG A 1 610 ? -43.893 -18.569 -24.743 1.00 60.28 610 ARG A CA 1
ATOM 4735 C C . ARG A 1 610 ? -42.761 -18.215 -23.777 1.00 60.28 610 ARG A C 1
ATOM 4737 O O . ARG A 1 610 ? -42.998 -18.129 -22.577 1.00 60.28 610 ARG A O 1
ATOM 4744 N N . LEU A 1 611 ? -41.542 -18.036 -24.282 1.00 54.16 611 LEU A N 1
ATOM 4745 C CA . LEU A 1 611 ? -40.392 -17.617 -23.482 1.00 54.16 611 LEU A CA 1
ATOM 4746 C C . LEU A 1 611 ? -40.438 -16.118 -23.161 1.00 54.16 611 LEU A C 1
ATOM 4748 O O . LEU A 1 611 ? -40.153 -15.755 -22.018 1.00 54.16 611 LEU A O 1
ATOM 4752 N N . ASP A 1 612 ? -40.869 -15.293 -24.117 1.00 56.34 612 ASP A N 1
ATOM 4753 C CA . ASP A 1 612 ? -41.195 -13.874 -23.918 1.00 56.34 612 ASP A CA 1
ATOM 4754 C C . ASP A 1 612 ? -42.328 -13.716 -22.892 1.00 56.34 612 ASP A C 1
ATOM 4756 O O . ASP A 1 612 ? -42.166 -13.029 -21.885 1.00 56.34 612 ASP A O 1
ATOM 4760 N N . ASP A 1 613 ? -43.423 -14.465 -23.057 1.00 55.44 613 ASP A N 1
ATOM 4761 C CA . ASP A 1 613 ? -44.565 -14.463 -22.131 1.00 55.44 613 ASP A CA 1
ATOM 4762 C C . ASP A 1 613 ? -44.180 -14.944 -20.714 1.00 55.44 613 ASP A C 1
ATOM 4764 O O . ASP A 1 613 ? -44.865 -14.639 -19.737 1.00 55.44 613 ASP A O 1
ATOM 4768 N N . SER A 1 614 ? -43.075 -15.690 -20.579 1.00 53.19 614 SER A N 1
ATOM 4769 C CA . SER A 1 614 ? -42.546 -16.174 -19.295 1.00 53.19 614 SER A CA 1
ATOM 4770 C C . SER A 1 614 ? -41.497 -15.258 -18.647 1.00 53.19 614 SER A C 1
ATOM 4772 O O . SER A 1 614 ? -41.006 -15.580 -17.564 1.00 53.19 614 SER A O 1
ATOM 4774 N N . GLY A 1 615 ? -41.131 -14.141 -19.290 1.00 46.00 615 GLY A N 1
ATOM 4775 C CA . GLY A 1 615 ? -40.143 -13.178 -18.782 1.00 46.00 615 GLY A CA 1
ATOM 4776 C C . GLY A 1 615 ? -38.696 -13.688 -18.759 1.00 46.00 615 GLY A C 1
ATOM 4777 O O . GLY A 1 615 ? -37.849 -13.109 -18.083 1.00 46.00 615 GLY A O 1
ATOM 4778 N N . ILE A 1 616 ? -38.401 -14.788 -19.465 1.00 49.03 616 ILE A N 1
ATOM 4779 C CA . ILE A 1 616 ? -37.075 -15.435 -19.489 1.00 49.03 616 ILE A CA 1
ATOM 4780 C C . ILE A 1 616 ? -36.155 -14.806 -20.550 1.00 49.03 616 ILE A C 1
ATOM 4782 O O . ILE A 1 616 ? -34.930 -14.866 -20.428 1.00 49.03 616 ILE A O 1
ATOM 4786 N N . VAL A 1 617 ? -36.732 -14.179 -21.576 1.00 43.75 617 VAL A N 1
ATOM 4787 C CA . VAL A 1 617 ? -36.028 -13.347 -22.560 1.00 43.75 617 VAL A CA 1
ATOM 4788 C C . VAL A 1 617 ? -36.500 -11.906 -22.340 1.00 43.75 617 VAL A C 1
ATOM 4790 O O . VAL A 1 617 ? -37.696 -11.707 -22.136 1.00 43.75 617 VAL A O 1
ATOM 4793 N N . PRO A 1 618 ? -35.610 -10.894 -22.318 1.00 40.91 618 PRO A N 1
ATOM 4794 C CA . PRO A 1 618 ? -36.046 -9.516 -22.153 1.00 40.91 618 PRO A CA 1
ATOM 4795 C C . PRO A 1 618 ? -36.828 -9.093 -23.400 1.00 40.91 618 PRO A C 1
ATOM 4797 O O . PRO A 1 618 ? -36.249 -8.849 -24.460 1.00 40.91 618 PRO A O 1
ATOM 4800 N N . SER A 1 619 ? -38.152 -9.036 -23.274 1.00 39.28 619 SER A N 1
ATOM 4801 C CA . SER A 1 619 ? -39.050 -8.639 -24.352 1.00 39.28 619 SER A CA 1
ATOM 4802 C C . SER A 1 619 ? -38.761 -7.205 -24.793 1.00 39.28 619 SER A C 1
ATOM 4804 O O . SER A 1 619 ? -38.483 -6.322 -23.974 1.00 39.28 619 SER A O 1
ATOM 4806 N N . ARG A 1 620 ? -38.871 -6.945 -26.104 1.00 41.34 620 ARG A N 1
ATOM 4807 C CA . ARG A 1 620 ? -38.966 -5.576 -26.632 1.00 41.34 620 ARG A CA 1
ATOM 4808 C C . ARG A 1 620 ? -40.064 -4.845 -25.862 1.00 41.34 620 ARG A C 1
ATOM 4810 O O . ARG A 1 620 ? -41.226 -5.229 -25.920 1.00 41.34 620 ARG A O 1
ATOM 4817 N N . VAL A 1 621 ? -39.648 -3.803 -25.152 1.00 35.03 621 VAL A N 1
ATOM 4818 C CA . VAL A 1 621 ? -40.441 -2.951 -24.265 1.00 35.03 621 VAL A CA 1
ATOM 4819 C C . VAL A 1 621 ? -41.803 -2.603 -24.878 1.00 35.03 621 VAL A C 1
ATOM 4821 O O . VAL A 1 621 ? -41.911 -1.717 -25.722 1.00 35.03 621 VAL A O 1
ATOM 4824 N N . SER A 1 622 ? -42.863 -3.258 -24.406 1.00 35.91 622 SER A N 1
ATOM 4825 C CA . SER A 1 622 ? -44.188 -2.648 -24.332 1.00 35.91 622 SER A CA 1
ATOM 4826 C C . SER A 1 622 ? -44.226 -1.860 -23.028 1.00 35.91 622 SER A C 1
ATOM 4828 O O . SER A 1 622 ? -44.231 -2.450 -21.951 1.00 35.91 622 SER A O 1
ATOM 4830 N N . THR A 1 623 ? -44.184 -0.536 -23.136 1.00 34.38 623 THR A N 1
ATOM 4831 C CA . THR A 1 623 ? -44.117 0.427 -22.031 1.00 34.38 623 THR A CA 1
ATOM 4832 C C . THR A 1 623 ? -45.231 0.233 -20.996 1.00 34.38 623 THR A C 1
ATOM 4834 O O . THR A 1 623 ? -46.400 0.430 -21.343 1.00 34.38 623 THR A O 1
ATOM 4837 N N . PRO A 1 624 ? -44.896 -0.014 -19.717 1.00 34.81 624 PRO A N 1
ATOM 4838 C CA . PRO A 1 624 ? -45.777 0.250 -18.593 1.00 34.81 624 PRO A CA 1
ATOM 4839 C C . PRO A 1 624 ? -45.297 1.497 -17.829 1.00 34.81 624 PRO A C 1
ATOM 4841 O O . PRO A 1 624 ? -44.123 1.640 -17.512 1.00 34.81 624 PRO A O 1
ATOM 4844 N N . ASN A 1 625 ? -46.250 2.392 -17.576 1.00 34.25 625 ASN A N 1
ATOM 4845 C CA . ASN A 1 625 ? -46.311 3.480 -16.591 1.00 34.25 625 ASN A CA 1
ATOM 4846 C C . ASN A 1 625 ? -44.997 4.094 -16.020 1.00 34.25 625 ASN A C 1
ATOM 4848 O O . ASN A 1 625 ? -44.288 3.439 -15.256 1.00 34.25 625 ASN A O 1
ATOM 4852 N N . PRO A 1 626 ? -44.726 5.397 -16.254 1.00 35.69 626 PRO A N 1
ATOM 4853 C CA . PRO A 1 626 ? -43.534 6.083 -15.767 1.00 35.69 626 PRO A CA 1
ATOM 4854 C C . PRO A 1 626 ? -43.732 6.553 -14.321 1.00 35.69 626 PRO A C 1
ATOM 4856 O O . PRO A 1 626 ? -44.176 7.667 -14.057 1.00 35.69 626 PRO A O 1
ATOM 4859 N N . SER A 1 627 ? -43.396 5.707 -13.358 1.00 41.75 627 SER A N 1
ATOM 4860 C CA . SER A 1 627 ? -43.129 6.157 -11.994 1.00 41.75 627 SER A CA 1
ATOM 4861 C C . SER A 1 627 ? -42.145 5.177 -11.366 1.00 41.75 627 SER A C 1
ATOM 4863 O O . SER A 1 627 ? -42.508 4.036 -11.110 1.00 41.75 627 SER A O 1
ATOM 4865 N N . ALA A 1 628 ? -40.901 5.627 -11.180 1.00 47.78 628 ALA A N 1
ATOM 4866 C CA . ALA A 1 628 ? -39.764 4.893 -10.606 1.00 47.78 628 ALA A CA 1
ATOM 4867 C C . ALA A 1 628 ? -38.955 3.960 -11.538 1.00 47.78 628 ALA A C 1
ATOM 4869 O O . ALA A 1 628 ? -38.550 2.877 -11.128 1.00 47.78 628 ALA A O 1
ATOM 4870 N N . ALA A 1 629 ? -38.633 4.395 -12.762 1.00 38.47 629 ALA A N 1
ATOM 4871 C CA . ALA A 1 629 ? -37.499 3.812 -13.487 1.00 38.47 629 ALA A CA 1
ATOM 4872 C C . ALA A 1 629 ? -36.203 4.515 -13.057 1.00 38.47 629 ALA A C 1
ATOM 4874 O O . ALA A 1 629 ? -36.076 5.732 -13.212 1.00 38.47 629 ALA A O 1
ATOM 4875 N N . THR A 1 630 ? -35.257 3.747 -12.518 1.00 38.47 630 THR A N 1
ATOM 4876 C CA . THR A 1 630 ? -33.867 4.165 -12.304 1.00 38.47 630 THR A CA 1
ATOM 4877 C C . THR A 1 630 ? -33.323 4.740 -13.616 1.00 38.47 630 THR A C 1
ATOM 4879 O O . THR A 1 630 ? -33.570 4.138 -14.669 1.00 38.47 630 THR A O 1
ATOM 4882 N N . PRO A 1 631 ? -32.633 5.896 -13.612 1.00 44.12 631 PRO A N 1
ATOM 4883 C CA . PRO A 1 631 ? -32.046 6.424 -14.835 1.00 44.12 631 PRO A CA 1
ATOM 4884 C C . PRO A 1 631 ? -31.131 5.360 -15.465 1.00 44.12 631 PRO A C 1
ATOM 4886 O O . PRO A 1 631 ? -30.443 4.647 -14.729 1.00 44.12 631 PRO A O 1
ATOM 4889 N N . PRO A 1 632 ? -31.141 5.206 -16.803 1.00 43.62 632 PRO A N 1
ATOM 4890 C CA . PRO A 1 632 ? -30.251 4.267 -17.470 1.00 43.62 632 PRO A CA 1
ATOM 4891 C C . PRO A 1 632 ? -28.796 4.574 -17.078 1.00 43.62 632 PRO A C 1
ATOM 4893 O O . PRO A 1 632 ? -28.453 5.757 -16.961 1.00 43.62 632 PRO A O 1
ATOM 4896 N N . PRO A 1 633 ? -27.954 3.545 -16.859 1.00 47.88 633 PRO A N 1
ATOM 4897 C CA . PRO A 1 633 ? -26.553 3.749 -16.516 1.00 47.88 633 PRO A CA 1
ATOM 4898 C C . PRO A 1 633 ? -25.899 4.667 -17.550 1.00 47.88 633 PRO A C 1
ATOM 4900 O O . PRO A 1 633 ? -26.167 4.568 -18.752 1.00 47.88 633 PRO A O 1
ATOM 4903 N N . GLN A 1 634 ? -25.084 5.608 -17.071 1.00 62.47 634 GLN A N 1
ATOM 4904 C CA . GLN A 1 634 ? -24.395 6.549 -17.947 1.00 62.47 634 GLN A CA 1
ATOM 4905 C C . GLN A 1 634 ? -23.506 5.770 -18.925 1.00 62.47 634 GLN A C 1
ATOM 4907 O O . GLN A 1 634 ? -22.947 4.732 -18.573 1.00 62.47 634 GLN A O 1
ATOM 4912 N N . ALA A 1 635 ? -23.367 6.258 -20.161 1.00 66.12 635 ALA A N 1
ATOM 4913 C CA . ALA A 1 635 ? -22.615 5.562 -21.208 1.00 66.12 635 ALA A CA 1
ATOM 4914 C C . ALA A 1 635 ? -21.171 5.204 -20.791 1.00 66.12 635 ALA A C 1
ATOM 4916 O O . ALA A 1 635 ? -20.650 4.189 -21.240 1.00 66.12 635 ALA A O 1
ATOM 4917 N N . SER A 1 636 ? -20.555 5.987 -19.899 1.00 67.19 636 SER A N 1
ATOM 4918 C CA . SER A 1 636 ? -19.246 5.707 -19.294 1.00 67.19 636 SER A CA 1
ATOM 4919 C C . SER A 1 636 ? -19.238 4.448 -18.418 1.00 67.19 636 SER A C 1
ATOM 4921 O O . SER A 1 636 ? -18.317 3.646 -18.519 1.00 67.19 636 SER A O 1
ATOM 4923 N N . GLN A 1 637 ? -20.284 4.229 -17.620 1.00 69.88 637 GLN A N 1
ATOM 4924 C CA . GLN A 1 637 ? -20.393 3.080 -16.718 1.00 69.88 637 GLN A CA 1
ATOM 4925 C C . GLN A 1 637 ? -20.566 1.766 -17.490 1.00 69.88 637 GLN A C 1
ATOM 4927 O O . GLN A 1 637 ? -19.963 0.759 -17.145 1.00 69.88 637 GLN A O 1
ATOM 4932 N N . ILE A 1 638 ? -21.308 1.792 -18.603 1.00 70.50 638 ILE A N 1
ATOM 4933 C CA . ILE A 1 638 ? -21.459 0.626 -19.492 1.00 70.50 638 ILE A CA 1
ATOM 4934 C C . ILE A 1 638 ? -20.110 0.229 -20.111 1.00 70.50 638 ILE A C 1
ATOM 4936 O O . ILE A 1 638 ? -19.826 -0.957 -20.274 1.00 70.50 638 ILE A O 1
ATOM 4940 N N . VAL A 1 639 ? -19.278 1.214 -20.463 1.00 80.38 639 VAL A N 1
ATOM 4941 C CA . VAL A 1 639 ? -17.945 0.961 -21.026 1.00 80.38 639 VAL A CA 1
ATOM 4942 C C . VAL A 1 639 ? -16.995 0.400 -19.968 1.00 80.38 639 VAL A C 1
ATOM 4944 O O . VAL A 1 639 ? -16.235 -0.517 -20.277 1.00 80.38 639 VAL A O 1
ATOM 4947 N N . GLU A 1 640 ? -17.058 0.905 -18.734 1.00 82.00 640 GLU A N 1
ATOM 4948 C CA . GLU A 1 640 ? -16.278 0.375 -17.614 1.00 82.00 640 GLU A CA 1
ATOM 4949 C C . GLU A 1 640 ? -16.684 -1.065 -17.284 1.00 82.00 640 GLU A C 1
ATOM 4951 O O . GLU A 1 640 ? -15.821 -1.935 -17.241 1.00 82.00 640 GLU A O 1
ATOM 4956 N N . ASP A 1 641 ? -17.981 -1.357 -17.162 1.00 82.81 641 ASP A N 1
ATOM 4957 C CA . ASP A 1 641 ? -18.477 -2.706 -16.870 1.00 82.81 641 ASP A CA 1
ATOM 4958 C C . ASP A 1 641 ? -18.102 -3.715 -17.971 1.00 82.81 641 ASP A C 1
ATOM 4960 O O . ASP A 1 641 ? -17.702 -4.844 -17.678 1.00 82.81 641 ASP A O 1
ATOM 4964 N N . ASP A 1 642 ? -18.194 -3.338 -19.253 1.00 86.31 642 ASP A N 1
ATOM 4965 C CA . ASP A 1 642 ? -17.736 -4.191 -20.362 1.00 86.31 642 ASP A CA 1
ATOM 4966 C C . ASP A 1 642 ? -16.223 -4.435 -20.285 1.00 86.31 642 ASP A C 1
ATOM 4968 O O . ASP A 1 642 ? -15.756 -5.570 -20.399 1.00 86.31 642 ASP A O 1
ATOM 4972 N N . PHE A 1 643 ? -15.436 -3.388 -20.032 1.00 89.81 643 PHE A N 1
ATOM 4973 C CA . PHE A 1 643 ? -13.992 -3.513 -19.858 1.00 89.81 643 PHE A CA 1
ATOM 4974 C C . PHE A 1 643 ? -13.644 -4.449 -18.688 1.00 89.81 643 PHE A C 1
ATOM 4976 O O . PHE A 1 643 ? -12.865 -5.394 -18.840 1.00 89.81 643 PHE A O 1
ATOM 4983 N N . MET A 1 644 ? -14.302 -4.254 -17.552 1.00 91.06 644 MET A N 1
ATOM 4984 C CA . MET A 1 644 ? -14.184 -5.063 -16.349 1.00 91.06 644 MET A CA 1
ATOM 4985 C C . MET A 1 644 ? -14.484 -6.538 -16.594 1.00 91.06 644 MET A C 1
ATOM 4987 O O . MET A 1 644 ? -13.669 -7.402 -16.264 1.00 91.06 644 MET A O 1
ATOM 4991 N N . ASN A 1 645 ? -15.611 -6.832 -17.238 1.00 87.50 645 ASN A N 1
ATOM 4992 C CA . ASN A 1 645 ? -16.024 -8.199 -17.544 1.00 87.50 645 ASN A CA 1
ATOM 4993 C C . ASN A 1 645 ? -15.036 -8.929 -18.468 1.00 87.50 645 ASN A C 1
ATOM 4995 O O . ASN A 1 645 ? -14.911 -10.152 -18.384 1.00 87.50 645 ASN A O 1
ATOM 4999 N N . ASN A 1 646 ? -14.327 -8.195 -19.329 1.00 91.12 646 ASN A N 1
ATOM 5000 C CA . ASN A 1 646 ? -13.385 -8.769 -20.286 1.00 91.12 646 ASN A CA 1
ATOM 5001 C C . ASN A 1 646 ? -11.979 -8.997 -19.704 1.00 91.12 646 ASN A C 1
ATOM 5003 O O . ASN A 1 646 ? -11.315 -9.957 -20.101 1.00 91.12 646 ASN A O 1
ATOM 5007 N N . TYR A 1 647 ? -11.514 -8.146 -18.781 1.00 93.44 647 TYR A N 1
ATOM 5008 C CA . TYR A 1 647 ? -10.108 -8.157 -18.354 1.00 93.44 647 TYR A CA 1
ATOM 5009 C C . TYR A 1 647 ? -9.872 -8.474 -16.878 1.00 93.44 647 TYR A C 1
ATOM 5011 O O . TYR A 1 647 ? -8.802 -8.985 -16.564 1.00 93.44 647 TYR A O 1
ATOM 5019 N N . TYR A 1 648 ? -10.822 -8.248 -15.968 1.00 89.00 648 TYR A N 1
ATOM 5020 C CA . TYR A 1 648 ? -10.584 -8.410 -14.525 1.00 89.00 648 TYR A CA 1
ATOM 5021 C C . TYR A 1 648 ? -10.148 -9.831 -14.131 1.00 89.00 648 TYR A C 1
ATOM 5023 O O . TYR A 1 648 ? -9.135 -10.018 -13.463 1.00 89.00 648 TYR A O 1
ATOM 5031 N N . LEU A 1 649 ? -10.873 -10.849 -14.604 1.00 85.50 649 LEU A N 1
ATOM 5032 C CA . LEU A 1 649 ? -10.609 -12.257 -14.276 1.00 85.50 649 LEU A CA 1
ATOM 5033 C C . LEU A 1 649 ? -9.566 -12.918 -15.190 1.00 85.50 649 LEU A C 1
ATOM 5035 O O . LEU A 1 649 ? -9.368 -14.133 -15.128 1.00 85.50 649 LEU A O 1
ATOM 5039 N N . ARG A 1 650 ? -8.918 -12.152 -16.076 1.00 90.25 650 ARG A N 1
ATOM 5040 C CA . ARG A 1 650 ? -7.951 -12.704 -17.024 1.00 90.25 650 ARG A CA 1
ATOM 5041 C C . ARG A 1 650 ? -6.679 -13.131 -16.293 1.00 90.25 650 ARG A C 1
ATOM 5043 O O . ARG A 1 650 ? -6.061 -12.357 -15.571 1.00 90.25 650 ARG A O 1
ATOM 5050 N N . THR A 1 651 ? -6.254 -14.368 -16.529 1.00 89.75 651 THR A N 1
ATOM 5051 C CA . THR A 1 651 ? -4.962 -14.889 -16.069 1.00 89.75 651 THR A CA 1
ATOM 5052 C C . THR A 1 651 ? -3.961 -14.857 -17.220 1.00 89.75 651 THR A C 1
ATOM 5054 O O . THR A 1 651 ? -4.208 -15.479 -18.253 1.00 89.75 651 THR A O 1
ATOM 5057 N N . ASN A 1 652 ? -2.828 -14.168 -17.056 1.00 94.31 652 ASN A N 1
ATOM 5058 C CA . ASN A 1 652 ? -1.822 -14.035 -18.125 1.00 94.31 652 ASN A CA 1
ATOM 5059 C C . ASN A 1 652 ? -0.754 -15.141 -18.110 1.00 94.31 652 ASN A C 1
ATOM 5061 O O . ASN A 1 652 ? 0.048 -15.227 -19.038 1.00 94.31 652 ASN A O 1
ATOM 5065 N N . SER A 1 653 ? -0.743 -15.989 -17.079 1.00 95.50 653 SER A N 1
ATOM 5066 C CA . SER A 1 653 ? 0.115 -17.170 -16.979 1.00 95.50 653 SER A CA 1
ATOM 5067 C C . SER A 1 653 ? -0.581 -18.296 -16.214 1.00 95.50 653 SER A C 1
ATOM 5069 O O . SER A 1 653 ? -1.528 -18.077 -15.453 1.00 95.50 653 SER A O 1
ATOM 5071 N N . THR A 1 654 ? -0.101 -19.517 -16.423 1.00 94.88 654 THR A N 1
ATOM 5072 C CA . THR A 1 654 ? -0.480 -20.706 -15.651 1.00 94.88 654 THR A CA 1
ATOM 5073 C C . THR A 1 654 ? 0.536 -20.979 -14.532 1.00 94.88 654 THR A C 1
ATOM 5075 O O . THR A 1 654 ? 1.685 -20.540 -14.632 1.00 94.88 654 THR A O 1
ATOM 5078 N N . PRO A 1 655 ? 0.172 -21.752 -13.489 1.00 93.94 655 PRO A N 1
ATOM 5079 C CA . PRO A 1 655 ? 1.123 -22.169 -12.457 1.00 93.94 655 PRO A CA 1
ATOM 5080 C C . PRO A 1 655 ? 2.363 -22.890 -13.003 1.00 93.94 655 PRO A C 1
ATOM 5082 O O . PRO A 1 655 ? 3.468 -22.675 -12.513 1.00 93.94 655 PRO A O 1
ATOM 5085 N N . GLU A 1 656 ? 2.201 -23.705 -14.049 1.00 95.75 656 GLU A N 1
ATOM 5086 C CA . GLU A 1 656 ? 3.311 -24.410 -14.701 1.00 95.75 656 GLU A CA 1
ATOM 5087 C C . GLU A 1 656 ? 4.272 -23.436 -15.397 1.00 95.75 656 GLU A C 1
ATOM 5089 O O . GLU A 1 656 ? 5.487 -23.535 -15.226 1.00 95.75 656 GLU A O 1
ATOM 5094 N N . GLN A 1 657 ? 3.740 -22.444 -16.118 1.00 96.62 657 GLN A N 1
ATOM 5095 C CA . GLN A 1 657 ? 4.559 -21.400 -16.739 1.00 96.62 657 GLN A CA 1
ATOM 5096 C C . GLN A 1 657 ? 5.289 -20.553 -15.687 1.00 96.62 657 GLN A C 1
ATOM 5098 O O . GLN A 1 657 ? 6.486 -20.297 -15.829 1.00 96.62 657 GLN A O 1
ATOM 5103 N N . ASN A 1 658 ? 4.614 -20.191 -14.589 1.00 96.69 658 ASN A N 1
ATOM 5104 C CA . ASN A 1 658 ? 5.251 -19.495 -13.473 1.00 96.69 658 ASN A CA 1
ATOM 5105 C C . ASN A 1 658 ? 6.394 -20.329 -12.872 1.00 96.69 658 ASN A C 1
ATOM 5107 O O . ASN A 1 658 ? 7.489 -19.802 -12.674 1.00 96.69 658 ASN A O 1
ATOM 5111 N N . ALA A 1 659 ? 6.179 -21.624 -12.623 1.00 96.12 659 ALA A N 1
ATOM 5112 C CA . ALA A 1 659 ? 7.209 -22.526 -12.106 1.00 96.12 659 ALA A CA 1
ATOM 5113 C C . ALA A 1 659 ? 8.404 -22.653 -13.070 1.00 96.12 659 ALA A C 1
ATOM 5115 O O . ALA A 1 659 ? 9.561 -22.588 -12.642 1.00 96.12 659 ALA A O 1
ATOM 5116 N N . ASN A 1 660 ? 8.149 -22.752 -14.379 1.00 96.88 660 ASN A N 1
ATOM 5117 C CA . ASN A 1 660 ? 9.195 -22.787 -15.404 1.00 96.88 660 ASN A CA 1
ATOM 5118 C C . ASN A 1 660 ? 10.003 -21.488 -15.456 1.00 96.88 660 ASN A C 1
ATOM 5120 O O . ASN A 1 660 ? 11.237 -21.540 -15.465 1.00 96.88 660 ASN A O 1
ATOM 5124 N N . PHE A 1 661 ? 9.339 -20.330 -15.427 1.00 97.44 661 PHE A N 1
ATOM 5125 C CA . PHE A 1 661 ? 10.010 -19.037 -15.333 1.00 97.44 661 PHE A CA 1
ATOM 5126 C C . PHE A 1 661 ? 10.865 -18.945 -14.065 1.00 97.44 661 PHE A C 1
ATOM 5128 O O . PHE A 1 661 ? 12.035 -18.584 -14.150 1.00 97.44 661 PHE A O 1
ATOM 5135 N N . ILE A 1 662 ? 10.324 -19.314 -12.896 1.00 96.00 662 ILE A N 1
ATOM 5136 C CA . ILE A 1 662 ? 11.041 -19.268 -11.611 1.00 96.00 662 ILE A CA 1
ATOM 5137 C C . ILE A 1 662 ? 12.286 -20.157 -11.652 1.00 96.00 662 ILE A C 1
ATOM 5139 O O . ILE A 1 662 ? 13.357 -19.742 -11.204 1.00 96.00 662 ILE A O 1
ATOM 5143 N N . ARG A 1 663 ? 12.175 -21.360 -12.227 1.00 96.00 663 ARG A N 1
ATOM 5144 C CA . ARG A 1 663 ? 13.306 -22.273 -12.424 1.00 96.00 663 ARG A CA 1
ATOM 5145 C C . ARG A 1 663 ? 14.413 -21.625 -13.258 1.00 96.00 663 ARG A C 1
ATOM 5147 O O . ARG A 1 663 ? 15.581 -21.748 -12.901 1.00 96.00 663 ARG A O 1
ATOM 5154 N N . LEU A 1 664 ? 14.060 -20.936 -14.345 1.00 96.12 664 LEU A N 1
ATOM 5155 C CA . LEU A 1 664 ? 15.021 -20.219 -15.191 1.00 96.12 664 LEU A CA 1
ATOM 5156 C C . LEU A 1 664 ? 15.605 -18.990 -14.482 1.00 96.12 664 LEU A C 1
ATOM 5158 O O . LEU A 1 664 ? 16.813 -18.786 -14.519 1.00 96.12 664 LEU A O 1
ATOM 5162 N N . ALA A 1 665 ? 14.774 -18.208 -13.791 1.00 95.31 665 ALA A N 1
ATOM 5163 C CA . ALA A 1 665 ? 15.176 -17.013 -13.052 1.00 95.31 665 ALA A CA 1
ATOM 5164 C C . ALA A 1 665 ? 16.155 -17.321 -11.905 1.00 95.31 665 ALA A C 1
ATOM 5166 O O . ALA A 1 665 ? 17.009 -16.496 -11.588 1.00 95.31 665 ALA A O 1
ATOM 5167 N N . ARG A 1 666 ? 16.046 -18.508 -11.294 1.00 93.25 666 ARG A N 1
ATOM 5168 C CA . ARG A 1 666 ? 16.926 -18.980 -10.211 1.00 93.25 666 ARG A CA 1
ATOM 5169 C C . ARG A 1 666 ? 18.170 -19.729 -10.701 1.00 93.25 666 ARG A C 1
ATOM 5171 O O . ARG A 1 666 ? 19.000 -20.110 -9.875 1.00 93.25 666 ARG A O 1
ATOM 5178 N N . ALA A 1 667 ? 18.317 -19.969 -12.004 1.00 91.12 667 ALA A N 1
ATOM 5179 C CA . ALA A 1 667 ? 19.470 -20.686 -12.536 1.00 91.12 667 ALA A CA 1
ATOM 5180 C C . ALA A 1 667 ? 20.752 -19.847 -12.378 1.00 91.12 667 ALA A C 1
ATOM 5182 O O . ALA A 1 667 ? 20.840 -18.724 -12.867 1.00 91.12 667 ALA A O 1
ATOM 5183 N N . THR A 1 668 ? 21.773 -20.400 -11.719 1.00 76.94 668 THR A N 1
ATOM 5184 C CA . THR A 1 668 ? 23.048 -19.702 -11.465 1.00 76.94 668 THR A CA 1
ATOM 5185 C C . THR A 1 668 ? 23.885 -19.489 -12.721 1.00 76.94 668 THR A C 1
ATOM 5187 O O . THR A 1 668 ? 24.664 -18.540 -12.793 1.00 76.94 668 THR A O 1
ATOM 5190 N N . ASP A 1 669 ? 23.718 -20.362 -13.713 1.00 78.31 669 ASP A N 1
ATOM 5191 C CA . ASP A 1 669 ? 24.662 -20.495 -14.822 1.00 78.31 669 ASP A CA 1
ATOM 519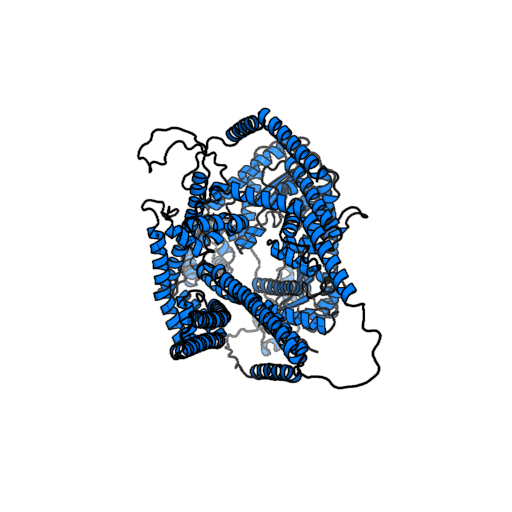2 C C . ASP A 1 669 ? 24.325 -19.596 -16.022 1.00 78.31 669 ASP A C 1
ATOM 5194 O O . ASP A 1 669 ? 25.080 -19.617 -16.990 1.00 78.31 669 ASP A O 1
ATOM 5198 N N . ASN A 1 670 ? 23.229 -18.813 -15.959 1.00 85.12 670 ASN A N 1
ATOM 5199 C CA . ASN A 1 670 ? 22.730 -17.907 -17.014 1.00 85.12 670 ASN A CA 1
ATOM 5200 C C . ASN A 1 670 ? 23.086 -18.404 -18.427 1.00 85.12 670 ASN A C 1
ATOM 5202 O O . ASN A 1 670 ? 23.998 -17.856 -19.060 1.00 85.12 670 ASN A O 1
ATOM 5206 N N . PRO A 1 671 ? 22.429 -19.481 -18.900 1.00 91.06 671 PRO A N 1
ATOM 5207 C CA . PRO A 1 671 ? 22.820 -20.149 -20.131 1.00 91.06 671 PRO A CA 1
ATOM 5208 C C . PRO A 1 671 ? 22.891 -19.160 -21.306 1.00 91.06 671 PRO A C 1
ATOM 5210 O O . PRO A 1 671 ? 22.035 -18.277 -21.414 1.00 91.06 671 PRO A O 1
ATOM 5213 N N . PRO A 1 672 ? 23.881 -19.301 -22.209 1.00 93.81 672 PRO A N 1
ATOM 5214 C CA . PRO A 1 672 ? 23.939 -18.501 -23.424 1.00 93.81 672 PRO A CA 1
ATOM 5215 C C . PRO A 1 672 ? 22.607 -18.557 -24.179 1.00 93.81 672 PRO A C 1
ATOM 5217 O O . PRO A 1 672 ? 22.012 -19.624 -24.323 1.00 93.81 672 PRO A O 1
ATOM 5220 N N . GLY A 1 673 ? 22.147 -17.408 -24.655 1.00 95.19 673 GLY A N 1
ATOM 5221 C CA . GLY A 1 673 ? 20.861 -17.240 -25.321 1.00 95.19 673 GLY A CA 1
ATOM 5222 C C . GLY A 1 673 ? 19.712 -16.844 -24.393 1.00 95.19 673 GLY A C 1
ATOM 5223 O O . GLY A 1 673 ? 18.695 -16.382 -24.902 1.00 95.19 673 GLY A O 1
ATOM 5224 N N . LEU A 1 674 ? 19.850 -16.977 -23.067 1.00 97.44 674 LEU A N 1
ATOM 5225 C CA . LEU A 1 674 ? 18.807 -16.607 -22.105 1.00 97.44 674 LEU A CA 1
ATOM 5226 C C . LEU A 1 674 ? 18.930 -15.143 -21.667 1.00 97.44 674 LEU A C 1
ATOM 5228 O O . LEU A 1 674 ? 19.994 -14.678 -21.255 1.00 97.44 674 LEU A O 1
ATOM 5232 N N . PHE A 1 675 ? 17.810 -14.433 -21.708 1.00 97.75 675 PHE A N 1
ATOM 5233 C CA . PHE A 1 675 ? 17.641 -13.116 -21.107 1.00 97.75 675 PHE A CA 1
ATOM 5234 C C . PHE A 1 675 ? 16.194 -12.941 -20.632 1.00 97.75 675 PHE A C 1
ATOM 5236 O O . PHE A 1 675 ? 15.333 -13.786 -20.876 1.00 97.75 675 PHE A O 1
ATOM 5243 N N . PHE A 1 676 ? 15.932 -11.859 -19.910 1.00 98.25 676 PHE A N 1
ATOM 5244 C CA . PHE A 1 676 ? 14.671 -11.625 -19.223 1.00 98.25 676 PHE A CA 1
ATOM 5245 C C . PHE A 1 676 ? 14.114 -10.251 -19.564 1.00 98.25 676 PHE A C 1
ATOM 5247 O O . PHE A 1 676 ? 14.870 -9.290 -19.713 1.00 98.25 676 PHE A O 1
ATOM 5254 N N . LEU A 1 677 ? 12.790 -10.183 -19.640 1.00 98.38 677 LEU A N 1
ATOM 5255 C CA . LEU A 1 677 ? 11.994 -8.966 -19.731 1.00 98.38 677 LEU A CA 1
ATOM 5256 C C . LEU A 1 677 ? 11.084 -8.916 -18.493 1.00 98.38 677 LEU A C 1
ATOM 5258 O O . LEU A 1 677 ? 10.382 -9.886 -18.215 1.00 98.38 677 LEU A O 1
ATOM 5262 N N . ASP A 1 678 ? 11.112 -7.818 -17.743 1.00 98.12 678 ASP A N 1
ATOM 5263 C CA . ASP A 1 678 ? 10.209 -7.550 -16.612 1.00 98.12 678 ASP A CA 1
ATOM 5264 C C . ASP A 1 678 ? 9.439 -6.263 -16.914 1.00 98.12 678 ASP A C 1
ATOM 5266 O O . ASP A 1 678 ? 10.045 -5.284 -17.351 1.00 98.12 678 ASP A O 1
ATOM 5270 N N . ILE A 1 679 ? 8.125 -6.282 -16.709 1.00 97.38 679 ILE A N 1
ATOM 5271 C CA . ILE A 1 679 ? 7.234 -5.130 -16.815 1.00 97.38 679 ILE A CA 1
ATOM 5272 C C . ILE A 1 679 ? 6.482 -5.003 -15.497 1.00 97.38 679 ILE A C 1
ATOM 5274 O O . ILE A 1 679 ? 5.879 -5.975 -15.037 1.00 97.38 679 ILE A O 1
ATOM 5278 N N . GLN A 1 680 ? 6.479 -3.809 -14.904 1.00 94.94 680 GLN A N 1
ATOM 5279 C CA . GLN A 1 680 ? 5.815 -3.548 -13.625 1.00 94.94 680 GLN A CA 1
ATOM 5280 C C . GLN A 1 680 ? 4.985 -2.288 -13.665 1.00 94.94 680 GLN A C 1
ATOM 5282 O O . GLN A 1 680 ? 5.450 -1.259 -14.147 1.00 94.94 680 GLN A O 1
ATOM 5287 N N . ASN A 1 681 ? 3.806 -2.345 -13.051 1.00 93.44 681 ASN A N 1
ATOM 5288 C CA . ASN A 1 681 ? 3.045 -1.143 -12.762 1.00 93.44 681 ASN A CA 1
ATOM 5289 C C . ASN A 1 681 ? 3.705 -0.386 -11.591 1.00 93.44 681 ASN A C 1
ATOM 5291 O O . ASN A 1 681 ? 3.548 -0.749 -10.422 1.00 93.44 681 ASN A O 1
ATOM 5295 N N . GLN A 1 682 ? 4.443 0.677 -11.911 1.00 89.88 682 GLN A N 1
ATOM 5296 C CA . GLN A 1 682 ? 5.143 1.544 -10.956 1.00 89.88 682 GLN A CA 1
ATOM 5297 C C . GLN A 1 682 ? 4.180 2.395 -10.117 1.00 89.88 682 GLN A C 1
ATOM 5299 O O . GLN A 1 682 ? 4.554 2.903 -9.060 1.00 89.88 682 GLN A O 1
ATOM 5304 N N . ARG A 1 683 ? 2.930 2.538 -10.568 1.00 87.75 683 ARG A N 1
ATOM 5305 C CA . ARG A 1 683 ? 1.891 3.375 -9.958 1.00 87.75 683 ARG A CA 1
ATOM 5306 C C . ARG A 1 683 ? 0.797 2.562 -9.278 1.00 87.75 683 ARG A C 1
ATOM 5308 O O . ARG A 1 683 ? -0.171 3.135 -8.799 1.00 87.75 683 ARG A O 1
ATOM 5315 N N . LEU A 1 684 ? 0.950 1.241 -9.161 1.00 87.75 684 LEU A N 1
ATOM 5316 C CA . LEU A 1 684 ? -0.106 0.354 -8.670 1.00 87.75 684 LEU A CA 1
ATOM 5317 C C . LEU A 1 684 ? -0.666 0.782 -7.308 1.00 87.75 684 LEU A C 1
ATOM 5319 O O . LEU A 1 684 ? -1.873 0.746 -7.095 1.00 87.75 684 LEU A O 1
ATOM 5323 N N . LYS A 1 685 ? 0.201 1.179 -6.370 1.00 83.50 685 LYS A N 1
ATOM 5324 C CA . LYS A 1 685 ? -0.242 1.642 -5.049 1.00 83.50 685 LYS A CA 1
ATOM 5325 C C . LYS A 1 685 ? -1.036 2.946 -5.148 1.00 83.50 685 LYS A C 1
ATOM 5327 O O . LYS A 1 685 ? -2.117 3.027 -4.590 1.00 83.50 685 LYS A O 1
ATOM 5332 N N . GLU A 1 686 ? -0.512 3.921 -5.883 1.00 83.69 686 GLU A N 1
ATOM 5333 C CA . GLU A 1 686 ? -1.165 5.214 -6.100 1.00 83.69 686 GLU A CA 1
ATOM 5334 C C . GLU A 1 686 ? -2.527 5.045 -6.782 1.00 83.69 686 GLU A C 1
ATOM 5336 O O . GLU A 1 686 ? -3.513 5.595 -6.311 1.00 83.69 686 GLU A O 1
ATOM 5341 N N . LEU A 1 687 ? -2.610 4.200 -7.813 1.00 83.38 687 LEU A N 1
ATOM 5342 C CA . LEU A 1 687 ? -3.868 3.874 -8.483 1.00 83.38 687 LEU A CA 1
ATOM 5343 C C . LEU A 1 687 ? -4.874 3.238 -7.517 1.00 83.38 687 LEU A C 1
ATOM 5345 O O . LEU A 1 687 ? -6.038 3.625 -7.524 1.00 83.38 687 LEU A O 1
ATOM 5349 N N . ASN A 1 688 ? -4.433 2.302 -6.667 1.00 82.19 688 ASN A N 1
ATOM 5350 C CA . ASN A 1 688 ? -5.298 1.690 -5.651 1.00 82.19 688 ASN A CA 1
ATOM 5351 C C . ASN A 1 688 ? -5.817 2.724 -4.648 1.00 82.19 688 ASN A C 1
ATOM 5353 O O . ASN A 1 688 ? -7.002 2.703 -4.328 1.00 82.19 688 ASN A O 1
ATOM 5357 N N . ASP A 1 689 ? -4.949 3.624 -4.187 1.00 80.06 689 ASP A N 1
ATOM 5358 C CA . ASP A 1 689 ? -5.299 4.661 -3.216 1.00 80.06 689 ASP A CA 1
ATOM 5359 C C . ASP A 1 689 ? -6.218 5.740 -3.836 1.00 80.06 689 ASP A C 1
ATOM 5361 O O . ASP A 1 689 ? -7.064 6.300 -3.142 1.00 80.06 689 ASP A O 1
ATOM 5365 N N . MET A 1 690 ? -6.071 6.035 -5.135 1.00 78.56 690 MET A N 1
ATOM 5366 C CA . MET A 1 690 ? -6.834 7.075 -5.839 1.00 78.56 690 MET A CA 1
ATOM 5367 C C . MET A 1 690 ? -8.191 6.607 -6.366 1.00 78.56 690 MET A C 1
ATOM 5369 O O . MET A 1 690 ? -9.160 7.362 -6.298 1.00 78.56 690 MET A O 1
ATOM 5373 N N . LEU A 1 691 ? -8.250 5.413 -6.962 1.00 81.38 691 LEU A N 1
ATOM 5374 C CA . LEU A 1 691 ? -9.444 4.942 -7.668 1.00 81.38 691 LEU A CA 1
ATOM 5375 C C . LEU A 1 691 ? -10.407 4.178 -6.760 1.00 81.38 691 LEU A C 1
ATOM 5377 O O . LEU A 1 691 ? -11.580 4.071 -7.104 1.00 81.38 691 LEU A O 1
ATOM 5381 N N . ASP A 1 692 ? -9.911 3.604 -5.658 1.00 81.50 692 ASP A N 1
ATOM 5382 C CA . ASP A 1 692 ? -10.664 2.722 -4.748 1.00 81.50 692 ASP A CA 1
ATOM 5383 C C . ASP A 1 692 ? -11.465 1.615 -5.477 1.00 81.50 692 ASP A C 1
ATOM 5385 O O . ASP A 1 692 ? -12.477 1.101 -5.009 1.00 81.50 692 ASP A O 1
ATOM 5389 N N . ASN A 1 693 ? -10.995 1.229 -6.667 1.00 83.12 693 ASN A N 1
ATOM 5390 C CA . ASN A 1 693 ? -11.606 0.229 -7.535 1.00 83.12 693 ASN A CA 1
ATOM 5391 C C . ASN A 1 693 ? -10.519 -0.752 -7.990 1.00 83.12 693 ASN A C 1
ATOM 5393 O O . ASN A 1 693 ? -10.012 -0.696 -9.112 1.00 83.12 693 ASN A O 1
ATOM 5397 N N . LYS A 1 694 ? -10.119 -1.647 -7.075 1.00 85.88 694 LYS A N 1
ATOM 5398 C CA . LYS A 1 694 ? -9.112 -2.690 -7.353 1.00 85.88 694 LYS A CA 1
ATOM 5399 C C . LYS A 1 694 ? -9.449 -3.521 -8.595 1.00 85.88 694 LYS A C 1
ATOM 5401 O O . LYS A 1 694 ? -8.544 -3.731 -9.401 1.00 85.88 694 LYS A O 1
ATOM 5406 N N . PRO A 1 695 ? -10.712 -3.952 -8.803 1.00 88.00 695 PRO A N 1
ATOM 5407 C CA . PRO A 1 695 ? -11.071 -4.680 -10.011 1.00 88.00 695 PRO A CA 1
ATOM 5408 C C . PRO A 1 695 ? -10.729 -3.919 -11.306 1.00 88.00 695 PRO A C 1
ATOM 5410 O O . PRO A 1 695 ? -10.179 -4.520 -12.231 1.00 88.00 695 PRO A O 1
ATOM 5413 N N . LEU A 1 696 ? -10.985 -2.607 -11.364 1.00 88.81 696 LEU A N 1
ATOM 5414 C CA . LEU A 1 696 ? -10.625 -1.766 -12.514 1.00 88.81 696 LEU A CA 1
ATOM 5415 C C . LEU A 1 696 ? -9.126 -1.718 -12.758 1.00 88.81 696 LEU A C 1
ATOM 5417 O O . LEU A 1 696 ? -8.676 -1.858 -13.893 1.00 88.81 696 LEU A O 1
ATOM 5421 N N . ILE A 1 697 ? -8.343 -1.584 -11.697 1.00 90.12 697 ILE A N 1
ATOM 5422 C CA . ILE A 1 697 ? -6.884 -1.554 -11.790 1.00 90.12 697 ILE A CA 1
ATOM 5423 C C . ILE A 1 697 ? -6.339 -2.895 -12.296 1.00 90.12 697 ILE A C 1
ATOM 5425 O O . ILE A 1 697 ? -5.452 -2.920 -13.149 1.00 90.12 697 ILE A O 1
ATOM 5429 N N . ASP A 1 698 ? -6.902 -4.010 -11.832 1.00 90.75 698 ASP A N 1
ATOM 5430 C CA . ASP A 1 698 ? -6.556 -5.347 -12.318 1.00 90.75 698 ASP A CA 1
ATOM 5431 C C . ASP A 1 698 ? -6.919 -5.519 -13.803 1.00 90.75 698 ASP A C 1
ATOM 5433 O O . ASP A 1 698 ? -6.115 -6.034 -14.582 1.00 90.75 698 ASP A O 1
ATOM 5437 N N . ALA A 1 699 ? -8.088 -5.030 -14.230 1.00 92.31 699 ALA A N 1
ATOM 5438 C CA . ALA A 1 699 ? -8.496 -5.031 -15.635 1.00 92.31 699 ALA A CA 1
ATOM 5439 C C . ALA A 1 699 ? -7.550 -4.188 -16.516 1.00 92.31 699 ALA A C 1
ATOM 5441 O O . ALA A 1 699 ? -7.146 -4.629 -17.594 1.00 92.31 699 ALA A O 1
ATOM 5442 N N . ILE A 1 700 ? -7.138 -3.012 -16.036 1.00 91.62 700 ILE A N 1
ATOM 5443 C CA . ILE A 1 700 ? -6.149 -2.131 -16.676 1.00 91.62 700 ILE A CA 1
ATOM 5444 C C . ILE A 1 700 ? -4.800 -2.850 -16.834 1.00 91.62 700 ILE A C 1
ATOM 5446 O O . ILE A 1 700 ? -4.255 -2.888 -17.940 1.00 91.62 700 ILE A O 1
ATOM 5450 N N . ASN A 1 701 ? -4.288 -3.471 -15.766 1.00 93.44 701 ASN A N 1
ATOM 5451 C CA . ASN A 1 701 ? -3.044 -4.247 -15.804 1.00 93.44 701 ASN A CA 1
ATOM 5452 C C . ASN A 1 701 ? -3.136 -5.410 -16.798 1.00 93.44 701 ASN A C 1
ATOM 5454 O O . ASN A 1 701 ? -2.247 -5.600 -17.624 1.00 93.44 701 ASN A O 1
ATOM 5458 N N . ASN A 1 702 ? -4.235 -6.164 -16.773 1.00 95.12 702 ASN A N 1
ATOM 5459 C CA . ASN A 1 702 ? -4.436 -7.298 -17.672 1.00 95.12 702 ASN A CA 1
ATOM 5460 C C . ASN A 1 702 ? -4.564 -6.876 -19.139 1.00 95.12 702 ASN A C 1
ATOM 5462 O O . ASN A 1 702 ? -4.112 -7.607 -20.023 1.00 95.12 702 ASN A O 1
ATOM 5466 N N . LYS A 1 703 ? -5.128 -5.694 -19.416 1.00 95.38 703 LYS A N 1
ATOM 5467 C CA . LYS A 1 703 ? -5.136 -5.141 -20.771 1.00 95.38 703 LYS A CA 1
ATOM 5468 C C . LYS A 1 703 ? -3.732 -4.773 -21.243 1.00 95.38 703 LYS A C 1
ATOM 5470 O O . LYS A 1 703 ? -3.389 -5.067 -22.385 1.00 95.38 703 LYS A O 1
ATOM 5475 N N . HIS A 1 704 ? -2.925 -4.150 -20.386 1.00 95.38 704 HIS A N 1
ATOM 5476 C CA . HIS A 1 704 ? -1.524 -3.857 -20.703 1.00 95.38 704 HIS A CA 1
ATOM 5477 C C . HIS A 1 704 ? -0.744 -5.142 -21.004 1.00 95.38 704 HIS A C 1
ATOM 5479 O O . HIS A 1 704 ? -0.101 -5.256 -22.047 1.00 95.38 704 HIS A O 1
ATOM 5485 N N . HIS A 1 705 ? -0.894 -6.154 -20.148 1.00 96.38 705 HIS A N 1
ATOM 5486 C CA . HIS A 1 705 ? -0.253 -7.455 -20.318 1.00 96.38 705 HIS A CA 1
ATOM 5487 C C . HIS A 1 705 ? -0.617 -8.130 -21.648 1.00 96.38 705 HIS A C 1
ATOM 5489 O O . HIS A 1 705 ? 0.252 -8.731 -22.277 1.00 96.38 705 HIS A O 1
ATOM 5495 N N . GLU A 1 706 ? -1.868 -8.013 -22.102 1.00 96.44 706 GLU A N 1
ATOM 5496 C CA . GLU A 1 706 ? -2.275 -8.496 -23.425 1.00 96.44 706 GLU A CA 1
ATOM 5497 C C . GLU A 1 706 ? -1.495 -7.802 -24.551 1.00 96.44 706 GLU A C 1
ATOM 5499 O O . GLU A 1 706 ? -0.944 -8.490 -25.407 1.00 96.44 706 GLU A O 1
ATOM 5504 N N . ILE A 1 707 ? -1.381 -6.469 -24.526 1.00 97.12 707 ILE A N 1
ATOM 5505 C CA . ILE A 1 707 ? -0.638 -5.714 -25.553 1.00 97.12 707 ILE A CA 1
ATOM 5506 C C . ILE A 1 707 ? 0.839 -6.139 -25.569 1.00 97.12 707 ILE A C 1
ATOM 5508 O O . ILE A 1 707 ? 1.426 -6.334 -26.635 1.00 97.12 707 ILE A O 1
ATOM 5512 N N . VAL A 1 708 ? 1.446 -6.359 -24.396 1.00 97.56 708 VAL A N 1
ATOM 5513 C CA . VAL A 1 708 ? 2.819 -6.884 -24.294 1.00 97.56 708 VAL A CA 1
ATOM 5514 C C . VAL A 1 708 ? 2.939 -8.273 -24.934 1.00 97.56 708 VAL A C 1
ATOM 5516 O O . VAL A 1 708 ? 3.897 -8.539 -25.667 1.00 97.56 708 VAL A O 1
ATOM 5519 N N . GLN A 1 709 ? 1.988 -9.171 -24.665 1.00 97.31 709 GLN A N 1
ATOM 5520 C CA . GLN A 1 709 ? 1.975 -10.523 -25.231 1.00 97.31 709 GLN A CA 1
ATOM 5521 C C . GLN A 1 709 ? 1.820 -10.496 -26.757 1.00 97.31 709 GLN A C 1
ATOM 5523 O O . GLN A 1 709 ? 2.557 -11.202 -27.453 1.00 97.31 709 GLN A O 1
ATOM 5528 N N . ASP A 1 710 ? 0.938 -9.645 -27.279 1.00 97.31 710 ASP A N 1
ATOM 5529 C CA . ASP A 1 710 ? 0.742 -9.449 -28.717 1.00 97.31 710 ASP A CA 1
ATOM 5530 C C . ASP A 1 710 ? 2.010 -8.888 -29.382 1.00 97.31 710 ASP A C 1
ATOM 5532 O O . ASP A 1 710 ? 2.440 -9.373 -30.436 1.00 97.31 710 ASP A O 1
ATOM 5536 N N . ALA A 1 711 ? 2.689 -7.938 -28.732 1.00 97.56 711 ALA A N 1
ATOM 5537 C CA . ALA A 1 711 ? 3.962 -7.402 -29.203 1.00 97.56 711 ALA A CA 1
ATOM 5538 C C . ALA A 1 711 ? 5.054 -8.488 -29.271 1.00 97.56 711 ALA A C 1
ATOM 5540 O O . ALA A 1 711 ? 5.754 -8.604 -30.284 1.00 97.56 711 ALA A O 1
ATOM 5541 N N . LEU A 1 712 ? 5.171 -9.338 -28.243 1.00 97.56 712 LEU A N 1
ATOM 5542 C CA . LEU A 1 712 ? 6.112 -10.466 -28.229 1.00 97.56 712 LEU A CA 1
ATOM 5543 C C . LEU A 1 712 ? 5.776 -11.531 -29.282 1.00 97.56 712 LEU A C 1
ATOM 5545 O O . LEU A 1 712 ? 6.687 -12.092 -29.898 1.00 97.56 712 LEU A O 1
ATOM 5549 N N . ALA A 1 713 ? 4.493 -11.789 -29.541 1.00 96.81 713 ALA A N 1
ATOM 5550 C CA . ALA A 1 713 ? 4.070 -12.654 -30.640 1.00 96.81 713 ALA A CA 1
ATOM 5551 C C . ALA A 1 713 ? 4.496 -12.068 -31.999 1.00 96.81 713 ALA A C 1
ATOM 5553 O O . ALA A 1 713 ? 5.065 -12.779 -32.834 1.00 96.81 713 ALA A O 1
ATOM 5554 N N . GLY A 1 714 ? 4.319 -10.757 -32.189 1.00 97.00 714 GLY A N 1
ATOM 5555 C CA . GLY A 1 714 ? 4.807 -10.029 -33.360 1.00 97.00 714 GLY A CA 1
ATOM 5556 C C . GLY A 1 714 ? 6.333 -10.067 -33.503 1.00 97.00 714 GLY A C 1
ATOM 5557 O O . GLY A 1 714 ? 6.840 -10.219 -34.614 1.00 97.00 714 GLY A O 1
ATOM 5558 N N . PHE A 1 715 ? 7.077 -9.983 -32.397 1.00 96.81 715 PHE A N 1
ATOM 5559 C CA . PHE A 1 715 ? 8.532 -10.158 -32.386 1.00 96.81 715 PHE A CA 1
ATOM 5560 C C . PHE A 1 715 ? 8.935 -11.552 -32.883 1.00 96.81 715 PHE A C 1
ATOM 5562 O O . PHE A 1 715 ? 9.733 -11.646 -33.811 1.00 96.81 715 PHE A O 1
ATOM 5569 N N . ARG A 1 716 ? 8.328 -12.629 -32.365 1.00 96.62 716 ARG A N 1
ATOM 5570 C CA . ARG A 1 716 ? 8.599 -13.999 -32.845 1.00 96.62 716 ARG A CA 1
ATOM 5571 C C . ARG A 1 716 ? 8.304 -14.155 -34.338 1.00 96.62 716 ARG A C 1
ATOM 5573 O O . ARG A 1 716 ? 9.093 -14.759 -35.055 1.00 96.62 716 ARG A O 1
ATOM 5580 N N . ALA A 1 717 ? 7.211 -13.566 -34.823 1.00 96.38 717 ALA A N 1
ATOM 5581 C CA . ALA A 1 717 ? 6.836 -13.630 -36.236 1.00 96.38 717 ALA A CA 1
ATOM 5582 C C . ALA A 1 717 ? 7.834 -12.922 -37.176 1.00 96.38 717 ALA A C 1
ATOM 5584 O O . ALA A 1 717 ? 7.959 -13.318 -38.334 1.00 96.38 717 ALA A O 1
ATOM 5585 N N . ARG A 1 718 ? 8.559 -11.898 -36.696 1.00 97.00 718 ARG A N 1
ATOM 5586 C CA . ARG A 1 718 ? 9.618 -11.212 -37.464 1.00 97.00 718 ARG A CA 1
ATOM 5587 C C . ARG A 1 718 ? 10.935 -11.990 -37.531 1.00 97.00 718 ARG A C 1
ATOM 5589 O O . ARG A 1 718 ? 11.751 -11.687 -38.398 1.00 97.00 718 ARG A O 1
ATOM 5596 N N . HIS A 1 719 ? 11.116 -12.990 -36.670 1.00 96.06 719 HIS A N 1
ATOM 5597 C CA . HIS A 1 719 ? 12.302 -13.852 -36.609 1.00 96.06 719 HIS A CA 1
ATOM 5598 C C . HIS A 1 719 ? 11.917 -15.336 -36.766 1.00 96.06 719 HIS A C 1
ATOM 5600 O O . HIS A 1 719 ? 12.165 -16.137 -35.864 1.00 96.06 719 HIS A O 1
ATOM 5606 N N . PRO A 1 720 ? 11.276 -15.731 -37.885 1.00 95.19 720 PRO A N 1
ATOM 5607 C CA . PRO A 1 720 ? 10.746 -17.086 -38.063 1.00 95.19 720 PRO A CA 1
ATOM 5608 C C . PRO A 1 720 ? 11.838 -18.160 -38.196 1.00 95.19 720 PRO A C 1
ATOM 5610 O O . PRO A 1 720 ? 11.552 -19.349 -38.090 1.00 95.19 720 PRO A O 1
ATOM 5613 N N . ASP A 1 721 ? 13.082 -17.754 -38.452 1.00 92.06 721 ASP A N 1
ATOM 5614 C CA . ASP A 1 721 ? 14.269 -18.606 -38.504 1.00 92.06 721 ASP A CA 1
ATOM 5615 C C . ASP A 1 721 ? 14.819 -18.964 -37.113 1.00 92.06 721 ASP A C 1
ATOM 5617 O O . ASP A 1 721 ? 15.762 -19.751 -37.003 1.00 92.06 721 ASP A O 1
ATOM 5621 N N . ILE A 1 722 ? 14.229 -18.409 -36.051 1.00 91.06 722 ILE A N 1
ATOM 5622 C CA . ILE A 1 722 ? 14.683 -18.562 -34.675 1.00 91.06 722 ILE A CA 1
ATOM 5623 C C . ILE A 1 722 ? 13.573 -19.163 -33.826 1.00 91.06 722 ILE A C 1
ATOM 5625 O O . ILE A 1 722 ? 12.507 -18.577 -33.641 1.00 91.06 722 ILE A O 1
ATOM 5629 N N . ASP A 1 723 ? 13.864 -20.316 -33.232 1.00 90.69 723 ASP A N 1
ATOM 5630 C CA . ASP A 1 723 ? 12.983 -20.924 -32.244 1.00 90.69 723 ASP A CA 1
ATOM 5631 C C . ASP A 1 723 ? 13.175 -20.251 -30.878 1.00 90.69 723 ASP A C 1
ATOM 5633 O O . ASP A 1 723 ? 13.989 -20.671 -30.055 1.00 90.69 723 ASP A O 1
ATOM 5637 N N . PHE A 1 724 ? 12.469 -19.139 -30.666 1.00 93.56 724 PHE A N 1
ATOM 5638 C CA . PHE A 1 724 ? 12.405 -18.507 -29.353 1.00 93.56 724 PHE A CA 1
ATOM 5639 C C . PHE A 1 724 ? 11.513 -19.323 -28.418 1.00 93.56 724 PHE A C 1
ATOM 5641 O O . PHE A 1 724 ? 10.298 -19.404 -28.644 1.00 93.56 724 PHE A O 1
ATOM 5648 N N . ASN A 1 725 ? 12.088 -19.825 -27.321 1.00 94.94 725 ASN A N 1
ATOM 5649 C CA . ASN A 1 725 ? 11.297 -20.276 -26.179 1.00 94.94 725 ASN A CA 1
ATOM 5650 C C . ASN A 1 725 ? 11.014 -19.082 -25.255 1.00 94.94 725 ASN A C 1
ATOM 5652 O O . ASN A 1 725 ? 11.951 -18.439 -24.777 1.00 94.94 725 ASN A O 1
ATOM 5656 N N . ILE A 1 726 ? 9.735 -18.774 -25.030 1.00 95.88 726 ILE A N 1
ATOM 5657 C CA . ILE A 1 726 ? 9.293 -17.662 -24.180 1.00 95.88 726 ILE A CA 1
ATOM 5658 C C . ILE A 1 726 ? 8.424 -18.219 -23.056 1.00 95.88 726 ILE A C 1
ATOM 5660 O O . ILE A 1 726 ? 7.254 -18.541 -23.268 1.00 95.88 726 ILE A O 1
ATOM 5664 N N . GLU A 1 727 ? 8.985 -18.285 -21.852 1.00 97.19 727 GLU A N 1
ATOM 5665 C CA . GLU A 1 727 ? 8.242 -18.655 -20.646 1.00 97.19 727 GLU A CA 1
ATOM 5666 C C . GLU A 1 727 ? 7.644 -17.396 -20.020 1.00 97.19 727 GLU A C 1
ATOM 5668 O O . GLU A 1 727 ? 8.372 -16.458 -19.686 1.00 97.19 727 GLU A O 1
ATOM 5673 N N . THR A 1 728 ? 6.320 -17.371 -19.867 1.00 97.56 728 THR A N 1
ATOM 5674 C CA . THR A 1 728 ? 5.586 -16.228 -19.301 1.00 97.56 728 THR A CA 1
ATOM 5675 C C . THR A 1 728 ? 5.376 -16.411 -17.804 1.00 97.56 728 THR A C 1
ATOM 5677 O O . THR A 1 728 ? 4.992 -17.483 -17.349 1.00 97.56 728 THR A O 1
ATOM 5680 N N . TYR A 1 729 ? 5.552 -15.344 -17.040 1.00 97.62 729 TYR A N 1
ATOM 5681 C CA . TYR A 1 729 ? 5.215 -15.269 -15.627 1.00 97.62 729 TYR A CA 1
ATOM 5682 C C . TYR A 1 729 ? 4.312 -14.063 -15.385 1.00 97.62 729 TYR A C 1
ATOM 5684 O O . TYR A 1 729 ? 4.571 -12.989 -15.917 1.00 97.62 729 TYR A O 1
ATOM 5692 N N . SER A 1 730 ? 3.289 -14.200 -14.546 1.00 95.06 730 SER A N 1
ATOM 5693 C CA . SER A 1 730 ? 2.412 -13.090 -14.161 1.00 95.06 730 SER A CA 1
ATOM 5694 C C . SER A 1 730 ? 2.094 -13.143 -12.671 1.00 95.06 730 SER A C 1
ATOM 5696 O O . SER A 1 730 ? 1.757 -14.194 -12.123 1.00 95.06 730 SER A O 1
ATOM 5698 N N . ASP A 1 731 ? 2.146 -11.977 -12.029 1.00 91.25 731 ASP A N 1
ATOM 5699 C CA . ASP A 1 731 ? 1.582 -11.737 -10.701 1.00 91.25 731 ASP A CA 1
ATOM 5700 C C . ASP A 1 731 ? 0.694 -10.470 -10.706 1.00 91.25 731 ASP A C 1
ATOM 5702 O O . ASP A 1 731 ? 0.123 -10.133 -11.736 1.00 91.25 731 ASP A O 1
ATOM 5706 N N . TYR A 1 732 ? 0.494 -9.816 -9.553 1.00 83.50 732 TYR A N 1
ATOM 5707 C CA . TYR A 1 732 ? -0.449 -8.697 -9.364 1.00 83.50 732 TYR A CA 1
ATOM 5708 C C . TYR A 1 732 ? 0.262 -7.379 -9.635 1.00 83.50 732 TYR A C 1
ATOM 5710 O O . TYR A 1 732 ? -0.388 -6.352 -9.764 1.00 83.50 732 TYR A O 1
ATOM 5718 N N . LYS A 1 733 ? 1.599 -7.399 -9.650 1.00 84.38 733 LYS A N 1
ATOM 5719 C CA . LYS A 1 733 ? 2.446 -6.232 -9.874 1.00 84.38 733 LYS A CA 1
ATOM 5720 C C . LYS A 1 733 ? 2.870 -6.115 -11.327 1.00 84.38 733 LYS A C 1
ATOM 5722 O O . LYS A 1 733 ? 3.168 -5.007 -11.765 1.00 84.38 733 LYS A O 1
ATOM 5727 N N . GLY A 1 734 ? 2.942 -7.231 -12.048 1.00 93.38 734 GLY A N 1
ATOM 5728 C CA . GLY A 1 734 ? 3.390 -7.203 -13.429 1.00 93.38 734 GLY A CA 1
ATOM 5729 C C . GLY A 1 734 ? 3.466 -8.554 -14.124 1.00 93.38 734 GLY A C 1
ATOM 5730 O O . GLY A 1 734 ? 3.064 -9.596 -13.589 1.00 93.38 734 GLY A O 1
ATOM 5731 N N . ILE A 1 735 ? 4.031 -8.505 -15.327 1.00 97.44 735 ILE A N 1
ATOM 5732 C CA . ILE A 1 735 ? 4.251 -9.636 -16.225 1.00 97.44 735 ILE A CA 1
ATOM 5733 C C . ILE A 1 735 ? 5.737 -9.710 -16.594 1.00 97.44 735 ILE A C 1
ATOM 5735 O O . ILE A 1 735 ? 6.411 -8.697 -16.776 1.00 97.44 735 ILE A O 1
ATOM 5739 N N . ARG A 1 736 ? 6.275 -10.927 -16.654 1.00 98.12 736 ARG A N 1
ATOM 5740 C CA . ARG A 1 736 ? 7.696 -11.202 -16.884 1.00 98.12 736 ARG A CA 1
ATOM 5741 C C . ARG A 1 736 ? 7.858 -12.312 -17.904 1.00 98.12 736 ARG A C 1
ATOM 5743 O O . ARG A 1 736 ? 7.007 -13.190 -18.021 1.00 98.12 736 ARG A O 1
ATOM 5750 N N . PHE A 1 737 ? 8.980 -12.298 -18.607 1.00 98.44 737 PHE A N 1
ATOM 5751 C CA . PHE A 1 737 ? 9.287 -13.275 -19.639 1.00 98.44 737 PHE A CA 1
ATOM 5752 C C . PHE A 1 737 ? 10.735 -13.730 -19.524 1.00 98.44 737 PHE A C 1
ATOM 5754 O O . PHE A 1 737 ? 11.643 -12.904 -19.421 1.00 98.44 737 PHE A O 1
ATOM 5761 N N . ALA A 1 738 ? 10.950 -15.042 -19.553 1.00 98.25 738 ALA A N 1
ATOM 5762 C CA . ALA A 1 738 ? 12.263 -15.627 -19.785 1.00 98.25 738 ALA A CA 1
ATOM 5763 C C . ALA A 1 738 ? 12.338 -15.995 -21.268 1.00 98.25 738 ALA A C 1
ATOM 5765 O O . ALA A 1 738 ? 11.528 -16.785 -21.752 1.00 98.25 738 ALA A O 1
ATOM 5766 N N . ILE A 1 739 ? 13.272 -15.381 -21.991 1.00 98.12 739 ILE A N 1
ATOM 5767 C CA . ILE A 1 739 ? 13.379 -15.476 -23.446 1.00 98.12 739 ILE A CA 1
ATOM 5768 C C . ILE A 1 739 ? 14.688 -16.177 -23.776 1.00 98.12 739 ILE A C 1
ATOM 5770 O O . ILE A 1 739 ? 15.772 -15.668 -23.488 1.00 98.12 739 ILE A O 1
ATOM 5774 N N . GLN A 1 740 ? 14.581 -17.352 -24.385 1.00 97.25 740 GLN A N 1
ATOM 5775 C CA . GLN A 1 740 ? 15.719 -18.131 -24.846 1.00 97.25 740 GLN A CA 1
ATOM 5776 C C . GLN A 1 740 ? 15.817 -18.036 -26.369 1.00 97.25 740 GLN A C 1
ATOM 5778 O O . GLN A 1 740 ? 14.961 -18.550 -27.085 1.00 97.25 740 GLN A O 1
ATOM 5783 N N . GLY A 1 741 ? 16.856 -17.355 -26.849 1.00 94.75 741 GLY A N 1
ATOM 5784 C CA . GLY A 1 741 ? 17.205 -17.235 -28.263 1.00 94.75 741 GLY A CA 1
ATOM 5785 C C . GLY A 1 741 ? 18.574 -17.848 -28.596 1.00 94.75 741 GLY A C 1
ATOM 5786 O O . GLY A 1 741 ? 19.152 -18.578 -27.787 1.00 94.75 741 GLY A O 1
ATOM 5787 N N . PRO A 1 742 ? 19.133 -17.547 -29.782 1.00 95.19 742 PRO A N 1
ATOM 5788 C CA . PRO A 1 742 ? 20.438 -18.036 -30.202 1.00 95.19 742 PRO A CA 1
ATOM 5789 C C . PRO A 1 742 ? 21.563 -17.523 -29.283 1.00 95.19 742 PRO A C 1
ATOM 5791 O O . PRO A 1 742 ? 21.649 -16.311 -29.046 1.00 95.19 742 PRO A O 1
ATOM 5794 N N . PRO A 1 743 ? 22.469 -18.401 -28.812 1.00 96.06 743 PRO A N 1
ATOM 5795 C CA . PRO A 1 743 ? 23.642 -18.007 -28.037 1.00 96.06 743 PRO A CA 1
ATOM 5796 C C . PRO A 1 743 ? 24.451 -16.881 -28.690 1.00 96.06 743 PRO A C 1
ATOM 5798 O O . PRO A 1 743 ? 24.750 -16.930 -29.884 1.00 96.06 743 PRO A O 1
ATOM 5801 N N . GLY A 1 744 ? 24.838 -15.874 -27.903 1.00 95.25 744 GLY A N 1
ATOM 5802 C CA . GLY A 1 744 ? 25.674 -14.756 -28.355 1.00 95.25 744 GLY A CA 1
ATOM 5803 C C . GLY A 1 744 ? 24.932 -13.634 -29.092 1.00 95.25 744 GLY A C 1
ATOM 5804 O O . GLY A 1 744 ? 25.555 -12.629 -29.435 1.00 95.25 744 GLY A O 1
ATOM 5805 N N . GLN A 1 745 ? 23.622 -13.769 -29.325 1.00 96.56 745 GLN A N 1
ATOM 5806 C CA . GLN A 1 745 ? 22.786 -12.720 -29.926 1.00 96.56 745 GLN A CA 1
ATOM 5807 C C . GLN A 1 745 ? 21.906 -11.980 -28.906 1.00 96.56 745 GLN A C 1
ATOM 5809 O O . GLN A 1 745 ? 21.094 -11.138 -29.288 1.00 96.56 745 GLN A O 1
ATOM 5814 N N . GLU A 1 746 ? 22.075 -12.237 -27.607 1.00 95.50 746 GLU A N 1
ATOM 5815 C CA . GLU A 1 746 ? 21.200 -11.710 -26.552 1.00 95.50 746 GLU A CA 1
ATOM 5816 C C . GLU A 1 746 ? 21.170 -10.180 -26.585 1.00 95.50 746 GLU A C 1
ATOM 5818 O O . GLU A 1 746 ? 20.105 -9.579 -26.576 1.00 95.50 746 GLU A O 1
ATOM 5823 N N . SER A 1 747 ? 22.331 -9.526 -26.713 1.00 96.00 747 SER A N 1
ATOM 5824 C CA . SER A 1 747 ? 22.417 -8.058 -26.739 1.00 96.00 747 SER A CA 1
ATOM 5825 C C . SER A 1 747 ? 21.624 -7.423 -27.884 1.00 96.00 747 SER A C 1
ATOM 5827 O O . SER A 1 747 ? 21.052 -6.352 -27.696 1.00 96.00 747 SER A O 1
ATOM 5829 N N . ARG A 1 748 ? 21.575 -8.074 -29.055 1.00 96.81 748 ARG A N 1
ATOM 5830 C CA . ARG A 1 748 ? 20.799 -7.599 -30.209 1.00 96.81 748 ARG A CA 1
ATOM 5831 C C . ARG A 1 748 ? 19.303 -7.680 -29.911 1.00 96.81 748 ARG A C 1
ATOM 5833 O O . ARG A 1 748 ? 18.599 -6.692 -30.087 1.00 96.81 748 ARG 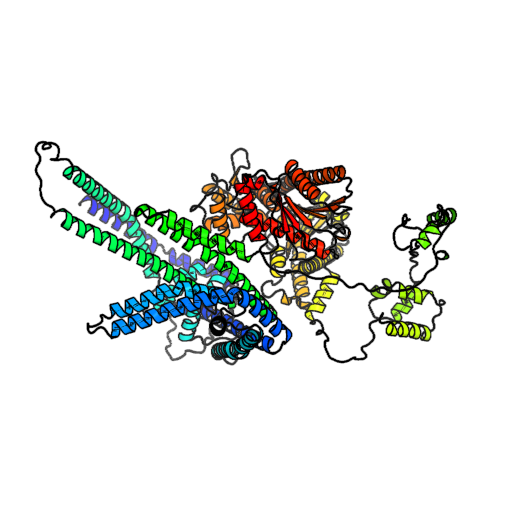A O 1
ATOM 5840 N N . TYR A 1 749 ? 18.832 -8.830 -29.433 1.00 97.38 749 TYR A N 1
ATOM 5841 C CA . TYR A 1 749 ? 17.407 -9.032 -29.159 1.00 97.38 749 TYR A CA 1
ATOM 5842 C C . TYR A 1 749 ? 16.917 -8.236 -27.955 1.00 97.38 749 TYR A C 1
ATOM 5844 O O . TYR A 1 749 ? 15.809 -7.714 -27.997 1.00 97.38 749 TYR A O 1
ATOM 5852 N N . MET A 1 750 ? 17.753 -8.050 -26.930 1.00 96.69 750 MET A N 1
ATOM 5853 C CA . MET A 1 750 ? 17.427 -7.164 -25.814 1.00 96.69 750 MET A CA 1
ATOM 5854 C C . MET A 1 750 ? 17.211 -5.717 -26.285 1.00 96.69 750 MET A C 1
ATOM 5856 O O . MET A 1 750 ? 16.279 -5.069 -25.827 1.00 96.69 750 MET A O 1
ATOM 5860 N N . GLN A 1 751 ? 18.021 -5.212 -27.227 1.00 96.25 751 GLN A N 1
ATOM 5861 C CA . GLN A 1 751 ? 17.823 -3.873 -27.802 1.00 96.25 751 GLN A CA 1
ATOM 5862 C C . GLN A 1 751 ? 16.533 -3.773 -28.623 1.00 96.25 751 GLN A C 1
ATOM 5864 O O . GLN A 1 751 ? 15.801 -2.796 -28.486 1.00 96.25 751 GLN A O 1
ATOM 5869 N N . GLU A 1 752 ? 16.241 -4.777 -29.454 1.00 97.12 752 GLU A N 1
ATOM 5870 C CA . GLU A 1 752 ? 15.016 -4.799 -30.260 1.00 97.12 752 GLU A CA 1
ATOM 5871 C C . GLU A 1 752 ? 13.755 -4.867 -29.385 1.00 97.12 752 GLU A C 1
ATOM 5873 O O . GLU A 1 752 ? 12.793 -4.143 -29.633 1.00 97.12 752 GLU A O 1
ATOM 5878 N N . ILE A 1 753 ? 13.774 -5.684 -28.327 1.00 97.25 753 ILE A N 1
ATOM 5879 C CA . ILE A 1 753 ? 12.663 -5.796 -27.375 1.00 97.25 753 ILE A CA 1
ATOM 5880 C C . ILE A 1 753 ? 12.487 -4.504 -26.576 1.00 97.25 753 ILE A C 1
ATOM 5882 O O . ILE A 1 753 ? 11.355 -4.066 -26.406 1.00 97.25 753 ILE A O 1
ATOM 5886 N N . SER A 1 754 ? 13.566 -3.846 -26.143 1.00 95.81 754 SER A N 1
ATOM 5887 C CA . SER A 1 754 ? 13.455 -2.539 -25.481 1.00 95.81 754 SER A CA 1
ATOM 5888 C C . SER A 1 754 ? 12.785 -1.494 -26.379 1.00 95.81 754 SER A C 1
ATOM 5890 O O . SER A 1 754 ? 11.862 -0.820 -25.936 1.00 95.81 754 SER A O 1
ATOM 5892 N N . ALA A 1 755 ? 13.180 -1.406 -27.655 1.00 95.25 755 ALA A N 1
ATOM 5893 C CA . ALA A 1 755 ? 12.545 -0.497 -28.615 1.00 95.25 755 ALA A CA 1
ATOM 5894 C C . ALA A 1 755 ? 11.072 -0.861 -28.885 1.00 95.25 755 ALA A C 1
ATOM 5896 O O . ALA A 1 755 ? 10.238 0.002 -29.148 1.00 95.25 755 ALA A O 1
ATOM 5897 N N . MET A 1 756 ? 10.730 -2.148 -28.819 1.00 96.81 756 MET A N 1
ATOM 5898 C CA . MET A 1 756 ? 9.348 -2.607 -28.923 1.00 96.81 756 MET A CA 1
ATOM 5899 C C . MET A 1 756 ? 8.506 -2.180 -27.713 1.00 96.81 756 MET A C 1
ATOM 5901 O O . MET A 1 756 ? 7.378 -1.739 -27.910 1.00 96.81 756 MET A O 1
ATOM 5905 N N . MET A 1 757 ? 9.041 -2.268 -26.491 1.00 96.25 757 MET A N 1
ATOM 5906 C CA . MET A 1 757 ? 8.322 -1.877 -25.268 1.00 96.25 757 MET A CA 1
ATOM 5907 C C . MET A 1 757 ? 7.996 -0.380 -25.223 1.00 96.25 757 MET A C 1
ATOM 5909 O O . MET A 1 757 ? 6.931 -0.009 -24.743 1.00 96.25 757 MET A O 1
ATOM 5913 N N . GLU A 1 758 ? 8.840 0.481 -25.799 1.00 92.19 758 GLU A N 1
ATOM 5914 C CA . GLU A 1 758 ? 8.524 1.912 -25.942 1.00 92.19 758 GLU A CA 1
ATOM 5915 C C . GLU A 1 758 ? 7.235 2.148 -26.754 1.00 92.19 758 GLU A C 1
ATOM 5917 O O . GLU A 1 758 ? 6.471 3.063 -26.451 1.00 92.19 758 GLU A O 1
ATOM 5922 N N . ASN A 1 759 ? 6.944 1.298 -27.747 1.00 93.75 759 ASN A N 1
ATOM 5923 C CA . ASN A 1 759 ? 5.711 1.394 -28.536 1.00 93.75 759 ASN A CA 1
ATOM 5924 C C . ASN A 1 759 ? 4.486 0.821 -27.806 1.00 93.75 759 ASN A C 1
ATOM 5926 O O . ASN A 1 759 ? 3.375 1.297 -28.034 1.00 93.75 759 ASN A O 1
ATOM 5930 N N . VAL A 1 760 ? 4.679 -0.167 -26.922 1.00 95.12 760 VAL A N 1
ATOM 5931 C CA . VAL A 1 760 ? 3.592 -0.767 -26.129 1.00 95.12 760 VAL A CA 1
ATOM 5932 C C . VAL A 1 760 ? 2.924 0.278 -25.234 1.00 95.12 760 VAL A C 1
ATOM 5934 O O . VAL A 1 760 ? 1.698 0.338 -25.186 1.00 95.12 760 VAL A O 1
ATOM 5937 N N . GLU A 1 761 ? 3.699 1.153 -24.588 1.00 90.38 761 GLU A N 1
ATOM 5938 C CA . GLU A 1 761 ? 3.143 2.219 -23.738 1.00 90.38 761 GLU A CA 1
ATOM 5939 C C . GLU A 1 761 ? 2.305 3.234 -24.530 1.00 90.38 761 GLU A C 1
ATOM 5941 O O . GLU A 1 761 ? 1.255 3.693 -24.068 1.00 90.38 761 GLU A O 1
ATOM 5946 N N . VAL A 1 762 ? 2.739 3.562 -25.752 1.00 90.75 762 VAL A N 1
ATOM 5947 C CA . VAL A 1 762 ? 2.001 4.459 -26.655 1.00 90.75 762 VAL A CA 1
ATOM 5948 C C . VAL A 1 762 ? 0.675 3.823 -27.071 1.00 90.75 762 VAL A C 1
ATOM 5950 O O . VAL A 1 762 ? -0.367 4.481 -27.027 1.00 90.75 762 VAL A O 1
ATOM 5953 N N . GLU A 1 763 ? 0.698 2.542 -27.440 1.00 93.81 763 GLU A N 1
ATOM 5954 C CA . GLU A 1 763 ? -0.503 1.792 -27.810 1.00 93.81 763 GLU A CA 1
ATOM 5955 C C . GLU A 1 763 ? -1.482 1.675 -26.638 1.00 93.81 763 GLU A C 1
ATOM 5957 O O . GLU A 1 763 ? -2.679 1.927 -26.796 1.00 93.81 763 GLU A O 1
ATOM 5962 N N . PHE A 1 764 ? -0.978 1.359 -25.446 1.00 92.94 764 PHE A N 1
ATOM 5963 C CA . PHE A 1 764 ? -1.786 1.258 -24.240 1.00 92.94 764 PHE A CA 1
ATOM 5964 C C . PHE A 1 764 ? -2.448 2.593 -23.873 1.00 92.94 764 PHE A C 1
ATOM 5966 O O . PHE A 1 764 ? -3.655 2.646 -23.623 1.00 92.94 764 PHE A O 1
ATOM 5973 N N . THR A 1 765 ? -1.694 3.691 -23.926 1.00 88.56 765 THR A N 1
ATOM 5974 C CA . THR A 1 765 ? -2.230 5.038 -23.680 1.00 88.56 765 THR A CA 1
ATOM 5975 C C . THR A 1 765 ? -3.313 5.397 -24.701 1.00 88.56 765 THR A C 1
ATOM 5977 O O . THR A 1 765 ? -4.387 5.882 -24.338 1.00 88.56 765 THR A O 1
ATOM 5980 N N . ALA A 1 766 ? -3.083 5.103 -25.984 1.00 90.12 766 ALA A N 1
ATOM 5981 C CA . ALA A 1 766 ? -4.082 5.308 -27.028 1.00 90.12 766 ALA A CA 1
ATOM 5982 C C . ALA A 1 766 ? -5.344 4.458 -26.795 1.00 90.12 766 ALA A C 1
ATOM 5984 O O . ALA A 1 766 ? -6.455 4.941 -27.014 1.00 90.12 766 ALA A O 1
ATOM 5985 N N . PHE A 1 767 ? -5.198 3.218 -26.317 1.00 90.94 767 PHE A N 1
ATOM 5986 C CA . PHE A 1 767 ? -6.325 2.353 -25.977 1.00 90.94 767 PHE A CA 1
ATOM 5987 C C . PHE A 1 767 ? -7.206 2.962 -24.876 1.00 90.94 767 PHE A C 1
ATOM 5989 O O . PHE A 1 767 ? -8.424 3.041 -25.059 1.00 90.94 767 PHE A O 1
ATOM 5996 N N . LEU A 1 768 ? -6.609 3.424 -23.769 1.00 87.56 768 LEU A N 1
ATOM 5997 C CA . LEU A 1 768 ? -7.350 4.061 -22.672 1.00 87.56 768 LEU A CA 1
ATOM 5998 C C . LEU A 1 768 ? -8.097 5.310 -23.160 1.00 87.56 768 LEU A C 1
ATOM 6000 O O . LEU A 1 768 ? -9.291 5.468 -22.885 1.00 87.56 768 LEU A O 1
ATOM 6004 N N . ASN A 1 769 ? -7.421 6.140 -23.961 1.00 85.19 769 ASN A N 1
ATOM 6005 C CA . ASN A 1 769 ? -7.994 7.355 -24.536 1.00 85.19 769 ASN A CA 1
ATOM 6006 C C . ASN A 1 769 ? -9.199 7.056 -25.438 1.00 85.19 769 ASN A C 1
ATOM 6008 O O . ASN A 1 769 ? -10.265 7.651 -25.286 1.00 85.19 769 ASN A O 1
ATOM 6012 N N . ASN A 1 770 ? -9.060 6.082 -26.337 1.00 87.56 770 ASN A N 1
ATOM 6013 C CA . ASN A 1 770 ? -10.106 5.716 -27.293 1.00 87.56 770 ASN A CA 1
ATOM 6014 C C . ASN A 1 770 ? -11.343 5.091 -26.632 1.00 87.56 770 ASN A C 1
ATOM 6016 O O . ASN A 1 770 ? -12.425 5.112 -27.217 1.00 87.56 770 ASN A O 1
ATOM 6020 N N . ARG A 1 771 ? -11.202 4.521 -25.429 1.00 85.94 771 ARG A N 1
ATOM 6021 C CA . ARG A 1 771 ? -12.313 3.943 -24.660 1.00 85.94 771 ARG A CA 1
ATOM 6022 C C . ARG A 1 771 ? -12.985 4.938 -23.719 1.00 85.94 771 ARG A C 1
ATOM 6024 O O . ARG A 1 771 ? -13.922 4.554 -23.032 1.00 85.94 771 ARG A O 1
ATOM 6031 N N . GLY A 1 772 ? -12.545 6.196 -23.680 1.00 81.50 772 GLY A N 1
ATOM 6032 C CA . GLY A 1 772 ? -13.096 7.170 -22.738 1.00 81.50 772 GLY A CA 1
ATOM 6033 C C . GLY A 1 772 ? -12.823 6.800 -21.278 1.00 81.50 772 GLY A C 1
ATOM 6034 O O . GLY A 1 772 ? -13.501 7.301 -20.389 1.00 81.50 772 GLY A O 1
ATOM 6035 N N . LEU A 1 773 ? -11.804 5.968 -21.020 1.00 79.56 773 LEU A N 1
ATOM 6036 C CA . LEU A 1 773 ? -11.286 5.706 -19.672 1.00 79.56 773 LEU A CA 1
ATOM 6037 C C . LEU A 1 773 ? -10.390 6.869 -19.187 1.00 79.56 773 LEU A C 1
ATOM 6039 O O . LEU A 1 773 ? -9.677 6.753 -18.195 1.00 79.56 773 LEU A O 1
ATOM 6043 N N . THR A 1 774 ? -10.441 8.012 -19.883 1.00 60.22 774 THR A N 1
ATOM 6044 C CA . THR A 1 774 ? -9.698 9.248 -19.601 1.00 60.22 774 THR A CA 1
ATOM 6045 C C . THR A 1 774 ? -10.187 9.969 -18.351 1.00 60.22 774 THR A C 1
ATOM 6047 O O . THR A 1 774 ? -9.428 10.723 -17.746 1.00 60.22 774 THR A O 1
ATOM 6050 N N . SER A 1 775 ? -11.419 9.713 -17.899 1.00 59.16 775 SER A N 1
ATOM 6051 C CA . SER A 1 775 ? -11.925 10.248 -16.627 1.00 59.16 775 SER A CA 1
ATOM 6052 C C . SER A 1 775 ? -11.133 9.755 -15.411 1.00 59.16 775 SER A C 1
ATOM 6054 O O . SER A 1 775 ? -11.256 10.330 -14.334 1.00 59.16 775 SER A O 1
ATOM 6056 N N . LEU A 1 776 ? -10.287 8.732 -15.579 1.00 63.59 776 LEU A N 1
ATOM 6057 C CA . LEU A 1 776 ? -9.330 8.281 -14.572 1.00 63.59 776 LEU A CA 1
ATOM 6058 C C . LEU A 1 776 ? -8.075 9.188 -14.481 1.00 63.59 776 LEU A C 1
ATOM 6060 O O . LEU A 1 776 ? -7.233 8.926 -13.628 1.00 63.59 776 LEU A O 1
ATOM 6064 N N . THR A 1 777 ? -7.888 10.202 -15.354 1.00 57.16 777 THR A N 1
ATOM 6065 C CA . THR A 1 777 ? -6.522 10.593 -15.791 1.00 57.16 777 THR A CA 1
ATOM 6066 C C . THR A 1 777 ? -6.114 12.074 -15.898 1.00 57.16 777 THR A C 1
ATOM 6068 O O . THR A 1 777 ? -5.008 12.316 -16.378 1.00 57.16 777 THR A O 1
ATOM 6071 N N . ASP A 1 778 ? -6.842 13.079 -15.396 1.00 51.38 778 ASP A N 1
ATOM 6072 C CA . ASP A 1 778 ? -6.297 14.460 -15.479 1.00 51.38 778 ASP A CA 1
ATOM 6073 C C . ASP A 1 778 ? -5.019 14.659 -14.630 1.00 51.38 778 ASP A C 1
ATOM 6075 O O . ASP A 1 778 ? -4.122 15.399 -15.031 1.00 51.38 778 ASP A O 1
ATOM 6079 N N . SER A 1 779 ? -4.869 13.920 -13.523 1.00 48.44 779 SER A N 1
ATOM 6080 C CA . SER A 1 779 ? -3.631 13.825 -12.723 1.00 48.44 779 SER A CA 1
ATOM 6081 C C . SER A 1 779 ? -2.838 12.528 -12.947 1.00 48.44 779 SER A C 1
ATOM 6083 O O . SER A 1 779 ? -1.696 12.421 -12.506 1.00 48.44 779 SER A O 1
ATOM 6085 N N . ALA A 1 780 ? -3.413 11.556 -13.662 1.00 51.97 780 ALA A N 1
ATOM 6086 C CA . ALA A 1 780 ? -2.858 10.218 -13.873 1.00 51.97 780 ALA A CA 1
ATOM 6087 C C . ALA A 1 780 ? -2.685 9.894 -15.364 1.00 51.97 780 ALA A C 1
ATOM 6089 O O . ALA A 1 780 ? -2.992 8.784 -15.796 1.00 51.97 780 ALA A O 1
ATOM 6090 N N . ARG A 1 781 ? -2.220 10.852 -16.180 1.00 54.31 781 ARG A N 1
ATOM 6091 C CA . ARG A 1 781 ? -1.871 10.579 -17.585 1.00 54.31 781 ARG A CA 1
ATOM 6092 C C . ARG A 1 781 ? -0.958 9.351 -17.616 1.00 54.31 781 ARG A C 1
ATOM 6094 O O . ARG A 1 781 ? 0.072 9.358 -16.951 1.00 54.31 781 ARG A O 1
ATOM 6101 N N . GLY A 1 782 ? -1.359 8.311 -18.351 1.00 51.59 782 GLY A N 1
ATOM 6102 C CA . GLY A 1 782 ? -0.740 6.974 -18.419 1.00 51.59 782 GLY A CA 1
ATOM 6103 C C . GLY A 1 782 ? 0.761 6.917 -18.734 1.00 51.59 782 GLY A C 1
ATOM 6104 O O . GLY A 1 782 ? 1.345 5.838 -18.780 1.00 51.59 782 GLY A O 1
ATOM 6105 N N . GLU A 1 783 ? 1.402 8.066 -18.933 1.00 62.78 783 GLU A N 1
ATOM 6106 C CA . GLU A 1 783 ? 2.834 8.202 -19.110 1.00 62.78 783 GLU A CA 1
ATOM 6107 C C . GLU A 1 783 ? 3.565 7.670 -17.870 1.00 62.78 783 GLU A C 1
ATOM 6109 O O . GLU A 1 783 ? 3.534 8.254 -16.784 1.00 62.78 783 GLU A O 1
ATOM 6114 N N . ASN A 1 784 ? 4.286 6.563 -18.059 1.00 76.31 784 ASN A N 1
ATOM 6115 C CA . ASN A 1 784 ? 5.098 5.896 -17.039 1.00 76.31 784 ASN A CA 1
ATOM 6116 C C . ASN A 1 784 ? 4.294 5.161 -15.949 1.00 76.31 784 ASN A C 1
ATOM 6118 O O . ASN A 1 784 ? 4.777 5.021 -14.823 1.00 76.31 784 ASN A O 1
ATOM 6122 N N . TRP A 1 785 ? 3.083 4.674 -16.249 1.00 86.00 785 TRP A N 1
ATOM 6123 C CA . TRP A 1 785 ? 2.428 3.702 -15.361 1.00 86.00 785 TRP A CA 1
ATOM 6124 C C . TRP A 1 785 ? 3.226 2.406 -15.295 1.00 86.00 785 TRP A C 1
ATOM 6126 O O . TRP A 1 785 ? 3.448 1.875 -14.207 1.00 86.00 785 TRP A O 1
ATOM 6136 N N . PHE A 1 786 ? 3.692 1.930 -16.448 1.00 92.50 786 PHE A N 1
ATOM 6137 C CA . PHE A 1 786 ? 4.457 0.702 -16.554 1.00 92.50 786 PHE A CA 1
ATOM 6138 C C . PHE A 1 786 ? 5.924 1.007 -16.849 1.00 92.50 786 PHE A C 1
ATOM 6140 O O . PHE A 1 786 ? 6.277 1.681 -17.816 1.00 92.50 786 PHE A O 1
ATOM 6147 N N . GLY A 1 787 ? 6.796 0.509 -15.979 1.00 94.31 787 GLY A N 1
ATOM 6148 C CA . GLY A 1 787 ? 8.225 0.444 -16.236 1.00 94.31 787 GLY A CA 1
ATOM 6149 C C . GLY A 1 787 ? 8.590 -0.908 -16.818 1.00 94.31 787 GLY A C 1
ATOM 6150 O O . GLY A 1 787 ? 7.982 -1.918 -16.464 1.00 94.31 787 GLY A O 1
ATOM 6151 N N . PHE A 1 788 ? 9.606 -0.943 -17.678 1.00 96.94 788 PHE A N 1
ATOM 6152 C CA . PHE A 1 788 ? 10.137 -2.189 -18.215 1.00 96.94 788 PHE A CA 1
ATOM 6153 C C . PHE A 1 788 ? 11.659 -2.255 -18.092 1.00 96.94 788 PHE A C 1
ATOM 6155 O O . PHE A 1 788 ? 12.359 -1.240 -18.085 1.00 96.94 788 PHE A O 1
ATOM 6162 N N . GLY A 1 789 ? 12.179 -3.473 -18.012 1.00 97.12 789 GLY A N 1
ATOM 6163 C CA . GLY A 1 789 ? 13.606 -3.743 -17.955 1.00 97.12 789 GLY A CA 1
ATOM 6164 C C . GLY A 1 789 ? 13.958 -5.002 -18.725 1.00 97.12 789 GLY A C 1
ATOM 6165 O O . GLY A 1 789 ? 13.204 -5.975 -18.715 1.00 97.12 789 GLY A O 1
ATOM 6166 N N . VAL A 1 790 ? 15.109 -4.981 -19.397 1.00 97.50 790 VAL A N 1
ATOM 6167 C CA . VAL A 1 790 ? 15.591 -6.102 -20.206 1.00 97.50 790 VAL A CA 1
ATOM 6168 C C . VAL A 1 790 ? 17.044 -6.382 -19.856 1.00 97.50 790 VAL A C 1
ATOM 6170 O O . VAL A 1 790 ? 17.918 -5.534 -20.045 1.00 97.50 790 VAL A O 1
ATOM 6173 N N . ALA A 1 791 ? 17.321 -7.575 -19.338 1.00 96.75 791 ALA A N 1
ATOM 6174 C CA . ALA A 1 791 ? 18.658 -7.918 -18.867 1.00 96.75 791 ALA A CA 1
ATOM 6175 C C . ALA A 1 791 ? 18.958 -9.416 -18.936 1.00 96.75 791 ALA A C 1
ATOM 6177 O O . ALA A 1 791 ? 18.093 -10.240 -19.210 1.00 96.75 791 ALA A O 1
ATOM 6178 N N . ARG A 1 792 ? 20.211 -9.784 -18.646 1.00 95.94 792 ARG A N 1
ATOM 6179 C CA . ARG A 1 792 ? 20.661 -11.185 -18.648 1.00 95.94 792 ARG A CA 1
ATOM 6180 C C . ARG A 1 792 ? 20.151 -11.997 -17.461 1.00 95.94 792 ARG A C 1
ATOM 6182 O O . ARG A 1 792 ? 20.145 -13.216 -17.544 1.00 95.94 792 ARG A O 1
ATOM 6189 N N . THR A 1 793 ? 19.738 -11.347 -16.375 1.00 96.50 793 THR A N 1
ATOM 6190 C CA . THR A 1 793 ? 19.132 -12.016 -15.217 1.00 96.50 793 THR A CA 1
ATOM 6191 C C . THR A 1 793 ? 17.765 -11.423 -14.911 1.00 96.50 793 THR A C 1
ATOM 6193 O O . THR A 1 793 ? 17.526 -10.239 -15.166 1.00 96.50 793 THR A O 1
ATOM 6196 N N . ALA A 1 794 ? 16.881 -12.237 -14.332 1.00 96.88 794 ALA A N 1
ATOM 6197 C CA . ALA A 1 794 ? 15.545 -11.798 -13.939 1.00 96.88 794 ALA A CA 1
ATOM 6198 C C . ALA A 1 794 ? 15.602 -10.621 -12.953 1.00 96.88 794 ALA A C 1
ATOM 6200 O O . ALA A 1 794 ? 14.886 -9.641 -13.126 1.00 96.88 794 ALA A O 1
ATOM 6201 N N . ASP A 1 795 ? 16.503 -10.668 -11.968 1.00 96.56 795 ASP A N 1
ATOM 6202 C CA . ASP A 1 795 ? 16.627 -9.599 -10.971 1.00 96.56 795 ASP A CA 1
ATOM 6203 C C . ASP A 1 795 ? 17.209 -8.302 -11.559 1.00 96.56 795 ASP A C 1
ATOM 6205 O O . ASP A 1 795 ? 16.834 -7.211 -11.144 1.00 96.56 795 ASP A O 1
ATOM 6209 N N . GLN A 1 796 ? 18.087 -8.384 -12.563 1.00 96.94 796 GLN A N 1
ATOM 6210 C CA . GLN A 1 796 ? 18.566 -7.195 -13.276 1.00 96.94 796 GLN A CA 1
ATOM 6211 C C . GLN A 1 796 ? 17.455 -6.545 -14.107 1.00 96.94 796 GLN A C 1
ATOM 6213 O O . GLN A 1 796 ? 17.331 -5.320 -14.097 1.00 96.94 796 GLN A O 1
ATOM 6218 N N . ALA A 1 797 ? 16.655 -7.356 -14.808 1.00 97.50 797 ALA A N 1
ATOM 6219 C CA . ALA A 1 797 ? 15.502 -6.874 -15.563 1.00 97.50 797 ALA A CA 1
ATOM 6220 C C . ALA A 1 797 ? 14.485 -6.232 -14.610 1.00 97.50 797 ALA A C 1
ATOM 6222 O O . ALA A 1 797 ? 14.013 -5.128 -14.862 1.00 97.50 797 ALA A O 1
ATOM 6223 N N . ASN A 1 798 ? 14.249 -6.869 -13.461 1.00 97.19 798 ASN A N 1
ATOM 6224 C CA . ASN A 1 798 ? 13.393 -6.353 -12.406 1.00 97.19 798 ASN A CA 1
ATOM 6225 C C . ASN A 1 798 ? 13.837 -4.988 -11.876 1.00 97.19 798 ASN A C 1
ATOM 6227 O O . ASN A 1 798 ? 13.027 -4.067 -11.816 1.00 97.19 798 ASN A O 1
ATOM 6231 N N . VAL A 1 799 ? 15.113 -4.856 -11.503 1.00 97.00 799 VAL A N 1
ATOM 6232 C CA . VAL A 1 799 ? 15.649 -3.584 -11.011 1.00 97.00 799 VAL A CA 1
ATOM 6233 C C . VAL A 1 799 ? 15.484 -2.513 -12.076 1.00 97.00 799 VAL A C 1
ATOM 6235 O O . VAL A 1 799 ? 14.981 -1.444 -11.766 1.00 97.00 799 VAL A O 1
ATOM 6238 N N . GLN A 1 800 ? 15.825 -2.791 -13.337 1.00 97.19 800 GLN A N 1
ATOM 6239 C CA . GLN A 1 800 ? 15.654 -1.810 -14.408 1.00 97.19 800 GLN A CA 1
ATOM 6240 C C . GLN A 1 800 ? 14.184 -1.393 -14.599 1.00 97.19 800 GLN A C 1
ATOM 6242 O O . GLN A 1 800 ? 13.930 -0.204 -14.769 1.00 97.19 800 GLN A O 1
ATOM 6247 N N . ALA A 1 801 ? 13.232 -2.326 -14.489 1.00 96.56 801 ALA A N 1
ATOM 6248 C CA . ALA A 1 801 ? 11.798 -2.052 -14.603 1.00 96.56 801 ALA A CA 1
ATOM 6249 C C . ALA A 1 801 ? 11.232 -1.161 -13.483 1.00 96.56 801 ALA A C 1
ATOM 6251 O O . ALA A 1 801 ? 10.136 -0.627 -13.632 1.00 96.56 801 ALA A O 1
ATOM 6252 N N . ARG A 1 802 ? 11.954 -0.975 -12.370 1.00 94.81 802 ARG A N 1
ATOM 6253 C CA . ARG A 1 802 ? 11.578 -0.051 -11.284 1.00 94.81 802 ARG A CA 1
ATOM 6254 C C . ARG A 1 802 ? 12.051 1.387 -11.509 1.00 94.81 802 ARG A C 1
ATOM 6256 O O . ARG A 1 802 ? 11.586 2.290 -10.825 1.00 94.81 802 ARG A O 1
ATOM 6263 N N . PHE A 1 803 ? 12.958 1.615 -12.458 1.00 94.00 803 PHE A N 1
ATOM 6264 C CA . PHE A 1 803 ? 13.379 2.960 -12.853 1.00 94.00 803 PHE A CA 1
ATOM 6265 C C . PHE A 1 803 ? 12.519 3.471 -14.016 1.00 94.00 803 PHE A C 1
ATOM 6267 O O . PHE A 1 803 ? 11.892 2.670 -14.713 1.00 94.00 803 PHE A O 1
ATOM 6274 N N . PRO A 1 804 ? 12.491 4.794 -14.273 1.00 90.44 804 PRO A N 1
ATOM 6275 C CA . PRO A 1 804 ? 11.822 5.327 -15.453 1.00 90.44 804 PRO A CA 1
ATOM 6276 C C . PRO A 1 804 ? 12.285 4.611 -16.736 1.00 90.44 804 PRO A C 1
ATOM 6278 O O . PRO A 1 804 ? 13.490 4.328 -16.859 1.00 90.44 804 PRO A O 1
ATOM 6281 N N . PRO A 1 805 ? 11.381 4.329 -17.693 1.00 86.50 805 PRO A N 1
ATOM 6282 C CA . PRO A 1 805 ? 11.735 3.705 -18.965 1.00 86.50 805 PRO A CA 1
ATOM 6283 C C . PRO A 1 805 ? 12.944 4.376 -19.637 1.00 86.50 805 PRO A C 1
ATOM 6285 O O . PRO A 1 805 ? 13.119 5.593 -19.584 1.00 86.50 805 PRO A O 1
ATOM 6288 N N . GLY A 1 806 ? 13.832 3.572 -20.228 1.00 85.31 806 GLY A N 1
ATOM 6289 C CA . GLY A 1 806 ? 15.061 4.065 -20.867 1.00 85.31 806 GLY A CA 1
ATOM 6290 C C . GLY A 1 806 ? 16.212 4.416 -19.908 1.00 85.31 806 GLY A C 1
ATOM 6291 O O . GLY A 1 806 ? 17.289 4.817 -20.360 1.00 85.31 806 GLY A O 1
ATOM 6292 N N . THR A 1 807 ? 16.053 4.235 -18.590 1.00 91.25 807 THR A N 1
ATOM 6293 C CA . THR A 1 807 ? 17.143 4.475 -17.630 1.00 91.25 807 THR A CA 1
ATOM 6294 C C . THR A 1 807 ? 18.342 3.561 -17.907 1.00 91.25 807 THR A C 1
ATOM 6296 O O . THR A 1 807 ? 18.237 2.335 -17.953 1.00 91.25 807 THR A O 1
ATOM 6299 N N . SER A 1 808 ? 19.524 4.166 -18.064 1.00 93.38 808 SER A N 1
ATOM 6300 C CA . SER A 1 808 ? 20.764 3.432 -18.334 1.00 93.38 808 SER A CA 1
ATOM 6301 C C . SER A 1 808 ? 21.293 2.688 -17.100 1.00 93.38 808 SER A C 1
ATOM 6303 O O . SER A 1 808 ? 21.206 3.186 -15.976 1.00 93.38 808 SER A O 1
ATOM 6305 N N . TRP A 1 809 ? 21.990 1.562 -17.303 1.00 93.94 809 TRP A N 1
ATOM 6306 C CA . TRP A 1 809 ? 22.668 0.842 -16.210 1.00 93.94 809 TRP A CA 1
ATOM 6307 C C . TRP A 1 809 ? 23.689 1.693 -15.447 1.00 93.94 809 TRP A C 1
ATOM 6309 O O . TRP A 1 809 ? 23.942 1.456 -14.266 1.00 93.94 809 TRP A O 1
ATOM 6319 N N . LYS A 1 810 ? 24.289 2.692 -16.105 1.00 95.69 810 LYS A N 1
ATOM 6320 C CA . LYS A 1 810 ? 25.176 3.646 -15.436 1.00 95.69 810 LYS A CA 1
ATOM 6321 C C . LYS A 1 810 ? 24.398 4.459 -14.398 1.00 95.69 810 LYS A C 1
ATOM 6323 O O . LYS A 1 810 ? 24.839 4.534 -13.258 1.00 95.69 810 LYS A O 1
ATOM 6328 N N . THR A 1 811 ? 23.238 4.993 -14.777 1.00 95.88 811 THR A N 1
ATOM 6329 C CA . THR A 1 811 ? 22.356 5.760 -13.886 1.00 95.88 811 THR A CA 1
ATOM 6330 C C . THR A 1 811 ? 21.891 4.918 -12.702 1.00 95.88 811 THR A C 1
ATOM 6332 O O . THR A 1 811 ? 21.956 5.383 -11.570 1.00 95.88 811 THR A O 1
ATOM 6335 N N . ILE A 1 812 ? 21.500 3.660 -12.932 1.00 96.44 812 ILE A N 1
ATOM 6336 C CA . ILE A 1 812 ? 21.091 2.760 -11.842 1.00 96.44 812 ILE A CA 1
ATOM 6337 C C . ILE A 1 812 ? 22.268 2.484 -10.891 1.00 96.44 812 ILE A C 1
ATOM 6339 O O . ILE A 1 812 ? 22.112 2.518 -9.672 1.00 96.44 812 ILE A O 1
ATOM 6343 N N . ARG A 1 813 ? 23.480 2.284 -11.428 1.00 96.69 813 ARG A N 1
ATOM 6344 C CA . ARG A 1 813 ? 24.695 2.114 -10.616 1.00 96.69 813 ARG A CA 1
ATOM 6345 C C . ARG A 1 813 ? 25.037 3.353 -9.798 1.00 96.69 813 ARG A C 1
ATOM 6347 O O . ARG A 1 813 ? 25.500 3.214 -8.669 1.00 96.69 813 ARG A O 1
ATOM 6354 N N . ASP A 1 814 ? 24.833 4.541 -10.350 1.00 95.50 814 ASP A N 1
ATOM 6355 C CA . ASP A 1 814 ? 25.036 5.788 -9.618 1.00 95.50 814 ASP A CA 1
ATOM 6356 C C . ASP A 1 814 ? 23.943 5.981 -8.545 1.00 95.50 814 ASP A C 1
ATOM 6358 O O . ASP A 1 814 ? 24.271 6.344 -7.419 1.00 95.50 814 ASP A O 1
ATOM 6362 N N . SER A 1 815 ? 22.688 5.598 -8.822 1.00 95.75 815 SER A N 1
ATOM 6363 C CA . SER A 1 815 ? 21.606 5.552 -7.821 1.00 95.75 815 SER A CA 1
ATOM 6364 C C . SER A 1 815 ? 21.949 4.639 -6.638 1.00 95.75 815 SER A C 1
ATOM 6366 O O . SER A 1 815 ? 21.806 5.038 -5.486 1.00 95.75 815 SER A O 1
ATOM 6368 N N . TRP A 1 816 ? 22.501 3.447 -6.897 1.00 96.25 816 TRP A N 1
ATOM 6369 C CA . TRP A 1 816 ? 22.960 2.544 -5.835 1.00 96.25 816 TRP A CA 1
ATOM 6370 C C . TRP A 1 816 ? 24.064 3.158 -4.962 1.00 96.25 816 TRP A C 1
ATOM 6372 O O . TRP A 1 816 ? 24.014 3.037 -3.741 1.00 96.25 816 TRP A O 1
ATOM 6382 N N . LYS A 1 817 ? 25.035 3.871 -5.549 1.00 95.31 817 LYS A N 1
ATOM 6383 C CA . LYS A 1 817 ? 26.047 4.588 -4.748 1.00 95.31 817 LYS A CA 1
ATOM 6384 C C . LYS A 1 817 ? 25.401 5.638 -3.847 1.00 95.31 817 LYS A C 1
ATOM 6386 O O . LYS A 1 817 ? 25.779 5.749 -2.686 1.00 95.31 817 LYS A O 1
ATOM 6391 N N . HIS A 1 818 ? 24.401 6.354 -4.358 1.00 94.81 818 HIS A N 1
ATOM 6392 C CA . HIS A 1 818 ? 23.658 7.320 -3.558 1.00 94.81 818 HIS A CA 1
ATOM 6393 C C . HIS A 1 818 ? 22.900 6.661 -2.402 1.00 94.81 818 HIS A C 1
ATOM 6395 O O . HIS A 1 818 ? 22.896 7.230 -1.316 1.00 94.81 818 HIS A O 1
ATOM 6401 N N . VAL A 1 819 ? 22.327 5.461 -2.580 1.00 95.62 819 VAL A N 1
ATOM 6402 C CA . VAL A 1 819 ? 21.727 4.690 -1.469 1.00 95.62 819 VAL A CA 1
ATOM 6403 C C . VAL A 1 819 ? 22.734 4.521 -0.328 1.00 95.62 819 VAL A C 1
ATOM 6405 O O . VAL A 1 819 ? 22.394 4.750 0.831 1.00 95.62 819 VAL A O 1
ATOM 6408 N N . GLU A 1 820 ? 23.982 4.169 -0.648 1.00 93.62 820 GLU A N 1
ATOM 6409 C CA . GLU A 1 820 ? 25.034 3.998 0.358 1.00 93.62 820 GLU A CA 1
ATOM 6410 C C . GLU A 1 820 ? 25.477 5.304 1.013 1.00 93.62 820 GLU A C 1
ATOM 6412 O O . GLU A 1 820 ? 25.784 5.313 2.207 1.00 93.62 820 GLU A O 1
ATOM 6417 N N . ASP A 1 821 ? 25.495 6.407 0.269 1.00 93.44 821 ASP A N 1
ATOM 6418 C CA . ASP A 1 821 ? 25.792 7.722 0.834 1.00 93.44 821 ASP A CA 1
ATOM 6419 C C . ASP A 1 821 ? 24.691 8.151 1.819 1.00 93.44 821 ASP A C 1
ATOM 6421 O O . ASP A 1 821 ? 24.997 8.517 2.954 1.00 93.44 821 ASP A O 1
ATOM 6425 N N . TYR A 1 822 ? 23.412 7.992 1.450 1.00 94.62 822 TYR A N 1
ATOM 6426 C CA . TYR A 1 822 ? 22.282 8.218 2.362 1.00 94.62 822 TYR A CA 1
ATOM 6427 C C . TYR A 1 822 ? 22.371 7.332 3.605 1.00 94.62 822 TYR A C 1
ATOM 6429 O O . TYR A 1 822 ? 22.212 7.810 4.727 1.00 94.62 822 TYR A O 1
ATOM 6437 N N . ARG A 1 823 ? 22.675 6.041 3.428 1.00 96.19 823 ARG A N 1
ATOM 6438 C CA . ARG A 1 823 ? 22.829 5.104 4.546 1.00 96.19 823 ARG A CA 1
ATOM 6439 C C . ARG A 1 823 ? 23.908 5.567 5.523 1.00 96.19 823 ARG A C 1
ATOM 6441 O O . ARG A 1 823 ? 23.684 5.518 6.729 1.00 96.19 823 ARG A O 1
ATOM 6448 N N . LYS A 1 824 ? 25.074 5.995 5.021 1.00 95.38 824 LYS A N 1
ATOM 6449 C CA . LYS A 1 824 ? 26.188 6.484 5.851 1.00 95.38 824 LYS A CA 1
ATOM 6450 C C . LYS A 1 824 ? 25.815 7.753 6.607 1.00 95.38 824 LYS A C 1
ATOM 6452 O O . LYS A 1 824 ? 26.117 7.823 7.791 1.00 95.38 824 LYS A O 1
ATOM 6457 N N . ASN A 1 825 ? 25.130 8.699 5.966 1.00 95.44 825 ASN A N 1
ATOM 6458 C CA . ASN A 1 825 ? 24.671 9.925 6.623 1.00 95.44 825 ASN A CA 1
ATOM 6459 C C . ASN A 1 825 ? 23.676 9.610 7.751 1.00 95.44 825 ASN A C 1
ATOM 6461 O O . ASN A 1 825 ? 23.843 10.055 8.888 1.00 95.44 825 ASN A O 1
ATOM 6465 N N . ILE A 1 826 ? 22.693 8.745 7.478 1.00 96.56 826 ILE A N 1
ATOM 6466 C CA . ILE A 1 826 ? 21.737 8.277 8.488 1.00 96.56 826 ILE A CA 1
ATOM 6467 C C . ILE A 1 826 ? 22.467 7.538 9.618 1.00 96.56 826 ILE A C 1
ATOM 6469 O O . ILE A 1 826 ? 22.159 7.747 10.788 1.00 96.56 826 ILE A O 1
ATOM 6473 N N . GLU A 1 827 ? 23.444 6.683 9.307 1.00 96.31 827 GLU A N 1
ATOM 6474 C CA . GLU A 1 827 ? 24.251 5.975 10.307 1.00 96.31 827 GLU A CA 1
ATOM 6475 C C . GLU A 1 827 ? 25.133 6.921 11.138 1.00 96.31 827 GLU A C 1
ATOM 6477 O O . GLU A 1 827 ? 25.288 6.698 12.337 1.00 96.31 827 GLU A O 1
ATOM 6482 N N . GLU A 1 828 ? 25.670 7.993 10.560 1.00 96.12 828 GLU A N 1
ATOM 6483 C CA . GLU A 1 828 ? 26.455 8.994 11.288 1.00 96.12 828 GLU A CA 1
ATOM 6484 C C . GLU A 1 828 ? 25.609 9.686 12.368 1.00 96.12 828 GLU A C 1
ATOM 6486 O O . GLU A 1 828 ? 26.051 9.846 13.509 1.00 96.12 828 GLU A O 1
ATOM 6491 N N . VAL A 1 829 ? 24.357 10.022 12.046 1.00 96.31 829 VAL A N 1
ATOM 6492 C CA . VAL A 1 829 ? 23.441 10.710 12.969 1.00 96.31 829 VAL A CA 1
ATOM 6493 C C . VAL A 1 829 ? 22.766 9.737 13.948 1.00 96.31 829 VAL A C 1
ATOM 6495 O O . VAL A 1 829 ? 22.649 10.011 15.151 1.00 96.31 829 VAL A O 1
ATOM 6498 N N . TRP A 1 830 ? 22.315 8.587 13.444 1.00 96.62 830 TRP A N 1
ATOM 6499 C CA . TRP A 1 830 ? 21.407 7.665 14.135 1.00 96.62 830 TRP A CA 1
ATOM 6500 C C . TRP A 1 830 ? 22.012 6.309 14.455 1.00 96.62 830 TRP A C 1
ATOM 6502 O O . TRP A 1 830 ? 21.333 5.488 15.072 1.00 96.62 830 TRP A O 1
ATOM 6512 N N . GLY A 1 831 ? 23.271 6.061 14.099 1.00 94.81 831 GLY A N 1
ATOM 6513 C CA . GLY A 1 831 ? 23.918 4.761 14.245 1.00 94.81 831 GLY A CA 1
ATOM 6514 C C . GLY A 1 831 ? 23.805 4.211 15.658 1.00 94.81 831 GLY A C 1
ATOM 6515 O O . GLY A 1 831 ? 23.455 3.053 15.823 1.00 94.81 831 GLY A O 1
ATOM 6516 N N . ASN A 1 832 ? 23.981 5.045 16.686 1.00 94.06 832 ASN A N 1
ATOM 6517 C CA . ASN A 1 832 ? 23.877 4.641 18.096 1.00 94.06 832 ASN A CA 1
ATOM 6518 C C . ASN A 1 832 ? 22.450 4.689 18.675 1.00 94.06 832 ASN A C 1
ATOM 6520 O O . ASN A 1 832 ? 22.275 4.515 19.880 1.00 94.06 832 ASN A O 1
ATOM 6524 N N . SER A 1 833 ? 21.437 4.963 17.854 1.00 94.69 833 SER A N 1
ATOM 6525 C CA . SER A 1 833 ? 20.041 5.024 18.288 1.00 94.69 833 SER A CA 1
ATOM 6526 C C . SER A 1 833 ? 19.323 3.678 18.102 1.00 94.69 833 SER A C 1
ATOM 6528 O O . SER A 1 833 ? 19.764 2.856 17.297 1.00 94.69 833 SER A O 1
ATOM 6530 N N . PRO A 1 834 ? 18.175 3.464 18.772 1.00 93.31 834 PRO A N 1
ATOM 6531 C CA . PRO A 1 834 ? 17.323 2.297 18.537 1.00 93.31 834 PRO A CA 1
ATOM 6532 C C . PRO A 1 834 ? 16.670 2.248 17.146 1.00 93.31 834 PRO A C 1
ATOM 6534 O O . PRO A 1 834 ? 16.025 1.255 16.830 1.00 93.31 834 PRO A O 1
ATOM 6537 N N . LEU A 1 835 ? 16.804 3.303 16.329 1.00 95.56 835 LEU A N 1
ATOM 6538 C CA . LEU A 1 835 ? 16.292 3.332 14.955 1.00 95.56 835 LEU A CA 1
ATOM 6539 C C . LEU A 1 835 ? 17.076 2.422 14.016 1.00 95.56 835 LEU A C 1
ATOM 6541 O O . LEU A 1 835 ? 16.569 2.070 12.956 1.00 95.56 835 LEU A O 1
ATOM 6545 N N . MET A 1 836 ? 18.313 2.089 14.384 1.00 96.81 836 MET A N 1
ATOM 6546 C CA . MET A 1 836 ? 19.261 1.393 13.531 1.00 96.81 836 MET A CA 1
ATOM 6547 C C . MET A 1 836 ? 19.609 0.037 14.141 1.00 96.81 836 MET A C 1
ATOM 6549 O O . MET A 1 836 ? 19.905 -0.067 15.331 1.00 96.81 836 MET A O 1
ATOM 6553 N N . MET A 1 837 ? 19.641 -1.001 13.312 1.00 94.69 837 MET A N 1
ATOM 6554 C CA . MET A 1 837 ? 20.138 -2.320 13.679 1.00 94.69 837 MET A CA 1
ATOM 6555 C C . MET A 1 837 ? 21.453 -2.632 12.978 1.00 94.69 837 MET A C 1
ATOM 6557 O O . MET A 1 837 ? 21.711 -2.211 11.851 1.00 94.69 837 MET A O 1
ATOM 6561 N N . GLN A 1 838 ? 22.299 -3.385 13.668 1.00 93.75 838 GLN A N 1
ATOM 6562 C CA . GLN A 1 838 ? 23.585 -3.822 13.153 1.00 93.75 838 GLN A CA 1
ATOM 6563 C C . GLN A 1 838 ? 23.411 -5.072 12.297 1.00 93.75 838 GLN A C 1
ATOM 6565 O O . GLN A 1 838 ? 22.785 -6.034 12.732 1.00 93.75 838 GLN A O 1
ATOM 6570 N N . ILE A 1 839 ? 23.995 -5.060 11.102 1.00 86.69 839 ILE A N 1
ATOM 6571 C CA . ILE A 1 839 ? 23.829 -6.149 10.136 1.00 86.69 839 ILE A CA 1
ATOM 6572 C C . ILE A 1 839 ? 25.097 -6.988 9.966 1.00 86.69 839 ILE A C 1
ATOM 6574 O O . ILE A 1 839 ? 24.990 -8.189 9.782 1.00 86.69 839 ILE A O 1
ATOM 6578 N N . THR A 1 840 ? 26.315 -6.446 10.067 1.00 65.56 840 THR A N 1
ATOM 6579 C CA . THR A 1 840 ? 27.529 -7.187 9.638 1.00 65.56 840 THR A CA 1
ATOM 6580 C C . THR A 1 840 ? 28.637 -7.183 10.686 1.00 65.56 840 THR A C 1
ATOM 6582 O O . THR A 1 840 ? 29.432 -6.255 10.669 1.00 65.56 840 THR A O 1
ATOM 6585 N N . ASN A 1 841 ? 28.750 -8.186 11.568 1.00 70.56 841 ASN A N 1
ATOM 6586 C CA . ASN A 1 841 ? 29.890 -8.368 12.500 1.00 70.56 841 ASN A CA 1
ATOM 6587 C C . ASN A 1 841 ? 30.402 -7.097 13.230 1.00 70.56 841 ASN A C 1
ATOM 6589 O O . ASN A 1 841 ? 31.560 -7.066 13.637 1.00 70.56 841 ASN A O 1
ATOM 6593 N N . GLY A 1 842 ? 29.618 -6.021 13.355 1.00 65.62 842 GLY A N 1
ATOM 6594 C CA . GLY A 1 842 ? 30.155 -4.729 13.800 1.00 65.62 842 GLY A CA 1
ATOM 6595 C C . GLY A 1 842 ? 29.988 -3.536 12.851 1.00 65.62 842 GLY A C 1
ATOM 6596 O O . GLY A 1 842 ? 29.768 -2.429 13.326 1.00 65.62 842 GLY A O 1
ATOM 6597 N N . ILE A 1 843 ? 30.114 -3.747 11.538 1.00 79.31 843 ILE A N 1
ATOM 6598 C CA . ILE A 1 843 ? 30.660 -2.747 10.600 1.00 79.31 843 ILE A CA 1
ATOM 6599 C C . ILE A 1 843 ? 29.622 -1.764 10.049 1.00 79.31 843 ILE A C 1
ATOM 6601 O O . ILE A 1 843 ? 29.959 -0.611 9.809 1.00 79.31 843 ILE A O 1
ATOM 6605 N N . SER A 1 844 ? 28.381 -2.198 9.829 1.00 90.38 844 SER A N 1
ATOM 6606 C CA . SER A 1 844 ? 27.349 -1.350 9.219 1.00 90.38 844 SER A CA 1
ATOM 6607 C C . SER A 1 844 ? 26.010 -1.521 9.910 1.00 90.38 844 SER A C 1
ATOM 6609 O O . SER A 1 844 ? 25.683 -2.611 10.406 1.00 90.38 844 SER A O 1
ATOM 6611 N N . ARG A 1 845 ? 25.237 -0.437 9.905 1.00 95.88 845 ARG A N 1
ATOM 6612 C CA . ARG A 1 845 ? 23.869 -0.381 10.401 1.00 95.88 845 ARG A CA 1
ATOM 6613 C C . ARG A 1 845 ? 22.899 0.089 9.319 1.00 95.88 845 ARG A C 1
ATOM 6615 O O . ARG A 1 845 ? 23.251 0.882 8.445 1.00 95.88 845 ARG A O 1
ATOM 6622 N N . VAL A 1 846 ? 21.670 -0.402 9.414 1.00 97.12 846 VAL A N 1
ATOM 6623 C CA . VAL A 1 846 ? 20.513 -0.002 8.596 1.00 97.12 846 VAL A CA 1
ATOM 6624 C C . VAL A 1 846 ? 19.316 0.236 9.519 1.00 97.12 846 VAL A C 1
ATOM 6626 O O . VAL A 1 846 ? 19.341 -0.254 10.652 1.00 97.12 846 VAL A O 1
ATOM 6629 N N . PRO A 1 847 ? 18.280 0.975 9.092 1.00 97.62 847 PRO A N 1
ATOM 6630 C CA . PRO A 1 847 ? 17.060 1.136 9.874 1.00 97.62 847 PRO A CA 1
ATOM 6631 C C . PRO A 1 847 ? 16.433 -0.208 10.273 1.00 97.62 847 PRO A C 1
ATOM 6633 O O . PRO A 1 847 ? 16.547 -1.196 9.544 1.00 97.62 847 PRO A O 1
ATOM 6636 N N . THR A 1 848 ? 15.778 -0.266 11.434 1.00 95.56 848 THR A N 1
ATOM 6637 C CA . THR A 1 848 ? 15.064 -1.481 11.861 1.00 95.56 848 THR A CA 1
ATOM 6638 C C . THR A 1 848 ? 13.805 -1.720 11.011 1.00 95.56 848 THR A C 1
ATOM 6640 O O . THR A 1 848 ? 13.277 -0.771 10.418 1.00 95.56 848 THR A O 1
ATOM 6643 N N . PRO A 1 849 ? 13.257 -2.951 10.979 1.00 93.25 849 PRO A N 1
ATOM 6644 C CA . PRO A 1 849 ? 11.965 -3.235 10.352 1.00 93.25 849 PRO A CA 1
ATOM 6645 C C . PRO A 1 849 ? 10.855 -2.289 10.795 1.00 93.25 849 PRO A C 1
ATOM 6647 O O . PRO A 1 849 ? 10.088 -1.817 9.970 1.00 93.25 849 PRO A O 1
ATOM 6650 N N . GLU A 1 850 ? 10.787 -1.934 12.077 1.00 90.31 850 GLU A N 1
ATOM 6651 C CA . GLU A 1 850 ? 9.752 -1.030 12.583 1.00 90.31 850 GLU A CA 1
ATOM 6652 C C . GLU A 1 850 ? 9.874 0.392 12.021 1.00 90.31 850 GLU A C 1
ATOM 6654 O O . GLU A 1 850 ? 8.865 1.092 11.908 1.00 90.31 850 GLU A O 1
ATOM 6659 N N . VAL A 1 851 ? 11.093 0.826 11.679 1.00 95.50 851 VAL A N 1
ATOM 6660 C CA . VAL A 1 851 ? 11.321 2.095 10.980 1.00 95.50 851 VAL A CA 1
ATOM 6661 C C . VAL A 1 851 ? 10.903 1.961 9.518 1.00 95.50 851 VAL A C 1
ATOM 6663 O O . VAL A 1 851 ? 10.123 2.783 9.050 1.00 95.50 851 VAL A O 1
ATOM 6666 N N . PHE A 1 852 ? 11.323 0.907 8.811 1.00 96.88 852 PHE A N 1
ATOM 6667 C CA . PHE A 1 852 ? 10.895 0.673 7.425 1.00 96.88 852 PHE A CA 1
ATOM 6668 C C . PHE A 1 852 ? 9.376 0.522 7.281 1.00 96.88 852 PHE A C 1
ATOM 6670 O O . PHE A 1 852 ? 8.788 1.047 6.340 1.00 96.88 852 PHE A O 1
ATOM 6677 N N . GLU A 1 853 ? 8.721 -0.136 8.234 1.00 92.06 853 GLU A N 1
ATOM 6678 C CA . GLU A 1 853 ? 7.266 -0.276 8.283 1.00 92.06 853 GLU A CA 1
ATOM 6679 C C . GLU A 1 853 ? 6.579 1.089 8.380 1.00 92.06 853 GLU A C 1
ATOM 6681 O O . GLU A 1 853 ? 5.598 1.344 7.680 1.00 92.06 853 GLU A O 1
ATOM 6686 N N . LEU A 1 854 ? 7.116 1.985 9.215 1.00 92.50 854 LEU A N 1
ATOM 6687 C CA . LEU A 1 854 ? 6.609 3.346 9.352 1.00 92.50 854 LEU A CA 1
ATOM 6688 C C . LEU A 1 854 ? 6.801 4.146 8.056 1.00 92.50 854 LEU A C 1
ATOM 6690 O O . LEU A 1 854 ? 5.845 4.755 7.581 1.00 92.50 854 LEU A O 1
ATOM 6694 N N . LEU A 1 855 ? 8.002 4.103 7.469 1.00 95.19 855 LEU A N 1
ATOM 6695 C CA . LEU A 1 855 ? 8.338 4.815 6.226 1.00 95.19 855 LEU A CA 1
ATOM 6696 C C . LEU A 1 855 ? 7.513 4.323 5.028 1.00 95.19 855 LEU A C 1
ATOM 6698 O O . LEU A 1 855 ? 7.152 5.108 4.161 1.00 95.19 855 LEU A O 1
ATOM 6702 N N . ARG A 1 856 ? 7.155 3.035 4.998 1.00 91.94 856 ARG A N 1
ATOM 6703 C CA . ARG A 1 856 ? 6.291 2.450 3.963 1.00 91.94 856 ARG A CA 1
ATOM 6704 C C . ARG A 1 856 ? 4.829 2.895 4.080 1.00 91.94 856 ARG A C 1
ATOM 6706 O O . ARG A 1 856 ? 4.116 2.973 3.073 1.00 91.94 856 ARG A O 1
ATOM 6713 N N . LYS A 1 857 ? 4.352 3.100 5.310 1.00 87.38 857 LYS A N 1
ATOM 6714 C CA . LYS A 1 857 ? 2.941 3.390 5.621 1.00 87.38 857 LYS A CA 1
ATOM 6715 C C . LYS A 1 857 ? 2.614 4.877 5.676 1.00 87.38 857 LYS A C 1
ATOM 6717 O O . LYS A 1 857 ? 1.444 5.225 5.556 1.00 87.38 857 LYS A O 1
ATOM 6722 N N . LYS A 1 858 ? 3.608 5.736 5.890 1.00 91.25 858 LYS A N 1
ATOM 6723 C CA . LYS A 1 858 ? 3.427 7.178 6.065 1.00 91.25 858 LYS A CA 1
ATOM 6724 C C . LYS A 1 858 ? 4.210 7.940 5.006 1.00 91.25 858 LYS A C 1
ATOM 6726 O O . LYS A 1 858 ? 5.357 7.617 4.732 1.00 91.25 858 LYS A O 1
ATOM 6731 N N . ASN A 1 859 ? 3.586 8.964 4.436 1.00 90.69 859 ASN A N 1
ATOM 6732 C CA . ASN A 1 859 ? 4.188 9.856 3.443 1.00 90.69 859 ASN A CA 1
ATOM 6733 C C . ASN A 1 859 ? 4.444 11.274 3.987 1.00 90.69 859 ASN A C 1
ATOM 6735 O O . ASN A 1 859 ? 5.058 12.077 3.295 1.00 90.69 859 ASN A O 1
ATOM 6739 N N . ASN A 1 860 ? 3.999 11.589 5.209 1.00 93.25 860 ASN A N 1
ATOM 6740 C CA . ASN A 1 860 ? 4.230 12.883 5.846 1.00 93.25 860 ASN A CA 1
ATOM 6741 C C . ASN A 1 860 ? 5.469 12.824 6.770 1.00 93.25 860 ASN A C 1
ATOM 6743 O O . ASN A 1 860 ? 5.419 12.151 7.809 1.00 93.25 860 ASN A O 1
ATOM 6747 N N . PRO A 1 861 ? 6.566 13.543 6.457 1.00 95.88 861 PRO A N 1
ATOM 6748 C CA . PRO A 1 861 ? 7.784 13.496 7.266 1.00 95.88 861 PRO A CA 1
ATOM 6749 C C . PRO A 1 861 ? 7.598 14.038 8.693 1.00 95.88 861 PRO A C 1
ATOM 6751 O O . PRO A 1 861 ? 8.215 13.531 9.629 1.00 95.88 861 PRO A O 1
ATOM 6754 N N . GLY A 1 862 ? 6.725 15.031 8.897 1.00 94.81 862 GLY A N 1
ATOM 6755 C CA . GLY A 1 862 ? 6.418 15.569 10.227 1.00 94.81 862 GLY A CA 1
ATOM 6756 C C . GLY A 1 862 ? 5.719 14.541 11.122 1.00 94.81 862 GLY A C 1
ATOM 6757 O O . GLY A 1 862 ? 6.071 14.378 12.293 1.00 94.81 862 GLY A O 1
ATOM 6758 N N . GLU A 1 863 ? 4.779 13.778 10.559 1.00 92.25 863 GLU A N 1
ATOM 6759 C CA . GLU A 1 863 ? 4.119 12.676 11.260 1.00 92.25 863 GLU A CA 1
ATOM 6760 C C . GLU A 1 863 ? 5.115 11.567 11.626 1.00 92.25 863 GLU A C 1
ATOM 6762 O O . GLU A 1 863 ? 5.128 11.104 12.770 1.00 92.25 863 GLU A O 1
ATOM 6767 N N . ILE A 1 864 ? 5.990 11.187 10.689 1.00 94.44 864 ILE A N 1
ATOM 6768 C CA . ILE A 1 864 ? 7.053 10.199 10.918 1.00 94.44 864 ILE A CA 1
ATOM 6769 C C . ILE A 1 864 ? 7.978 10.661 12.046 1.00 94.44 864 ILE A C 1
ATOM 6771 O O . ILE A 1 864 ? 8.218 9.902 12.987 1.00 94.44 864 ILE A O 1
ATOM 6775 N N . ALA A 1 865 ? 8.454 11.909 12.002 1.00 95.50 865 ALA A N 1
ATOM 6776 C CA . ALA A 1 865 ? 9.321 12.469 13.033 1.00 95.50 865 ALA A CA 1
ATOM 6777 C C . ALA A 1 865 ? 8.657 12.419 14.416 1.00 95.50 865 ALA A C 1
ATOM 6779 O O . ALA A 1 865 ? 9.268 11.958 15.382 1.00 95.50 865 ALA A O 1
ATOM 6780 N N . ARG A 1 866 ? 7.381 12.816 14.504 1.00 92.69 866 ARG A N 1
ATOM 6781 C CA . ARG A 1 866 ? 6.580 12.762 15.736 1.00 92.69 866 ARG A CA 1
ATOM 6782 C C . ARG A 1 866 ? 6.448 11.334 16.274 1.00 92.69 866 ARG A C 1
ATOM 6784 O O . ARG A 1 866 ? 6.625 11.122 17.475 1.00 92.69 866 ARG A O 1
ATOM 6791 N N . ILE A 1 867 ? 6.151 10.359 15.412 1.00 89.75 867 ILE A N 1
ATOM 6792 C CA . ILE A 1 867 ? 6.007 8.949 15.807 1.00 89.75 867 ILE A CA 1
ATOM 6793 C C . ILE A 1 867 ? 7.347 8.388 16.292 1.00 89.75 867 ILE A C 1
ATOM 6795 O O . ILE A 1 867 ? 7.395 7.776 17.359 1.00 89.75 867 ILE A O 1
ATOM 6799 N N . LEU A 1 868 ? 8.445 8.630 15.569 1.00 92.75 868 LEU A N 1
ATOM 6800 C CA . LEU A 1 868 ? 9.778 8.159 15.958 1.00 92.75 868 LEU A CA 1
ATOM 6801 C C . LEU A 1 868 ? 10.265 8.811 17.260 1.00 92.75 868 LEU A C 1
ATOM 6803 O O . LEU A 1 868 ? 10.779 8.105 18.130 1.00 92.75 868 LEU A O 1
ATOM 6807 N N . ASN A 1 869 ? 10.049 10.120 17.437 1.00 93.19 869 ASN A N 1
ATOM 6808 C CA . ASN A 1 869 ? 10.341 10.826 18.689 1.00 93.19 869 ASN A CA 1
ATOM 6809 C C . ASN A 1 869 ? 9.622 10.190 19.873 1.00 93.19 869 ASN A C 1
ATOM 6811 O O . ASN A 1 869 ? 10.260 9.888 20.880 1.00 93.19 869 ASN A O 1
ATOM 6815 N N . ARG A 1 870 ? 8.317 9.942 19.731 1.00 88.38 870 ARG A N 1
ATOM 6816 C CA . ARG A 1 870 ? 7.498 9.324 20.777 1.00 88.38 870 ARG A CA 1
ATOM 6817 C C . ARG A 1 870 ? 7.925 7.884 21.059 1.00 88.38 870 ARG A C 1
ATOM 6819 O O . ARG A 1 870 ? 8.072 7.509 22.216 1.00 88.38 870 ARG A O 1
ATOM 6826 N N . ARG A 1 871 ? 8.128 7.075 20.014 1.00 87.06 871 ARG A N 1
ATOM 6827 C CA . ARG A 1 871 ? 8.412 5.635 20.131 1.00 87.06 871 ARG A CA 1
ATOM 6828 C C . ARG A 1 871 ? 9.777 5.355 20.755 1.00 87.06 871 ARG A C 1
ATOM 6830 O O . ARG A 1 871 ? 9.913 4.396 21.508 1.00 87.06 871 ARG A O 1
ATOM 6837 N N . TYR A 1 872 ? 10.772 6.181 20.440 1.00 88.62 872 TYR A N 1
ATOM 6838 C CA . TYR A 1 872 ? 12.167 5.948 20.822 1.00 88.62 872 TYR A CA 1
ATOM 6839 C C . TYR A 1 872 ? 12.736 7.014 21.765 1.00 88.62 872 TYR A C 1
ATOM 6841 O O . TYR A 1 872 ? 13.936 7.003 22.032 1.00 88.62 872 TYR A O 1
ATOM 6849 N N . ASN A 1 873 ? 11.886 7.911 22.279 1.00 89.94 873 ASN A N 1
ATOM 6850 C CA . ASN A 1 873 ? 12.261 9.023 23.153 1.00 89.94 873 ASN A CA 1
ATOM 6851 C C . ASN A 1 873 ? 13.417 9.861 22.574 1.00 89.94 873 ASN A C 1
ATOM 6853 O O . ASN A 1 873 ? 14.440 10.081 23.225 1.00 89.94 873 ASN A O 1
ATOM 6857 N N . LEU A 1 874 ? 13.275 10.263 21.307 1.00 91.12 874 LEU A N 1
ATOM 6858 C CA . LEU A 1 874 ? 14.307 11.010 20.579 1.00 91.12 874 LEU A CA 1
ATOM 6859 C C . LEU A 1 874 ? 14.111 12.527 20.642 1.00 91.12 874 LEU A C 1
ATOM 6861 O O . LEU A 1 874 ? 15.019 13.235 20.225 1.00 91.12 874 LEU A O 1
ATOM 6865 N N . ASP A 1 875 ? 12.979 13.023 21.145 1.00 82.06 875 ASP A N 1
ATOM 6866 C CA . ASP A 1 875 ? 12.615 14.447 21.138 1.00 82.06 875 ASP A CA 1
ATOM 6867 C C . ASP A 1 875 ? 13.667 15.302 21.879 1.00 82.06 875 ASP A C 1
ATOM 6869 O O . ASP A 1 875 ? 14.020 14.957 23.014 1.00 82.06 875 ASP A O 1
ATOM 6873 N N . PRO A 1 876 ? 14.223 16.380 21.278 1.00 86.31 876 PRO A N 1
ATOM 6874 C CA . PRO A 1 876 ? 13.895 17.007 19.980 1.00 86.31 876 PRO A CA 1
ATOM 6875 C C . PRO A 1 876 ? 14.840 16.644 18.822 1.00 86.31 876 PRO A C 1
ATOM 6877 O O . PRO A 1 876 ? 14.954 17.379 17.843 1.00 86.31 876 PRO A O 1
ATOM 6880 N N . ARG A 1 877 ? 15.583 15.538 18.922 1.00 92.69 877 ARG A N 1
ATOM 6881 C CA . ARG A 1 877 ? 16.602 15.161 17.932 1.00 92.69 877 ARG A CA 1
ATOM 6882 C C . ARG A 1 877 ? 16.000 14.784 16.579 1.00 92.69 877 ARG A C 1
ATOM 6884 O O . ARG A 1 877 ? 16.591 15.135 15.561 1.00 92.69 877 ARG A O 1
ATOM 6891 N N . MET A 1 878 ? 14.895 14.030 16.524 1.00 96.12 878 MET A N 1
ATOM 6892 C CA . MET A 1 878 ? 14.254 13.687 15.243 1.00 96.12 878 MET A CA 1
ATOM 6893 C C . MET A 1 878 ? 13.363 14.854 14.808 1.00 96.12 878 MET A C 1
ATOM 6895 O O . MET A 1 878 ? 12.498 15.287 15.561 1.00 96.12 878 MET A O 1
ATOM 6899 N N . ASN A 1 879 ? 13.563 15.368 13.599 1.00 95.25 879 ASN A N 1
ATOM 6900 C CA . ASN A 1 879 ? 12.776 16.464 13.032 1.00 95.25 879 ASN A CA 1
ATOM 6901 C C . ASN A 1 879 ? 12.326 16.094 11.610 1.00 95.25 879 ASN A C 1
ATOM 6903 O O . ASN A 1 879 ? 12.682 15.031 11.099 1.00 95.25 879 ASN A O 1
ATOM 6907 N N . THR A 1 880 ? 11.552 16.970 10.970 1.00 95.44 880 THR A N 1
ATOM 6908 C CA . THR A 1 880 ? 11.027 16.758 9.613 1.00 95.44 880 THR A CA 1
ATOM 6909 C C . THR A 1 880 ? 12.136 16.481 8.594 1.00 95.44 880 THR A C 1
ATOM 6911 O O . THR A 1 880 ? 11.982 15.583 7.777 1.00 95.44 880 THR A O 1
ATOM 6914 N N . ALA A 1 881 ? 13.281 17.169 8.672 1.00 95.56 881 ALA A N 1
ATOM 6915 C CA . ALA A 1 881 ? 14.395 16.961 7.742 1.00 95.56 881 ALA A CA 1
ATOM 6916 C C . ALA A 1 881 ? 15.023 15.562 7.886 1.00 95.56 881 ALA A C 1
ATOM 6918 O O . ALA A 1 881 ? 15.251 14.884 6.887 1.00 95.56 881 ALA A O 1
ATOM 6919 N N . HIS A 1 882 ? 15.233 15.094 9.119 1.00 96.19 882 HIS A N 1
ATOM 6920 C CA . HIS A 1 882 ? 15.730 13.740 9.381 1.00 96.19 882 HIS A CA 1
ATOM 6921 C C . HIS A 1 882 ? 14.739 12.656 8.923 1.00 96.19 882 HIS A C 1
ATOM 6923 O O . HIS A 1 882 ? 15.143 11.629 8.378 1.00 96.19 882 HIS A O 1
ATOM 6929 N N . ALA A 1 883 ? 13.435 12.879 9.115 1.00 96.56 883 ALA A N 1
ATOM 6930 C CA . ALA A 1 883 ? 12.405 11.972 8.617 1.00 96.56 883 ALA A CA 1
ATOM 6931 C C . ALA A 1 883 ? 12.361 11.943 7.080 1.00 96.56 883 ALA A C 1
ATOM 6933 O O . ALA A 1 883 ? 12.245 10.865 6.502 1.00 96.56 883 ALA A O 1
ATOM 6934 N N . THR A 1 884 ? 12.529 13.094 6.421 1.00 96.19 884 THR A N 1
ATOM 6935 C CA . THR A 1 884 ? 12.661 13.178 4.960 1.00 96.19 884 THR A CA 1
ATOM 6936 C C . THR A 1 884 ? 13.872 12.389 4.465 1.00 96.19 884 THR A C 1
ATOM 6938 O O . THR A 1 884 ? 13.756 11.658 3.486 1.00 96.19 884 THR A O 1
ATOM 6941 N N . GLU A 1 885 ? 15.016 12.468 5.147 1.00 96.06 885 GLU A N 1
ATOM 6942 C CA . GLU A 1 885 ? 16.210 11.694 4.785 1.00 96.06 885 GLU A CA 1
ATOM 6943 C C . GLU A 1 885 ? 15.972 10.179 4.905 1.00 96.06 885 GLU A C 1
ATOM 6945 O O . GLU A 1 885 ? 16.295 9.426 3.985 1.00 96.06 885 GLU A O 1
ATOM 6950 N N . LEU A 1 886 ? 15.331 9.732 5.991 1.00 97.38 886 LEU A N 1
ATOM 6951 C CA . LEU A 1 886 ? 14.924 8.335 6.163 1.00 97.38 886 LEU A CA 1
ATOM 6952 C C . LEU A 1 886 ? 13.961 7.876 5.055 1.00 97.38 886 LEU A C 1
ATOM 6954 O O . LEU A 1 886 ? 14.131 6.783 4.518 1.00 97.38 886 LEU A O 1
ATOM 6958 N N . MET A 1 887 ? 12.979 8.705 4.686 1.00 96.44 887 MET A N 1
ATOM 6959 C CA . MET A 1 887 ? 12.053 8.412 3.586 1.00 96.44 887 MET A CA 1
ATOM 6960 C C . MET A 1 887 ? 12.769 8.315 2.239 1.00 96.44 887 MET A C 1
ATOM 6962 O O . MET A 1 887 ? 12.531 7.371 1.489 1.00 96.44 887 MET A O 1
ATOM 6966 N N . MET A 1 888 ? 13.667 9.258 1.937 1.00 95.81 888 MET A N 1
ATOM 6967 C CA . MET A 1 888 ? 14.472 9.226 0.714 1.00 95.81 888 MET A CA 1
ATOM 6968 C C . MET A 1 888 ? 15.309 7.952 0.651 1.00 95.81 888 MET A C 1
ATOM 6970 O O . MET A 1 888 ? 15.324 7.284 -0.381 1.00 95.81 888 MET A O 1
ATOM 6974 N N . TYR A 1 889 ? 15.952 7.577 1.756 1.00 97.69 889 TYR A N 1
ATOM 6975 C CA . TYR A 1 889 ? 16.698 6.330 1.839 1.00 97.69 889 TYR A CA 1
ATOM 6976 C C . TYR A 1 889 ? 15.807 5.105 1.608 1.00 97.69 889 TYR A C 1
ATOM 6978 O O . TYR A 1 889 ? 16.164 4.250 0.803 1.00 97.69 889 TYR A O 1
ATOM 6986 N N . PHE A 1 890 ? 14.635 5.029 2.246 1.00 97.44 890 PHE A N 1
ATOM 6987 C CA . PHE A 1 890 ? 13.694 3.925 2.037 1.00 97.44 890 PHE A CA 1
ATOM 6988 C C . PHE A 1 890 ? 13.242 3.806 0.579 1.00 97.44 890 PHE A C 1
ATOM 6990 O O . PHE A 1 890 ? 13.341 2.718 0.019 1.00 97.44 890 PHE A O 1
ATOM 6997 N N . ASN A 1 891 ? 12.815 4.904 -0.050 1.00 95.00 891 ASN A N 1
ATOM 6998 C CA . ASN A 1 891 ? 12.382 4.890 -1.450 1.00 95.00 891 ASN A CA 1
ATOM 6999 C C . ASN A 1 891 ? 13.509 4.385 -2.363 1.00 95.00 891 ASN A C 1
ATOM 7001 O O . ASN A 1 891 ? 13.292 3.537 -3.220 1.00 95.00 891 ASN A O 1
ATOM 7005 N N . ARG A 1 892 ? 14.745 4.837 -2.111 1.00 95.88 892 ARG A N 1
ATOM 7006 C CA . ARG A 1 892 ? 15.929 4.397 -2.855 1.00 95.88 892 ARG A CA 1
ATOM 7007 C C . ARG A 1 892 ? 16.293 2.939 -2.607 1.00 95.88 892 ARG A C 1
ATOM 7009 O O . ARG A 1 892 ? 16.802 2.298 -3.513 1.00 95.88 892 ARG A O 1
ATOM 7016 N N . VAL A 1 893 ? 16.073 2.413 -1.403 1.00 97.31 893 VAL A N 1
ATOM 7017 C CA . VAL A 1 893 ? 16.224 0.979 -1.120 1.00 97.31 893 VAL A CA 1
ATOM 7018 C C . VAL A 1 893 ? 15.166 0.184 -1.881 1.00 97.31 893 VAL A C 1
ATOM 7020 O O . VAL A 1 893 ? 15.503 -0.838 -2.478 1.00 97.31 893 VAL A O 1
ATOM 7023 N N . ASP A 1 894 ? 13.914 0.648 -1.894 1.00 95.56 894 ASP A N 1
ATOM 7024 C CA . ASP A 1 894 ? 12.825 -0.067 -2.556 1.00 95.56 894 ASP A CA 1
ATOM 7025 C C . ASP A 1 894 ? 13.006 -0.148 -4.079 1.00 95.56 894 ASP A C 1
ATOM 7027 O O . ASP A 1 894 ? 12.657 -1.169 -4.667 1.00 95.56 894 ASP A O 1
ATOM 7031 N N . ASP A 1 895 ? 13.666 0.826 -4.715 1.00 95.31 895 ASP A N 1
ATOM 7032 C CA . ASP A 1 895 ? 14.063 0.754 -6.135 1.00 95.31 895 ASP A CA 1
ATOM 7033 C C . ASP A 1 895 ? 14.865 -0.528 -6.479 1.00 95.31 895 ASP A C 1
ATOM 7035 O O . ASP A 1 895 ? 14.885 -0.961 -7.631 1.00 95.31 895 ASP A O 1
ATOM 7039 N N . PHE A 1 896 ? 15.509 -1.168 -5.492 1.00 97.19 896 PHE A N 1
ATOM 7040 C CA . PHE A 1 896 ? 16.303 -2.394 -5.663 1.00 97.19 896 PHE A CA 1
ATOM 7041 C C . PHE A 1 896 ? 15.679 -3.644 -5.024 1.00 97.19 896 PHE A C 1
ATOM 7043 O O . PHE A 1 896 ? 16.324 -4.699 -4.979 1.00 97.19 896 PHE A O 1
ATOM 7050 N N . SER A 1 897 ? 14.449 -3.554 -4.514 1.00 95.31 897 SER A N 1
ATOM 7051 C CA . SER A 1 897 ? 13.747 -4.718 -3.972 1.00 95.31 897 SER A CA 1
ATOM 7052 C C . SER A 1 897 ? 13.507 -5.743 -5.088 1.00 95.31 897 SER A C 1
ATOM 7054 O O . SER A 1 897 ? 12.978 -5.382 -6.142 1.00 95.31 897 SER A O 1
ATOM 7056 N N . PRO A 1 898 ? 13.830 -7.028 -4.882 1.00 94.38 898 PRO A N 1
ATOM 7057 C CA . PRO A 1 898 ? 13.642 -8.034 -5.916 1.00 94.38 898 PRO A CA 1
ATOM 7058 C C . PRO A 1 898 ? 12.152 -8.221 -6.254 1.00 94.38 898 PRO A C 1
ATOM 7060 O O . PRO A 1 898 ? 11.261 -7.976 -5.434 1.00 94.38 898 PRO A O 1
ATOM 7063 N N . GLY A 1 899 ? 11.867 -8.660 -7.481 1.00 91.81 899 GLY A N 1
ATOM 7064 C CA . GLY A 1 899 ? 10.512 -9.015 -7.908 1.00 91.81 899 GLY A CA 1
ATOM 7065 C C . GLY A 1 899 ? 9.984 -10.226 -7.135 1.00 91.81 899 GLY A C 1
ATOM 7066 O O . GLY A 1 899 ? 10.757 -11.114 -6.768 1.00 91.81 899 GLY A O 1
ATOM 7067 N N . LEU A 1 900 ? 8.674 -10.289 -6.895 1.00 89.25 900 LEU A N 1
ATOM 7068 C CA . LEU A 1 900 ? 8.057 -11.461 -6.268 1.00 89.25 900 LEU A CA 1
ATOM 7069 C C . LEU A 1 900 ? 8.081 -12.644 -7.240 1.00 89.25 900 LEU A C 1
ATOM 7071 O O . LEU A 1 900 ? 7.817 -12.469 -8.427 1.00 89.25 900 LEU A O 1
ATOM 7075 N N . LEU A 1 901 ? 8.395 -13.834 -6.731 1.00 91.88 901 LEU A N 1
ATOM 7076 C CA . LEU A 1 901 ? 8.443 -15.077 -7.501 1.00 91.88 901 LEU A CA 1
ATOM 7077 C C . LEU A 1 901 ? 7.528 -16.111 -6.840 1.00 91.88 901 LEU A C 1
ATOM 7079 O O . LEU A 1 901 ? 7.972 -16.880 -5.989 1.00 91.88 901 LEU A O 1
ATOM 7083 N N . ILE A 1 902 ? 6.251 -16.101 -7.224 1.00 90.81 902 ILE A N 1
ATOM 7084 C CA . ILE A 1 902 ? 5.222 -17.011 -6.706 1.00 90.81 902 ILE A CA 1
ATOM 7085 C C . ILE A 1 902 ? 4.749 -17.970 -7.803 1.00 90.81 902 ILE A C 1
ATOM 7087 O O . ILE A 1 902 ? 4.410 -17.550 -8.906 1.00 90.81 902 ILE A O 1
ATOM 7091 N N . GLU A 1 903 ? 4.734 -19.271 -7.514 1.00 91.31 903 GLU A N 1
ATOM 7092 C CA . GLU A 1 903 ? 4.328 -20.287 -8.497 1.00 91.31 903 GLU A CA 1
ATOM 7093 C C . GLU A 1 903 ? 2.828 -20.211 -8.785 1.00 91.31 903 GLU A C 1
ATOM 7095 O O . GLU A 1 903 ? 2.401 -20.148 -9.936 1.00 91.31 903 GLU A O 1
ATOM 7100 N N . SER A 1 904 ? 2.015 -20.152 -7.735 1.00 89.06 904 SER A N 1
ATOM 7101 C CA . SER A 1 904 ? 0.566 -20.052 -7.850 1.00 89.06 904 SER A CA 1
ATOM 7102 C C . SER A 1 904 ? 0.004 -19.099 -6.807 1.00 89.06 904 SER A C 1
ATOM 7104 O O . SER A 1 904 ? 0.556 -18.929 -5.720 1.00 89.06 904 SER A O 1
ATOM 7106 N N . ARG A 1 905 ? -1.109 -18.460 -7.162 1.00 81.94 905 ARG A N 1
ATOM 7107 C CA . ARG A 1 905 ? -1.944 -17.741 -6.206 1.00 81.94 905 ARG A CA 1
ATOM 7108 C C . ARG A 1 905 ? -2.983 -18.698 -5.686 1.00 81.94 905 ARG A C 1
ATOM 7110 O O . ARG A 1 905 ? -3.753 -19.246 -6.471 1.00 81.94 905 ARG A O 1
ATOM 7117 N N . VAL A 1 906 ? -3.036 -18.838 -4.375 1.00 87.50 906 VAL A N 1
ATOM 7118 C CA . VAL A 1 906 ? -4.157 -19.501 -3.728 1.00 87.50 906 VAL A CA 1
ATOM 7119 C C . VAL A 1 906 ? -5.210 -18.423 -3.493 1.00 87.50 906 VAL A C 1
ATOM 7121 O O . VAL A 1 906 ? -4.967 -17.464 -2.767 1.00 87.50 906 VAL A O 1
ATOM 7124 N N . GLN A 1 907 ? -6.355 -18.508 -4.164 1.00 85.12 907 GLN A N 1
ATOM 7125 C CA . GLN A 1 907 ? -7.488 -17.653 -3.812 1.00 85.12 907 GLN A CA 1
ATOM 7126 C C . GLN A 1 907 ? -8.155 -18.233 -2.568 1.00 85.12 907 GLN A C 1
ATOM 7128 O O . GLN A 1 907 ? -8.472 -19.422 -2.533 1.00 85.12 907 GLN A O 1
ATOM 7133 N N . HIS A 1 908 ? -8.359 -17.403 -1.549 1.00 90.25 908 HIS A N 1
ATOM 7134 C CA . HIS A 1 908 ? -9.122 -17.806 -0.376 1.00 90.25 908 HIS A CA 1
ATOM 7135 C C . HIS A 1 908 ? -10.593 -17.952 -0.756 1.00 90.25 908 HIS A C 1
ATOM 7137 O O . HIS A 1 908 ? -11.218 -16.999 -1.223 1.00 90.25 908 HIS A O 1
ATOM 7143 N N . ASN A 1 909 ? -11.141 -19.149 -0.562 1.00 87.75 909 ASN A N 1
ATOM 7144 C CA . ASN A 1 909 ? -12.529 -19.425 -0.887 1.00 87.75 909 ASN A CA 1
ATOM 7145 C C . ASN A 1 909 ? -13.432 -19.214 0.335 1.00 87.75 909 ASN A C 1
ATOM 7147 O O . ASN A 1 909 ? -13.646 -20.134 1.119 1.00 87.75 909 ASN A O 1
ATOM 7151 N N . PHE A 1 910 ? -14.000 -18.017 0.476 1.00 91.62 910 PHE A N 1
ATOM 7152 C CA . PHE A 1 910 ? -14.962 -17.728 1.545 1.00 91.62 910 PHE A CA 1
ATOM 7153 C C . PHE A 1 910 ? -16.350 -18.353 1.309 1.00 91.62 910 PHE A C 1
ATOM 7155 O O . PHE A 1 910 ? -17.184 -18.285 2.214 1.00 91.62 910 PHE A O 1
ATOM 7162 N N . ASP A 1 911 ? -16.615 -18.989 0.157 1.00 91.69 911 ASP A N 1
ATOM 7163 C CA . ASP A 1 911 ? -17.914 -19.620 -0.138 1.00 91.69 911 ASP A CA 1
ATOM 7164 C C . ASP A 1 911 ? -18.236 -20.731 0.869 1.00 91.69 911 ASP A C 1
ATOM 7166 O O . ASP A 1 911 ? -19.394 -20.945 1.212 1.00 91.69 911 ASP A O 1
ATOM 7170 N N . LEU A 1 912 ? -17.210 -21.403 1.397 1.00 92.00 912 LEU A N 1
ATOM 7171 C CA . LEU A 1 912 ? -17.357 -22.531 2.322 1.00 92.00 912 LEU A CA 1
ATOM 7172 C C . LEU A 1 912 ? -17.554 -22.108 3.788 1.00 92.00 912 LEU A C 1
ATOM 7174 O O . LEU A 1 912 ? -17.749 -22.958 4.656 1.00 92.00 912 LEU A O 1
ATOM 7178 N N . ALA A 1 913 ? -17.496 -20.807 4.086 1.00 95.44 913 ALA A N 1
ATOM 7179 C CA . ALA A 1 913 ? -17.502 -20.271 5.446 1.00 95.44 913 ALA A CA 1
ATOM 7180 C C . ALA A 1 913 ? -18.904 -19.977 6.008 1.00 95.44 913 ALA A C 1
ATOM 7182 O O . ALA A 1 913 ? -19.116 -18.965 6.675 1.00 95.44 913 ALA A O 1
ATOM 7183 N N . ASP A 1 914 ? -19.862 -20.879 5.775 1.00 95.38 914 ASP A N 1
ATOM 7184 C CA . ASP A 1 914 ? -21.233 -20.770 6.306 1.00 95.38 914 ASP A CA 1
ATOM 7185 C C . ASP A 1 914 ? -21.262 -20.741 7.842 1.00 95.38 914 ASP A C 1
ATOM 7187 O O . ASP A 1 914 ? -22.082 -20.056 8.455 1.00 95.38 914 ASP A O 1
ATOM 7191 N N . ASN A 1 915 ? -20.306 -21.435 8.461 1.00 97.25 915 ASN A N 1
ATOM 7192 C CA . ASN A 1 915 ? -20.116 -21.507 9.908 1.00 97.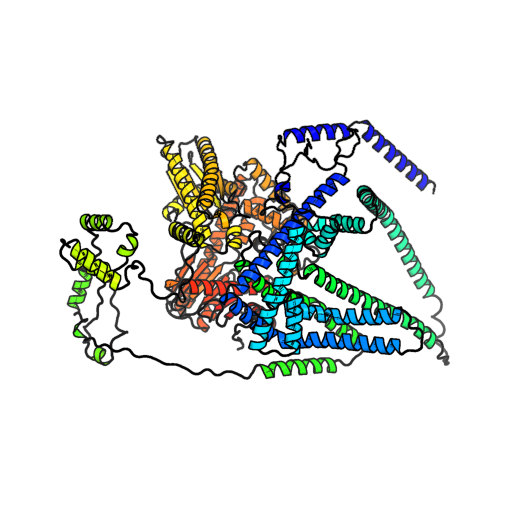25 915 ASN A CA 1
ATOM 7193 C C . ASN A 1 915 ? -19.202 -20.397 10.458 1.00 97.25 915 ASN A C 1
ATOM 7195 O O . ASN A 1 915 ? -18.679 -20.510 11.571 1.00 97.25 915 ASN A O 1
ATOM 7199 N N . GLY A 1 916 ? -18.977 -19.345 9.672 1.00 97.25 916 GLY A N 1
ATOM 7200 C CA . GLY A 1 916 ? -17.972 -18.336 9.959 1.00 97.25 916 GLY A CA 1
ATOM 7201 C C . GLY A 1 916 ? -16.562 -18.865 9.720 1.00 97.25 916 GLY A C 1
ATOM 7202 O O . GLY A 1 916 ? -16.350 -19.889 9.066 1.00 97.25 916 GLY A O 1
ATOM 7203 N N . GLY A 1 917 ? -15.577 -18.152 10.246 1.00 97.75 917 GLY A N 1
ATOM 7204 C CA . GLY A 1 917 ? -14.178 -18.508 10.075 1.00 97.75 917 GLY A CA 1
ATOM 7205 C C . GLY A 1 917 ? -13.251 -17.493 10.712 1.00 97.75 917 GLY A C 1
ATOM 7206 O O . GLY A 1 917 ? -13.666 -16.643 11.505 1.00 97.75 917 GLY A O 1
ATOM 7207 N N . LEU A 1 918 ? -11.973 -17.605 10.375 1.00 98.25 918 LEU A N 1
ATOM 7208 C CA . LEU A 1 918 ? -10.977 -16.624 10.773 1.00 98.25 918 LEU A CA 1
ATOM 7209 C C . LEU A 1 918 ? -9.954 -16.381 9.673 1.00 98.25 918 LEU A C 1
ATOM 7211 O O . LEU A 1 918 ? -9.668 -17.261 8.858 1.00 98.25 918 LEU A O 1
ATOM 7215 N N . THR A 1 919 ? -9.372 -15.192 9.708 1.00 97.75 919 THR A N 1
ATOM 7216 C CA . THR A 1 919 ? -8.221 -14.796 8.905 1.00 97.75 919 THR A CA 1
ATOM 7217 C C . THR A 1 919 ? -7.048 -14.460 9.821 1.00 97.75 919 THR A C 1
ATOM 7219 O O . THR A 1 919 ? -7.232 -14.021 10.959 1.00 97.75 919 THR A O 1
ATOM 7222 N N . ILE A 1 920 ? -5.834 -14.713 9.342 1.00 97.31 920 ILE A N 1
ATOM 7223 C CA . ILE A 1 920 ? -4.581 -14.306 9.968 1.00 97.31 920 ILE A CA 1
ATOM 7224 C C . ILE A 1 920 ? -3.755 -13.583 8.904 1.00 97.31 920 ILE A C 1
ATOM 7226 O O . ILE A 1 920 ? -3.293 -14.225 7.965 1.00 97.31 920 ILE A O 1
ATOM 7230 N N . ASP A 1 921 ? -3.566 -12.275 9.070 1.00 95.44 921 ASP A N 1
ATOM 7231 C CA . ASP A 1 921 ? -2.630 -11.470 8.272 1.00 95.44 921 ASP A CA 1
ATOM 7232 C C . ASP A 1 921 ? -1.263 -11.438 8.971 1.00 95.44 921 ASP A C 1
ATOM 7234 O O . ASP A 1 921 ? -1.156 -11.123 10.168 1.00 95.44 921 ASP A O 1
ATOM 7238 N N . PHE A 1 922 ? -0.209 -11.790 8.234 1.00 94.25 922 PHE A N 1
ATOM 7239 C CA . PHE A 1 922 ? 1.163 -11.799 8.726 1.00 94.25 922 PHE A CA 1
ATOM 7240 C C . PHE A 1 922 ? 1.823 -10.430 8.501 1.00 94.25 922 PHE A C 1
ATOM 7242 O O . PHE A 1 922 ? 2.336 -10.094 7.436 1.00 94.25 922 PHE A O 1
ATOM 7249 N N . ALA A 1 923 ? 1.864 -9.618 9.553 1.00 89.44 923 ALA A N 1
ATOM 7250 C CA . ALA A 1 923 ? 2.423 -8.278 9.530 1.00 89.44 923 ALA A CA 1
ATOM 7251 C C . ALA A 1 923 ? 3.956 -8.254 9.358 1.00 89.44 923 ALA A C 1
ATOM 7253 O O . ALA A 1 923 ? 4.695 -9.056 9.927 1.00 89.44 923 ALA A O 1
ATOM 7254 N N . GLY A 1 924 ? 4.449 -7.221 8.665 1.00 87.31 924 GLY A N 1
ATOM 7255 C CA . GLY A 1 924 ? 5.876 -6.875 8.611 1.00 87.31 924 GLY A CA 1
ATOM 7256 C C . GLY A 1 924 ? 6.654 -7.472 7.435 1.00 87.31 924 GLY A C 1
ATOM 7257 O O . GLY A 1 924 ? 7.829 -7.154 7.271 1.00 87.31 924 GLY A O 1
ATOM 7258 N N . VAL A 1 925 ? 6.017 -8.262 6.566 1.00 89.69 925 VAL A N 1
ATOM 7259 C CA . VAL A 1 925 ? 6.687 -8.900 5.417 1.00 89.69 925 VAL A CA 1
ATOM 7260 C C . VAL A 1 925 ? 7.431 -7.885 4.549 1.00 89.69 925 VAL A C 1
ATOM 7262 O O . VAL A 1 925 ? 8.618 -8.033 4.267 1.00 89.69 925 VAL A O 1
ATOM 7265 N N . GLY A 1 926 ? 6.768 -6.790 4.170 1.00 91.00 926 GLY A N 1
ATOM 7266 C CA . GLY A 1 926 ? 7.410 -5.785 3.322 1.00 91.00 926 GLY A CA 1
ATOM 7267 C C . GLY A 1 926 ? 8.481 -4.949 4.026 1.00 91.00 926 GLY A C 1
ATOM 7268 O O . GLY A 1 926 ? 9.420 -4.521 3.363 1.00 91.00 926 GLY A O 1
ATOM 7269 N N . SER A 1 927 ? 8.392 -4.724 5.339 1.00 93.62 927 SER A N 1
ATOM 7270 C CA . SER A 1 927 ? 9.432 -3.983 6.066 1.00 93.62 927 SER A CA 1
ATOM 7271 C C . SER A 1 927 ? 10.671 -4.830 6.332 1.00 93.62 927 SER A C 1
ATOM 7273 O O . SER A 1 927 ? 11.787 -4.321 6.239 1.00 93.62 927 SER A O 1
ATOM 7275 N N . HIS A 1 928 ? 10.504 -6.131 6.564 1.00 93.31 928 HIS A N 1
ATOM 7276 C CA . HIS A 1 928 ? 11.617 -7.073 6.592 1.00 93.31 928 HIS A CA 1
ATOM 7277 C C . HIS A 1 928 ? 12.266 -7.258 5.219 1.00 93.31 928 HIS A C 1
ATOM 7279 O O . HIS A 1 928 ? 13.492 -7.270 5.143 1.00 93.31 928 HIS A O 1
ATOM 7285 N N . ASN A 1 929 ? 11.485 -7.313 4.136 1.00 93.69 929 ASN A N 1
ATOM 7286 C CA . ASN A 1 929 ? 12.040 -7.316 2.781 1.00 93.69 929 ASN A CA 1
ATOM 7287 C C . ASN A 1 929 ? 12.826 -6.030 2.493 1.00 93.69 929 ASN A C 1
ATOM 7289 O O . ASN A 1 929 ? 13.943 -6.106 1.995 1.00 93.69 929 ASN A O 1
ATOM 7293 N N . ALA A 1 930 ? 12.307 -4.857 2.872 1.00 95.88 930 ALA A N 1
ATOM 7294 C CA . ALA A 1 930 ? 13.041 -3.597 2.735 1.00 95.88 930 ALA A CA 1
ATOM 7295 C C . ALA A 1 930 ? 14.348 -3.599 3.551 1.00 95.88 930 ALA A C 1
ATOM 7297 O O . ALA A 1 930 ? 15.394 -3.186 3.052 1.00 95.88 930 ALA A O 1
ATOM 7298 N N . GLN A 1 931 ? 14.319 -4.132 4.776 1.00 96.00 931 GLN A N 1
ATOM 7299 C CA . GLN A 1 931 ? 15.510 -4.294 5.612 1.00 96.00 931 GLN A CA 1
ATOM 7300 C C . GLN A 1 931 ? 16.532 -5.257 4.984 1.00 96.00 931 GLN A C 1
ATOM 7302 O O . GLN A 1 931 ? 17.724 -4.953 4.958 1.00 96.00 931 GLN A O 1
ATOM 7307 N N . ALA A 1 932 ? 16.080 -6.395 4.455 1.00 94.81 932 ALA A N 1
ATOM 7308 C CA . ALA A 1 932 ? 16.913 -7.366 3.753 1.00 94.81 932 ALA A CA 1
ATOM 7309 C C . ALA A 1 932 ? 17.545 -6.756 2.492 1.00 94.81 932 ALA A C 1
ATOM 7311 O O . ALA A 1 932 ? 18.741 -6.928 2.254 1.00 94.81 932 ALA A O 1
ATOM 7312 N N . THR A 1 933 ? 16.780 -5.976 1.723 1.00 96.69 933 THR A N 1
ATOM 7313 C CA . THR A 1 933 ? 17.294 -5.227 0.572 1.00 96.69 933 THR A CA 1
ATOM 7314 C C . THR A 1 933 ? 18.357 -4.223 1.014 1.00 96.69 933 THR A C 1
ATOM 7316 O O . THR A 1 933 ? 19.469 -4.252 0.492 1.00 96.69 933 THR A O 1
ATOM 7319 N N . ALA A 1 934 ? 18.081 -3.398 2.028 1.00 96.88 934 ALA A N 1
ATOM 7320 C CA . ALA A 1 934 ? 19.043 -2.442 2.578 1.00 96.88 934 ALA A CA 1
ATOM 7321 C C . ALA A 1 934 ? 20.351 -3.117 3.030 1.00 96.88 934 ALA A C 1
ATOM 7323 O O . ALA A 1 934 ? 21.444 -2.637 2.729 1.00 96.88 934 ALA A O 1
ATOM 7324 N N . GLU A 1 935 ? 20.245 -4.262 3.708 1.00 95.38 935 GLU A N 1
ATOM 7325 C CA . GLU A 1 935 ? 21.388 -5.071 4.130 1.00 95.38 935 GLU A CA 1
ATOM 7326 C C . GLU A 1 935 ? 22.186 -5.637 2.948 1.00 95.38 935 GLU A C 1
ATOM 7328 O O . GLU A 1 935 ? 23.418 -5.694 2.989 1.00 95.38 935 GLU A O 1
ATOM 7333 N N . ALA A 1 936 ? 21.510 -6.082 1.891 1.00 94.50 936 ALA A N 1
ATOM 7334 C CA . ALA A 1 936 ? 22.178 -6.570 0.694 1.00 94.50 936 ALA A CA 1
ATOM 7335 C C . ALA A 1 936 ? 22.938 -5.451 -0.028 1.00 94.50 936 ALA A C 1
ATOM 7337 O O . ALA A 1 936 ? 24.105 -5.645 -0.385 1.00 94.50 936 ALA A O 1
ATOM 7338 N N . LEU A 1 937 ? 22.304 -4.285 -0.192 1.00 95.06 937 LEU A N 1
ATOM 7339 C CA . LEU A 1 937 ? 22.892 -3.117 -0.850 1.00 95.06 937 LEU A CA 1
ATOM 7340 C C . LEU A 1 937 ? 24.142 -2.619 -0.120 1.00 95.06 937 LEU A C 1
ATOM 7342 O O . LEU A 1 937 ? 25.147 -2.346 -0.778 1.00 95.06 937 LEU A O 1
ATOM 7346 N N . SER A 1 938 ? 24.127 -2.622 1.217 1.00 93.25 938 SER A N 1
ATOM 7347 C CA . SER A 1 938 ? 25.257 -2.153 2.028 1.00 93.25 938 SER A CA 1
ATOM 7348 C C . SER A 1 938 ? 26.453 -3.093 2.066 1.00 93.25 938 SER A C 1
ATOM 7350 O O . SER A 1 938 ? 27.498 -2.758 2.623 1.00 93.25 938 SER A O 1
ATOM 7352 N N . ARG A 1 939 ? 26.305 -4.313 1.546 1.00 88.19 939 ARG A N 1
ATOM 7353 C CA . ARG A 1 939 ? 27.362 -5.328 1.555 1.00 88.19 939 ARG A CA 1
ATOM 7354 C C . ARG A 1 939 ? 27.845 -5.710 0.155 1.00 88.19 939 ARG A C 1
ATOM 7356 O O . ARG A 1 939 ? 28.735 -6.556 0.046 1.00 88.19 939 ARG A O 1
ATOM 7363 N N . GLY A 1 940 ? 27.246 -5.166 -0.902 1.00 80.19 940 GLY A N 1
ATOM 7364 C CA . GLY A 1 940 ? 27.675 -5.416 -2.275 1.00 80.19 940 GLY A CA 1
ATOM 7365 C C . GLY A 1 940 ? 28.986 -4.697 -2.589 1.00 80.19 940 GLY A C 1
ATOM 7366 O O . GLY A 1 940 ? 29.118 -3.508 -2.319 1.00 80.19 940 GLY A O 1
ATOM 7367 N N . ILE A 1 941 ? 29.960 -5.399 -3.179 1.00 88.19 941 ILE A N 1
ATOM 7368 C CA . ILE A 1 941 ? 31.169 -4.750 -3.723 1.00 88.19 941 ILE A CA 1
ATOM 7369 C C . ILE A 1 941 ? 30.836 -4.113 -5.079 1.00 88.19 941 ILE A C 1
ATOM 7371 O O . ILE A 1 941 ? 31.334 -3.040 -5.414 1.00 88.19 941 ILE A O 1
ATOM 7375 N N . THR A 1 942 ? 29.962 -4.769 -5.847 1.00 94.81 942 THR A N 1
ATOM 7376 C CA . THR A 1 942 ? 29.378 -4.246 -7.085 1.00 94.81 942 THR A CA 1
ATOM 7377 C C . THR A 1 942 ? 27.856 -4.293 -7.015 1.00 94.81 942 THR A C 1
ATOM 7379 O O . THR A 1 942 ? 27.285 -5.043 -6.220 1.00 94.81 942 THR A O 1
ATOM 7382 N N . LEU A 1 943 ? 27.201 -3.528 -7.889 1.00 94.12 943 LEU A N 1
ATOM 7383 C CA . LEU A 1 943 ? 25.746 -3.522 -8.008 1.00 94.12 943 LEU A CA 1
ATOM 7384 C C . LEU A 1 943 ? 25.195 -4.916 -8.321 1.00 94.12 943 LEU A C 1
ATOM 7386 O O . LEU A 1 943 ? 24.222 -5.352 -7.726 1.00 94.12 943 LEU A O 1
ATOM 7390 N N . GLU A 1 944 ? 25.838 -5.646 -9.225 1.00 94.44 944 GLU A N 1
ATOM 7391 C CA . GLU A 1 944 ? 25.395 -6.973 -9.642 1.00 94.44 944 GLU A CA 1
ATOM 7392 C C . GLU A 1 944 ? 25.464 -7.969 -8.472 1.00 94.44 944 GLU A C 1
ATOM 7394 O O . GLU A 1 944 ? 24.543 -8.756 -8.271 1.00 94.44 944 GLU A O 1
ATOM 7399 N N . GLN A 1 945 ? 26.509 -7.884 -7.640 1.00 94.25 945 GLN A N 1
ATOM 7400 C CA . GLN A 1 945 ? 26.591 -8.669 -6.406 1.00 94.25 945 GLN A CA 1
ATOM 7401 C C . GLN A 1 945 ? 25.541 -8.245 -5.376 1.00 94.25 945 GLN A C 1
ATOM 7403 O O . GLN A 1 945 ? 25.009 -9.102 -4.672 1.00 94.25 945 GLN A O 1
ATOM 7408 N N . ALA A 1 946 ? 25.248 -6.944 -5.280 1.00 94.69 946 ALA A N 1
ATOM 7409 C CA . ALA A 1 946 ? 24.198 -6.432 -4.409 1.00 94.69 946 ALA A CA 1
ATOM 7410 C C . ALA A 1 946 ? 22.831 -7.004 -4.815 1.00 94.69 946 ALA A C 1
ATOM 7412 O O . ALA A 1 946 ? 22.147 -7.559 -3.966 1.00 94.69 946 ALA A O 1
ATOM 7413 N N . ILE A 1 947 ? 22.491 -6.982 -6.108 1.00 95.62 947 ILE A N 1
ATOM 7414 C CA . ILE A 1 947 ? 21.241 -7.534 -6.660 1.00 95.62 947 ILE A CA 1
ATOM 7415 C C . ILE A 1 947 ? 21.121 -9.044 -6.398 1.00 95.62 947 ILE A C 1
ATOM 7417 O O . ILE A 1 947 ? 20.099 -9.518 -5.916 1.00 95.62 947 ILE A O 1
ATOM 7421 N N . VAL A 1 948 ? 22.178 -9.827 -6.641 1.00 94.06 948 VAL A N 1
ATOM 7422 C CA . VAL A 1 948 ? 22.155 -11.270 -6.316 1.00 94.06 948 VAL A CA 1
ATOM 7423 C C . VAL A 1 948 ? 21.927 -11.491 -4.816 1.00 94.06 948 VAL A C 1
ATOM 7425 O O . VAL A 1 948 ? 21.245 -12.428 -4.396 1.00 94.06 948 VAL A O 1
ATOM 7428 N N . ARG A 1 949 ? 22.489 -10.615 -3.980 1.00 94.50 949 ARG A N 1
ATOM 7429 C CA . ARG A 1 949 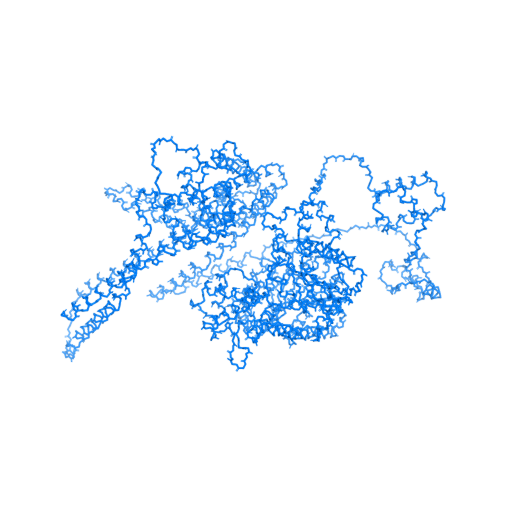? 22.338 -10.693 -2.531 1.00 94.50 949 ARG A CA 1
ATOM 7430 C C . ARG A 1 949 ? 20.947 -10.279 -2.055 1.00 94.50 949 ARG A C 1
ATOM 7432 O O . ARG A 1 949 ? 20.478 -10.902 -1.105 1.00 94.50 949 ARG A O 1
ATOM 7439 N N . THR A 1 950 ? 20.293 -9.295 -2.682 1.00 95.56 950 THR A N 1
ATOM 7440 C CA . THR A 1 950 ? 18.916 -8.904 -2.323 1.00 95.56 950 THR A CA 1
ATOM 7441 C C . THR A 1 950 ? 17.982 -10.093 -2.519 1.00 95.56 950 THR A C 1
ATOM 7443 O O . THR A 1 950 ? 17.265 -10.451 -1.589 1.00 95.56 950 THR A O 1
ATOM 7446 N N . ARG A 1 951 ? 18.088 -10.797 -3.656 1.00 94.88 951 ARG A N 1
ATOM 7447 C CA . ARG A 1 951 ? 17.346 -12.040 -3.917 1.00 94.88 951 ARG A CA 1
ATOM 7448 C C . ARG A 1 951 ? 17.608 -13.119 -2.869 1.00 94.88 951 ARG A C 1
ATOM 7450 O O . ARG A 1 951 ? 16.675 -13.761 -2.399 1.00 94.88 951 ARG A O 1
ATOM 7457 N N . ARG A 1 952 ? 18.871 -13.339 -2.490 1.00 94.56 952 ARG A N 1
ATOM 7458 C CA . ARG A 1 952 ? 19.207 -14.363 -1.491 1.00 94.56 952 ARG A CA 1
ATOM 7459 C C . ARG A 1 952 ? 18.603 -14.046 -0.120 1.00 94.56 952 ARG A C 1
ATOM 7461 O O . ARG A 1 952 ? 18.010 -14.930 0.485 1.00 94.56 952 ARG A O 1
ATOM 7468 N N . LEU A 1 953 ? 18.742 -12.806 0.356 1.00 93.31 953 LEU A N 1
ATOM 7469 C CA . LEU A 1 953 ? 18.200 -12.404 1.659 1.00 93.31 953 LEU A CA 1
ATOM 7470 C C . LEU A 1 953 ? 16.663 -12.378 1.664 1.00 93.31 953 LEU A C 1
ATOM 7472 O O . LEU A 1 953 ? 16.057 -12.728 2.672 1.00 93.31 953 LEU A O 1
ATOM 7476 N N . GLU A 1 954 ? 16.029 -12.028 0.542 1.00 92.94 954 GLU A N 1
ATOM 7477 C CA . GLU A 1 954 ? 14.575 -12.145 0.379 1.00 92.94 954 GLU A CA 1
ATOM 7478 C C . GLU A 1 954 ? 14.107 -13.607 0.437 1.00 92.94 954 GLU A C 1
ATOM 7480 O O . GLU A 1 954 ? 13.130 -13.906 1.123 1.00 92.94 954 GLU A O 1
ATOM 7485 N N . ALA A 1 955 ? 14.833 -14.538 -0.190 1.00 92.00 955 ALA A N 1
ATOM 7486 C CA . ALA A 1 955 ? 14.536 -15.967 -0.094 1.00 92.00 955 ALA A CA 1
ATOM 7487 C C . ALA A 1 955 ? 14.731 -16.516 1.334 1.00 92.00 955 ALA A C 1
ATOM 7489 O O . ALA A 1 955 ? 13.900 -17.287 1.812 1.00 92.00 955 ALA A O 1
ATOM 7490 N N . GLU A 1 956 ? 15.794 -16.098 2.033 1.00 92.00 956 GLU A N 1
ATOM 7491 C CA . GLU A 1 956 ? 16.033 -16.445 3.445 1.00 92.00 956 GLU A CA 1
ATOM 7492 C C . GLU A 1 956 ? 14.882 -15.952 4.343 1.00 92.00 956 GLU A C 1
ATOM 7494 O O . GLU A 1 956 ? 14.407 -16.685 5.212 1.00 92.00 956 GLU A O 1
ATOM 7499 N N . TYR A 1 957 ? 14.394 -14.728 4.118 1.00 90.75 957 TYR A N 1
ATOM 7500 C CA . TYR A 1 957 ? 13.261 -14.193 4.869 1.00 90.75 957 TYR A CA 1
ATOM 7501 C C . TYR A 1 957 ? 11.938 -14.884 4.516 1.00 90.75 957 TYR A C 1
ATOM 7503 O O . TYR A 1 957 ? 11.160 -15.195 5.416 1.00 90.75 957 TYR A O 1
ATOM 7511 N N . THR A 1 958 ? 11.700 -15.177 3.236 1.00 90.00 958 THR A N 1
ATOM 7512 C CA . THR A 1 958 ? 10.511 -15.916 2.788 1.00 90.00 958 THR A CA 1
ATOM 7513 C C . THR A 1 95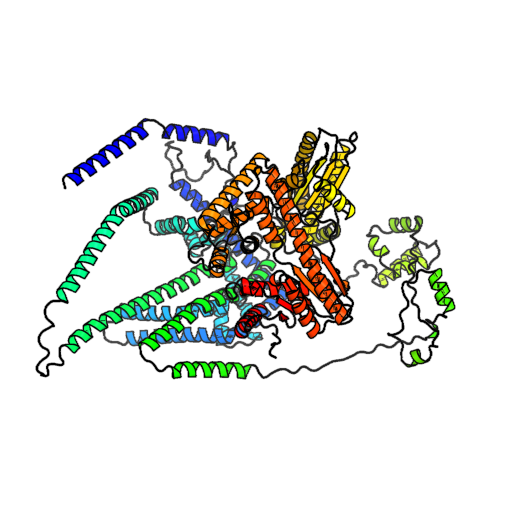8 ? 10.444 -17.294 3.439 1.00 90.00 958 THR A C 1
ATOM 7515 O O . THR A 1 958 ? 9.402 -17.646 3.980 1.00 90.00 958 THR A O 1
ATOM 7518 N N . ALA A 1 959 ? 11.563 -18.023 3.507 1.00 91.75 959 ALA A N 1
ATOM 7519 C CA . ALA A 1 959 ? 11.622 -19.308 4.206 1.00 91.75 959 ALA A CA 1
ATOM 7520 C C . ALA A 1 959 ? 11.240 -19.176 5.692 1.00 91.75 959 ALA A C 1
ATOM 7522 O O . ALA A 1 959 ? 10.457 -19.967 6.209 1.00 91.75 959 ALA A O 1
ATOM 7523 N N . ARG A 1 960 ? 11.722 -18.128 6.370 1.00 91.19 960 ARG A N 1
ATOM 7524 C CA . ARG A 1 960 ? 11.341 -17.843 7.761 1.00 91.19 960 ARG A CA 1
ATOM 7525 C C . ARG A 1 960 ? 9.857 -17.489 7.905 1.00 91.19 960 ARG A C 1
ATOM 7527 O O . ARG A 1 960 ? 9.233 -17.860 8.895 1.00 91.19 960 ARG A O 1
ATOM 7534 N N . LEU A 1 961 ? 9.292 -16.740 6.961 1.00 90.88 961 LEU A N 1
ATOM 7535 C CA . LEU A 1 961 ? 7.863 -16.440 6.957 1.00 90.88 961 LEU A CA 1
ATOM 7536 C C . LEU A 1 961 ? 7.044 -17.718 6.750 1.00 90.88 961 LEU A C 1
ATOM 7538 O O . LEU A 1 961 ? 6.048 -17.912 7.439 1.00 90.88 961 LEU A O 1
ATOM 7542 N N . ASP A 1 962 ? 7.472 -18.600 5.849 1.00 92.06 962 ASP A N 1
ATOM 7543 C CA . ASP A 1 962 ? 6.839 -19.901 5.631 1.00 92.06 962 ASP A CA 1
ATOM 7544 C C . ASP A 1 962 ? 6.876 -20.769 6.899 1.00 92.06 962 ASP A C 1
ATOM 7546 O O . ASP A 1 962 ? 5.860 -21.369 7.243 1.00 92.06 962 ASP A O 1
ATOM 7550 N N . GLU A 1 963 ? 7.974 -20.754 7.663 1.00 93.56 963 GLU A N 1
ATOM 7551 C CA . GLU A 1 963 ? 8.045 -21.403 8.982 1.00 93.56 963 GLU A CA 1
ATOM 7552 C C . GLU A 1 963 ? 7.018 -20.831 9.977 1.00 93.56 963 GLU A C 1
ATOM 7554 O O . GLU A 1 963 ? 6.348 -21.593 10.673 1.00 93.56 963 GLU A O 1
ATOM 7559 N N . ILE A 1 964 ? 6.849 -19.502 10.033 1.00 92.56 964 ILE A N 1
ATOM 7560 C CA . ILE A 1 964 ? 5.847 -18.849 10.900 1.00 92.56 964 ILE A CA 1
ATOM 7561 C C . ILE A 1 964 ? 4.424 -19.230 10.466 1.00 92.56 964 ILE A C 1
ATOM 7563 O O . ILE A 1 964 ? 3.572 -19.534 11.301 1.00 92.56 964 ILE A O 1
ATOM 7567 N N . LYS A 1 965 ? 4.159 -19.243 9.157 1.00 94.50 965 LYS A N 1
ATOM 7568 C CA . LYS A 1 965 ? 2.861 -19.631 8.590 1.00 94.50 965 LYS A CA 1
ATOM 7569 C C . LYS A 1 965 ? 2.532 -21.092 8.891 1.00 94.50 965 LYS A C 1
ATOM 7571 O O . LYS A 1 965 ? 1.402 -21.397 9.272 1.00 94.50 965 LYS A O 1
ATOM 7576 N N . GLU A 1 966 ? 3.514 -21.982 8.790 1.00 95.31 966 GLU A N 1
ATOM 7577 C CA . GLU A 1 966 ? 3.340 -23.396 9.125 1.00 95.31 966 GLU A CA 1
ATOM 7578 C C . GLU A 1 966 ? 3.146 -23.612 10.629 1.00 95.31 966 GLU A C 1
ATOM 7580 O O . GLU A 1 966 ? 2.308 -24.419 11.039 1.00 95.31 966 GLU A O 1
ATOM 7585 N N . GLY A 1 967 ? 3.850 -22.842 11.465 1.00 95.38 967 GLY A N 1
ATOM 7586 C CA . GLY A 1 967 ? 3.618 -22.801 12.907 1.00 95.38 967 GLY A CA 1
ATOM 7587 C C . GLY A 1 967 ? 2.193 -22.357 13.243 1.00 95.38 967 GLY A C 1
ATOM 7588 O O . GLY A 1 967 ? 1.527 -22.968 14.081 1.00 95.38 967 GLY A O 1
ATOM 7589 N N . ALA A 1 968 ? 1.678 -21.337 12.549 1.00 96.44 968 ALA A N 1
ATOM 7590 C CA . ALA A 1 968 ? 0.303 -20.867 12.709 1.00 96.44 968 ALA A CA 1
ATOM 7591 C C . ALA A 1 968 ? -0.737 -21.890 12.240 1.00 96.44 968 ALA A C 1
ATOM 7593 O O . ALA A 1 968 ? -1.727 -22.109 12.944 1.00 96.44 968 ALA A O 1
ATOM 7594 N N . ARG A 1 969 ? -0.507 -22.565 11.108 1.00 97.31 969 ARG A N 1
ATOM 7595 C CA . ARG A 1 969 ? -1.349 -23.686 10.666 1.00 97.31 969 ARG A CA 1
ATOM 7596 C C . ARG A 1 969 ? -1.362 -24.800 11.709 1.00 97.31 969 ARG A C 1
ATOM 7598 O O . ARG A 1 969 ? -2.435 -25.201 12.146 1.00 97.31 969 ARG A O 1
ATOM 7605 N N . SER A 1 970 ? -0.189 -25.238 12.161 1.00 96.94 970 SER A N 1
ATOM 7606 C CA . SER A 1 970 ? -0.048 -26.316 13.147 1.00 96.94 970 SER A CA 1
ATOM 7607 C C . SER A 1 970 ? -0.770 -25.989 14.460 1.00 96.94 970 SER A C 1
ATOM 7609 O O . SER A 1 970 ? -1.438 -26.847 15.036 1.00 96.94 970 SER A O 1
ATOM 7611 N N . ALA A 1 971 ? -0.693 -24.734 14.918 1.00 96.69 971 ALA A N 1
ATOM 7612 C CA . ALA A 1 971 ? -1.420 -24.260 16.094 1.00 96.69 971 ALA A CA 1
ATOM 7613 C C . ALA A 1 971 ? -2.949 -24.343 15.909 1.00 96.69 971 ALA A C 1
ATOM 7615 O O . ALA A 1 971 ? -3.650 -24.801 16.813 1.00 96.69 971 ALA A O 1
ATOM 7616 N N . LEU A 1 972 ? -3.475 -23.958 14.739 1.00 97.56 972 LEU A N 1
ATOM 7617 C CA . LEU A 1 972 ? -4.903 -24.091 14.418 1.00 97.56 972 LEU A CA 1
ATOM 7618 C C . LEU A 1 972 ? -5.343 -25.554 14.354 1.00 97.56 972 LEU A C 1
ATOM 7620 O O . LEU A 1 972 ? -6.337 -25.921 14.979 1.00 97.56 972 LEU A O 1
ATOM 7624 N N . GLU A 1 973 ? -4.592 -26.395 13.646 1.00 97.81 973 GLU A N 1
ATOM 7625 C CA . GLU A 1 973 ? -4.885 -27.824 13.505 1.00 97.81 973 GLU A CA 1
ATOM 7626 C C . GLU A 1 973 ? -4.882 -28.542 14.856 1.00 97.81 973 GLU A C 1
ATOM 7628 O O . GLU A 1 973 ? -5.733 -29.399 15.107 1.00 97.81 973 GLU A O 1
ATOM 7633 N N . ALA A 1 974 ? -3.976 -28.162 15.760 1.00 97.69 974 ALA A N 1
ATOM 7634 C CA . ALA A 1 974 ? -3.930 -28.703 17.110 1.00 97.69 974 ALA A CA 1
ATOM 7635 C C . ALA A 1 974 ? -5.205 -28.373 17.902 1.00 97.69 974 ALA A C 1
ATOM 7637 O O . ALA A 1 974 ? -5.757 -29.259 18.558 1.00 97.69 974 ALA A O 1
ATOM 7638 N N . VAL A 1 975 ? -5.703 -27.132 17.827 1.00 98.38 975 VAL A N 1
ATOM 7639 C CA . VAL A 1 975 ? -6.964 -26.739 18.482 1.00 98.38 975 VAL A CA 1
ATOM 7640 C C . VAL A 1 975 ? -8.154 -27.439 17.823 1.00 98.38 975 VAL A C 1
ATOM 7642 O O . VAL A 1 975 ? -8.982 -28.026 18.517 1.00 98.38 975 VAL A O 1
ATOM 7645 N N . PHE A 1 976 ? -8.218 -27.456 16.490 1.00 98.31 976 PHE A N 1
ATOM 7646 C CA . PHE A 1 976 ? -9.286 -28.128 15.748 1.00 98.31 976 PHE A CA 1
ATOM 7647 C C . PHE A 1 976 ? -9.362 -29.619 16.089 1.00 98.31 976 PHE A C 1
ATOM 7649 O O . PHE A 1 976 ? -10.441 -30.128 16.386 1.00 98.31 976 PHE A O 1
ATOM 7656 N N . THR A 1 977 ? -8.216 -30.297 16.175 1.00 98.19 977 THR A N 1
ATOM 7657 C CA . THR A 1 977 ? -8.138 -31.711 16.567 1.00 98.19 977 THR A CA 1
ATOM 7658 C C . THR A 1 977 ? -8.653 -31.941 17.990 1.00 98.19 977 THR A C 1
ATOM 7660 O O . THR A 1 977 ? -9.438 -32.865 18.205 1.00 98.19 977 THR A O 1
ATOM 7663 N N . ARG A 1 978 ? -8.269 -31.098 18.965 1.00 98.38 978 ARG A N 1
ATOM 7664 C CA . ARG A 1 978 ? -8.734 -31.214 20.365 1.00 98.38 978 ARG A CA 1
ATOM 7665 C C . ARG A 1 978 ? -10.251 -31.082 20.499 1.00 98.38 978 ARG A C 1
ATOM 7667 O O . ARG A 1 978 ? -10.841 -31.755 21.340 1.00 98.38 978 ARG A O 1
ATOM 7674 N N . HIS A 1 979 ? -10.864 -30.254 19.657 1.00 98.12 979 HIS A N 1
ATOM 7675 C CA . HIS A 1 979 ? -12.306 -29.982 19.663 1.00 98.12 979 HIS A CA 1
ATOM 7676 C C . HIS A 1 979 ? -13.091 -30.767 18.605 1.00 98.12 979 HIS A C 1
ATOM 7678 O O . HIS A 1 979 ? -14.275 -30.504 18.405 1.00 98.12 979 HIS A O 1
ATOM 7684 N N . ASN A 1 980 ? -12.455 -31.734 17.930 1.00 97.94 980 ASN A N 1
ATOM 7685 C CA . ASN A 1 980 ? -13.053 -32.521 16.847 1.00 97.94 980 ASN A CA 1
ATOM 7686 C C . ASN A 1 980 ? -13.703 -31.649 15.745 1.00 97.94 980 ASN A C 1
ATOM 7688 O O . ASN A 1 980 ? -14.735 -32.000 15.171 1.00 97.94 980 ASN A O 1
ATOM 7692 N N . ILE A 1 981 ? -13.094 -30.497 15.461 1.00 98.25 981 ILE A N 1
ATOM 7693 C CA . ILE A 1 981 ? -13.443 -29.608 14.353 1.00 98.25 981 ILE A CA 1
ATOM 7694 C C . ILE A 1 981 ? -12.646 -30.058 13.135 1.00 98.25 981 ILE A C 1
ATOM 7696 O O . ILE A 1 981 ? -11.436 -30.263 13.202 1.00 98.25 981 ILE A O 1
ATOM 7700 N N . ARG A 1 982 ? -13.316 -30.182 11.993 1.00 97.69 982 ARG A N 1
ATOM 7701 C CA . ARG A 1 982 ? -12.642 -30.252 10.696 1.00 97.69 982 ARG A CA 1
ATOM 7702 C C . ARG A 1 982 ? -12.626 -28.847 10.119 1.00 97.69 982 ARG A C 1
ATOM 7704 O O . ARG A 1 982 ? -13.608 -28.128 10.247 1.00 97.69 982 ARG A O 1
ATOM 7711 N N . GLY A 1 983 ? -11.551 -28.452 9.463 1.00 95.62 983 GLY A N 1
ATOM 7712 C CA . GLY A 1 983 ? -11.513 -27.159 8.799 1.00 95.62 983 GLY A CA 1
ATOM 7713 C C . GLY A 1 983 ? -10.607 -27.182 7.590 1.00 95.62 983 GLY A C 1
ATOM 7714 O O . GLY A 1 983 ? -9.673 -27.979 7.523 1.00 95.62 983 GLY A O 1
ATOM 7715 N N . GLU A 1 984 ? -10.910 -26.316 6.635 1.00 97.06 984 GLU A N 1
ATOM 7716 C CA . GLU A 1 984 ? -10.015 -26.011 5.530 1.00 97.06 984 GLU A CA 1
ATOM 7717 C C . GLU A 1 984 ? -9.113 -24.853 5.949 1.00 97.06 984 GLU A C 1
ATOM 7719 O O . GLU A 1 984 ? -9.603 -23.809 6.374 1.00 97.06 984 GLU A O 1
ATOM 7724 N N . ILE A 1 985 ? -7.797 -25.044 5.858 1.00 97.31 985 ILE A N 1
ATOM 7725 C CA . ILE A 1 985 ? -6.815 -23.997 6.138 1.00 97.31 985 ILE A CA 1
ATOM 7726 C C . ILE A 1 985 ? -6.062 -23.715 4.846 1.00 97.31 985 ILE A C 1
ATOM 7728 O O . ILE A 1 985 ? -5.302 -24.551 4.358 1.00 97.31 985 ILE A O 1
ATOM 7732 N N . THR A 1 986 ? -6.262 -22.521 4.301 1.00 95.75 986 THR A N 1
ATOM 7733 C CA . THR A 1 986 ? -5.585 -22.051 3.091 1.00 95.75 986 THR A CA 1
ATOM 7734 C C . THR A 1 986 ? -4.576 -20.973 3.456 1.00 95.75 986 THR A C 1
ATOM 7736 O O . THR A 1 986 ? -4.825 -20.149 4.330 1.00 95.75 986 THR A O 1
ATOM 7739 N N . ILE A 1 987 ? -3.420 -20.985 2.795 1.00 94.19 987 ILE A N 1
ATOM 7740 C CA . ILE A 1 987 ? -2.367 -19.981 2.975 1.00 94.19 987 ILE A CA 1
ATOM 7741 C C . ILE A 1 987 ? -2.035 -19.406 1.604 1.00 94.19 987 ILE A C 1
ATOM 7743 O O . ILE A 1 987 ? -1.789 -20.169 0.669 1.00 94.19 987 ILE A O 1
ATOM 7747 N N . SER A 1 988 ? -2.020 -18.082 1.491 1.00 89.81 988 SER A N 1
ATOM 7748 C CA . SER A 1 988 ? -1.685 -17.366 0.263 1.00 89.81 988 SER A CA 1
ATOM 7749 C C . SER A 1 988 ? -0.882 -16.119 0.592 1.00 89.81 988 SER A C 1
ATOM 7751 O O . SER A 1 988 ? -1.364 -15.242 1.291 1.00 89.81 988 SER A O 1
ATOM 7753 N N . GLY A 1 989 ? 0.357 -16.027 0.104 1.00 88.69 989 GLY A N 1
ATOM 7754 C CA . GLY A 1 989 ? 1.212 -14.877 0.412 1.00 88.69 989 GLY A CA 1
ATOM 7755 C C . GLY A 1 989 ? 1.430 -14.696 1.921 1.00 88.69 989 GLY A C 1
ATOM 7756 O O . GLY A 1 989 ? 2.024 -15.571 2.565 1.00 88.69 989 GLY A O 1
ATOM 7757 N N . ASP A 1 990 ? 0.984 -13.552 2.438 1.00 90.56 990 ASP A N 1
ATOM 7758 C CA . ASP A 1 990 ? 0.960 -13.142 3.844 1.00 90.56 990 ASP A CA 1
ATOM 7759 C C . ASP A 1 990 ? -0.407 -13.324 4.526 1.00 90.56 990 ASP A C 1
ATOM 7761 O O . ASP A 1 990 ? -0.562 -12.910 5.669 1.00 90.56 990 ASP A O 1
ATOM 7765 N N . ASP A 1 991 ? -1.353 -14.014 3.888 1.00 93.38 991 ASP A N 1
ATOM 7766 C CA . ASP A 1 991 ? -2.669 -14.332 4.439 1.00 93.38 991 ASP A CA 1
ATOM 7767 C C . ASP A 1 991 ? -2.819 -15.834 4.742 1.00 93.38 991 ASP A C 1
ATOM 7769 O O . ASP A 1 991 ? -2.388 -16.715 3.985 1.00 93.38 991 ASP A O 1
ATOM 7773 N N . LEU A 1 992 ? -3.488 -16.148 5.851 1.00 96.56 992 LEU A N 1
ATOM 7774 C CA . LEU A 1 992 ? -4.015 -17.475 6.169 1.00 96.56 992 LEU A CA 1
ATOM 7775 C C . LEU A 1 992 ? -5.507 -17.358 6.467 1.00 96.56 992 LEU A C 1
ATOM 7777 O O . LEU A 1 992 ? -5.924 -16.536 7.276 1.00 96.56 992 LEU A O 1
ATOM 7781 N N . VAL A 1 993 ? -6.317 -18.223 5.860 1.00 97.56 993 VAL A N 1
ATOM 7782 C CA . VAL A 1 993 ? -7.759 -18.311 6.121 1.00 97.56 993 VAL A CA 1
ATOM 7783 C C . VAL A 1 993 ? -8.092 -19.714 6.600 1.00 97.56 993 VAL A C 1
ATOM 7785 O O . VAL A 1 993 ? -7.717 -20.695 5.957 1.00 97.56 993 VAL A O 1
ATOM 7788 N N . ALA A 1 994 ? -8.797 -19.807 7.727 1.00 98.12 994 ALA A N 1
ATOM 7789 C CA . ALA A 1 994 ? -9.274 -21.067 8.277 1.00 98.12 994 ALA A CA 1
ATOM 7790 C C . ALA A 1 994 ? -10.804 -21.079 8.359 1.00 98.12 994 ALA A C 1
ATOM 7792 O O . ALA A 1 994 ? -11.421 -20.216 8.988 1.00 98.12 994 ALA A O 1
ATOM 7793 N N . ILE A 1 995 ? -11.400 -22.087 7.725 1.00 97.94 995 ILE A N 1
ATOM 7794 C CA . ILE A 1 995 ? -12.844 -22.262 7.582 1.00 97.94 995 ILE A CA 1
ATOM 7795 C C . ILE A 1 995 ? -13.251 -23.562 8.283 1.00 97.94 995 ILE A C 1
ATOM 7797 O O . ILE A 1 995 ? -13.010 -24.648 7.748 1.00 97.94 995 ILE A O 1
ATOM 7801 N N . PRO A 1 996 ? -13.825 -23.491 9.493 1.00 98.00 996 PRO A N 1
ATOM 7802 C CA . PRO A 1 996 ? -14.268 -24.663 10.231 1.00 98.00 996 PRO A CA 1
ATOM 7803 C C . PRO A 1 996 ? -15.597 -25.207 9.688 1.00 98.00 996 PRO A C 1
ATOM 7805 O O . PRO A 1 996 ? -16.449 -24.485 9.178 1.00 98.00 996 PRO A O 1
ATOM 7808 N N . ASN A 1 997 ? -15.819 -26.507 9.863 1.00 97.50 997 ASN A N 1
ATOM 7809 C CA . ASN A 1 997 ? -17.045 -27.194 9.456 1.00 97.50 997 ASN A CA 1
ATOM 7810 C C . ASN A 1 997 ? -18.212 -27.026 10.449 1.00 97.50 997 ASN A C 1
ATOM 7812 O O . ASN A 1 997 ? -19.256 -27.648 10.255 1.00 97.50 997 ASN A O 1
ATOM 7816 N N . GLN A 1 998 ? -18.006 -26.274 11.530 1.00 97.75 998 GLN A N 1
ATOM 7817 C CA . GLN A 1 998 ? -18.997 -25.933 12.550 1.00 97.75 998 GLN A CA 1
ATOM 7818 C C . GLN A 1 998 ? -18.622 -24.591 13.204 1.00 97.75 998 GLN A C 1
ATOM 7820 O O . GLN A 1 998 ? -17.434 -24.250 13.205 1.00 97.75 998 GLN A O 1
ATOM 7825 N N . PRO A 1 999 ? -19.580 -23.829 13.768 1.00 97.88 999 PRO A N 1
ATOM 7826 C CA . PRO A 1 999 ? -19.283 -22.527 14.359 1.00 97.88 999 PRO A CA 1
ATOM 7827 C C . PRO A 1 999 ? -18.308 -22.637 15.536 1.00 97.88 999 PRO A C 1
ATOM 7829 O O . PRO A 1 999 ? -18.421 -23.531 16.378 1.00 97.88 999 PRO A O 1
ATOM 7832 N N . LEU A 1 1000 ? -17.347 -21.713 15.622 1.00 97.88 1000 LEU A N 1
ATOM 7833 C CA . LEU A 1 1000 ? -16.386 -21.683 16.730 1.00 97.88 1000 LEU A CA 1
ATOM 7834 C C . LEU A 1 1000 ? -17.032 -21.066 17.970 1.00 97.88 1000 LEU A C 1
ATOM 7836 O O . LEU A 1 1000 ? -17.468 -19.912 17.921 1.00 97.88 1000 LEU A O 1
ATOM 7840 N N . SER A 1 1001 ? -17.039 -21.780 19.099 1.00 97.50 1001 SER A N 1
ATOM 7841 C CA . SER A 1 1001 ? -17.458 -21.192 20.377 1.00 97.50 1001 SER A CA 1
ATOM 7842 C C . SER A 1 1001 ? -16.479 -20.105 20.829 1.00 97.50 1001 SER A C 1
ATOM 7844 O O . SER A 1 1001 ? -15.343 -20.018 20.351 1.00 97.50 1001 SER A O 1
ATOM 7846 N N . ARG A 1 1002 ? -16.907 -19.276 21.781 1.00 96.06 1002 ARG A N 1
ATOM 7847 C CA . ARG A 1 1002 ? -16.064 -18.230 22.368 1.00 96.06 1002 ARG A CA 1
ATOM 7848 C C . ARG A 1 1002 ? -14.770 -18.800 22.952 1.00 96.06 1002 ARG A C 1
ATOM 7850 O O . ARG A 1 1002 ? -13.697 -18.265 22.700 1.00 96.06 1002 ARG A O 1
ATOM 7857 N N . GLU A 1 1003 ? -14.886 -19.888 23.699 1.00 97.38 1003 GLU A N 1
ATOM 7858 C CA . GLU A 1 1003 ? -13.781 -20.556 24.387 1.00 97.38 1003 GLU A CA 1
ATOM 7859 C C . GLU A 1 1003 ? -12.759 -21.094 23.383 1.00 97.38 1003 GLU A C 1
ATOM 7861 O O . GLU A 1 1003 ? -11.557 -20.967 23.598 1.00 97.38 1003 GLU A O 1
ATOM 7866 N N . ILE A 1 1004 ? -13.231 -21.623 22.249 1.00 98.25 1004 ILE A N 1
ATOM 7867 C CA . ILE A 1 1004 ? -12.366 -22.121 21.175 1.00 98.25 1004 ILE A CA 1
ATOM 7868 C C . ILE A 1 1004 ? -11.623 -20.965 20.498 1.00 98.25 1004 ILE A C 1
ATOM 7870 O O . ILE A 1 1004 ? -10.426 -21.081 20.251 1.00 98.25 1004 ILE A O 1
ATOM 7874 N N . ARG A 1 1005 ? -12.289 -19.829 20.237 1.00 98.19 1005 ARG A N 1
ATOM 7875 C CA . ARG A 1 1005 ? -11.625 -18.627 19.689 1.00 98.19 1005 ARG A CA 1
ATOM 7876 C C . ARG A 1 1005 ? -10.525 -18.129 20.633 1.00 98.19 1005 ARG A C 1
ATOM 7878 O O . ARG A 1 1005 ? -9.418 -17.842 20.182 1.00 98.19 1005 ARG A O 1
ATOM 7885 N N . ASP A 1 1006 ? -10.805 -18.085 21.935 1.00 96.94 1006 ASP A N 1
ATOM 7886 C CA . ASP A 1 1006 ? -9.835 -17.674 22.956 1.00 96.94 1006 ASP A CA 1
ATOM 7887 C C . ASP A 1 1006 ? -8.646 -18.661 23.031 1.00 96.94 1006 ASP A C 1
ATOM 7889 O O . ASP A 1 1006 ? -7.488 -18.241 23.102 1.00 96.94 1006 ASP A O 1
ATOM 7893 N N . GLU A 1 1007 ? -8.903 -19.970 22.931 1.00 97.62 1007 GLU A N 1
ATOM 7894 C CA . GLU A 1 1007 ? -7.858 -21.000 22.884 1.00 97.62 1007 GLU A CA 1
ATOM 7895 C C . GLU A 1 1007 ? -6.983 -20.900 21.627 1.00 97.62 1007 GLU A C 1
ATOM 7897 O O . GLU A 1 1007 ? -5.763 -21.014 21.741 1.00 97.62 1007 GLU A O 1
ATOM 7902 N N . ILE A 1 1008 ? -7.567 -20.626 20.453 1.00 97.88 1008 ILE A N 1
ATOM 7903 C CA . ILE A 1 1008 ? -6.813 -20.384 19.212 1.00 97.88 1008 ILE A CA 1
ATOM 7904 C C . ILE A 1 1008 ? -5.817 -19.244 19.417 1.00 97.88 1008 ILE A C 1
ATOM 7906 O O . ILE A 1 1008 ? -4.637 -19.403 19.116 1.00 97.88 1008 ILE A O 1
ATOM 7910 N N . VAL A 1 1009 ? -6.255 -18.112 19.972 1.00 97.44 1009 VAL A N 1
ATOM 7911 C CA . VAL A 1 1009 ? -5.378 -16.951 20.202 1.00 97.44 1009 VAL A CA 1
ATOM 7912 C C . VAL A 1 1009 ? -4.242 -17.288 21.173 1.00 97.44 1009 VAL A C 1
ATOM 7914 O O . VAL A 1 1009 ? -3.096 -16.894 20.947 1.00 97.44 1009 VAL A O 1
ATOM 7917 N N . LEU A 1 1010 ? -4.530 -18.051 22.231 1.00 96.50 1010 LEU A N 1
ATOM 7918 C CA . LEU A 1 1010 ? -3.518 -18.502 23.189 1.00 96.50 1010 LEU A CA 1
ATOM 7919 C C . LEU A 1 1010 ? -2.515 -19.480 22.566 1.00 96.50 1010 LEU A C 1
ATOM 7921 O O . LEU A 1 1010 ? -1.319 -19.376 22.840 1.00 96.50 1010 LEU A O 1
ATOM 7925 N N . GLU A 1 1011 ? -2.977 -20.416 21.737 1.00 96.44 1011 GLU A N 1
ATOM 7926 C CA . GLU A 1 1011 ? -2.116 -21.380 21.047 1.00 96.44 1011 GLU A CA 1
ATOM 7927 C C . GLU A 1 1011 ? -1.224 -20.683 20.011 1.00 96.44 1011 GLU A C 1
ATOM 7929 O O . GLU A 1 1011 ? -0.023 -20.953 19.941 1.00 96.44 1011 GLU A O 1
ATOM 7934 N N . GLN A 1 1012 ? -1.771 -19.716 19.270 1.00 95.69 1012 GLN A N 1
ATOM 7935 C CA . GLN A 1 1012 ? -1.006 -18.896 18.330 1.00 95.69 1012 GLN A CA 1
ATOM 7936 C C . GLN A 1 1012 ? 0.100 -18.106 19.031 1.00 95.69 1012 GLN A C 1
ATOM 7938 O O . GLN A 1 1012 ? 1.246 -18.091 18.581 1.00 95.69 1012 GLN A O 1
ATOM 7943 N N . ALA A 1 1013 ? -0.210 -17.497 20.174 1.00 93.94 1013 ALA A N 1
ATOM 7944 C CA . ALA A 1 1013 ? 0.762 -16.727 20.940 1.00 93.94 1013 ALA A CA 1
ATOM 7945 C C . ALA A 1 1013 ? 1.927 -17.564 21.498 1.00 93.94 1013 ALA A C 1
ATOM 7947 O O . ALA A 1 1013 ? 2.979 -17.004 21.801 1.00 93.94 1013 ALA A O 1
ATOM 7948 N N . ARG A 1 1014 ? 1.752 -18.883 21.661 1.00 92.31 1014 ARG A N 1
ATOM 7949 C CA . ARG A 1 1014 ? 2.798 -19.792 22.162 1.00 92.31 1014 ARG A CA 1
ATOM 7950 C C . ARG A 1 1014 ? 3.743 -20.279 21.069 1.00 92.31 1014 ARG A C 1
ATOM 7952 O O . ARG A 1 1014 ? 4.924 -20.460 21.350 1.00 92.31 1014 ARG A O 1
ATOM 7959 N N . ASN A 1 1015 ? 3.224 -20.518 19.865 1.00 81.94 1015 ASN A N 1
ATOM 7960 C CA . ASN A 1 1015 ? 3.965 -21.192 18.794 1.00 81.94 1015 ASN A CA 1
ATOM 7961 C C . ASN A 1 1015 ? 4.644 -20.233 17.805 1.00 81.94 1015 ASN A C 1
ATOM 7963 O O . ASN A 1 1015 ? 5.510 -20.664 17.051 1.00 81.94 1015 ASN A O 1
ATOM 7967 N N . ASN A 1 1016 ? 4.287 -18.946 17.814 1.00 77.62 1016 ASN A N 1
ATOM 7968 C CA . ASN A 1 1016 ? 4.717 -17.984 16.798 1.00 77.62 1016 ASN A CA 1
ATOM 7969 C C . ASN A 1 1016 ? 5.255 -16.683 17.399 1.00 77.62 1016 ASN A C 1
ATOM 7971 O O . ASN A 1 1016 ? 5.312 -16.510 18.613 1.00 77.62 1016 ASN A O 1
ATOM 7975 N N . VAL A 1 1017 ? 5.652 -15.747 16.530 1.00 83.25 1017 VAL A N 1
ATOM 7976 C CA . VAL A 1 1017 ? 6.005 -14.372 16.907 1.00 83.25 1017 VAL A CA 1
ATOM 7977 C C . VAL A 1 1017 ? 4.701 -13.573 17.084 1.00 83.25 1017 VAL A C 1
ATOM 7979 O O . VAL A 1 1017 ? 4.111 -13.182 16.075 1.00 83.25 1017 VAL A O 1
ATOM 7982 N N . PRO A 1 1018 ? 4.223 -13.299 18.317 1.00 84.69 1018 PRO A N 1
ATOM 7983 C CA . PRO A 1 1018 ? 2.851 -12.835 18.561 1.00 84.69 1018 PRO A CA 1
ATOM 7984 C C . PRO A 1 1018 ? 2.449 -11.581 17.778 1.00 84.69 1018 PRO A C 1
ATOM 7986 O O . PRO A 1 1018 ? 1.382 -11.531 17.174 1.00 84.69 1018 PRO A O 1
ATOM 7989 N N . SER A 1 1019 ? 3.328 -10.579 17.718 1.00 85.31 1019 SER A N 1
ATOM 7990 C CA . SER A 1 1019 ? 3.041 -9.327 17.007 1.00 85.31 1019 SER A CA 1
ATOM 7991 C C . SER A 1 1019 ? 3.060 -9.411 15.491 1.00 85.31 1019 SER A C 1
ATOM 7993 O O . SER A 1 1019 ? 2.718 -8.429 14.838 1.00 85.31 1019 SER A O 1
ATOM 7995 N N . SER A 1 1020 ? 3.526 -10.527 14.935 1.00 88.19 1020 SER A N 1
ATOM 7996 C CA . SER A 1 1020 ? 3.517 -10.728 13.488 1.00 88.19 1020 SER A CA 1
ATOM 7997 C C . SER A 1 1020 ? 2.152 -11.169 12.973 1.00 88.19 1020 SER A C 1
ATOM 7999 O O . SER A 1 1020 ? 1.986 -11.219 11.771 1.00 88.19 1020 SER A O 1
ATOM 8001 N N . MET A 1 1021 ? 1.177 -11.463 13.838 1.00 93.75 1021 MET A N 1
ATOM 8002 C CA . MET A 1 1021 ? -0.139 -11.949 13.426 1.00 93.75 1021 MET A CA 1
ATOM 8003 C C . MET A 1 1021 ? -1.233 -10.941 13.774 1.00 93.75 1021 MET A C 1
ATOM 8005 O O . MET A 1 1021 ? -1.298 -10.446 14.906 1.00 93.75 1021 MET A O 1
ATOM 8009 N N . ARG A 1 1022 ? -2.122 -10.690 12.814 1.00 95.06 1022 ARG A N 1
ATOM 8010 C CA . ARG A 1 1022 ? -3.403 -10.006 13.011 1.00 95.06 1022 ARG A CA 1
ATOM 8011 C C . ARG A 1 1022 ? -4.505 -11.020 12.780 1.00 95.06 1022 ARG A C 1
ATOM 8013 O O . ARG A 1 1022 ? -4.667 -11.490 11.662 1.00 95.06 1022 ARG A O 1
ATOM 8020 N N . ILE A 1 1023 ? -5.224 -11.393 13.832 1.00 97.69 1023 ILE A N 1
ATOM 8021 C CA . ILE A 1 1023 ? -6.257 -12.428 13.733 1.00 97.69 1023 ILE A CA 1
ATOM 8022 C C . ILE A 1 1023 ? -7.624 -11.747 13.683 1.00 97.69 1023 ILE A C 1
ATOM 8024 O O . ILE A 1 1023 ? -7.924 -10.914 14.537 1.00 97.69 1023 ILE A O 1
ATOM 8028 N N . SER A 1 1024 ? -8.470 -12.114 12.728 1.00 98.06 1024 SER A N 1
ATOM 8029 C CA . SER A 1 1024 ? -9.861 -11.668 12.694 1.00 98.06 1024 SER A CA 1
ATOM 8030 C C . SER A 1 1024 ? -10.805 -12.852 12.571 1.00 98.06 1024 SER A C 1
ATOM 8032 O O . SER A 1 1024 ? -10.721 -13.623 11.623 1.00 98.06 1024 SER A O 1
ATOM 8034 N N . PHE A 1 1025 ? -11.706 -13.004 13.536 1.00 98.44 1025 PHE A N 1
ATOM 8035 C CA . PHE A 1 1025 ? -12.818 -13.940 13.476 1.00 98.44 1025 PHE A CA 1
ATOM 8036 C C . PHE A 1 1025 ? -14.043 -13.236 12.901 1.00 98.44 1025 PHE A C 1
ATOM 8038 O O . PHE A 1 1025 ? -14.367 -12.116 13.301 1.00 98.44 1025 PHE A O 1
ATOM 8045 N N . PHE A 1 1026 ? -14.766 -13.932 12.031 1.00 97.62 1026 PHE A N 1
ATOM 8046 C CA . PHE A 1 1026 ? -16.078 -13.520 11.550 1.00 97.62 1026 PHE A CA 1
ATOM 8047 C C . PHE A 1 1026 ? -17.097 -14.624 11.833 1.00 97.62 1026 PHE A C 1
ATOM 8049 O O . PHE A 1 1026 ? -16.791 -15.819 11.780 1.00 97.62 1026 PHE A O 1
ATOM 8056 N N . ARG A 1 1027 ? -18.309 -14.209 12.197 1.00 96.50 1027 ARG A N 1
ATOM 8057 C CA . ARG A 1 1027 ? -19.395 -15.107 12.601 1.00 96.50 1027 ARG A CA 1
ATOM 8058 C C . ARG A 1 1027 ? -19.993 -15.904 11.442 1.00 96.50 1027 ARG A C 1
ATOM 8060 O O . ARG A 1 1027 ? -19.815 -15.582 10.270 1.00 96.50 1027 ARG A O 1
ATOM 8067 N N . ASP A 1 1028 ? -20.760 -16.913 11.819 1.00 95.94 1028 ASP A N 1
ATOM 8068 C CA . ASP A 1 1028 ? -21.688 -17.644 10.970 1.00 95.94 1028 ASP A CA 1
ATOM 8069 C C . ASP A 1 1028 ? -22.905 -16.796 10.550 1.00 95.94 1028 ASP A C 1
ATOM 8071 O O . ASP A 1 1028 ? -23.216 -15.745 11.134 1.00 95.94 1028 ASP A O 1
ATOM 8075 N N . GLY A 1 1029 ? -23.601 -17.267 9.511 1.00 93.00 1029 GLY A N 1
ATOM 8076 C CA . GLY A 1 1029 ? -24.827 -16.641 9.001 1.00 93.00 1029 GLY A CA 1
ATOM 8077 C C . GLY A 1 1029 ? -24.612 -15.361 8.185 1.00 93.00 1029 GLY A C 1
ATOM 8078 O O . GLY A 1 1029 ? -25.508 -14.524 8.122 1.00 93.00 1029 GLY A O 1
ATOM 8079 N N . ILE A 1 1030 ? -23.427 -15.176 7.595 1.00 94.44 1030 ILE A N 1
ATOM 8080 C CA . ILE A 1 1030 ? -23.174 -14.127 6.597 1.00 94.44 1030 ILE A CA 1
ATOM 8081 C C . ILE A 1 1030 ? -23.460 -14.722 5.215 1.00 94.44 1030 ILE A C 1
ATOM 8083 O O . ILE A 1 1030 ? -22.746 -15.624 4.779 1.00 94.44 1030 ILE A O 1
ATOM 8087 N N . ASP A 1 1031 ? -24.483 -14.226 4.522 1.00 89.06 1031 ASP A N 1
ATOM 8088 C CA . ASP A 1 1031 ? -25.028 -14.886 3.322 1.00 89.06 1031 ASP A CA 1
ATOM 8089 C C . ASP A 1 1031 ? -24.134 -14.795 2.074 1.00 89.06 1031 ASP A C 1
ATOM 8091 O O . ASP A 1 1031 ? -24.247 -15.617 1.169 1.00 89.06 1031 ASP A O 1
ATOM 8095 N N . ASN A 1 1032 ? -23.249 -13.796 1.994 1.00 88.88 1032 ASN A N 1
ATOM 8096 C CA . ASN A 1 1032 ? -22.459 -13.512 0.794 1.00 88.88 1032 ASN A CA 1
ATOM 8097 C C . ASN A 1 1032 ? -20.951 -13.580 1.076 1.00 88.88 1032 ASN A C 1
ATOM 8099 O O . ASN A 1 1032 ? -20.444 -12.922 1.984 1.00 88.88 1032 ASN A O 1
ATOM 8103 N N . THR A 1 1033 ? -20.226 -14.318 0.236 1.00 88.31 1033 THR A N 1
ATOM 8104 C CA . THR A 1 1033 ? -18.759 -14.448 0.194 1.00 88.31 1033 THR A CA 1
ATOM 8105 C C . THR A 1 1033 ? -18.020 -13.113 0.236 1.00 88.31 1033 THR A C 1
ATOM 8107 O O . THR A 1 1033 ? -17.079 -12.950 1.010 1.00 88.31 1033 THR A O 1
ATOM 8110 N N . SER A 1 1034 ? -18.466 -12.130 -0.549 1.00 87.12 1034 SER A N 1
ATOM 8111 C CA . SER A 1 1034 ? -17.897 -10.781 -0.550 1.00 87.12 1034 SER A CA 1
ATOM 8112 C C . SER A 1 1034 ? -18.075 -10.109 0.809 1.00 87.12 1034 SER A C 1
ATOM 8114 O O . SER A 1 1034 ? -17.143 -9.487 1.307 1.00 87.12 1034 SER A O 1
ATOM 8116 N N . THR A 1 1035 ? -19.242 -10.258 1.441 1.00 90.44 1035 THR A N 1
ATOM 8117 C CA . THR A 1 1035 ? -19.496 -9.706 2.778 1.00 90.44 1035 THR A CA 1
ATOM 8118 C C . THR A 1 1035 ? -18.626 -10.391 3.830 1.00 90.44 1035 THR A C 1
ATOM 8120 O O . THR A 1 1035 ? -18.076 -9.704 4.685 1.00 90.44 1035 THR A O 1
ATOM 8123 N N . ARG A 1 1036 ? -18.422 -11.715 3.744 1.00 93.62 1036 ARG A N 1
ATOM 8124 C CA . ARG A 1 1036 ? -17.514 -12.459 4.643 1.00 93.62 1036 ARG A CA 1
ATOM 8125 C C . ARG A 1 1036 ? -16.088 -11.915 4.565 1.00 93.62 1036 ARG A C 1
ATOM 8127 O O . ARG A 1 1036 ? -15.495 -11.619 5.599 1.00 93.62 1036 ARG A O 1
ATOM 8134 N N . ALA A 1 1037 ? -15.574 -11.727 3.349 1.00 90.94 1037 ALA A N 1
ATOM 8135 C CA . ALA A 1 1037 ? -14.253 -11.148 3.126 1.00 90.94 1037 ALA A CA 1
ATOM 8136 C C . ALA A 1 1037 ? -14.162 -9.711 3.670 1.00 90.94 1037 ALA A C 1
ATOM 8138 O O . ALA A 1 1037 ? -13.219 -9.391 4.388 1.00 90.94 1037 ALA A O 1
ATOM 8139 N N . ILE A 1 1038 ? -15.168 -8.867 3.404 1.00 90.75 1038 ILE A N 1
ATOM 8140 C CA . ILE A 1 1038 ? -15.217 -7.482 3.898 1.00 90.75 1038 ILE A CA 1
ATOM 8141 C C . ILE A 1 1038 ? -15.221 -7.432 5.433 1.00 90.75 1038 ILE A C 1
ATOM 8143 O O . ILE A 1 1038 ? -14.453 -6.668 6.012 1.00 90.75 1038 ILE A O 1
ATOM 8147 N N . VAL A 1 1039 ? -16.045 -8.245 6.100 1.00 93.38 1039 VAL A N 1
ATOM 8148 C CA . VAL A 1 1039 ? -16.126 -8.289 7.572 1.00 93.38 1039 VAL A CA 1
ATOM 8149 C C . VAL A 1 1039 ? -14.812 -8.792 8.181 1.00 93.38 1039 VAL A C 1
ATOM 8151 O O . VAL A 1 1039 ? -14.346 -8.236 9.176 1.00 93.38 1039 VAL A O 1
ATOM 8154 N N . ALA A 1 1040 ? -14.172 -9.792 7.569 1.00 93.75 1040 ALA A N 1
ATOM 8155 C CA . ALA A 1 1040 ? -12.855 -10.258 7.998 1.00 93.75 1040 ALA A CA 1
ATOM 8156 C C . ALA A 1 1040 ? -11.776 -9.165 7.858 1.00 93.75 1040 ALA A C 1
ATOM 8158 O O . ALA A 1 1040 ? -11.000 -8.925 8.785 1.00 93.75 1040 ALA A O 1
ATOM 8159 N N . THR A 1 1041 ? -11.753 -8.448 6.730 1.00 93.06 1041 THR A N 1
ATOM 8160 C CA . THR A 1 1041 ? -10.843 -7.309 6.519 1.00 93.06 1041 THR A CA 1
ATOM 8161 C C . THR A 1 1041 ? -11.148 -6.144 7.468 1.00 93.06 1041 THR A C 1
ATOM 8163 O O . THR A 1 1041 ? -10.230 -5.472 7.937 1.00 93.06 1041 THR A O 1
ATOM 8166 N N . GLU A 1 1042 ? -12.416 -5.901 7.808 1.00 93.94 1042 GLU A N 1
ATOM 8167 C CA . GLU A 1 1042 ? -12.805 -4.879 8.787 1.00 93.94 1042 GLU A CA 1
ATOM 8168 C C . GLU A 1 1042 ? -12.214 -5.182 10.171 1.00 93.94 1042 GLU A C 1
ATOM 8170 O O . GLU A 1 1042 ? -11.639 -4.297 10.813 1.00 93.94 1042 GLU A O 1
ATOM 8175 N N . GLY A 1 1043 ? -12.278 -6.441 10.611 1.00 95.69 1043 GLY A N 1
ATOM 8176 C CA . GLY A 1 1043 ? -11.674 -6.849 11.873 1.00 95.69 1043 GLY A CA 1
ATOM 8177 C C . GLY A 1 1043 ? -10.148 -6.711 11.887 1.00 95.69 1043 GLY A C 1
ATOM 8178 O O . GLY A 1 1043 ? -9.586 -6.291 12.904 1.00 95.69 1043 GLY A O 1
ATOM 8179 N N . GLU A 1 1044 ? -9.467 -6.978 10.773 1.00 94.62 1044 GLU A N 1
ATOM 8180 C CA . GLU A 1 1044 ? -8.041 -6.663 10.612 1.00 94.62 1044 GLU A CA 1
ATOM 8181 C C . GLU A 1 1044 ? -7.783 -5.142 10.705 1.00 94.62 1044 GLU A C 1
ATOM 8183 O O . GLU A 1 1044 ? -6.809 -4.693 11.316 1.00 94.62 1044 GLU A O 1
ATOM 8188 N N . GLY A 1 1045 ? -8.683 -4.325 10.150 1.00 93.75 1045 GLY A N 1
ATOM 8189 C CA . GLY A 1 1045 ? -8.650 -2.865 10.248 1.00 93.75 1045 GLY A CA 1
ATOM 8190 C C . GLY A 1 1045 ? -8.705 -2.356 11.692 1.00 93.75 1045 GLY A C 1
ATOM 8191 O O . GLY A 1 1045 ? -7.905 -1.495 12.074 1.00 93.75 1045 GLY A O 1
ATOM 8192 N N . PHE A 1 1046 ? -9.586 -2.922 12.522 1.00 95.56 1046 PHE A N 1
ATOM 8193 C CA . PHE A 1 1046 ? -9.657 -2.592 13.951 1.00 95.56 1046 PHE A CA 1
ATOM 8194 C C . PHE A 1 1046 ? -8.384 -2.969 14.706 1.00 95.56 1046 PHE A C 1
ATOM 8196 O O . PHE A 1 1046 ? -7.901 -2.199 15.538 1.00 95.56 1046 PHE A O 1
ATOM 8203 N N . GLU A 1 1047 ? -7.799 -4.122 14.394 1.00 95.12 1047 GLU A N 1
ATOM 8204 C CA . GLU A 1 1047 ? -6.522 -4.550 14.962 1.00 95.12 1047 GLU A CA 1
ATOM 8205 C C . GLU A 1 1047 ? -5.395 -3.560 14.617 1.00 95.12 1047 GLU A C 1
ATOM 8207 O O . GLU A 1 1047 ? -4.688 -3.078 15.511 1.00 95.12 1047 GLU A O 1
ATOM 8212 N N . LYS A 1 1048 ? -5.286 -3.171 13.337 1.00 91.88 1048 LYS A N 1
ATOM 8213 C CA . LYS A 1 1048 ? -4.300 -2.190 12.853 1.00 91.88 1048 LYS A CA 1
ATOM 8214 C C . LYS A 1 1048 ? -4.439 -0.852 13.574 1.00 91.88 1048 LYS A C 1
ATOM 8216 O O . LYS A 1 1048 ? -3.437 -0.273 14.010 1.00 91.88 1048 LYS A O 1
ATOM 8221 N N . ALA A 1 1049 ? -5.670 -0.362 13.706 1.00 92.50 1049 ALA A N 1
ATOM 8222 C CA . ALA A 1 1049 ? -5.968 0.890 14.391 1.00 92.50 1049 ALA A CA 1
ATOM 8223 C C . ALA A 1 1049 ? -5.628 0.813 15.890 1.00 92.50 1049 ALA A C 1
ATOM 8225 O O . ALA A 1 1049 ? -5.029 1.750 16.428 1.00 92.50 1049 ALA A O 1
ATOM 8226 N N . LEU A 1 1050 ? -5.916 -0.319 16.545 1.00 94.56 1050 LEU A N 1
ATOM 8227 C CA . LEU A 1 1050 ? -5.520 -0.566 17.932 1.00 94.56 1050 LEU A CA 1
ATOM 8228 C C . LEU A 1 1050 ? -4.000 -0.522 18.088 1.00 94.56 1050 LEU A C 1
ATOM 8230 O O . LEU A 1 1050 ? -3.502 0.229 18.928 1.00 94.56 1050 LEU A O 1
ATOM 8234 N N . ARG A 1 1051 ? -3.244 -1.268 17.270 1.00 91.62 1051 ARG A N 1
ATOM 8235 C CA . ARG A 1 1051 ? -1.773 -1.247 17.346 1.00 91.62 1051 ARG A CA 1
ATOM 8236 C C . ARG A 1 1051 ? -1.223 0.163 17.186 1.00 91.62 1051 ARG A C 1
ATOM 8238 O O . ARG A 1 1051 ? -0.370 0.553 17.977 1.00 91.62 1051 ARG A O 1
ATOM 8245 N N . SER A 1 1052 ? -1.749 0.935 16.232 1.00 88.50 1052 SER A N 1
ATOM 8246 C CA . SER A 1 1052 ? -1.332 2.322 16.007 1.00 88.50 1052 SER A CA 1
ATOM 8247 C C . SER A 1 1052 ? -1.569 3.215 17.231 1.00 88.50 1052 SER A C 1
ATOM 8249 O O . SER A 1 1052 ? -0.688 3.993 17.597 1.00 88.50 1052 SER A O 1
ATOM 8251 N N . ARG A 1 1053 ? -2.709 3.074 17.920 1.00 90.75 1053 ARG A N 1
ATOM 8252 C CA . ARG A 1 1053 ? -2.999 3.822 19.158 1.00 90.75 1053 ARG A CA 1
ATOM 8253 C C . ARG A 1 1053 ? -2.138 3.397 20.341 1.00 90.75 1053 ARG A C 1
ATOM 8255 O O . ARG A 1 1053 ? -1.786 4.225 21.178 1.00 90.75 1053 ARG A O 1
ATOM 8262 N N . LEU A 1 1054 ? -1.745 2.128 20.396 1.00 91.31 1054 LEU A N 1
ATOM 8263 C CA . LEU A 1 1054 ? -0.857 1.621 21.440 1.00 91.31 1054 LEU A CA 1
ATOM 8264 C C . LEU A 1 1054 ? 0.603 2.073 21.262 1.00 91.31 1054 LEU A C 1
ATOM 8266 O O . LEU A 1 1054 ? 1.421 1.865 22.165 1.00 91.31 1054 LEU A O 1
ATOM 8270 N N . GLU A 1 1055 ? 0.960 2.710 20.143 1.00 84.69 1055 GLU A N 1
ATOM 8271 C CA . GLU A 1 1055 ? 2.301 3.251 19.911 1.00 84.69 1055 GLU A CA 1
ATOM 8272 C C . GLU A 1 1055 ? 2.648 4.392 20.877 1.00 84.69 1055 GLU A C 1
ATOM 8274 O O . GLU A 1 1055 ? 2.016 5.449 20.915 1.00 84.69 1055 GLU A O 1
ATOM 8279 N N . GLY A 1 1056 ? 3.707 4.185 21.664 1.00 81.19 1056 GLY A N 1
ATOM 8280 C CA . GLY A 1 1056 ? 4.117 5.108 22.726 1.00 81.19 1056 GLY A CA 1
ATOM 8281 C C . GLY A 1 1056 ? 3.341 4.930 24.034 1.00 81.19 1056 GLY A C 1
ATOM 8282 O O . GLY A 1 1056 ? 3.759 5.460 25.057 1.00 81.19 1056 GLY A O 1
ATOM 8283 N N . VAL A 1 1057 ? 2.261 4.143 24.023 1.00 89.12 1057 VAL A N 1
ATOM 8284 C CA . VAL A 1 1057 ? 1.543 3.712 25.228 1.00 89.12 1057 VAL A CA 1
ATOM 8285 C C . VAL A 1 1057 ? 2.151 2.416 25.753 1.00 89.12 1057 VAL A C 1
ATOM 8287 O O . VAL A 1 1057 ? 2.507 2.324 26.930 1.00 89.12 1057 VAL A O 1
ATOM 8290 N N . LEU A 1 1058 ? 2.304 1.423 24.874 1.00 89.75 1058 LEU A N 1
ATOM 8291 C CA . LEU A 1 1058 ? 3.032 0.184 25.124 1.00 89.75 1058 LEU A CA 1
ATOM 8292 C C . LEU A 1 1058 ? 4.480 0.298 24.647 1.00 89.75 1058 LEU A C 1
ATOM 8294 O O . LEU A 1 1058 ? 4.759 0.886 23.601 1.00 89.75 1058 LEU A O 1
ATOM 8298 N N . THR A 1 1059 ? 5.404 -0.294 25.403 1.00 86.25 1059 THR A N 1
ATOM 8299 C CA . THR A 1 1059 ? 6.785 -0.458 24.946 1.00 86.25 1059 THR A CA 1
ATOM 8300 C C . THR A 1 1059 ? 6.818 -1.392 23.729 1.00 86.25 1059 THR A C 1
ATOM 8302 O O . THR A 1 1059 ? 5.976 -2.287 23.615 1.00 86.25 1059 THR A O 1
ATOM 8305 N N . PRO A 1 1060 ? 7.811 -1.263 22.831 1.00 81.38 1060 PRO A N 1
ATOM 8306 C CA . PRO A 1 1060 ? 7.944 -2.179 21.699 1.00 81.38 1060 PRO A CA 1
ATOM 8307 C C . PRO A 1 1060 ? 8.032 -3.655 22.116 1.00 81.38 1060 PRO A C 1
ATOM 8309 O O . PRO A 1 1060 ? 7.526 -4.525 21.418 1.00 81.38 1060 PRO A O 1
ATOM 8312 N N . ALA A 1 1061 ? 8.647 -3.953 23.267 1.00 86.38 1061 ALA A N 1
ATOM 8313 C CA . ALA A 1 1061 ? 8.721 -5.313 23.800 1.00 86.38 1061 ALA A CA 1
ATOM 8314 C C . ALA A 1 1061 ? 7.343 -5.846 24.226 1.00 86.38 1061 ALA A C 1
ATOM 8316 O O . ALA A 1 1061 ? 6.997 -6.967 23.861 1.00 86.38 1061 ALA A O 1
ATOM 8317 N N . GLU A 1 1062 ? 6.544 -5.034 24.928 1.00 92.31 1062 GLU A N 1
ATOM 8318 C CA . GLU A 1 1062 ? 5.164 -5.386 25.285 1.00 92.31 1062 GLU A CA 1
ATOM 8319 C C . GLU A 1 1062 ? 4.323 -5.636 24.029 1.00 92.31 1062 GLU A C 1
ATOM 8321 O O . GLU A 1 1062 ? 3.706 -6.691 23.917 1.00 92.31 1062 GLU A O 1
ATOM 8326 N N . GLN A 1 1063 ? 4.351 -4.733 23.041 1.00 89.69 1063 GLN A N 1
ATOM 8327 C CA . GLN A 1 1063 ? 3.596 -4.933 21.797 1.00 89.69 1063 GLN A CA 1
ATOM 8328 C C . GLN A 1 1063 ? 4.012 -6.208 21.054 1.00 89.69 1063 GLN A C 1
ATOM 8330 O O . GLN A 1 1063 ? 3.151 -6.904 20.516 1.00 89.69 1063 GLN A O 1
ATOM 8335 N N . ARG A 1 1064 ? 5.316 -6.530 21.051 1.00 88.00 1064 ARG A N 1
ATOM 8336 C CA . ARG A 1 1064 ? 5.858 -7.750 20.431 1.00 88.00 1064 ARG A CA 1
ATOM 8337 C C . ARG A 1 1064 ? 5.396 -9.042 21.099 1.00 88.00 1064 ARG A C 1
ATOM 8339 O O . ARG A 1 1064 ? 5.319 -10.071 20.435 1.00 88.00 1064 ARG A O 1
ATOM 8346 N N . SER A 1 1065 ? 5.068 -8.982 22.387 1.00 91.06 1065 SER A N 1
ATOM 8347 C CA . SER A 1 1065 ? 4.569 -10.127 23.157 1.00 91.06 1065 SER A CA 1
ATOM 8348 C C . SER A 1 1065 ? 3.063 -10.383 23.024 1.00 91.06 1065 SER A C 1
ATOM 8350 O O . SER A 1 1065 ? 2.579 -11.389 23.542 1.00 91.06 1065 SER A O 1
ATOM 8352 N N . LEU A 1 1066 ? 2.323 -9.501 22.338 1.00 93.62 1066 LEU A N 1
ATOM 8353 C CA . LEU A 1 1066 ? 0.862 -9.550 22.278 1.00 93.62 1066 LEU A CA 1
ATOM 8354 C C . LEU A 1 1066 ? 0.333 -9.964 20.906 1.00 93.62 1066 LEU A C 1
ATOM 8356 O O . LEU A 1 1066 ? 0.669 -9.363 19.878 1.00 93.62 1066 LEU A O 1
ATOM 8360 N N . VAL A 1 1067 ? -0.577 -10.938 20.932 1.00 94.88 1067 VAL A N 1
ATOM 8361 C CA . VAL A 1 1067 ? -1.536 -11.186 19.854 1.00 94.88 1067 VAL A CA 1
ATOM 8362 C C . VAL A 1 1067 ? -2.786 -10.367 20.152 1.00 94.88 1067 VAL A C 1
ATOM 8364 O O . VAL A 1 1067 ? -3.317 -10.416 21.266 1.00 94.88 1067 VAL A O 1
ATOM 8367 N N . PHE A 1 1068 ? -3.256 -9.631 19.153 1.00 95.75 1068 PHE A N 1
ATOM 8368 C CA . PHE A 1 1068 ? -4.579 -9.026 19.161 1.00 95.75 1068 PHE A CA 1
ATOM 8369 C C . PHE A 1 1068 ? -5.417 -9.754 18.122 1.00 95.75 1068 PHE A C 1
ATOM 8371 O O . PHE A 1 1068 ? -5.010 -9.878 16.966 1.00 95.75 1068 PHE A O 1
ATOM 8378 N N . ALA A 1 1069 ? -6.565 -10.254 18.556 1.00 97.62 1069 ALA A N 1
ATOM 8379 C CA . ALA A 1 1069 ? -7.550 -10.830 17.672 1.00 97.62 1069 ALA A CA 1
ATOM 8380 C C . ALA A 1 1069 ? -8.874 -10.091 17.820 1.00 97.62 1069 ALA A C 1
ATOM 8382 O O . ALA A 1 1069 ? -9.300 -9.785 18.936 1.00 97.62 1069 ALA A O 1
ATOM 8383 N N . THR A 1 1070 ? -9.517 -9.798 16.700 1.00 97.75 1070 THR A N 1
ATOM 8384 C CA . THR A 1 1070 ? -10.831 -9.158 16.666 1.00 97.75 1070 THR A CA 1
ATOM 8385 C C . THR A 1 1070 ? -11.889 -10.195 16.350 1.00 97.75 1070 THR A C 1
ATOM 8387 O O . THR A 1 1070 ? -11.684 -11.080 15.529 1.00 97.75 1070 THR A O 1
ATOM 8390 N N . ASP A 1 1071 ? -13.015 -10.122 17.042 1.00 97.88 1071 ASP A N 1
ATOM 8391 C CA . ASP A 1 1071 ? -14.104 -11.080 16.920 1.00 97.88 1071 ASP A CA 1
ATOM 8392 C C . ASP A 1 1071 ? -15.390 -10.347 16.532 1.00 97.88 1071 ASP A C 1
ATOM 8394 O O . ASP A 1 1071 ? -16.066 -9.739 17.373 1.00 97.88 1071 ASP A O 1
ATOM 8398 N N . MET A 1 1072 ? -15.666 -10.364 15.227 1.00 97.38 1072 MET A N 1
ATOM 8399 C CA . MET A 1 1072 ? -16.716 -9.603 14.556 1.00 97.38 1072 MET A CA 1
ATOM 8400 C C . MET A 1 1072 ? -18.084 -10.272 14.758 1.00 97.38 1072 MET A C 1
ATOM 8402 O O . MET A 1 1072 ? -18.315 -11.387 14.287 1.00 97.38 1072 MET A O 1
ATOM 8406 N N . GLN A 1 1073 ? -19.009 -9.591 15.448 1.00 95.62 1073 GLN A N 1
ATOM 8407 C CA . GLN A 1 1073 ? -20.351 -10.121 15.760 1.00 95.62 1073 GLN A CA 1
ATOM 8408 C C . GLN A 1 1073 ? -21.443 -9.678 14.768 1.00 95.62 1073 GLN A C 1
ATOM 8410 O O . GLN A 1 1073 ? -22.575 -10.167 14.845 1.00 95.62 1073 GLN A O 1
ATOM 8415 N N . GLY A 1 1074 ? -21.138 -8.732 13.874 1.00 93.19 1074 GLY A N 1
ATOM 8416 C CA . GLY A 1 1074 ? -22.044 -8.254 12.827 1.00 93.19 1074 GLY A CA 1
ATOM 8417 C C . GLY A 1 1074 ? -22.106 -9.189 11.624 1.00 93.19 1074 GLY A C 1
ATOM 8418 O O . GLY A 1 1074 ? -21.128 -9.864 11.312 1.00 93.19 1074 GLY A O 1
ATOM 8419 N N . ALA A 1 1075 ? -23.264 -9.238 10.961 1.00 91.88 1075 ALA A N 1
ATOM 8420 C CA . ALA A 1 1075 ? -23.434 -9.992 9.716 1.00 91.88 1075 ALA A CA 1
ATOM 8421 C C . ALA A 1 1075 ? -23.100 -9.159 8.462 1.00 91.88 1075 ALA A C 1
ATOM 8423 O O . ALA A 1 1075 ? -22.945 -9.710 7.376 1.00 91.88 1075 ALA A O 1
ATOM 8424 N N . GLN A 1 1076 ? -23.001 -7.838 8.614 1.00 91.19 1076 GLN A N 1
ATOM 8425 C CA . GLN A 1 1076 ? -22.709 -6.879 7.554 1.00 91.19 1076 GLN A CA 1
ATOM 8426 C C . GLN A 1 1076 ? -21.561 -5.965 7.971 1.00 91.19 1076 GLN A C 1
ATOM 8428 O O . GLN A 1 1076 ? -21.274 -5.805 9.161 1.00 91.19 1076 GLN A O 1
ATOM 8433 N N . TYR A 1 1077 ? -20.937 -5.342 6.971 1.00 87.50 1077 TYR A N 1
ATOM 8434 C CA . TYR A 1 1077 ? -19.938 -4.308 7.198 1.00 87.50 1077 TYR A CA 1
ATOM 8435 C C . TYR A 1 1077 ? -20.512 -3.199 8.073 1.00 87.50 1077 TYR A C 1
ATOM 8437 O O . TYR A 1 1077 ? -21.573 -2.641 7.792 1.00 87.50 1077 TYR A O 1
ATOM 8445 N N . GLY A 1 1078 ? -19.785 -2.863 9.127 1.00 86.88 1078 GLY A N 1
ATOM 8446 C CA . GLY A 1 1078 ? -20.147 -1.757 9.988 1.00 86.88 1078 GLY A CA 1
ATOM 8447 C C . GLY A 1 1078 ? -21.209 -2.042 11.056 1.00 86.88 1078 GLY A C 1
ATOM 8448 O O . GLY A 1 1078 ? -21.524 -1.143 11.841 1.00 86.88 1078 GLY A O 1
ATOM 8449 N N . GLU A 1 1079 ? -21.736 -3.264 11.122 1.00 88.12 1079 GLU A N 1
ATOM 8450 C CA . GLU A 1 1079 ? -22.771 -3.663 12.078 1.00 88.12 1079 GLU A CA 1
ATOM 8451 C C . GLU A 1 1079 ? -22.223 -4.531 13.222 1.00 88.12 1079 GLU A C 1
ATOM 8453 O O . GLU A 1 1079 ? -21.142 -5.114 13.146 1.00 88.12 1079 GLU A O 1
ATOM 8458 N N . GLY A 1 1080 ? -23.009 -4.656 14.295 1.00 89.88 1080 GLY A N 1
ATOM 8459 C CA . GLY A 1 1080 ? -22.712 -5.539 15.424 1.00 89.88 1080 GLY A CA 1
ATOM 8460 C C . GLY A 1 1080 ? -21.599 -5.053 16.361 1.00 89.88 1080 GLY A C 1
ATOM 8461 O O . GLY A 1 1080 ? -20.993 -3.996 16.186 1.00 89.88 1080 GLY A O 1
ATOM 8462 N N . GLY A 1 1081 ? -21.379 -5.826 17.426 1.00 93.12 1081 GLY A N 1
ATOM 8463 C CA . GLY A 1 1081 ? -20.272 -5.609 18.358 1.00 93.12 1081 GLY A CA 1
ATOM 8464 C C . GLY A 1 1081 ? -18.954 -6.167 17.819 1.00 93.12 1081 GLY A C 1
ATOM 8465 O O . GLY A 1 1081 ? -18.942 -7.074 16.984 1.00 93.12 1081 GLY A O 1
ATOM 8466 N N . VAL A 1 1082 ? -17.841 -5.662 18.345 1.00 95.75 1082 VAL A N 1
ATOM 8467 C CA . VAL A 1 1082 ? -16.500 -6.193 18.070 1.00 95.75 1082 VAL A CA 1
ATOM 8468 C C . VAL A 1 1082 ? -15.841 -6.516 19.400 1.00 95.75 1082 VAL A C 1
ATOM 8470 O O . VAL A 1 1082 ? -15.733 -5.658 20.278 1.00 95.75 1082 VAL A O 1
ATOM 8473 N N . ARG A 1 1083 ? -15.404 -7.764 19.569 1.00 95.88 1083 ARG A N 1
ATOM 8474 C CA . ARG A 1 1083 ? -14.723 -8.210 20.787 1.00 95.88 1083 ARG A CA 1
ATOM 8475 C C . ARG A 1 1083 ? -13.219 -8.306 20.545 1.00 95.88 1083 ARG A C 1
ATOM 8477 O O . ARG A 1 1083 ? -12.790 -8.870 19.546 1.00 95.88 1083 ARG A O 1
ATOM 8484 N N . LEU A 1 1084 ? -12.423 -7.776 21.472 1.00 96.69 1084 LEU A N 1
ATOM 8485 C CA . LEU A 1 1084 ? -10.975 -7.983 21.492 1.00 96.69 1084 LEU A CA 1
ATOM 8486 C C . LEU A 1 1084 ? -10.649 -9.258 22.273 1.00 96.69 1084 LEU A C 1
ATOM 8488 O O . LEU A 1 1084 ? -11.100 -9.427 23.406 1.00 96.69 1084 LEU A O 1
ATOM 8492 N N . ILE A 1 1085 ? -9.829 -10.119 21.685 1.00 96.69 1085 ILE A N 1
ATOM 8493 C CA . ILE A 1 1085 ? -9.225 -11.286 22.326 1.00 96.69 1085 ILE A CA 1
ATOM 8494 C C . ILE A 1 1085 ? -7.709 -11.080 22.309 1.00 96.69 1085 ILE A C 1
ATOM 8496 O O . ILE A 1 1085 ? -7.136 -10.622 21.320 1.00 96.69 1085 ILE A O 1
ATOM 8500 N N . THR A 1 1086 ? -7.036 -11.406 23.406 1.00 95.44 1086 THR A N 1
ATOM 8501 C CA . THR A 1 1086 ? -5.576 -11.331 23.498 1.00 95.44 1086 THR A CA 1
ATOM 8502 C C . THR A 1 1086 ? -5.038 -12.470 24.354 1.00 95.44 1086 THR A C 1
ATOM 8504 O O . THR A 1 1086 ? -5.761 -13.037 25.171 1.00 95.44 1086 THR A O 1
ATOM 8507 N N . ASN A 1 1087 ? -3.759 -12.802 24.192 1.00 93.50 1087 ASN A N 1
ATOM 8508 C CA . ASN A 1 1087 ? -3.090 -13.874 24.930 1.00 93.50 1087 ASN A CA 1
ATOM 8509 C C . ASN A 1 1087 ? -2.801 -13.545 26.404 1.00 93.50 1087 ASN A C 1
ATOM 8511 O O . ASN A 1 1087 ? -2.264 -14.380 27.134 1.00 93.50 1087 ASN A O 1
ATOM 8515 N N . GLY A 1 1088 ? -3.132 -12.331 26.845 1.00 83.94 1088 GLY A N 1
ATOM 8516 C CA . GLY A 1 1088 ? -2.747 -11.835 28.159 1.00 83.94 1088 GLY A CA 1
ATOM 8517 C C . GLY A 1 1088 ? -1.238 -11.587 28.250 1.00 83.94 1088 GLY A C 1
ATOM 8518 O O . GLY A 1 1088 ? -0.541 -11.484 27.248 1.00 83.94 1088 GLY A O 1
ATOM 8519 N N . GLY A 1 1089 ? -0.724 -11.437 29.471 1.00 85.06 1089 GLY A N 1
ATOM 8520 C CA . GLY A 1 1089 ? 0.705 -11.192 29.722 1.00 85.06 1089 GLY A CA 1
ATOM 8521 C C . GLY A 1 1089 ? 1.055 -9.748 30.086 1.00 85.06 1089 GLY A C 1
ATOM 8522 O O . GLY A 1 1089 ? 2.146 -9.491 30.591 1.00 85.06 1089 GLY A O 1
ATOM 8523 N N . LEU A 1 1090 ? 0.116 -8.814 29.931 1.00 91.25 1090 LEU A N 1
ATOM 8524 C CA . LEU A 1 1090 ? 0.210 -7.493 30.549 1.00 91.25 1090 LEU A CA 1
ATOM 8525 C C . LEU A 1 1090 ? -0.371 -7.499 31.967 1.00 91.25 1090 LEU A C 1
ATOM 8527 O O . LEU A 1 1090 ? -1.243 -8.301 32.304 1.00 91.25 1090 LEU A O 1
ATOM 8531 N N . SER A 1 1091 ? 0.079 -6.554 32.799 1.00 92.75 1091 SER A N 1
ATOM 8532 C CA . SER A 1 1091 ? -0.552 -6.321 34.100 1.00 92.75 1091 SER A CA 1
ATOM 8533 C C . SER A 1 1091 ? -2.008 -5.857 33.923 1.00 92.75 1091 SER A C 1
ATOM 8535 O O . SER A 1 1091 ? -2.323 -5.228 32.909 1.00 92.75 1091 SER A O 1
ATOM 8537 N N . PRO A 1 1092 ? -2.901 -6.073 34.908 1.00 93.56 1092 PRO A N 1
ATOM 8538 C CA . PRO A 1 1092 ? -4.300 -5.646 34.803 1.00 93.56 1092 PRO A CA 1
ATOM 8539 C C . PRO A 1 1092 ? -4.472 -4.156 34.468 1.00 93.56 1092 PRO A C 1
ATOM 8541 O O . PRO A 1 1092 ? -5.341 -3.789 33.681 1.00 93.56 1092 PRO A O 1
ATOM 8544 N N . ALA A 1 1093 ? -3.606 -3.291 35.010 1.00 93.50 1093 ALA A N 1
ATOM 8545 C CA . ALA A 1 1093 ? -3.613 -1.861 34.705 1.00 93.50 1093 ALA A CA 1
ATOM 8546 C C . ALA A 1 1093 ? -3.238 -1.576 33.242 1.00 93.50 1093 ALA A C 1
ATOM 8548 O O . ALA A 1 1093 ? -3.858 -0.739 32.596 1.00 93.50 1093 ALA A O 1
ATOM 8549 N N . ARG A 1 1094 ? -2.248 -2.292 32.699 1.00 94.62 1094 ARG A N 1
ATOM 8550 C CA . ARG A 1 1094 ? -1.825 -2.148 31.300 1.00 94.62 1094 ARG A CA 1
ATOM 8551 C C . ARG A 1 1094 ? -2.857 -2.733 30.337 1.00 94.62 1094 ARG A C 1
ATOM 8553 O O . ARG A 1 1094 ? -3.122 -2.120 29.310 1.00 94.62 1094 ARG A O 1
ATOM 8560 N N . MET A 1 1095 ? -3.496 -3.846 30.699 1.00 94.56 1095 MET A N 1
ATOM 8561 C CA . MET A 1 1095 ? -4.619 -4.390 29.930 1.00 94.56 1095 MET A CA 1
ATOM 8562 C C . MET A 1 1095 ? -5.809 -3.439 29.881 1.00 94.56 1095 MET A C 1
ATOM 8564 O O . MET A 1 1095 ? -6.430 -3.314 28.831 1.00 94.56 1095 MET A O 1
ATOM 8568 N N . ARG A 1 1096 ? -6.110 -2.730 30.975 1.00 93.88 1096 ARG A N 1
ATOM 8569 C CA . ARG A 1 1096 ? -7.169 -1.713 30.975 1.00 93.88 1096 ARG A CA 1
ATOM 8570 C C . ARG A 1 1096 ? -6.915 -0.641 29.919 1.00 93.88 1096 ARG A C 1
ATOM 8572 O O . ARG A 1 1096 ? -7.812 -0.351 29.142 1.00 93.88 1096 ARG A O 1
ATOM 8579 N N . VAL A 1 1097 ? -5.678 -0.151 29.829 1.00 94.81 1097 VAL A N 1
ATOM 8580 C CA . VAL A 1 1097 ? -5.286 0.818 28.797 1.00 94.81 1097 VAL A CA 1
ATOM 8581 C C . VAL A 1 1097 ? -5.463 0.239 27.390 1.00 94.81 1097 VAL A C 1
ATOM 8583 O O . VAL A 1 1097 ? -5.933 0.938 26.501 1.00 94.81 1097 VAL A O 1
ATOM 8586 N N . VAL A 1 1098 ? -5.143 -1.042 27.171 1.00 95.00 1098 VAL A N 1
ATOM 8587 C CA . VAL A 1 1098 ? -5.401 -1.700 25.878 1.00 95.00 1098 VAL A CA 1
ATOM 8588 C C . VAL A 1 1098 ? -6.891 -1.695 25.535 1.00 95.00 1098 VAL A C 1
ATOM 8590 O O . VAL A 1 1098 ? -7.248 -1.329 24.418 1.00 95.00 1098 VAL A O 1
ATOM 8593 N N . TYR A 1 1099 ? -7.761 -2.048 26.482 1.00 94.75 1099 TYR A N 1
ATOM 8594 C CA . TYR A 1 1099 ? -9.209 -2.038 26.262 1.00 94.75 1099 TYR A CA 1
ATOM 8595 C C . TYR A 1 1099 ? -9.780 -0.627 26.075 1.00 94.75 1099 TYR A C 1
ATOM 8597 O O . TYR A 1 1099 ? -10.669 -0.456 25.249 1.00 94.75 1099 TYR A O 1
ATOM 8605 N N . GLU A 1 1100 ? -9.259 0.377 26.782 1.00 94.44 1100 GLU A N 1
ATOM 8606 C CA . GLU A 1 1100 ? -9.614 1.790 26.587 1.00 94.44 1100 GLU A CA 1
ATOM 8607 C C . GLU A 1 1100 ? -9.197 2.287 25.196 1.00 94.44 1100 GLU A C 1
ATOM 8609 O O . GLU A 1 1100 ? -9.948 2.971 24.517 1.00 94.44 1100 GLU A O 1
ATOM 8614 N N . GLN A 1 1101 ? -8.014 1.910 24.708 1.00 95.56 1101 GLN A N 1
ATOM 8615 C CA . GLN A 1 1101 ? -7.625 2.272 23.344 1.00 95.56 1101 GLN A CA 1
ATOM 8616 C C . GLN A 1 1101 ? -8.443 1.511 22.298 1.00 95.56 1101 GLN A C 1
ATOM 8618 O O . GLN A 1 1101 ? -8.764 2.064 21.248 1.00 95.56 1101 GLN A O 1
ATOM 8623 N N . PHE A 1 1102 ? -8.822 0.262 22.579 1.00 95.81 1102 PHE A N 1
ATOM 8624 C CA . PHE A 1 1102 ? -9.689 -0.508 21.693 1.00 95.81 1102 PHE A CA 1
ATOM 8625 C C . PHE A 1 1102 ? -11.109 0.054 21.637 1.00 95.81 1102 PHE A C 1
ATOM 8627 O O . PHE A 1 1102 ? -11.673 0.135 20.550 1.00 95.81 1102 PHE A O 1
ATOM 8634 N N . SER A 1 1103 ? -11.664 0.502 22.767 1.00 93.12 1103 SER A N 1
ATOM 8635 C CA . SER A 1 1103 ? -12.986 1.132 22.816 1.00 93.12 1103 SER A CA 1
ATOM 8636 C C . SER A 1 1103 ? -13.054 2.375 21.933 1.00 93.12 1103 SER A C 1
ATOM 8638 O O . SER A 1 1103 ? -14.001 2.549 21.172 1.00 93.12 1103 SER A O 1
ATOM 8640 N N . GLU A 1 1104 ? -12.008 3.200 21.956 1.00 93.81 1104 GLU A N 1
ATOM 8641 C CA . GLU A 1 1104 ? -11.905 4.367 21.082 1.00 93.81 1104 GLU A CA 1
ATOM 8642 C C . GLU A 1 1104 ? -11.751 4.009 19.594 1.00 93.81 1104 GLU A C 1
ATOM 8644 O O . GLU A 1 1104 ? -12.076 4.826 18.731 1.00 93.81 1104 GLU A O 1
ATOM 8649 N N . VAL A 1 1105 ? -11.205 2.831 19.276 1.00 93.88 1105 VAL A N 1
ATOM 8650 C CA . VAL A 1 1105 ? -11.058 2.334 17.898 1.00 93.88 1105 VAL A CA 1
ATOM 8651 C C . VAL A 1 1105 ? -12.387 1.832 17.346 1.00 93.88 1105 VAL A C 1
ATOM 8653 O O . VAL A 1 1105 ? -12.731 2.163 16.215 1.00 93.88 1105 VAL A O 1
ATOM 8656 N N . VAL A 1 1106 ? -13.135 1.051 18.130 1.00 92.75 1106 VAL A N 1
ATOM 8657 C CA . VAL A 1 1106 ? -14.430 0.492 17.698 1.00 92.75 1106 VAL A CA 1
ATOM 8658 C C . VAL A 1 1106 ? -15.579 1.499 17.821 1.00 92.75 1106 VAL A C 1
ATOM 8660 O O . VAL A 1 1106 ? -16.622 1.338 17.184 1.00 92.75 1106 VAL A O 1
ATOM 8663 N N . GLY A 1 1107 ? -15.390 2.559 18.613 1.00 89.75 1107 GLY A N 1
ATOM 8664 C CA . GLY A 1 1107 ? -16.373 3.616 18.820 1.00 89.75 1107 GLY A CA 1
ATOM 8665 C C . GLY A 1 1107 ? -17.607 3.129 19.597 1.00 89.75 1107 GLY A C 1
ATOM 8666 O O . GLY A 1 1107 ? -17.486 2.277 20.474 1.00 89.75 1107 GLY A O 1
ATOM 8667 N N . PRO A 1 1108 ? -18.816 3.651 19.309 1.00 80.75 1108 PRO A N 1
ATOM 8668 C CA . PRO A 1 1108 ? -20.042 3.286 20.027 1.00 80.75 1108 PRO A CA 1
ATOM 8669 C C . PRO A 1 1108 ? -20.530 1.856 19.743 1.00 80.75 1108 PRO A C 1
ATOM 8671 O O . PRO A 1 1108 ? -21.538 1.430 20.309 1.00 80.75 1108 PRO A O 1
ATOM 8674 N N . ARG A 1 1109 ? -19.851 1.101 18.870 1.00 75.38 1109 ARG A N 1
ATOM 8675 C CA . ARG A 1 1109 ? -20.179 -0.305 18.631 1.00 75.38 1109 ARG A CA 1
ATOM 8676 C C . ARG A 1 1109 ? -19.913 -1.079 19.913 1.00 75.38 1109 ARG A C 1
ATOM 8678 O O . ARG A 1 1109 ? -18.815 -1.020 20.457 1.00 75.38 1109 ARG A O 1
ATOM 8685 N N . ALA A 1 1110 ? -20.951 -1.746 20.413 1.00 54.66 1110 ALA A N 1
ATOM 8686 C CA . ALA A 1 1110 ? -20.962 -2.335 21.743 1.00 54.66 1110 ALA A CA 1
ATOM 8687 C C . ALA A 1 1110 ? -19.700 -3.172 22.003 1.00 54.66 1110 ALA A C 1
ATOM 8689 O O . ALA A 1 1110 ? -19.478 -4.218 21.389 1.00 54.66 1110 ALA A O 1
ATOM 8690 N N . ILE A 1 1111 ? -18.893 -2.701 22.950 1.00 57.47 1111 ILE A N 1
ATOM 8691 C CA . ILE A 1 1111 ? -17.825 -3.476 23.568 1.00 57.47 1111 ILE A CA 1
ATOM 8692 C C . ILE A 1 1111 ? -18.536 -4.399 24.537 1.00 57.47 1111 ILE A C 1
ATOM 8694 O O . ILE A 1 1111 ? -19.104 -3.926 25.517 1.00 57.47 1111 ILE A O 1
ATOM 8698 N N . VAL A 1 1112 ? -18.529 -5.703 24.280 1.00 50.97 1112 VAL A N 1
ATOM 8699 C CA . VAL A 1 1112 ? -18.915 -6.668 25.313 1.00 50.97 1112 VAL A CA 1
ATOM 8700 C C . VAL A 1 1112 ? -17.783 -6.644 26.345 1.00 50.97 1112 VAL A C 1
ATOM 8702 O O . VAL A 1 1112 ? -16.691 -7.126 26.028 1.00 50.97 1112 VAL A O 1
ATOM 8705 N N . PRO A 1 1113 ? -17.959 -6.043 27.540 1.00 45.94 1113 PRO A N 1
ATOM 8706 C CA . PRO A 1 1113 ? -16.866 -5.899 28.488 1.00 45.94 1113 PRO A CA 1
ATOM 8707 C C . PRO A 1 1113 ? -16.461 -7.290 28.970 1.00 45.94 1113 PRO A C 1
ATOM 8709 O O . PRO A 1 1113 ? -17.297 -8.062 29.441 1.00 45.94 1113 PRO A O 1
ATOM 8712 N N . ILE A 1 1114 ? -15.178 -7.624 28.852 1.00 46.09 1114 ILE A N 1
ATOM 8713 C CA . ILE A 1 1114 ? -14.626 -8.851 29.423 1.00 46.09 1114 ILE A CA 1
ATOM 8714 C C . ILE A 1 1114 ? -14.083 -8.496 30.807 1.00 46.09 1114 ILE A C 1
ATOM 8716 O O . ILE A 1 1114 ? -12.923 -8.122 30.947 1.00 46.09 1114 ILE A O 1
ATOM 8720 N N . PHE A 1 1115 ? -14.922 -8.609 31.833 1.00 34.88 1115 PHE A N 1
ATOM 8721 C CA . PHE A 1 1115 ? -14.442 -8.833 33.194 1.00 34.88 1115 PHE A CA 1
ATOM 8722 C C . PHE A 1 1115 ? -15.004 -10.168 33.675 1.00 34.88 1115 PHE A C 1
ATOM 8724 O O . PHE A 1 1115 ? -16.209 -10.295 33.875 1.00 34.88 1115 PHE A O 1
ATOM 8731 N N . ASN A 1 1116 ? -14.110 -11.146 33.821 1.00 32.78 1116 ASN A N 1
ATOM 8732 C CA . ASN A 1 1116 ? -14.205 -12.181 34.846 1.00 32.78 1116 ASN A CA 1
ATOM 8733 C C . ASN A 1 1116 ? -13.071 -11.935 35.834 1.00 32.78 1116 ASN A C 1
ATOM 8735 O O . ASN A 1 1116 ? -11.936 -11.705 35.350 1.00 32.78 1116 ASN A O 1
#

Secondary structure (DSSP, 8-state):
-HHHHHHHHHHHHHHHHHHHHHHHTTHHHHHHHHHHHHHHHHS-S-PPPTT--HHHHHHS-------S---S--------------HHHHHHHHHHHHHHHHHHHHHHHHHHHHHHHHHHHH-HHHHHHHHHHHHHHHHHHHHHHHHHHHHHHHHHHHHHHHHHHHHT-SS---HHHHHHHHHHHHHHHHHHHHHHHHHHHTSTTTTSHHHHHHHHHHHHTT--HHHHHHHHHHIIIIIIHHHHHHHHHHHHTTBPTTS-TTSPPB---HHHHHHHHHTTHHHHHHHHTT-HHHIIIIIHHHHHHHHTT-----THHHHHHHHHHHHHHHHHHHHHHHHHHHHHHHHHHHHHHHSSSS-SS---------TTHHHHHHHHHHHHHHHHHHHHHHHHHHHHHHHHHHHHHSS-TTTTT----SS--HHHHHHHHHHHHHHHHHHHHHHHHHSHHHHHHHHHHHHHHHHT--SHHHHHHHHHHHHHHHTTSS------------------GGGSEE-HHHHHHHHHHS-----PPS-SS--HHHHHT--TT-EE--------PPPPHHHHHHHHHH--S-TTTTTT-HHHHHHHHSS-S---HHHHHHHHHHHHHTTSS---------S-PPPPPPHHHHHHHHHHHHHTT--SS-HHHHHHHHHHHT-TT--TTEEEEEEEETTHHHHHHHH--HHHHHHHHHHHHHHHHHHHHHHHHH-TTS--EEEEEE-SSEEEEEEE-STT-HHHHHHHHHHHHHHHHHHHHHHHHHTTGGGG-SS--STTSEEEEEESSHHHHHHHHTSPTT--HHHHHHHHHHHHHHHHHHHHHHTTSTTEEE-STTS-EEE-HHHHHHHHH---HHHHHHHHHHHHT-TTS--HHHHHHHHHHHHHHHTTPPPP--S------GGG-TT-EEEEEETTHHHHHHHHHHHHHTT-SSHHHHHHHHHHHHHHHHHHHHHHHHHHHHHHHHHHHHTT--EEEEEETTEEEEEESSPPPHHHHHHHHHHHHHHS-GGGEEEEEE-S----HHHHHHHHHHHHHHHHHHHHHTBTTB-HHHHHT--EEEEE--SSTT-S-EEEEE---S-HHHHHHHHHHHHHHHTTS-------

Radius of gyration: 39.28 Å; chains: 1; bounding box: 98×115×114 Å

pLDDT: mean 72.0, std 24.58, range [20.73, 98.44]

Foldseek 3Di:
DVVVVVVVVVVVVVVVVVVVVVVPPCPVVVVVVVVVVVVPVVQDDDDDDPLDAPVSPVVHPDDDPPDDDPPPDDDDDDDPDDPDCDPVNVVVVVLLRLLQNLLLLLLLLLVLLLVLLVVCVVDPVLLVVLLVQLLVLLVVCLQVLQVLLVQLVVLVVVLVVQVVVLVPDPPPRDPVSNVVSVVVSCLSNLVSVLVLCLSLLLGQLSLDPLNSVVSSVCSNVVDDSVRSSVVNNCSSNPPSSVVSVVSNVVSVVQFDPPDDPLRTGGVQDPVNSVVSVLLLSSCVSCVVVVNNVVCPPPDVVVSVCVVVVNPDDDCVVVVVVVVVVVVVCVVCVVVVVVVVVVVVVVVVVVVVVVVPPDDPDDPDDDDDDDPPVVVVVVVVVVVVVVVVVVVVVVVSVVVSVVSSVCCCNCSPSCNQSSPDDSDSDSVVVSVSSNVSSVVSNVVVVVVVPPPDPVVVVVVVVVVCVVVVDDPVVVVVVVVVVVVVVVVPPPDDDDDDDDDDDDDDDDDDLVVFKDFPVRVVVCVVPPVADDFDPDDDDDDPVSVVPDDPGIGGGDDDPPPDDDDDPVRVVVCVVVDPDDCVLVVPDPVNVVVVVPDDPDDDPVNVVVSVVVCVVVPVDPDDDPDDDDDDDDPDPDPLVVLLVVLLVVALPDDLAALVLLVVVVVQLPDPPLDFQKKKKWKFQLCLVVLCVQVVCLSSSRSLQRVLSVLLVVLVVVVCVVCVVWDWDWRWDDDSGTIMIIIGTDGPCLVVVLVVSLVSVVVSLVVSLVVCVVSVVCVSPPPNRSQQSMFMAMGSHQLRRQLRRNDHRPDDPVNLQVLLVVLLVLQVVLCVLDVPFPQWDDQPPPDGIDGDLVLLLLLVVDDQLQVSQVLCCLQRVCPPSRHSVSSVSSNVSLVSLVSSQGDDRDSDFDDDFLVLQLQWWKKKFFPRLVSQLSVQSSSLSNPDPGPVSSSVSSVVSNVVVVVVLVQQVVLLVVLLVVLCVVVVWDWDWDDGDRMIIIHTPHHQDPVSVLSSQQSSLVRHQQLRIEMETEGHDQPDSVQSVLQNVVQSVLVVQLLVLCRSVDHPVRSRSKHWYWYGPDSGPPDAAIEIHMNDPDDPVSVVVSVVSSCVSNDPHDYPDDDD

Sequence (1116 aa):
MKFFIVSLTLICFITTNVFGQVAQNGIIENADARFGRIYDRLVGNRTCDPHANLDEYRQVRCGLQVQGHLGYMHDGDNSWGDNSLTPAVFQQVTDNIVFQTAALDVYKFNQCQVSFYRNYRNDPQKHTDMQERAWVAFSQIKTELRGEVNSVDTISEDRDRQLRAAAMSTAPTSDGRITNIYERASTAKGPHEAEIAKLCASVPLGNRDAMKSFLQRAARQNMNESAFKAAYHQVVLNQLTSEANSAFSRIDALSNPGTDPDHPIFDINMRTKRDLMQTGVIDNLLVDNNLESFAESEYMCRYRSQERGEIVHTGAQILLAAVMMAISGGLFTPYFIATMRIASYARSAISTAIGSTRAGQLIRSGGQLSTNVTKAIGRGITSSHAGRLLLGGLATYDVATVYADVNRECFSSEYLTSKSHPSCNAEKQYYEIMAEANTAGCLIGLVGFGAASIDTIQSIRRINRLSGGDQDAVDDLMEVTTSRIERRLANDVEIPSSQTIQVQGEFTPSDFALTREQVQAARTELRAKGIIPGETNLTPEQLAELTPNQRVVFFEDISGTALTPSQKTQLEEIYTGNLSLIRRNQRLRTLLRAGDDNFTPTEIEGIIRRLDDSGIVPSRVSTPNPSAATPPPQASQIVEDDFMNNYYLRTNSTPEQNANFIRLARATDNPPGLFFLDIQNQRLKELNDMLDNKPLIDAINNKHHEIVQDALAGFRARHPDIDFNIETYSDYKGIRFAIQGPPGQESRYMQEISAMMENVEVEFTAFLNNRGLTSLTDSARGENWFGFGVARTADQANVQARFPPGTSWKTIRDSWKHVEDYRKNIEEVWGNSPLMMQITNGISRVPTPEVFELLRKKNNPGEIARILNRRYNLDPRMNTAHATELMMYFNRVDDFSPGLLIESRVQHNFDLADNGGLTIDFAGVGSHNAQATAEALSRGITLEQAIVRTRRLEAEYTARLDEIKEGARSALEAVFTRHNIRGEITISGDDLVAIPNQPLSREIRDEIVLEQARNNVPSSMRISFFRDGIDNTSTRAIVATEGEGFEKALRSRLEGVLTPAEQRSLVFATDMQGAQYGEGGVRLITNGGLSPARMRVVYEQFSEVVGPRAIVPIFN